Protein AF-A0A3C1H9B6-F1 (afdb_monomer_lite)

Radius of gyration: 106.93 Å; chains: 1; bounding box: 247×74×378 Å

Secondary structure (DSSP, 8-state):
----GGG------S--------------S------TT---SS--SS----------EEESSEEEEEEEEEEEEE-TTS-EEEEEEEESSSS--SSEEEEEEETT--SPEEEEEEE-SSS-B--B-TT-TT-EEEESEE-SSSEEBPTTTEEEEEEE---S-EEEEEE-SS-HHHHHHHT-EEEEEEEPTT--TT-GGG-BSSSSSTTB-SEEEEEEEEEE-HHHHHHHHHHHHHGGG--------------------------------------TTTHHHHHHHHHHHHHHHHHHHHHHHHHHHHHHHHHHHHHHHHHHHHHHHHHHHHHHHHHHHHHHHHHHHHHHHHHHHHHHHHHHHHHHHHHHHHHHHHHHHHHHHHHHHHHHHHHHHHHHHHHHHHHHHHHHHHHHHHHHHHHHHHHHHHHHHHHHHHHHHHHHHHHHHHHHHHHHHHHHHHHHHHHHHHHHHHHHHHHHHHHHHHHHHHHHHHHHHHHHHHHHHHHHHHHHHHHHHHHHHHHHHHHHHHHHHHHHHHHHHHHHHHHHHTTHHHHHHHHHHHHHHHHHHHH-TT--HHHHHHHHHHHHHHHHHHHHHHHHHHHHHHHHHHHHHHHHHHHHHHHHHHHHHHHHHHHHHHHHHHHHHHHHHHHHHHHHHHHHHHHHHHHHHHHHHHHHHHHHHHHHHHHHHHHHHHHHHHHHHHHHHHHHHHHHHHHHHHHHHHHHHHHHHHHHHHHHHHHHHHHHHHHHHHHHHHHHHHHHHHHHHHHHHHHHHHHHHHHHHHHHHHHHHHHHHHHHHHHHHHHHHHHHHHHHHHHHHHHHHHHHHHHHHHHHHHHHHHHHHHHHHHHHHHHHHHHHHHHHHSTTS-----HHHHHHHHHHHHHHHHHHHHHHHHHHHHHHHH------S-----TTHHHHHHHHHHHHHHHHHHHHHHHHHTTS----S-------------------------------------------------------------PPPPPPPHHHHHHTT---SS----EEEETTB-TTGGGSPTT-TT-TT--S----EE-TTPEEEEEEEE-SSS-EEEEE-SS-EEEEEETTEE-S-SSSS----EEESEEEE-TT-EEEEEEE---TTSSS-SS---TTSPPPTT--TTTTTPPPSSPPPPTTS----TT--S-SSTT------TT-----GGG-EEEEEEESSGGGGSBTTBSS-SSEEEEEEPPP-

Structure (mmCIF, N/CA/C/O backbone):
data_AF-A0A3C1H9B6-F1
#
_entry.id   AF-A0A3C1H9B6-F1
#
loop_
_atom_site.group_PDB
_atom_site.id
_atom_site.type_symbol
_atom_site.label_atom_id
_atom_site.label_alt_id
_atom_site.label_comp_id
_atom_site.label_asym_id
_atom_site.label_entity_id
_atom_site.label_seq_id
_atom_site.pdbx_PDB_ins_code
_atom_site.Cartn_x
_atom_site.Cartn_y
_atom_site.Cartn_z
_atom_site.occupancy
_atom_site.B_iso_or_equiv
_atom_site.auth_seq_id
_atom_site.auth_comp_id
_atom_site.auth_asym_id
_atom_site.auth_atom_id
_atom_site.pdbx_PDB_model_num
ATOM 1 N N . MET A 1 1 ? 37.874 -35.726 -2.617 1.00 29.11 1 MET A N 1
ATOM 2 C CA . MET A 1 1 ? 39.167 -35.768 -1.886 1.00 29.11 1 MET A CA 1
ATOM 3 C C . MET A 1 1 ? 39.053 -36.631 -0.621 1.00 29.11 1 MET A C 1
ATOM 5 O O . MET A 1 1 ? 37.939 -37.006 -0.270 1.00 29.11 1 MET A O 1
ATOM 9 N N . LYS A 1 2 ? 40.155 -36.959 0.078 1.00 23.98 2 LYS A N 1
ATOM 10 C CA . LYS A 1 2 ? 40.085 -37.524 1.447 1.00 23.98 2 LYS A CA 1
ATOM 11 C C . LYS A 1 2 ? 39.819 -36.391 2.444 1.00 23.98 2 LYS A C 1
ATOM 13 O O . LYS A 1 2 ? 40.632 -35.479 2.526 1.00 23.98 2 LYS A O 1
ATOM 18 N N . VAL A 1 3 ? 38.734 -36.465 3.214 1.00 26.75 3 VAL A N 1
ATOM 19 C CA . VAL A 1 3 ? 38.469 -35.510 4.304 1.00 26.75 3 VAL A CA 1
ATOM 20 C C . VAL A 1 3 ? 39.461 -35.757 5.444 1.00 26.75 3 VAL A C 1
ATOM 22 O O . VAL A 1 3 ? 39.575 -36.886 5.920 1.00 26.75 3 VAL A O 1
ATOM 25 N N . ASN A 1 4 ? 40.171 -34.714 5.882 1.00 24.70 4 ASN A N 1
ATOM 26 C CA . ASN A 1 4 ? 41.042 -34.768 7.055 1.00 24.70 4 ASN A CA 1
ATOM 27 C C . ASN A 1 4 ? 40.283 -34.228 8.288 1.00 24.70 4 ASN A C 1
ATOM 29 O O . ASN A 1 4 ? 40.019 -33.027 8.343 1.00 24.70 4 ASN A O 1
ATOM 33 N N . PRO A 1 5 ? 39.905 -35.065 9.272 1.00 29.50 5 PRO A N 1
ATOM 34 C CA . PRO A 1 5 ? 38.951 -34.678 10.316 1.00 29.50 5 PRO A CA 1
ATOM 35 C C . PRO A 1 5 ? 39.514 -33.743 11.403 1.00 29.50 5 PRO A C 1
ATOM 37 O O . PRO A 1 5 ? 38.778 -33.380 12.316 1.00 29.50 5 PRO A O 1
ATOM 40 N N . THR A 1 6 ? 40.793 -33.355 11.348 1.00 29.66 6 THR A N 1
ATOM 41 C CA . THR A 1 6 ? 41.452 -32.561 12.405 1.00 29.66 6 THR A CA 1
ATOM 42 C C . THR A 1 6 ? 41.232 -31.051 12.316 1.00 29.66 6 THR A C 1
ATOM 44 O O . THR A 1 6 ? 41.505 -30.363 13.293 1.00 29.66 6 THR A O 1
ATOM 47 N N . ASN A 1 7 ? 40.756 -30.531 11.178 1.00 30.83 7 ASN A N 1
ATOM 48 C CA . ASN A 1 7 ? 40.640 -29.084 10.931 1.00 30.83 7 ASN A CA 1
ATOM 49 C C . ASN A 1 7 ? 39.186 -28.576 10.921 1.00 30.83 7 ASN A C 1
ATOM 51 O O . ASN A 1 7 ? 38.914 -27.477 10.448 1.00 30.83 7 ASN A O 1
ATOM 55 N N . LEU A 1 8 ? 38.240 -29.346 11.464 1.00 28.61 8 LEU A N 1
ATOM 56 C CA . LEU A 1 8 ? 36.901 -28.830 11.742 1.00 28.61 8 LEU A CA 1
ATOM 57 C C . LEU A 1 8 ? 36.978 -27.783 12.865 1.00 28.61 8 LEU A C 1
ATOM 59 O O . LEU A 1 8 ? 37.206 -28.150 14.020 1.00 28.61 8 LEU A O 1
ATOM 63 N N . LYS A 1 9 ? 36.674 -26.508 12.567 1.00 33.81 9 LYS A N 1
ATOM 64 C CA . LYS A 1 9 ? 36.112 -25.592 13.576 1.00 33.81 9 LYS A CA 1
ATOM 65 C C . LYS A 1 9 ? 34.756 -26.161 14.011 1.00 33.81 9 LYS A C 1
ATOM 67 O O . LYS A 1 9 ? 33.714 -25.808 13.462 1.00 33.81 9 LYS A O 1
ATOM 72 N N . GLN A 1 10 ? 34.763 -27.090 14.965 1.00 29.55 10 GLN A N 1
ATOM 73 C CA . GLN A 1 10 ? 33.538 -27.614 15.559 1.00 29.55 10 GLN A CA 1
ATOM 74 C C . GLN A 1 10 ? 32.878 -26.516 16.396 1.00 29.55 10 GLN A C 1
ATOM 76 O O . GLN A 1 10 ? 33.158 -26.370 17.583 1.00 29.55 10 GLN A O 1
ATOM 81 N N . TRP A 1 11 ? 31.964 -25.767 15.780 1.00 32.00 11 TRP A N 1
ATOM 82 C CA . TRP A 1 11 ? 31.012 -24.910 16.483 1.00 32.00 11 TRP A CA 1
ATOM 83 C C . TRP A 1 11 ? 29.949 -25.776 17.177 1.00 32.00 11 TRP A C 1
ATOM 85 O O . TRP A 1 11 ? 28.774 -25.779 16.822 1.00 32.00 11 TRP A O 1
ATOM 95 N N . THR A 1 12 ? 30.371 -26.562 18.169 1.00 27.25 12 THR A N 1
ATOM 96 C CA . THR A 1 12 ? 29.455 -27.195 19.119 1.00 27.25 12 THR A CA 1
ATOM 97 C C . THR A 1 12 ? 28.896 -26.114 20.033 1.00 27.25 12 THR A C 1
ATOM 99 O O . THR A 1 12 ? 29.610 -25.605 20.897 1.00 27.25 12 THR A O 1
ATOM 102 N N . TRP A 1 13 ? 27.621 -25.770 19.852 1.00 33.28 13 TRP A N 1
ATOM 103 C CA . TRP A 1 13 ? 26.892 -24.798 20.675 1.00 33.28 13 TRP A CA 1
ATOM 104 C C . TRP A 1 13 ? 26.593 -25.366 22.075 1.00 33.28 13 TRP A C 1
ATOM 106 O O . TRP A 1 13 ? 25.458 -25.679 22.422 1.00 33.28 13 TRP A O 1
ATOM 116 N N . GLY A 1 14 ? 27.641 -25.551 22.884 1.00 26.44 14 GLY A N 1
ATOM 117 C CA . GLY A 1 14 ? 27.540 -26.078 24.240 1.00 26.44 14 GLY A CA 1
ATOM 118 C C . GLY A 1 14 ? 28.842 -25.967 25.036 1.00 26.44 14 GLY A C 1
ATOM 119 O O . GLY A 1 14 ? 29.891 -26.423 24.595 1.00 26.44 14 GLY A O 1
ATOM 120 N N . LEU A 1 15 ? 28.734 -25.415 26.250 1.00 29.78 15 LEU A N 1
ATOM 121 C CA . LEU A 1 15 ? 29.748 -25.436 27.317 1.00 29.78 15 LEU A CA 1
ATOM 122 C C . LEU A 1 15 ? 31.138 -24.851 26.986 1.00 29.78 15 LEU A C 1
ATOM 124 O O . LEU A 1 15 ? 32.162 -25.522 27.131 1.00 29.78 15 LEU A O 1
ATOM 128 N N . ILE A 1 16 ? 31.212 -23.532 26.766 1.00 28.58 16 ILE A N 1
ATOM 129 C CA . ILE A 1 16 ? 32.418 -22.796 27.185 1.00 28.58 16 ILE A CA 1
ATOM 130 C C . ILE A 1 16 ? 32.411 -22.731 28.719 1.00 28.58 16 ILE A C 1
ATOM 132 O O . ILE A 1 16 ? 31.681 -21.961 29.340 1.00 28.58 16 ILE A O 1
ATOM 136 N N . SER A 1 17 ? 33.190 -23.601 29.357 1.00 28.92 17 SER A N 1
ATOM 137 C CA . SER A 1 17 ? 33.364 -23.634 30.819 1.00 28.92 17 SER A CA 1
ATOM 138 C C . SER A 1 17 ? 34.775 -24.081 31.206 1.00 28.92 17 SER A C 1
ATOM 140 O O . SER A 1 17 ? 34.959 -24.944 32.061 1.00 28.92 17 SER A O 1
ATOM 142 N N . SER A 1 18 ? 35.789 -23.505 30.548 1.00 27.98 18 SER A N 1
ATOM 143 C CA . SER A 1 18 ? 37.206 -23.574 30.950 1.00 27.98 18 SER A CA 1
ATOM 144 C C . SER A 1 18 ? 38.063 -22.537 30.209 1.00 27.98 18 SER A C 1
ATOM 146 O O . SER A 1 18 ? 38.666 -22.841 29.185 1.00 27.98 18 SER A O 1
ATOM 148 N N . VAL A 1 19 ? 38.180 -21.330 30.769 1.00 26.91 19 VAL A N 1
ATOM 149 C CA . VAL A 1 19 ? 39.357 -20.467 30.558 1.00 26.91 19 VAL A CA 1
ATOM 150 C C . VAL A 1 19 ? 39.920 -20.126 31.933 1.00 26.91 19 VAL A C 1
ATOM 152 O O . VAL A 1 19 ? 39.396 -19.285 32.659 1.00 26.91 19 VAL A O 1
ATOM 155 N N . THR A 1 20 ? 40.955 -20.862 32.328 1.00 26.80 20 THR A N 1
ATOM 156 C CA . THR A 1 20 ? 41.610 -20.731 33.633 1.00 26.80 20 THR A CA 1
ATOM 157 C C . THR A 1 20 ? 42.401 -19.426 33.715 1.00 26.80 20 THR A C 1
ATOM 159 O O . THR A 1 20 ? 43.047 -19.034 32.745 1.00 26.80 20 THR A O 1
ATOM 162 N N . LEU A 1 21 ? 42.418 -18.781 34.888 1.00 29.36 21 LEU A N 1
ATOM 163 C CA . LEU A 1 21 ? 43.285 -17.628 35.152 1.00 29.36 21 LEU A CA 1
ATOM 164 C C . LEU A 1 21 ? 44.752 -17.956 34.831 1.00 29.36 21 LEU A C 1
ATOM 166 O O . LEU A 1 21 ? 45.342 -18.834 35.462 1.00 29.36 21 LEU A O 1
ATOM 170 N N . LEU A 1 22 ? 45.368 -17.167 33.949 1.00 25.41 22 LEU A N 1
ATOM 171 C CA . LEU A 1 22 ? 46.821 -17.090 33.813 1.00 25.41 22 LEU A CA 1
ATOM 172 C C . LEU A 1 22 ? 47.300 -15.636 33.887 1.00 25.41 22 LEU A C 1
ATOM 174 O O . LEU A 1 22 ? 47.221 -14.885 32.926 1.00 25.41 22 LEU A O 1
ATOM 178 N N . GLY A 1 23 ? 47.807 -15.292 35.074 1.00 22.58 23 GLY A N 1
ATOM 179 C CA . GLY A 1 23 ? 48.858 -14.304 35.335 1.00 22.58 23 GLY A CA 1
ATOM 180 C C . GLY A 1 23 ? 48.838 -12.975 34.574 1.00 22.58 23 GLY A C 1
ATOM 181 O O . GLY A 1 23 ? 49.389 -12.869 33.483 1.00 22.58 23 GLY A O 1
ATOM 182 N N . ALA A 1 24 ? 48.410 -11.909 35.254 1.00 30.56 24 ALA A N 1
ATOM 183 C CA . ALA A 1 24 ? 48.835 -10.561 34.894 1.00 30.56 24 ALA A CA 1
ATOM 184 C C . ALA A 1 24 ? 50.363 -10.422 35.080 1.00 30.56 24 ALA A C 1
ATOM 186 O O . ALA A 1 24 ? 50.857 -10.344 36.205 1.00 30.56 24 ALA A O 1
ATOM 187 N N . ALA A 1 25 ? 51.105 -10.381 33.974 1.00 24.53 25 ALA A N 1
ATOM 188 C CA . ALA A 1 25 ? 52.526 -10.048 33.930 1.00 24.53 25 ALA A CA 1
ATOM 189 C C . ALA A 1 25 ? 52.792 -9.197 32.681 1.00 24.53 25 ALA A C 1
ATOM 191 O O . ALA A 1 25 ? 52.422 -9.577 31.573 1.00 24.53 25 ALA A O 1
ATOM 192 N N . ALA A 1 26 ? 53.386 -8.017 32.858 1.00 30.44 26 ALA A N 1
ATOM 193 C CA . ALA A 1 26 ? 53.499 -7.042 31.779 1.00 30.44 26 ALA A CA 1
ATOM 194 C C . ALA A 1 26 ? 54.579 -7.423 30.754 1.00 30.44 26 ALA A C 1
ATOM 196 O O . ALA A 1 26 ? 55.746 -7.583 31.111 1.00 30.44 26 ALA A O 1
ATOM 197 N N . TYR A 1 27 ? 54.207 -7.437 29.471 1.00 23.33 27 TYR A N 1
ATOM 198 C CA . TYR A 1 27 ? 55.147 -7.215 28.373 1.00 23.33 27 TYR A CA 1
ATOM 199 C C . TYR A 1 27 ? 54.858 -5.837 27.771 1.00 23.33 27 TYR A C 1
ATOM 201 O O . TYR A 1 27 ? 53.828 -5.618 27.138 1.00 23.33 27 TYR A O 1
ATOM 209 N N . GLY A 1 28 ? 55.732 -4.870 28.053 1.00 29.39 28 GLY A N 1
ATOM 210 C CA . GLY A 1 28 ? 55.548 -3.481 27.637 1.00 29.39 28 GLY A CA 1
ATOM 211 C C . GLY A 1 28 ? 55.881 -3.283 26.161 1.00 29.39 28 GLY A C 1
ATOM 212 O O . GLY A 1 28 ? 57.051 -3.176 25.807 1.00 29.39 28 GLY A O 1
ATOM 213 N N . GLY A 1 29 ? 54.858 -3.199 25.314 1.00 23.64 29 GLY A N 1
ATOM 214 C CA . GLY A 1 29 ? 54.981 -2.886 23.890 1.00 23.64 29 GLY A CA 1
ATOM 215 C C . GLY A 1 29 ? 53.596 -2.788 23.260 1.00 23.64 29 GLY A C 1
ATOM 216 O O . GLY A 1 29 ? 52.835 -3.748 23.311 1.00 23.64 29 GLY A O 1
ATOM 217 N N . SER A 1 30 ? 53.241 -1.616 22.732 1.00 25.02 30 SER A N 1
ATOM 218 C CA . SER A 1 30 ? 51.860 -1.248 22.391 1.00 25.02 30 SER A CA 1
ATOM 219 C C . SER A 1 30 ? 51.217 -2.136 21.316 1.00 25.02 30 SER A C 1
ATOM 221 O O . SER A 1 30 ? 51.302 -1.833 20.128 1.00 25.02 30 SER A O 1
ATOM 223 N N . GLN A 1 31 ? 50.495 -3.179 21.728 1.00 24.11 31 GLN A N 1
ATOM 224 C CA . GLN A 1 31 ? 49.532 -3.880 20.878 1.00 24.11 31 GLN A CA 1
ATOM 225 C C . GLN A 1 31 ? 48.108 -3.464 21.252 1.00 24.11 31 GLN A C 1
ATOM 227 O O . GLN A 1 31 ? 47.700 -3.557 22.409 1.00 24.11 31 GLN A O 1
ATOM 232 N N . LYS A 1 32 ? 47.355 -2.971 20.261 1.00 26.59 32 LYS A N 1
ATOM 233 C CA . LYS A 1 32 ? 45.943 -2.609 20.423 1.00 26.59 32 LYS A CA 1
ATOM 234 C C . LYS A 1 32 ? 45.123 -3.897 20.537 1.00 26.59 32 LYS A C 1
ATOM 236 O O . LYS A 1 32 ? 45.048 -4.658 19.577 1.00 26.59 32 LYS A O 1
ATOM 241 N N . THR A 1 33 ? 44.500 -4.138 21.687 1.00 24.02 33 THR A N 1
ATOM 242 C CA . THR A 1 33 ? 43.564 -5.255 21.878 1.00 24.02 33 THR A CA 1
ATOM 243 C C . THR A 1 33 ? 42.244 -4.948 21.172 1.00 24.02 33 THR A C 1
ATOM 245 O O . THR A 1 33 ? 41.335 -4.367 21.768 1.00 24.02 33 THR A O 1
ATOM 248 N N . GLY A 1 34 ? 42.155 -5.299 19.888 1.00 27.75 34 GLY A N 1
ATOM 249 C CA . GLY A 1 34 ? 40.919 -5.195 19.119 1.00 27.75 34 GLY A CA 1
ATOM 250 C C . GLY A 1 34 ? 39.869 -6.170 19.649 1.00 27.75 34 GLY A C 1
ATOM 251 O O . GLY A 1 34 ? 40.036 -7.382 19.537 1.00 27.75 34 GLY A O 1
ATOM 252 N N . GLY A 1 35 ? 38.793 -5.640 20.232 1.00 31.75 35 GLY A N 1
ATOM 253 C CA . GLY A 1 35 ? 37.557 -6.403 20.411 1.00 31.75 35 GLY A CA 1
ATOM 254 C C . GLY A 1 35 ? 36.840 -6.592 19.070 1.00 31.75 35 GLY A C 1
ATOM 255 O O . GLY A 1 35 ? 37.160 -5.904 18.099 1.00 31.75 35 GLY A O 1
ATOM 256 N N . TRP A 1 36 ? 35.838 -7.476 19.030 1.00 37.88 36 TRP A N 1
ATOM 257 C CA . TRP A 1 36 ? 35.059 -7.780 17.817 1.00 37.88 36 TRP A CA 1
ATOM 258 C C . TRP A 1 36 ? 34.490 -6.513 17.135 1.00 37.88 36 TRP A C 1
ATOM 260 O O . TRP A 1 36 ? 34.464 -6.437 15.912 1.00 37.88 36 TRP A O 1
ATOM 270 N N . TYR A 1 37 ? 34.160 -5.481 17.923 1.00 46.94 37 TYR A N 1
ATOM 271 C CA . TYR A 1 37 ? 33.565 -4.205 17.490 1.00 46.94 37 TYR A CA 1
ATOM 272 C C . TYR A 1 37 ? 34.563 -3.079 17.168 1.00 46.94 37 TYR A C 1
ATOM 274 O O . TYR A 1 37 ? 34.233 -1.900 17.304 1.00 46.94 37 TYR A O 1
ATOM 282 N N . GLY A 1 38 ? 35.795 -3.419 16.773 1.00 37.41 38 GLY A N 1
ATOM 283 C CA . GLY A 1 38 ? 36.694 -2.477 16.095 1.00 37.41 38 GLY A CA 1
ATOM 284 C C . GLY A 1 38 ? 37.018 -1.206 16.875 1.00 37.41 38 GLY A C 1
ATOM 285 O O . GLY A 1 38 ? 36.712 -0.103 16.425 1.00 37.41 38 GLY A O 1
ATOM 286 N N . THR A 1 39 ? 37.664 -1.325 18.037 1.00 35.94 39 THR A N 1
ATOM 287 C CA . THR A 1 39 ? 38.149 -0.160 18.794 1.00 35.94 39 THR A CA 1
ATOM 288 C C . THR A 1 39 ? 39.326 0.520 18.084 1.00 35.94 39 THR A C 1
ATOM 290 O O . THR A 1 39 ? 40.496 0.355 18.442 1.00 35.94 39 THR A O 1
ATOM 293 N N . GLY A 1 40 ? 39.007 1.336 17.075 1.00 31.11 40 GLY A N 1
ATOM 294 C CA . GLY A 1 40 ? 39.915 2.295 16.453 1.00 31.11 40 GLY A CA 1
ATOM 295 C C . GLY A 1 40 ? 40.427 3.288 17.494 1.00 31.11 40 GLY A C 1
ATOM 296 O O . GLY A 1 40 ? 39.819 4.325 17.730 1.00 31.11 40 GLY A O 1
ATOM 297 N N . ALA A 1 41 ? 41.521 2.936 18.175 1.00 27.38 41 ALA A N 1
ATOM 298 C CA . ALA A 1 41 ? 42.003 3.690 19.330 1.00 27.38 41 ALA A CA 1
ATOM 299 C C . ALA A 1 41 ? 42.383 5.129 18.937 1.00 27.38 41 ALA A C 1
ATOM 301 O O . ALA A 1 41 ? 43.378 5.316 18.226 1.00 27.38 41 ALA A O 1
ATOM 302 N N . GLY A 1 42 ? 41.599 6.102 19.418 1.00 27.95 42 GLY A N 1
ATOM 303 C CA . GLY A 1 42 ? 41.709 7.515 19.043 1.00 27.95 42 GLY A CA 1
ATOM 304 C C . GLY A 1 42 ? 41.005 8.506 19.980 1.00 27.95 42 GLY A C 1
ATOM 305 O O . GLY A 1 42 ? 41.551 9.585 20.182 1.00 27.95 42 GLY A O 1
ATOM 306 N N . ASP A 1 43 ? 39.873 8.151 20.602 1.00 28.06 43 ASP A N 1
ATOM 307 C CA . ASP A 1 43 ? 39.200 9.015 21.586 1.00 28.06 43 ASP A CA 1
ATOM 308 C C . ASP A 1 43 ? 38.674 8.238 22.809 1.00 28.06 43 ASP A C 1
ATOM 310 O O . ASP A 1 43 ? 38.376 7.045 22.738 1.00 28.06 43 ASP A O 1
ATOM 314 N N . ALA A 1 44 ? 38.599 8.940 23.938 1.00 30.88 44 ALA A N 1
ATOM 315 C CA . ALA A 1 44 ? 38.056 8.504 25.220 1.00 30.88 44 ALA A CA 1
ATOM 316 C C . ALA A 1 44 ? 37.108 9.578 25.793 1.00 30.88 44 ALA A C 1
ATOM 318 O O . ALA A 1 44 ? 37.127 9.867 26.992 1.00 30.88 44 ALA A O 1
ATOM 319 N N . SER A 1 45 ? 36.303 10.193 24.922 1.00 32.84 45 SER A N 1
ATOM 320 C CA . SER A 1 45 ? 35.223 11.106 25.288 1.00 32.84 45 SER A CA 1
ATOM 321 C C . SER A 1 45 ? 33.846 10.477 25.022 1.00 32.84 45 SER A C 1
ATOM 323 O O . SER A 1 45 ? 33.720 9.460 24.336 1.00 32.84 45 SER A O 1
ATOM 325 N N . THR A 1 46 ? 32.812 11.018 25.664 1.00 39.38 46 THR A N 1
ATOM 326 C CA . THR A 1 46 ? 31.475 10.413 25.754 1.00 39.38 46 THR A CA 1
ATOM 327 C C . THR A 1 46 ? 30.629 10.749 24.523 1.00 39.38 46 THR A C 1
ATOM 329 O O . THR A 1 46 ? 29.801 11.652 24.582 1.00 39.38 46 THR A O 1
ATOM 332 N N . ASP A 1 47 ? 30.911 10.027 23.434 1.00 52.81 47 ASP A N 1
ATOM 333 C CA . ASP A 1 47 ? 30.416 10.194 22.054 1.00 52.81 47 ASP A CA 1
ATOM 334 C C . ASP A 1 47 ? 30.590 11.595 21.437 1.00 52.81 47 ASP A C 1
ATOM 336 O O . ASP A 1 47 ? 29.789 12.513 21.632 1.00 52.81 47 ASP A O 1
ATOM 340 N N . PRO A 1 48 ? 31.595 11.714 20.558 1.00 39.44 48 PRO A N 1
ATOM 341 C CA . PRO A 1 48 ? 31.561 12.637 19.449 1.00 39.44 48 PRO A CA 1
ATOM 342 C C . PRO A 1 48 ? 31.693 11.882 18.121 1.00 39.44 48 PRO A C 1
ATOM 344 O O . PRO A 1 48 ? 32.786 11.735 17.577 1.00 39.44 48 PRO A O 1
ATOM 347 N N . LEU A 1 49 ? 30.556 11.545 17.517 1.00 44.97 49 LEU A N 1
ATOM 348 C CA . LEU A 1 49 ? 30.448 11.307 16.078 1.00 44.97 49 LEU A CA 1
ATOM 349 C C . LEU A 1 49 ? 31.245 10.074 15.604 1.00 44.97 49 LEU A C 1
ATOM 351 O O . LEU A 1 49 ? 32.274 10.212 14.937 1.00 44.97 49 LEU A O 1
ATOM 355 N N . ARG A 1 50 ? 30.689 8.865 15.790 1.00 60.41 50 ARG A N 1
ATOM 356 C CA . ARG A 1 50 ? 31.001 7.696 14.933 1.00 60.41 50 ARG A CA 1
ATOM 357 C C . ARG A 1 50 ? 30.550 7.954 13.483 1.00 60.41 50 ARG A C 1
ATOM 359 O O . ARG A 1 50 ? 29.580 7.375 13.010 1.00 60.41 50 ARG A O 1
ATOM 366 N N . GLN A 1 51 ? 31.227 8.883 12.814 1.00 74.12 51 GLN A N 1
ATOM 367 C CA . GLN A 1 51 ? 31.022 9.333 11.439 1.00 74.12 51 GLN A CA 1
ATOM 368 C C . GLN A 1 51 ? 31.707 8.352 10.482 1.00 74.12 51 GLN A C 1
ATOM 370 O O . GLN A 1 51 ? 32.934 8.340 10.393 1.00 74.12 51 GLN A O 1
ATOM 375 N N . HIS A 1 52 ? 30.926 7.543 9.770 1.00 86.25 52 HIS A N 1
ATOM 376 C CA . HIS A 1 52 ? 31.433 6.587 8.794 1.00 86.25 52 HIS A CA 1
ATOM 377 C C . HIS A 1 52 ? 31.290 7.105 7.359 1.00 86.25 52 HIS A C 1
ATOM 379 O O . HIS A 1 52 ? 30.232 7.604 6.964 1.00 86.25 52 HIS A O 1
ATOM 385 N N . LEU A 1 53 ? 32.360 6.950 6.582 1.00 90.00 53 LEU A N 1
ATOM 386 C CA . LEU A 1 53 ? 32.367 7.034 5.124 1.00 90.00 53 LEU A CA 1
ATOM 387 C C . LEU A 1 53 ? 32.841 5.688 4.589 1.00 90.00 53 LEU A C 1
ATOM 389 O O . LEU A 1 53 ? 33.640 5.030 5.246 1.00 90.00 53 LEU A O 1
ATOM 393 N N . ALA A 1 54 ? 32.404 5.308 3.389 1.00 88.75 54 ALA A N 1
ATOM 394 C CA . ALA A 1 54 ? 32.882 4.079 2.768 1.00 88.75 54 ALA A CA 1
ATOM 395 C C . ALA A 1 54 ? 34.415 4.113 2.609 1.00 88.75 54 ALA A C 1
ATOM 397 O O . ALA A 1 54 ? 34.949 5.015 1.952 1.00 88.75 54 ALA A O 1
ATOM 398 N N . ASP A 1 55 ? 35.089 3.130 3.210 1.00 84.81 55 ASP A N 1
ATOM 399 C CA . ASP A 1 55 ? 36.541 2.957 3.156 1.00 84.81 55 ASP A CA 1
ATOM 400 C C . ASP A 1 55 ? 37.056 2.862 1.716 1.00 84.81 55 ASP A C 1
ATOM 402 O O . ASP A 1 55 ? 36.436 2.249 0.846 1.00 84.81 55 ASP A O 1
ATOM 406 N N . GLY A 1 56 ? 38.238 3.430 1.476 1.00 89.19 56 GLY A N 1
ATOM 407 C CA . GLY A 1 56 ? 38.877 3.428 0.166 1.00 89.19 56 GLY A CA 1
ATOM 408 C C . GLY A 1 56 ? 40.108 4.326 0.089 1.00 89.19 56 GLY A C 1
ATOM 409 O O . GLY A 1 56 ? 40.491 4.981 1.058 1.00 89.19 56 GLY A O 1
ATOM 410 N N . VAL A 1 57 ? 40.730 4.370 -1.087 1.00 91.19 57 VAL A N 1
ATOM 411 C CA . VAL A 1 57 ? 41.901 5.208 -1.370 1.00 91.19 57 VAL A CA 1
ATOM 412 C C . VAL A 1 57 ? 41.483 6.425 -2.183 1.00 91.19 57 VAL A C 1
ATOM 414 O O . VAL A 1 57 ? 40.960 6.303 -3.291 1.00 91.19 57 VAL A O 1
ATOM 417 N N . GLN A 1 58 ? 41.712 7.611 -1.617 1.00 89.19 58 GLN A N 1
ATOM 418 C CA . GLN A 1 58 ? 41.345 8.881 -2.233 1.00 89.19 58 GLN A CA 1
ATOM 419 C C . GLN A 1 58 ? 42.421 9.378 -3.208 1.00 89.19 58 GLN A C 1
ATOM 421 O O . GLN A 1 58 ? 43.590 9.488 -2.840 1.00 89.19 58 GLN A O 1
ATOM 426 N N . ILE A 1 59 ? 42.015 9.736 -4.432 1.00 85.44 59 ILE A N 1
ATOM 427 C CA . ILE A 1 59 ? 42.883 10.324 -5.464 1.00 85.44 59 ILE A CA 1
ATOM 428 C C . ILE A 1 59 ? 42.355 11.710 -5.851 1.00 85.44 59 ILE A C 1
ATOM 430 O O . ILE A 1 59 ? 41.254 11.841 -6.386 1.00 85.44 59 ILE A O 1
ATOM 434 N N . THR A 1 60 ? 43.175 12.744 -5.663 1.00 68.56 60 THR A N 1
ATOM 435 C CA . THR A 1 60 ? 42.856 14.137 -6.037 1.00 68.56 60 THR A CA 1
ATOM 436 C C . THR A 1 60 ? 43.525 14.510 -7.370 1.00 68.56 60 THR A C 1
ATOM 438 O O . THR A 1 60 ? 44.250 15.499 -7.475 1.00 68.56 60 THR A O 1
ATOM 441 N N . GLY A 1 61 ? 43.319 13.661 -8.383 1.00 64.94 61 GLY A N 1
ATOM 442 C CA . GLY A 1 61 ? 44.039 13.684 -9.663 1.00 64.94 61 GLY A CA 1
ATOM 443 C C . GLY A 1 61 ? 45.450 13.078 -9.585 1.00 64.94 61 GLY A C 1
ATOM 444 O O . GLY A 1 61 ? 46.105 13.125 -8.546 1.00 64.94 61 GLY A O 1
ATOM 445 N N . GLY A 1 62 ? 45.928 12.499 -10.693 1.00 80.62 62 GLY A N 1
ATOM 446 C CA . GLY A 1 62 ? 47.229 11.817 -10.767 1.00 80.62 62 GLY A CA 1
ATOM 447 C C . GLY A 1 62 ? 47.123 10.351 -11.195 1.00 80.62 62 GLY A C 1
ATOM 448 O O . GLY A 1 62 ? 46.156 9.965 -11.852 1.00 80.62 62 GLY A O 1
ATOM 449 N N . GLN A 1 63 ? 48.136 9.555 -10.841 1.00 90.88 63 GLN A N 1
ATOM 450 C CA . GLN A 1 63 ? 48.235 8.126 -11.154 1.00 90.88 63 GLN A CA 1
ATOM 451 C C . GLN A 1 63 ? 47.982 7.260 -9.911 1.00 90.88 63 GLN A C 1
ATOM 453 O O . GLN A 1 63 ? 48.489 7.574 -8.835 1.00 90.88 63 GLN A O 1
ATOM 458 N N . LEU A 1 64 ? 47.249 6.157 -10.087 1.00 94.69 64 LEU A N 1
ATOM 459 C CA . LEU A 1 64 ? 47.199 5.019 -9.170 1.00 94.69 64 LEU A CA 1
ATOM 460 C C . LEU A 1 64 ? 47.637 3.758 -9.920 1.00 94.69 64 LEU A C 1
ATOM 462 O O . LEU A 1 64 ? 47.103 3.441 -10.984 1.00 94.69 64 LEU A O 1
ATOM 466 N N . ASP A 1 65 ? 48.581 3.032 -9.339 1.00 94.06 65 ASP A N 1
ATOM 467 C CA . ASP A 1 65 ? 49.023 1.727 -9.812 1.00 94.06 65 ASP A CA 1
ATOM 468 C C . ASP A 1 65 ? 48.213 0.634 -9.094 1.00 94.06 65 ASP A C 1
ATOM 470 O O . ASP A 1 65 ? 48.149 0.603 -7.864 1.00 94.06 65 ASP A O 1
ATOM 474 N N . ILE A 1 66 ? 47.566 -0.233 -9.874 1.00 95.94 66 ILE A N 1
ATOM 475 C CA . ILE A 1 66 ? 46.756 -1.362 -9.409 1.00 95.94 66 ILE A CA 1
ATOM 476 C C . ILE A 1 66 ? 47.378 -2.650 -9.945 1.00 95.94 66 ILE A C 1
ATOM 478 O O . ILE A 1 66 ? 47.656 -2.766 -11.137 1.00 95.94 66 ILE A O 1
ATOM 482 N N . TYR A 1 67 ? 47.559 -3.635 -9.078 1.00 96.50 67 TYR A N 1
ATOM 483 C CA . TYR A 1 67 ? 48.142 -4.930 -9.403 1.00 96.50 67 TYR A CA 1
ATOM 484 C C . TYR A 1 67 ? 47.045 -5.993 -9.429 1.00 96.50 67 TYR A C 1
ATOM 486 O O . TYR A 1 67 ? 46.283 -6.096 -8.474 1.00 96.50 67 TYR A O 1
ATOM 494 N N . ALA A 1 68 ? 46.949 -6.786 -10.496 1.00 96.88 68 ALA A N 1
ATOM 495 C CA . ALA A 1 68 ? 46.152 -8.013 -10.490 1.00 96.88 68 ALA A CA 1
ATOM 496 C C . ALA A 1 68 ? 47.032 -9.158 -9.974 1.00 96.88 68 ALA A C 1
ATOM 498 O O . ALA A 1 68 ? 47.952 -9.581 -10.675 1.00 96.88 68 ALA A O 1
ATOM 499 N N . ASN A 1 69 ? 46.779 -9.629 -8.753 1.00 94.38 69 ASN A N 1
ATOM 500 C CA . ASN A 1 69 ? 47.572 -10.666 -8.087 1.00 94.38 69 ASN A CA 1
ATOM 501 C C . ASN A 1 69 ? 46.735 -11.918 -7.817 1.00 94.38 69 ASN A C 1
ATOM 503 O O . ASN A 1 69 ? 45.517 -11.842 -7.661 1.00 94.38 69 ASN A O 1
ATOM 507 N N . GLU A 1 70 ? 47.403 -13.064 -7.712 1.00 92.00 70 GLU A N 1
ATOM 508 C CA . GLU A 1 70 ? 46.815 -14.299 -7.192 1.00 92.00 70 GLU A CA 1
ATOM 509 C C . GLU A 1 70 ? 47.081 -14.460 -5.689 1.00 92.00 70 GLU A C 1
ATOM 511 O O . GLU A 1 70 ? 48.039 -13.906 -5.147 1.00 92.00 70 GLU A O 1
ATOM 516 N N . GLY A 1 71 ? 46.233 -15.220 -5.002 1.00 92.88 71 GLY A N 1
ATOM 517 C CA . GLY A 1 71 ? 46.366 -15.481 -3.574 1.00 92.88 71 GLY A CA 1
ATOM 518 C C . GLY A 1 71 ? 45.197 -16.299 -3.039 1.00 92.88 71 GLY A C 1
ATOM 519 O O . GLY A 1 71 ? 44.619 -17.105 -3.762 1.00 92.88 71 GLY A O 1
ATOM 520 N N . TYR A 1 72 ? 44.851 -16.096 -1.768 1.00 92.94 72 TYR A N 1
ATOM 521 C CA . TYR A 1 72 ? 43.750 -16.799 -1.112 1.00 92.94 72 TYR A CA 1
ATOM 522 C C . TYR A 1 72 ? 42.914 -15.831 -0.267 1.00 92.94 72 TYR A C 1
ATOM 524 O O . TYR A 1 72 ? 43.473 -14.983 0.430 1.00 92.94 72 TYR A O 1
ATOM 532 N N . VAL A 1 73 ? 41.590 -15.990 -0.291 1.00 91.94 73 VAL A N 1
ATOM 533 C CA . VAL A 1 73 ? 40.644 -15.276 0.589 1.00 91.94 73 VAL A CA 1
ATOM 534 C C . VAL A 1 73 ? 40.184 -16.193 1.720 1.00 91.94 73 VAL A C 1
ATOM 536 O O . VAL A 1 73 ? 40.041 -17.398 1.518 1.00 91.94 73 VAL A O 1
ATOM 539 N N . SER A 1 74 ? 39.979 -15.661 2.926 1.00 89.56 74 SER A N 1
ATOM 540 C CA . SER A 1 74 ? 39.557 -16.453 4.090 1.00 89.56 74 SER A CA 1
ATOM 541 C C . SER A 1 74 ? 38.051 -16.719 4.088 1.00 89.56 74 SER A C 1
ATOM 543 O O . SER A 1 74 ? 37.267 -15.826 3.758 1.00 89.56 74 SER A O 1
ATOM 545 N N . THR A 1 75 ? 37.649 -17.921 4.515 1.00 86.12 75 THR A N 1
ATOM 546 C CA . THR A 1 75 ? 36.239 -18.294 4.721 1.00 86.12 75 THR A CA 1
ATOM 547 C C . THR A 1 75 ? 35.931 -18.567 6.206 1.00 86.12 75 THR A C 1
ATOM 549 O O . THR A 1 75 ? 36.815 -19.027 6.946 1.00 86.12 75 THR A O 1
ATOM 552 N N . PRO A 1 76 ? 34.700 -18.306 6.699 1.00 81.00 76 PRO A N 1
ATOM 553 C CA . PRO A 1 76 ? 34.440 -18.235 8.143 1.00 81.00 76 PRO A CA 1
ATOM 554 C C . PRO A 1 76 ? 34.625 -19.563 8.893 1.00 81.00 76 PRO A C 1
ATOM 556 O O . PRO A 1 76 ? 35.035 -19.589 10.060 1.00 81.00 76 PRO A O 1
ATOM 559 N N . GLU A 1 77 ? 34.419 -20.700 8.226 1.00 79.88 77 GLU A N 1
ATOM 560 C CA . GLU A 1 77 ? 34.701 -22.037 8.759 1.00 79.88 77 GLU A CA 1
ATOM 561 C C . GLU A 1 77 ? 36.200 -22.304 9.006 1.00 79.88 77 GLU A C 1
ATOM 563 O O . GLU A 1 77 ? 36.548 -23.275 9.678 1.00 79.88 77 GLU A O 1
ATOM 568 N N . GLY A 1 78 ? 37.091 -21.405 8.570 1.00 76.88 78 GLY A N 1
ATOM 569 C CA . GLY A 1 78 ? 38.546 -21.530 8.699 1.00 76.88 78 GLY A CA 1
ATOM 570 C C . GLY A 1 78 ? 39.226 -22.164 7.488 1.00 76.88 78 GLY A C 1
ATOM 571 O O . GLY A 1 78 ? 40.361 -22.624 7.616 1.00 76.88 78 GLY A O 1
ATOM 572 N N . GLY A 1 79 ? 38.531 -22.217 6.352 1.00 82.00 79 GLY A N 1
ATOM 573 C CA . GLY A 1 79 ? 39.121 -22.515 5.056 1.00 82.00 79 GLY A CA 1
ATOM 574 C C . GLY A 1 79 ? 39.688 -21.261 4.389 1.00 82.00 79 GLY A C 1
ATOM 575 O O . GLY A 1 79 ? 39.701 -20.160 4.951 1.00 82.00 79 GLY A O 1
ATOM 576 N N . SER A 1 80 ? 40.160 -21.444 3.161 1.00 88.06 80 SER A N 1
ATOM 577 C CA . SER A 1 80 ? 40.538 -20.351 2.275 1.00 88.06 80 SER A CA 1
ATOM 578 C C . SER A 1 80 ? 40.382 -20.778 0.822 1.00 88.06 80 SER A C 1
ATOM 580 O O . SER A 1 80 ? 40.772 -21.893 0.480 1.00 88.06 80 SER A O 1
ATOM 582 N N . VAL A 1 81 ? 39.851 -19.899 -0.022 1.00 91.19 81 VAL A N 1
ATOM 583 C CA . VAL A 1 81 ? 39.619 -20.157 -1.451 1.00 91.19 81 VAL A CA 1
ATOM 584 C C . VAL A 1 81 ? 40.732 -19.493 -2.264 1.00 91.19 81 VAL A C 1
ATOM 586 O O . VAL A 1 81 ? 41.049 -18.331 -2.011 1.00 91.19 81 VAL A O 1
ATOM 589 N N . TYR A 1 82 ? 41.345 -20.222 -3.204 1.00 93.50 82 TYR A N 1
ATOM 590 C CA . TYR A 1 82 ? 42.310 -19.657 -4.156 1.00 93.50 82 TYR A CA 1
ATOM 591 C C . TYR A 1 82 ? 41.602 -18.650 -5.068 1.00 93.50 82 TYR A C 1
ATOM 593 O O . TYR A 1 82 ? 40.592 -18.977 -5.684 1.00 93.50 82 TYR A O 1
ATOM 601 N N . SER A 1 83 ? 42.115 -17.428 -5.155 1.00 95.12 83 SER A N 1
ATOM 602 C CA . SER A 1 83 ? 41.435 -16.290 -5.784 1.00 95.12 83 SER A CA 1
ATOM 603 C C . SER A 1 83 ? 42.429 -15.386 -6.509 1.00 95.12 83 SER A C 1
ATOM 605 O O . SER A 1 83 ? 43.641 -15.458 -6.290 1.00 95.12 83 SER A O 1
ATOM 607 N N . TRP A 1 84 ? 41.909 -14.492 -7.346 1.00 95.31 84 TRP A N 1
ATOM 608 C CA . TRP A 1 84 ? 42.639 -13.365 -7.924 1.00 95.31 84 TRP A CA 1
ATOM 609 C C . TRP A 1 84 ? 42.011 -12.059 -7.435 1.00 95.31 84 TRP A C 1
ATOM 611 O O . TRP A 1 84 ? 40.807 -11.993 -7.219 1.00 95.31 84 TRP A O 1
ATOM 621 N N . GLY A 1 85 ? 42.799 -11.004 -7.264 1.00 95.56 85 GLY A N 1
ATOM 622 C CA . GLY A 1 85 ? 42.280 -9.717 -6.807 1.00 95.56 85 GLY A CA 1
ATOM 623 C C . GLY A 1 85 ? 43.096 -8.546 -7.323 1.00 95.56 85 GLY A C 1
ATOM 624 O O . GLY A 1 85 ? 44.314 -8.641 -7.485 1.00 95.56 85 GLY A O 1
ATOM 625 N N . PHE A 1 86 ? 42.415 -7.430 -7.571 1.00 97.19 86 PHE A N 1
ATOM 626 C CA . PHE A 1 86 ? 43.077 -6.144 -7.754 1.00 97.19 86 PHE A CA 1
ATOM 627 C C . PHE A 1 86 ? 43.566 -5.636 -6.393 1.00 97.19 86 PHE A C 1
ATOM 629 O O . PHE A 1 86 ? 42.817 -5.690 -5.427 1.00 97.19 86 PHE A O 1
ATOM 636 N N . SER A 1 87 ? 44.785 -5.114 -6.288 1.00 95.19 87 SER A N 1
ATOM 637 C CA . SER A 1 87 ? 45.312 -4.514 -5.054 1.00 95.19 87 SER A CA 1
ATOM 638 C C . SER A 1 87 ? 46.299 -3.378 -5.344 1.00 95.19 87 SER A C 1
ATOM 640 O O . SER A 1 87 ? 46.547 -3.037 -6.500 1.00 95.19 87 SER A O 1
ATOM 642 N N . LEU A 1 88 ? 46.850 -2.758 -4.296 1.00 93.00 88 LEU A N 1
ATOM 643 C CA . LEU A 1 88 ? 47.829 -1.659 -4.395 1.00 93.00 88 LEU A CA 1
ATOM 644 C C . LEU A 1 88 ? 49.269 -2.105 -4.081 1.00 93.00 88 LEU A C 1
ATOM 646 O O . LEU A 1 88 ? 50.153 -1.274 -3.877 1.00 93.00 88 LEU A O 1
ATOM 650 N N . ASN A 1 89 ? 49.497 -3.413 -3.973 1.00 86.62 89 ASN A N 1
ATOM 651 C CA . ASN A 1 89 ? 50.773 -4.019 -3.603 1.00 86.62 89 ASN A CA 1
ATOM 652 C C . ASN A 1 89 ? 50.929 -5.389 -4.302 1.00 86.62 89 ASN A C 1
ATOM 654 O O . ASN A 1 89 ? 50.330 -5.628 -5.346 1.00 86.62 89 ASN A O 1
ATOM 658 N N . THR A 1 90 ? 51.763 -6.284 -3.771 1.00 78.75 90 THR A N 1
ATOM 659 C CA . THR A 1 90 ? 51.954 -7.647 -4.305 1.00 78.75 90 THR A CA 1
ATOM 660 C C . THR A 1 90 ? 50.989 -8.685 -3.735 1.00 78.75 90 THR A C 1
ATOM 662 O O . THR A 1 90 ? 50.966 -9.812 -4.220 1.00 78.75 90 THR A O 1
ATOM 665 N N . ASP A 1 91 ? 50.227 -8.334 -2.701 1.00 86.50 91 ASP A N 1
ATOM 666 C CA . ASP A 1 91 ? 49.302 -9.244 -2.030 1.00 86.50 91 ASP A CA 1
ATOM 667 C C . ASP A 1 91 ? 47.918 -9.159 -2.693 1.00 86.50 91 ASP A C 1
ATOM 669 O O . ASP A 1 91 ? 47.593 -8.179 -3.369 1.00 86.50 91 ASP A O 1
ATOM 673 N N . ILE A 1 92 ? 47.081 -10.179 -2.519 1.00 92.69 92 ILE A N 1
ATOM 674 C CA . ILE A 1 92 ? 45.695 -10.155 -3.002 1.00 92.69 92 ILE A CA 1
ATOM 675 C C . ILE A 1 92 ? 44.816 -9.244 -2.128 1.00 92.69 92 ILE A C 1
ATOM 677 O O . ILE A 1 92 ? 44.940 -9.239 -0.903 1.00 92.69 92 ILE A O 1
ATOM 681 N N . GLN A 1 93 ? 43.880 -8.523 -2.753 1.00 95.25 93 GLN A N 1
ATOM 682 C CA . GLN A 1 93 ? 42.763 -7.878 -2.063 1.00 95.25 93 GLN A CA 1
ATOM 683 C C . GLN A 1 93 ? 41.439 -8.253 -2.749 1.00 95.25 93 GLN A C 1
ATOM 685 O O . GLN A 1 93 ? 41.343 -8.216 -3.974 1.00 95.25 93 GLN A O 1
ATOM 690 N N . TYR A 1 94 ? 40.426 -8.615 -1.962 1.00 95.31 94 TYR A N 1
ATOM 691 C CA . TYR A 1 94 ? 39.085 -8.958 -2.425 1.00 95.31 94 TYR A CA 1
ATOM 692 C C . TYR A 1 94 ? 38.018 -8.352 -1.491 1.00 95.31 94 TYR A C 1
ATOM 694 O O . TYR A 1 94 ? 37.973 -8.713 -0.313 1.00 95.31 94 TYR A O 1
ATOM 702 N N . PRO A 1 95 ? 37.154 -7.441 -1.979 1.00 96.19 95 PRO A N 1
ATOM 703 C CA . PRO A 1 95 ? 37.142 -6.866 -3.320 1.00 96.19 95 PRO A CA 1
ATOM 704 C C . PRO A 1 95 ? 38.363 -5.968 -3.533 1.00 96.19 95 PRO A C 1
ATOM 706 O O . PRO A 1 95 ? 39.028 -5.553 -2.578 1.00 96.19 95 PRO A O 1
ATOM 709 N N . GLY A 1 96 ? 38.635 -5.637 -4.789 1.00 96.00 96 GLY A N 1
ATOM 710 C CA . GLY A 1 96 ? 39.680 -4.694 -5.154 1.00 96.00 96 GLY A CA 1
ATOM 711 C C . GLY A 1 96 ? 39.461 -3.294 -4.560 1.00 96.00 96 GLY A C 1
ATOM 712 O O . GLY A 1 96 ? 38.326 -2.937 -4.226 1.00 96.00 96 GLY A O 1
ATOM 713 N N . PRO A 1 97 ? 40.532 -2.487 -4.426 1.00 96.12 97 PRO A N 1
ATOM 714 C CA . PRO A 1 97 ? 40.515 -1.179 -3.786 1.00 96.12 97 PRO A CA 1
ATOM 715 C C . PRO A 1 97 ? 39.322 -0.303 -4.167 1.00 96.12 97 PRO A C 1
ATOM 717 O O . PRO A 1 97 ? 39.145 0.023 -5.340 1.00 96.12 97 PRO A O 1
ATOM 720 N N . THR A 1 98 ? 38.543 0.133 -3.177 1.00 96.56 98 THR A N 1
ATOM 721 C CA . THR A 1 98 ? 37.543 1.186 -3.373 1.00 96.56 98 THR A CA 1
ATOM 722 C C . THR A 1 98 ? 38.272 2.483 -3.709 1.00 96.56 98 THR A C 1
ATOM 724 O O . THR A 1 98 ? 39.030 3.004 -2.889 1.00 96.56 98 THR A O 1
ATOM 727 N N . ILE A 1 99 ? 38.067 3.018 -4.910 1.00 96.31 99 ILE A N 1
ATOM 728 C CA . ILE A 1 99 ? 38.730 4.244 -5.367 1.00 96.31 99 ILE A CA 1
ATOM 729 C C . ILE A 1 99 ? 37.811 5.435 -5.085 1.00 96.31 99 ILE A C 1
ATOM 731 O O . ILE A 1 99 ? 36.679 5.478 -5.567 1.00 96.31 99 ILE A O 1
ATOM 735 N N . ILE A 1 100 ? 38.285 6.422 -4.325 1.00 95.69 100 ILE A N 1
ATOM 736 C CA . ILE A 1 100 ? 37.506 7.617 -3.975 1.00 95.69 100 ILE A CA 1
ATOM 737 C C . ILE A 1 100 ? 38.025 8.808 -4.787 1.00 95.69 100 ILE A C 1
ATOM 739 O O . ILE A 1 100 ? 39.186 9.196 -4.676 1.00 95.69 100 ILE A O 1
ATOM 743 N N . LEU A 1 101 ? 37.159 9.400 -5.606 1.00 94.69 101 LEU A N 1
ATOM 744 C CA . LEU A 1 101 ? 37.488 10.503 -6.516 1.00 94.69 101 LEU A CA 1
ATOM 745 C C . LEU A 1 101 ? 36.653 11.745 -6.180 1.00 94.69 101 LEU A C 1
ATOM 747 O O . LEU A 1 101 ? 35.577 11.631 -5.599 1.00 94.69 101 LEU A O 1
ATOM 751 N N . ASP A 1 102 ? 37.115 12.929 -6.576 1.00 92.38 102 ASP A N 1
ATOM 752 C CA . ASP A 1 102 ? 36.385 14.196 -6.415 1.00 92.38 102 ASP A CA 1
ATOM 753 C C . ASP A 1 102 ? 35.917 14.715 -7.783 1.00 92.38 102 ASP A C 1
ATOM 755 O O . ASP A 1 102 ? 36.722 14.818 -8.712 1.00 92.38 102 ASP A O 1
ATOM 759 N N . GLN A 1 103 ? 34.635 15.067 -7.918 1.00 92.62 103 GLN A N 1
ATOM 760 C CA . GLN A 1 103 ? 34.062 15.597 -9.161 1.00 92.62 103 GLN A CA 1
ATOM 761 C C . GLN A 1 103 ? 34.741 16.893 -9.649 1.00 92.62 103 GLN A C 1
ATOM 763 O O . GLN A 1 103 ? 34.747 17.187 -10.842 1.00 92.62 103 GLN A O 1
ATOM 768 N N . SER A 1 104 ? 35.340 17.671 -8.745 1.00 89.50 104 SER A N 1
ATOM 769 C CA . SER A 1 104 ? 36.082 18.892 -9.081 1.00 89.50 104 SER A CA 1
ATOM 770 C C . SER A 1 104 ? 37.476 18.633 -9.680 1.00 89.50 104 SER A C 1
ATOM 772 O O . SER A 1 104 ? 38.165 19.579 -10.074 1.00 89.50 104 SER A O 1
ATOM 774 N N . THR A 1 105 ? 37.896 17.367 -9.800 1.00 88.88 105 THR A N 1
ATOM 775 C CA . THR A 1 105 ? 39.173 16.984 -10.420 1.00 88.88 105 THR A CA 1
ATOM 776 C C . THR A 1 105 ? 39.171 17.322 -11.915 1.00 88.88 105 THR A C 1
ATOM 778 O O . THR A 1 105 ? 38.495 16.685 -12.718 1.00 88.88 105 THR A O 1
ATOM 781 N N . THR A 1 106 ? 39.961 18.327 -12.300 1.00 85.62 106 THR A N 1
ATOM 782 C CA . THR A 1 106 ? 40.066 18.827 -13.687 1.00 85.62 106 THR A CA 1
ATOM 783 C C . THR A 1 106 ? 41.202 18.195 -14.497 1.00 85.62 106 THR A C 1
ATOM 785 O O . THR A 1 106 ? 41.303 18.428 -15.701 1.00 85.62 106 THR A O 1
ATOM 788 N N . THR A 1 107 ? 42.051 17.381 -13.866 1.00 87.62 107 THR A N 1
ATOM 789 C CA . THR A 1 107 ? 43.092 16.574 -14.518 1.00 87.62 107 THR A CA 1
ATOM 790 C C . THR A 1 107 ? 42.630 15.119 -14.672 1.00 87.62 107 THR A C 1
ATOM 792 O O . THR A 1 107 ? 41.972 14.602 -13.771 1.00 87.62 107 THR A O 1
ATOM 795 N N . PRO A 1 108 ? 42.962 14.419 -15.775 1.00 88.69 108 PRO A N 1
ATOM 796 C CA . PRO A 1 108 ? 42.619 13.006 -15.915 1.00 88.69 108 PRO A CA 1
ATOM 797 C C . PRO A 1 108 ? 43.202 12.157 -14.779 1.00 88.69 108 PRO A C 1
ATOM 799 O O . PRO A 1 108 ? 44.398 12.225 -14.483 1.00 88.69 108 PRO A O 1
ATOM 802 N N . VAL A 1 109 ? 42.356 11.330 -14.171 1.00 93.38 109 VAL A N 1
ATOM 803 C CA . VAL A 1 109 ? 42.779 10.255 -13.271 1.00 93.38 109 VAL A CA 1
ATOM 804 C C . VAL A 1 109 ? 43.341 9.138 -14.142 1.00 93.38 109 VAL A C 1
ATOM 806 O O . VAL A 1 109 ? 42.707 8.731 -15.115 1.00 93.38 109 VAL A O 1
ATOM 809 N N . THR A 1 110 ? 44.544 8.672 -13.816 1.00 95.06 110 THR A N 1
ATOM 810 C CA . THR A 1 110 ? 45.242 7.601 -14.533 1.00 95.06 110 THR A CA 1
ATOM 811 C C . THR A 1 110 ? 45.287 6.351 -13.664 1.00 95.06 110 THR A C 1
ATOM 813 O O . THR A 1 110 ? 45.843 6.385 -12.571 1.00 95.06 110 THR A O 1
ATOM 816 N N . ILE A 1 111 ? 44.739 5.242 -14.151 1.00 96.44 111 ILE A N 1
ATOM 817 C CA . ILE A 1 111 ? 44.856 3.922 -13.526 1.00 96.44 111 ILE A CA 1
ATOM 818 C C . ILE A 1 111 ? 45.828 3.091 -14.362 1.00 96.44 111 ILE A C 1
ATOM 820 O O . ILE A 1 111 ? 45.592 2.898 -15.555 1.00 96.44 111 ILE A O 1
ATOM 824 N N . VAL A 1 112 ? 46.909 2.598 -13.759 1.00 96.19 112 VAL A N 1
ATOM 825 C CA . VAL A 1 112 ? 47.851 1.672 -14.406 1.00 96.19 112 VAL A CA 1
ATOM 826 C C . VAL A 1 112 ? 47.628 0.280 -13.835 1.00 96.19 112 VAL A C 1
ATOM 828 O O . VAL A 1 112 ? 47.908 0.041 -12.666 1.00 96.19 112 VAL A O 1
ATOM 831 N N . LEU A 1 113 ? 47.130 -0.638 -14.662 1.00 97.31 113 LEU A N 1
ATOM 832 C CA . LEU A 1 113 ? 47.097 -2.062 -14.351 1.00 97.31 113 LEU A CA 1
ATOM 833 C C . LEU A 1 113 ? 48.490 -2.661 -14.566 1.00 97.31 113 LEU A C 1
ATOM 835 O O . LEU A 1 113 ? 49.031 -2.578 -15.670 1.00 97.31 113 LEU A O 1
ATOM 839 N N . HIS A 1 114 ? 49.007 -3.338 -13.544 1.00 96.06 114 HIS A N 1
ATOM 840 C CA . HIS A 1 114 ? 50.136 -4.266 -13.603 1.00 96.06 114 HIS A CA 1
ATOM 841 C C . HIS A 1 114 ? 49.603 -5.688 -13.444 1.00 96.06 114 HIS A C 1
ATOM 843 O O . HIS A 1 114 ? 48.929 -6.002 -12.464 1.00 96.06 114 HIS A O 1
ATOM 849 N N . ASN A 1 115 ? 49.860 -6.554 -14.417 1.00 95.56 115 ASN A N 1
ATOM 850 C CA . ASN A 1 115 ? 49.234 -7.868 -14.464 1.00 95.56 115 ASN A CA 1
ATOM 851 C C . ASN A 1 115 ? 50.154 -8.973 -13.927 1.00 95.56 115 ASN A C 1
ATOM 853 O O . ASN A 1 115 ? 50.940 -9.549 -14.676 1.00 95.56 115 ASN A O 1
ATOM 857 N N . ASN A 1 116 ? 50.027 -9.286 -12.637 1.00 93.31 116 ASN A N 1
ATOM 858 C CA . ASN A 1 116 ? 50.676 -10.419 -11.968 1.00 93.31 116 ASN A CA 1
ATOM 859 C C . ASN A 1 116 ? 50.381 -11.789 -12.621 1.00 93.31 116 ASN A C 1
ATOM 861 O O . ASN A 1 116 ? 51.173 -12.724 -12.507 1.00 93.31 116 ASN A O 1
ATOM 865 N N . LEU A 1 117 ? 49.225 -11.918 -13.281 1.00 91.31 117 LEU A N 1
ATOM 866 C CA . LEU A 1 117 ? 48.581 -13.202 -13.554 1.00 91.31 117 LEU A CA 1
ATOM 867 C C . LEU A 1 117 ? 49.170 -13.976 -14.755 1.00 91.31 117 LEU A C 1
ATOM 869 O O . LEU A 1 117 ? 49.722 -13.383 -15.687 1.00 91.31 117 LEU A O 1
ATOM 873 N N . PRO A 1 118 ? 48.981 -15.313 -14.787 1.00 85.88 118 PRO A N 1
ATOM 874 C CA . PRO A 1 118 ? 49.310 -16.173 -15.932 1.00 85.88 118 PRO A CA 1
ATOM 875 C C . PRO A 1 118 ? 48.401 -15.980 -17.162 1.00 85.88 118 PRO A C 1
ATOM 877 O O . PRO A 1 118 ? 48.712 -16.492 -18.240 1.00 85.88 118 PRO A O 1
ATOM 880 N N . LEU A 1 119 ? 47.286 -15.258 -17.024 1.00 88.94 119 LEU A N 1
ATOM 881 C CA . LEU A 1 119 ? 46.410 -14.841 -18.122 1.00 88.94 119 LEU A CA 1
ATOM 882 C C . LEU A 1 119 ? 46.611 -13.358 -18.446 1.00 88.94 119 LEU A C 1
ATOM 884 O O . LEU A 1 119 ? 47.132 -12.595 -17.639 1.00 88.94 119 LEU A O 1
ATOM 888 N N . LYS A 1 120 ? 46.181 -12.940 -19.640 1.00 93.25 120 LYS A N 1
ATOM 889 C CA . LYS A 1 120 ? 46.011 -11.516 -19.954 1.00 93.25 120 LYS A CA 1
ATOM 890 C C . LYS A 1 120 ? 44.849 -10.952 -19.125 1.00 93.25 120 LYS A C 1
ATOM 892 O O . LYS A 1 120 ? 43.847 -11.635 -18.974 1.00 93.25 120 LYS A O 1
ATOM 897 N N . CYS A 1 121 ? 44.968 -9.721 -18.636 1.00 94.50 121 CYS A N 1
ATOM 898 C CA . CYS A 1 121 ? 43.991 -9.071 -17.750 1.00 94.50 121 CYS A CA 1
ATOM 899 C C . CYS A 1 121 ? 43.686 -7.652 -18.252 1.00 94.50 121 CYS A C 1
ATOM 901 O O . CYS A 1 121 ? 44.497 -7.053 -18.956 1.00 94.50 121 CYS A O 1
ATOM 903 N N . SER A 1 122 ? 42.533 -7.084 -17.910 1.00 97.00 122 SER A N 1
ATOM 904 C CA . SER A 1 122 ? 42.204 -5.682 -18.210 1.00 97.00 122 SER A CA 1
ATOM 905 C C . SER A 1 122 ? 41.321 -5.066 -17.125 1.00 97.00 122 SER A C 1
ATOM 907 O O . SER A 1 122 ? 40.946 -5.756 -16.184 1.00 97.00 122 SER A O 1
ATOM 909 N N . ILE A 1 123 ? 40.986 -3.776 -17.237 1.00 97.38 123 ILE A N 1
ATOM 910 C CA . ILE A 1 123 ? 39.964 -3.129 -16.402 1.00 97.38 123 ILE A CA 1
ATOM 911 C C . ILE A 1 123 ? 38.954 -2.392 -17.287 1.00 97.38 123 ILE A C 1
ATOM 913 O O . ILE A 1 123 ? 39.319 -1.595 -18.155 1.00 97.38 123 ILE A O 1
ATOM 917 N N . THR A 1 124 ? 37.671 -2.641 -17.037 1.00 95.69 124 THR A N 1
ATOM 918 C CA . THR A 1 124 ? 36.545 -1.861 -17.561 1.00 95.69 124 THR A CA 1
ATOM 919 C C . THR A 1 124 ? 35.941 -1.001 -16.459 1.00 95.69 124 THR A C 1
ATOM 921 O O . THR A 1 124 ? 35.941 -1.382 -15.290 1.00 95.69 124 THR A O 1
ATOM 924 N N . PHE A 1 125 ? 35.402 0.157 -16.845 1.00 95.00 125 PHE A N 1
ATOM 925 C CA . PHE A 1 125 ? 34.835 1.151 -15.929 1.00 95.00 125 PHE A CA 1
ATOM 926 C C . PHE A 1 125 ? 33.394 1.519 -16.348 1.00 95.00 125 PHE A C 1
ATOM 928 O O . PHE A 1 125 ? 33.172 2.613 -16.880 1.00 95.00 125 PHE A O 1
ATOM 935 N N . PRO A 1 126 ? 32.405 0.609 -16.201 1.00 92.19 126 PRO A N 1
ATOM 936 C CA . PRO A 1 126 ? 31.018 0.876 -16.578 1.00 92.19 126 PRO A CA 1
ATOM 937 C C . PRO A 1 126 ? 30.469 2.183 -15.984 1.00 92.19 126 PRO A C 1
ATOM 939 O O . PRO A 1 126 ? 30.519 2.417 -14.780 1.00 92.19 126 PRO A O 1
ATOM 942 N N . GLY A 1 127 ? 29.921 3.040 -16.849 1.00 88.50 127 GLY A N 1
ATOM 943 C CA . GLY A 1 127 ? 29.309 4.316 -16.463 1.00 88.50 127 GLY A CA 1
ATOM 944 C C . GLY A 1 127 ? 30.254 5.523 -16.378 1.00 88.50 127 GLY A C 1
ATOM 945 O O . GLY A 1 127 ? 29.748 6.638 -16.259 1.00 88.50 127 GLY A O 1
ATOM 946 N N . MET A 1 128 ? 31.577 5.341 -16.492 1.00 89.94 128 MET A N 1
ATOM 947 C CA . MET A 1 128 ? 32.536 6.454 -16.565 1.00 89.94 128 MET A CA 1
ATOM 948 C C . MET A 1 128 ? 32.587 7.087 -17.962 1.00 89.94 128 MET A C 1
ATOM 950 O O . MET A 1 128 ? 32.615 6.389 -18.978 1.00 89.94 128 MET A O 1
ATOM 954 N N . ASP A 1 129 ? 32.646 8.419 -18.020 1.00 85.75 129 ASP A N 1
ATOM 955 C CA . ASP A 1 129 ? 32.708 9.162 -19.282 1.00 85.75 129 ASP A CA 1
ATOM 956 C C . ASP A 1 129 ? 34.123 9.126 -19.901 1.00 85.75 129 ASP A C 1
ATOM 958 O O . ASP A 1 129 ? 35.126 9.380 -19.234 1.00 85.75 129 ASP A O 1
ATOM 962 N N . SER A 1 130 ? 34.196 8.923 -21.222 1.00 85.50 130 SER A N 1
ATOM 963 C CA . SER A 1 130 ? 35.400 9.144 -22.056 1.00 85.50 130 SER A CA 1
ATOM 964 C C . SER A 1 130 ? 36.676 8.379 -21.647 1.00 85.50 130 SER A C 1
ATOM 966 O O . SER A 1 130 ? 37.789 8.868 -21.858 1.00 85.50 130 SER A O 1
ATOM 968 N N . VAL A 1 131 ? 36.530 7.169 -21.096 1.00 93.25 131 VAL A N 1
ATOM 969 C CA . VAL A 1 131 ? 37.660 6.305 -20.712 1.00 93.25 131 VAL A CA 1
ATOM 970 C C . VAL A 1 131 ? 38.558 6.008 -21.919 1.00 93.25 131 VAL A C 1
ATOM 972 O O . VAL A 1 131 ? 38.135 5.395 -22.897 1.00 93.25 131 VAL A O 1
ATOM 975 N N . THR A 1 132 ? 39.819 6.426 -21.834 1.00 94.38 132 THR A N 1
ATOM 976 C CA . THR A 1 132 ? 40.846 6.230 -22.865 1.00 94.38 132 THR A CA 1
ATOM 977 C C . THR A 1 132 ? 41.850 5.181 -22.397 1.00 94.38 132 THR A C 1
ATOM 979 O O . THR A 1 132 ? 42.456 5.345 -21.341 1.00 94.38 132 THR A O 1
ATOM 982 N N . ALA A 1 133 ? 42.044 4.113 -23.174 1.00 95.44 133 ALA A N 1
ATOM 983 C CA . ALA A 1 133 ? 42.924 2.997 -22.824 1.00 95.44 133 ALA A CA 1
ATOM 984 C C . ALA A 1 133 ? 44.158 2.929 -23.747 1.00 95.44 133 ALA A C 1
ATOM 986 O O . ALA A 1 133 ? 44.039 2.919 -24.975 1.00 95.44 133 ALA A O 1
ATOM 987 N N . THR A 1 134 ? 45.350 2.857 -23.152 1.00 93.88 134 THR A N 1
ATOM 988 C CA . THR A 1 134 ? 46.660 2.829 -23.831 1.00 93.88 134 THR A CA 1
ATOM 989 C C . THR A 1 134 ? 47.604 1.821 -23.166 1.00 93.88 134 THR A C 1
ATOM 991 O O . THR A 1 134 ? 47.329 1.350 -22.068 1.00 93.88 134 THR A O 1
ATOM 994 N N . GLY A 1 135 ? 48.706 1.450 -23.825 1.00 88.50 135 GLY A N 1
ATOM 995 C CA . GLY A 1 135 ? 49.478 0.264 -23.423 1.00 88.50 135 GLY A CA 1
ATOM 996 C C . GLY A 1 135 ? 48.725 -1.036 -23.737 1.00 88.50 135 GLY A C 1
ATOM 997 O O . GLY A 1 135 ? 47.681 -1.002 -24.388 1.00 88.50 135 GLY A O 1
ATOM 998 N N . GLY A 1 136 ? 49.263 -2.174 -23.292 1.00 90.50 136 GLY A N 1
ATOM 999 C CA . GLY A 1 136 ? 48.677 -3.492 -23.545 1.00 90.50 136 GLY A CA 1
ATOM 1000 C C . GLY A 1 136 ? 48.527 -3.868 -25.028 1.00 90.50 136 GLY A C 1
ATOM 1001 O O . GLY A 1 136 ? 49.238 -3.367 -25.904 1.00 90.50 136 GLY A O 1
ATOM 1002 N N . THR A 1 137 ? 47.587 -4.773 -25.298 1.00 92.94 137 THR A N 1
ATOM 1003 C CA . THR A 1 137 ? 47.122 -5.173 -26.636 1.00 92.94 137 THR A CA 1
ATOM 1004 C C . THR A 1 137 ? 45.601 -5.016 -26.753 1.00 92.94 137 THR A C 1
ATOM 1006 O O . THR A 1 137 ? 44.914 -5.311 -25.775 1.00 92.94 137 THR A O 1
ATOM 1009 N N . PRO A 1 138 ? 45.035 -4.629 -27.915 1.00 93.44 138 PRO A N 1
ATOM 1010 C CA . PRO A 1 138 ? 43.589 -4.435 -28.045 1.00 93.44 138 PRO A CA 1
ATOM 1011 C C . PRO A 1 138 ? 42.780 -5.719 -27.809 1.00 93.44 138 PRO A C 1
ATOM 1013 O O . PRO A 1 138 ? 42.922 -6.689 -28.555 1.00 93.44 138 PRO A O 1
ATOM 1016 N N . GLY A 1 139 ? 41.919 -5.695 -26.791 1.00 88.50 139 GLY A N 1
ATOM 1017 C CA . GLY A 1 139 ? 40.955 -6.745 -26.470 1.00 88.50 139 GLY A CA 1
ATOM 1018 C C . GLY A 1 139 ? 39.552 -6.470 -27.003 1.00 88.50 139 GLY A C 1
ATOM 1019 O O . GLY A 1 139 ? 39.336 -5.581 -27.827 1.00 88.50 139 GLY A O 1
ATOM 1020 N N . LEU A 1 140 ? 38.575 -7.231 -26.500 1.00 88.38 140 LEU A N 1
ATOM 1021 C CA . LEU A 1 140 ? 37.170 -7.106 -26.911 1.00 88.38 140 LEU A CA 1
ATOM 1022 C C . LEU A 1 140 ? 36.492 -5.838 -26.363 1.00 88.38 140 LEU A C 1
ATOM 1024 O O . LEU A 1 140 ? 35.681 -5.234 -27.061 1.00 88.38 140 LEU A O 1
ATOM 1028 N N . LEU A 1 141 ? 36.811 -5.446 -25.124 1.00 90.19 141 LEU A N 1
ATOM 1029 C CA . LEU A 1 141 ? 36.169 -4.321 -24.427 1.00 90.19 141 LEU A CA 1
ATOM 1030 C C . LEU A 1 141 ? 37.109 -3.130 -24.169 1.00 90.19 141 LEU A C 1
ATOM 1032 O O . LEU A 1 141 ? 36.636 -2.013 -23.974 1.00 90.19 141 LEU A O 1
ATOM 1036 N N . THR A 1 142 ? 38.426 -3.353 -24.122 1.00 94.69 142 THR A N 1
ATOM 1037 C CA . THR A 1 142 ? 39.442 -2.358 -23.728 1.00 94.69 142 THR A CA 1
ATOM 1038 C C . THR A 1 142 ? 40.860 -2.870 -24.069 1.00 94.69 142 THR A C 1
ATOM 1040 O O . THR A 1 142 ? 40.995 -3.907 -24.719 1.00 94.69 142 THR A O 1
ATOM 1043 N N . GLN A 1 143 ? 41.926 -2.177 -23.649 1.00 96.00 143 GLN A N 1
ATOM 1044 C CA . GLN A 1 143 ? 43.305 -2.693 -23.743 1.00 96.00 143 GLN A CA 1
ATOM 1045 C C . GLN A 1 143 ? 43.584 -3.758 -22.673 1.00 96.00 143 GLN A C 1
ATOM 1047 O O . GLN A 1 143 ? 43.255 -3.575 -21.497 1.00 96.00 143 GLN A O 1
ATOM 1052 N N . GLU A 1 144 ? 44.260 -4.829 -23.079 1.00 96.12 144 GLU A N 1
ATOM 1053 C CA . GLU A 1 144 ? 44.618 -5.986 -22.258 1.00 96.12 144 GLU A CA 1
ATOM 1054 C C . GLU A 1 144 ? 46.108 -5.948 -21.900 1.00 96.12 144 GLU A C 1
ATOM 1056 O O . GLU A 1 144 ? 46.973 -5.923 -22.776 1.00 96.12 144 GLU A O 1
ATOM 1061 N N . ALA A 1 145 ? 46.423 -5.965 -20.609 1.00 96.06 145 ALA A N 1
ATOM 1062 C CA . ALA A 1 145 ? 47.773 -6.166 -20.113 1.00 96.06 145 ALA A CA 1
ATOM 1063 C C . ALA A 1 145 ? 48.208 -7.622 -20.359 1.00 96.06 145 ALA A C 1
ATOM 1065 O O . ALA A 1 145 ? 47.482 -8.567 -20.039 1.00 96.06 145 ALA A O 1
ATOM 1066 N N . ALA A 1 146 ? 49.406 -7.811 -20.917 1.00 92.69 146 ALA A N 1
ATOM 1067 C CA . ALA A 1 146 ? 49.981 -9.139 -21.137 1.00 92.69 146 ALA A CA 1
ATOM 1068 C C . ALA A 1 146 ? 50.203 -9.899 -19.805 1.00 92.69 146 ALA A C 1
ATOM 1070 O O . ALA A 1 146 ? 50.337 -9.247 -18.767 1.00 92.69 146 ALA A O 1
ATOM 1071 N N . PRO A 1 147 ? 50.249 -11.247 -19.804 1.00 89.50 147 PRO A N 1
ATOM 1072 C CA . PRO A 1 147 ? 50.584 -12.035 -18.613 1.00 89.50 147 PRO A CA 1
ATOM 1073 C C . PRO A 1 147 ? 51.939 -11.660 -17.994 1.00 89.50 147 PRO A C 1
ATOM 1075 O O . PRO A 1 147 ? 52.827 -11.182 -18.701 1.00 89.50 147 PRO A O 1
ATOM 1078 N N . TYR A 1 148 ? 52.119 -11.976 -16.709 1.00 87.81 148 TYR A N 1
ATOM 1079 C CA . TYR A 1 148 ? 53.401 -11.934 -15.988 1.00 87.81 148 TYR A CA 1
ATOM 1080 C C . TYR A 1 148 ? 54.169 -10.594 -16.088 1.00 87.81 148 TYR A C 1
ATOM 1082 O O . TYR A 1 148 ? 55.299 -10.530 -16.577 1.00 87.81 148 TYR A O 1
ATOM 1090 N N . GLY A 1 149 ? 53.564 -9.514 -15.592 1.00 85.81 149 GLY A N 1
ATOM 1091 C CA . GLY A 1 149 ? 54.168 -8.179 -15.499 1.00 85.81 149 GLY A CA 1
ATOM 1092 C C . GLY A 1 149 ? 53.902 -7.263 -16.699 1.00 85.81 149 GLY A C 1
ATOM 1093 O O . GLY A 1 149 ? 54.534 -6.214 -16.823 1.00 85.81 149 GLY A O 1
ATOM 1094 N N . GLY A 1 150 ? 52.977 -7.629 -17.592 1.00 93.69 150 GLY A N 1
ATOM 1095 C CA . GLY A 1 150 ? 52.466 -6.712 -18.611 1.00 93.69 150 GLY A CA 1
ATOM 1096 C C . GLY A 1 150 ? 51.630 -5.582 -18.001 1.00 93.69 150 GLY A C 1
ATOM 1097 O O . GLY A 1 150 ? 51.058 -5.737 -16.921 1.00 93.69 150 GLY A O 1
ATOM 1098 N N . THR A 1 151 ? 51.528 -4.449 -18.703 1.00 96.75 151 THR A N 1
ATOM 1099 C CA . THR A 1 151 ? 50.792 -3.268 -18.220 1.00 96.75 151 THR A CA 1
ATOM 1100 C C . THR A 1 151 ? 49.789 -2.710 -19.228 1.00 96.75 151 THR A C 1
ATOM 1102 O O . THR A 1 151 ? 49.970 -2.822 -20.445 1.00 96.75 151 THR A O 1
ATOM 1105 N N . ALA A 1 152 ? 48.732 -2.086 -18.706 1.00 96.88 152 ALA A N 1
ATOM 1106 C CA . ALA A 1 152 ? 47.747 -1.310 -19.459 1.00 96.88 152 ALA A CA 1
ATOM 1107 C C . ALA A 1 152 ? 47.318 -0.076 -18.646 1.00 96.88 152 ALA A C 1
ATOM 1109 O O . ALA A 1 152 ? 47.205 -0.140 -17.424 1.00 96.88 152 ALA A O 1
ATOM 1110 N N . THR A 1 153 ? 47.079 1.046 -19.320 1.00 97.25 153 THR A N 1
ATOM 1111 C CA . THR A 1 153 ? 46.877 2.363 -18.704 1.00 97.25 153 THR A CA 1
ATOM 1112 C C . THR A 1 153 ? 45.561 2.978 -19.162 1.00 97.25 153 THR A C 1
ATOM 1114 O O . THR A 1 153 ? 45.358 3.224 -20.354 1.00 97.25 153 THR A O 1
ATOM 1117 N N . TYR A 1 154 ? 44.693 3.288 -18.205 1.00 97.00 154 TYR A N 1
ATOM 1118 C CA . TYR A 1 154 ? 43.359 3.843 -18.415 1.00 97.00 154 TYR A CA 1
ATOM 1119 C C . TYR A 1 154 ? 43.303 5.280 -17.891 1.00 97.00 154 TYR A C 1
ATOM 1121 O O . TYR A 1 154 ? 43.781 5.555 -16.793 1.00 97.00 154 TYR A O 1
ATOM 1129 N N . GLN A 1 155 ? 42.722 6.201 -18.657 1.00 95.12 155 GLN A N 1
ATOM 1130 C CA . GLN A 1 155 ? 42.564 7.606 -18.272 1.00 95.12 155 GLN A CA 1
ATOM 1131 C C . GLN A 1 155 ? 41.120 8.068 -18.439 1.00 95.12 155 GLN A C 1
ATOM 1133 O O . GLN A 1 155 ? 40.514 7.839 -19.484 1.00 95.12 155 GLN A O 1
ATOM 1138 N N . PHE A 1 156 ? 40.577 8.737 -17.424 1.00 94.12 156 PHE A N 1
ATOM 1139 C CA . PHE A 1 156 ? 39.230 9.314 -17.446 1.00 94.12 156 PHE A CA 1
ATOM 1140 C C . PHE A 1 156 ? 39.128 10.539 -16.527 1.00 94.12 156 PHE A C 1
ATOM 1142 O O . PHE A 1 156 ? 40.013 10.802 -15.712 1.00 94.12 156 PHE A O 1
ATOM 1149 N N . LEU A 1 157 ? 38.045 11.304 -16.663 1.00 91.69 157 LEU A N 1
ATOM 1150 C CA . LEU A 1 157 ? 37.691 12.384 -15.739 1.00 91.69 157 LEU A CA 1
ATOM 1151 C C . LEU A 1 157 ? 36.496 11.936 -14.883 1.00 91.69 157 LEU A C 1
ATOM 1153 O O . LEU A 1 157 ? 35.524 11.436 -15.449 1.00 91.69 157 LEU A O 1
ATOM 1157 N N . PRO A 1 158 ? 36.510 12.138 -13.552 1.00 92.06 158 PRO A N 1
ATOM 1158 C CA . PRO A 1 158 ? 35.384 11.819 -12.672 1.00 92.06 158 PRO A CA 1
ATOM 1159 C C . PRO A 1 158 ? 34.271 12.884 -12.772 1.00 92.06 158 PRO A C 1
ATOM 1161 O O . PRO A 1 158 ? 33.855 13.478 -11.785 1.00 92.06 158 PRO A O 1
ATOM 1164 N N . SER A 1 159 ? 33.779 13.143 -13.985 1.00 89.88 159 SER A N 1
ATOM 1165 C CA . SER A 1 159 ? 32.798 14.186 -14.346 1.00 89.88 159 SER A CA 1
ATOM 1166 C C . SER A 1 159 ? 31.497 14.175 -13.525 1.00 89.88 159 SER A C 1
ATOM 1168 O O . SER A 1 159 ? 30.808 15.197 -13.415 1.00 89.88 159 SER A O 1
ATOM 1170 N N . ARG A 1 160 ? 31.132 13.013 -12.976 1.00 91.19 160 ARG A N 1
ATOM 1171 C CA . ARG A 1 160 ? 29.804 12.692 -12.446 1.00 91.19 160 ARG A CA 1
ATOM 1172 C C . ARG A 1 160 ? 29.900 12.016 -11.069 1.00 91.19 160 ARG A C 1
ATOM 1174 O O . ARG A 1 160 ? 30.495 10.942 -10.990 1.00 91.19 160 ARG A O 1
ATOM 1181 N N . PRO A 1 161 ? 29.273 12.557 -10.008 1.00 94.00 161 PRO A N 1
ATOM 1182 C CA . PRO A 1 161 ? 29.240 11.909 -8.701 1.00 94.00 161 PRO A CA 1
ATOM 1183 C C . PRO A 1 161 ? 28.406 10.623 -8.720 1.00 94.00 161 PRO A C 1
ATOM 1185 O O . PRO A 1 161 ? 27.568 10.448 -9.606 1.00 94.00 161 PRO A O 1
ATOM 1188 N N . GLY A 1 162 ? 28.640 9.742 -7.745 1.00 94.75 162 GLY A N 1
ATOM 1189 C CA . GLY A 1 162 ? 27.914 8.478 -7.575 1.00 94.75 162 GLY A CA 1
ATOM 1190 C C . GLY A 1 162 ? 28.808 7.247 -7.411 1.00 94.75 162 GLY A C 1
ATOM 1191 O O . GLY A 1 162 ? 30.037 7.351 -7.383 1.00 94.75 162 GLY A O 1
ATOM 1192 N N . THR A 1 163 ? 28.166 6.081 -7.294 1.00 97.19 163 THR A N 1
ATOM 1193 C CA . THR A 1 163 ? 28.815 4.761 -7.202 1.00 97.19 163 THR A CA 1
ATOM 1194 C C . THR A 1 163 ? 28.955 4.103 -8.574 1.00 97.19 163 THR A C 1
ATOM 1196 O O . THR A 1 163 ? 27.982 4.028 -9.329 1.00 97.19 163 THR A O 1
ATOM 1199 N N . TYR A 1 164 ? 30.135 3.555 -8.858 1.00 96.69 164 TYR A N 1
ATOM 1200 C CA . TYR A 1 164 ? 30.469 2.834 -10.086 1.00 96.69 164 TYR A CA 1
ATOM 1201 C C . TYR A 1 164 ? 31.204 1.523 -9.772 1.00 96.69 164 TYR A C 1
ATOM 1203 O O . TYR A 1 164 ? 31.864 1.395 -8.739 1.00 96.69 164 TYR A O 1
ATOM 1211 N N . LEU A 1 165 ? 31.109 0.567 -10.692 1.00 96.12 165 LEU A N 1
ATOM 1212 C CA . LEU A 1 165 ? 31.845 -0.698 -10.683 1.00 96.12 165 LEU A CA 1
ATOM 1213 C C . LEU A 1 165 ? 33.139 -0.552 -11.502 1.00 96.12 165 LEU A C 1
ATOM 1215 O O . LEU A 1 165 ? 33.154 0.161 -12.508 1.00 96.12 165 LEU A O 1
ATOM 1219 N N . TYR A 1 166 ? 34.195 -1.275 -11.133 1.00 96.62 166 TYR A N 1
ATOM 1220 C CA . TYR A 1 166 ? 35.250 -1.665 -12.070 1.00 96.62 166 TYR A CA 1
ATOM 1221 C C . TYR A 1 166 ? 35.538 -3.162 -11.952 1.00 96.62 166 TYR A C 1
ATOM 1223 O O . TYR A 1 166 ? 35.480 -3.734 -10.866 1.00 96.62 166 TYR A O 1
ATOM 1231 N N . GLN A 1 167 ? 35.811 -3.807 -13.083 1.00 96.62 167 GLN A N 1
ATOM 1232 C CA . GLN A 1 167 ? 36.020 -5.257 -13.174 1.00 96.62 167 GLN A CA 1
ATOM 1233 C C . GLN A 1 167 ? 36.828 -5.616 -14.423 1.00 96.62 167 GLN A C 1
ATOM 1235 O O . GLN A 1 167 ? 36.984 -4.769 -15.314 1.00 96.62 167 GLN A O 1
ATOM 1240 N N . SER A 1 168 ? 37.309 -6.858 -14.530 1.00 95.62 168 SER A N 1
ATOM 1241 C CA . SER A 1 168 ? 37.986 -7.294 -15.758 1.00 95.62 168 SER A CA 1
ATOM 1242 C C . SER A 1 168 ? 37.087 -7.197 -16.997 1.00 95.62 168 SER A C 1
ATOM 1244 O O . SER A 1 168 ? 35.883 -7.438 -16.947 1.00 95.62 168 SER A O 1
ATOM 1246 N N . GLY A 1 169 ? 37.693 -6.827 -18.129 1.00 92.50 169 GLY A N 1
ATOM 1247 C CA . GLY A 1 169 ? 37.072 -6.847 -19.454 1.00 92.50 169 GLY A CA 1
ATOM 1248 C C . GLY A 1 169 ? 37.615 -7.923 -20.393 1.00 92.50 169 GLY A C 1
ATOM 1249 O O . GLY A 1 169 ? 37.265 -7.903 -21.572 1.00 92.50 169 GLY A O 1
ATOM 1250 N N . THR A 1 170 ? 38.496 -8.808 -19.912 1.00 93.31 170 THR A N 1
ATOM 1251 C CA . THR A 1 170 ? 39.227 -9.765 -20.759 1.00 93.31 170 THR A CA 1
ATOM 1252 C C . THR A 1 170 ? 38.492 -11.099 -20.868 1.00 93.31 170 THR A C 1
ATOM 1254 O O . THR A 1 170 ? 38.007 -11.444 -21.947 1.00 93.31 170 THR A O 1
ATOM 1257 N N . ARG A 1 171 ? 38.365 -11.829 -19.755 1.00 90.00 171 ARG A N 1
ATOM 1258 C CA . ARG A 1 171 ? 37.528 -13.026 -19.613 1.00 90.00 171 ARG A CA 1
ATOM 1259 C C . ARG A 1 171 ? 36.624 -12.888 -18.372 1.00 90.00 171 ARG A C 1
ATOM 1261 O O . ARG A 1 171 ? 36.904 -13.516 -17.353 1.00 90.00 171 ARG A O 1
ATOM 1268 N N . PRO A 1 172 ? 35.556 -12.063 -18.407 1.00 89.62 172 PRO A N 1
ATOM 1269 C CA . PRO A 1 172 ? 34.753 -11.768 -17.214 1.00 89.62 172 PRO A CA 1
ATOM 1270 C C . PRO A 1 172 ? 34.107 -13.004 -16.565 1.00 89.62 172 PRO A C 1
ATOM 1272 O O . PRO A 1 172 ? 33.928 -13.025 -15.355 1.00 89.62 172 PRO A O 1
ATOM 1275 N N . ASP A 1 173 ? 33.828 -14.059 -17.340 1.00 88.56 173 ASP A N 1
ATOM 1276 C CA . ASP A 1 173 ? 33.267 -15.331 -16.855 1.00 88.56 173 ASP A CA 1
ATOM 1277 C C . ASP A 1 173 ? 34.195 -16.132 -15.923 1.00 88.56 173 ASP A C 1
ATOM 1279 O O . ASP A 1 173 ? 33.725 -17.058 -15.268 1.00 88.56 173 ASP A O 1
ATOM 1283 N N . LEU A 1 174 ? 35.489 -15.793 -15.877 1.00 92.69 174 LEU A N 1
ATOM 1284 C CA . LEU A 1 174 ? 36.474 -16.388 -14.969 1.00 92.69 174 LEU A CA 1
ATOM 1285 C C . LEU A 1 174 ? 37.182 -15.322 -14.126 1.00 92.69 174 LEU A C 1
ATOM 1287 O O . LEU A 1 174 ? 37.384 -15.512 -12.938 1.00 92.69 174 LEU A O 1
ATOM 1291 N N . GLU A 1 175 ? 37.582 -14.200 -14.718 1.00 94.56 175 GLU A N 1
ATOM 1292 C CA . GLU A 1 175 ? 38.364 -13.176 -14.023 1.00 94.56 175 GLU A CA 1
ATOM 1293 C C . GLU A 1 175 ? 37.548 -12.429 -12.956 1.00 94.56 175 GLU A C 1
ATOM 1295 O O . GLU A 1 175 ? 38.085 -12.164 -11.881 1.00 94.56 175 GLU A O 1
ATOM 1300 N N . THR A 1 176 ? 36.263 -12.137 -13.199 1.00 94.19 176 THR A N 1
ATOM 1301 C CA . THR A 1 176 ? 35.387 -11.535 -12.175 1.00 94.19 176 THR A CA 1
ATOM 1302 C C . THR A 1 176 ? 35.055 -12.550 -11.076 1.00 94.19 176 THR A C 1
ATOM 1304 O O . THR A 1 176 ? 35.207 -12.215 -9.905 1.00 94.19 176 THR A O 1
ATOM 1307 N N . GLU A 1 177 ? 34.706 -13.792 -11.447 1.00 93.88 177 GLU A N 1
ATOM 1308 C CA . GLU A 1 177 ? 34.467 -14.929 -10.531 1.00 93.88 177 GLU A CA 1
ATOM 1309 C C . GLU A 1 177 ? 35.653 -15.137 -9.572 1.00 93.88 177 GLU A C 1
ATOM 1311 O O . GLU A 1 177 ? 35.495 -15.127 -8.353 1.00 93.88 177 GLU A O 1
ATOM 1316 N N . MET A 1 178 ? 36.873 -15.209 -10.119 1.00 94.50 178 MET A N 1
ATOM 1317 C CA . MET A 1 178 ? 38.098 -15.365 -9.332 1.00 94.50 178 MET A CA 1
ATOM 1318 C C . MET A 1 178 ? 38.360 -14.190 -8.375 1.00 94.50 178 MET A C 1
ATOM 1320 O O . MET A 1 178 ? 39.066 -14.396 -7.387 1.00 94.50 178 MET A O 1
ATOM 1324 N N . GLY A 1 179 ? 37.791 -13.003 -8.638 1.00 94.69 179 GLY A N 1
ATOM 1325 C CA . GLY A 1 179 ? 37.778 -11.848 -7.732 1.00 94.69 179 GLY A CA 1
ATOM 1326 C C . GLY A 1 179 ? 38.302 -10.516 -8.300 1.00 94.69 179 GLY A C 1
ATOM 1327 O O . GLY A 1 179 ? 38.487 -9.565 -7.534 1.00 94.69 179 GLY A O 1
ATOM 1328 N N . LEU A 1 180 ? 38.527 -10.385 -9.617 1.00 96.88 180 LEU A N 1
ATOM 1329 C CA . LEU A 1 180 ? 38.997 -9.139 -10.252 1.00 96.88 180 LEU A CA 1
ATOM 1330 C C . LEU A 1 180 ? 37.877 -8.096 -10.412 1.00 96.88 180 LEU A C 1
ATOM 1332 O O . LEU A 1 180 ? 37.444 -7.770 -11.523 1.00 96.88 180 LEU A O 1
ATOM 1336 N N . VAL A 1 181 ? 37.420 -7.558 -9.279 1.00 97.19 181 VAL A N 1
ATOM 1337 C CA . VAL A 1 181 ? 36.287 -6.629 -9.176 1.00 97.19 181 VAL A CA 1
ATOM 1338 C C . VAL A 1 181 ? 36.429 -5.666 -7.990 1.00 97.19 181 VAL A C 1
ATOM 1340 O O . VAL A 1 181 ? 36.947 -6.049 -6.945 1.00 97.19 181 VAL A O 1
ATOM 1343 N N . GLY A 1 182 ? 35.976 -4.417 -8.128 1.00 96.50 182 GLY A N 1
ATOM 1344 C CA . GLY A 1 182 ? 36.041 -3.390 -7.080 1.00 96.50 182 GLY A CA 1
ATOM 1345 C C . GLY A 1 182 ? 35.135 -2.177 -7.340 1.00 96.50 182 GLY A C 1
ATOM 1346 O O . GLY A 1 182 ? 34.449 -2.093 -8.360 1.00 96.50 182 GLY A O 1
ATOM 1347 N N . ALA A 1 183 ? 35.113 -1.223 -6.404 1.00 97.06 183 ALA A N 1
ATOM 1348 C CA . ALA A 1 183 ? 34.214 -0.062 -6.434 1.00 97.06 183 ALA A CA 1
ATOM 1349 C C . ALA A 1 183 ? 34.933 1.267 -6.732 1.00 97.06 183 ALA A C 1
ATOM 1351 O O . ALA A 1 183 ? 36.072 1.482 -6.320 1.00 97.06 183 ALA A O 1
ATOM 1352 N N . ILE A 1 184 ? 34.239 2.214 -7.368 1.00 96.88 184 ILE A N 1
ATOM 1353 C CA . ILE A 1 184 ? 34.636 3.630 -7.418 1.00 96.88 184 ILE A CA 1
ATOM 1354 C C . ILE A 1 184 ? 33.504 4.493 -6.857 1.00 96.88 184 ILE A C 1
ATOM 1356 O O . ILE A 1 184 ? 32.343 4.337 -7.234 1.00 96.88 184 ILE A O 1
ATOM 1360 N N . ILE A 1 185 ? 33.851 5.447 -5.993 1.00 97.25 185 ILE A N 1
ATOM 1361 C CA . ILE A 1 185 ? 32.936 6.451 -5.444 1.00 97.25 185 ILE A CA 1
ATOM 1362 C C . ILE A 1 185 ? 33.423 7.831 -5.877 1.00 97.25 185 ILE A C 1
ATOM 1364 O O . ILE A 1 185 ? 34.477 8.293 -5.438 1.00 97.25 185 ILE A O 1
ATOM 1368 N N . VAL A 1 186 ? 32.639 8.521 -6.705 1.00 95.69 186 VAL A N 1
ATOM 1369 C CA . VAL A 1 186 ? 32.897 9.923 -7.055 1.00 95.69 186 VAL A CA 1
ATOM 1370 C C . VAL A 1 186 ? 32.101 10.827 -6.112 1.00 95.69 186 VAL A C 1
ATOM 1372 O O . VAL A 1 186 ? 30.868 10.815 -6.106 1.00 95.69 186 VAL A O 1
ATOM 1375 N N . ARG A 1 187 ? 32.807 11.623 -5.307 1.00 95.25 187 ARG A N 1
ATOM 1376 C CA . ARG A 1 187 ? 32.250 12.627 -4.391 1.00 95.25 187 ARG A CA 1
ATOM 1377 C C . ARG A 1 187 ? 31.787 13.863 -5.179 1.00 95.25 187 ARG A C 1
ATOM 1379 O O . ARG A 1 187 ? 32.518 14.298 -6.069 1.00 95.25 187 ARG A O 1
ATOM 1386 N N . PRO A 1 188 ? 30.614 14.455 -4.884 1.00 94.62 188 PRO A N 1
ATOM 1387 C CA . PRO A 1 188 ? 30.149 15.660 -5.572 1.00 94.62 188 PRO A CA 1
ATOM 1388 C C . PRO A 1 188 ? 30.993 16.887 -5.211 1.00 94.62 188 PRO A C 1
ATOM 1390 O O . PRO A 1 188 ? 31.551 16.978 -4.117 1.00 94.62 188 PRO A O 1
ATOM 1393 N N . THR A 1 189 ? 31.033 17.861 -6.122 1.00 92.44 189 THR A N 1
ATOM 1394 C CA . THR A 1 189 ? 31.767 19.123 -5.931 1.00 92.44 189 THR A CA 1
ATOM 1395 C C . THR A 1 189 ? 31.382 19.800 -4.609 1.00 92.44 189 THR A C 1
ATOM 1397 O O . THR A 1 189 ? 30.213 20.115 -4.385 1.00 92.44 189 THR A O 1
ATOM 1400 N N . GLY A 1 190 ? 32.371 20.057 -3.747 1.00 89.44 190 GLY A N 1
ATOM 1401 C CA . GLY A 1 190 ? 32.175 20.688 -2.434 1.00 89.44 190 GLY A CA 1
ATOM 1402 C C . GLY A 1 190 ? 31.964 19.720 -1.263 1.00 89.44 190 GLY A C 1
ATOM 1403 O O . GLY A 1 190 ? 31.741 20.181 -0.145 1.00 89.44 190 GLY A O 1
ATOM 1404 N N . PHE A 1 191 ? 32.056 18.406 -1.488 1.00 93.62 191 PHE A N 1
ATOM 1405 C CA . PHE A 1 191 ? 32.158 17.406 -0.423 1.00 93.62 191 PHE A CA 1
ATOM 1406 C C . PHE A 1 191 ? 33.492 17.551 0.328 1.00 93.62 191 PHE A C 1
ATOM 1408 O O . PHE A 1 191 ? 34.555 17.559 -0.288 1.00 93.62 191 PHE A O 1
ATOM 1415 N N . VAL A 1 192 ? 33.461 17.630 1.661 1.00 90.12 192 VAL A N 1
ATOM 1416 C CA . VAL A 1 192 ? 34.661 17.772 2.502 1.00 90.12 192 VAL A CA 1
ATOM 1417 C C . VAL A 1 192 ? 34.691 16.661 3.566 1.00 90.12 192 VAL A C 1
ATOM 1419 O O . VAL A 1 192 ? 33.848 16.649 4.471 1.00 90.12 192 VAL A O 1
ATOM 1422 N N . PRO A 1 193 ? 35.657 15.721 3.506 1.00 84.12 193 PRO A N 1
ATOM 1423 C CA . PRO A 1 193 ? 35.846 14.706 4.543 1.00 84.12 193 PRO A CA 1
ATOM 1424 C C . PRO A 1 193 ? 35.965 15.325 5.945 1.00 84.12 193 PRO A C 1
ATOM 1426 O O . PRO A 1 193 ? 36.626 16.344 6.135 1.00 84.12 193 PRO A O 1
ATOM 1429 N N . GLY A 1 194 ? 35.277 14.735 6.926 1.00 81.56 194 GLY A N 1
ATOM 1430 C CA . GLY A 1 194 ? 35.192 15.231 8.309 1.00 81.56 194 GLY A CA 1
ATOM 1431 C C . GLY A 1 194 ? 34.258 16.432 8.542 1.00 81.56 194 GLY A C 1
ATOM 1432 O O . GLY A 1 194 ? 33.908 16.713 9.687 1.00 81.56 194 GLY A O 1
ATOM 1433 N N . ALA A 1 195 ? 33.799 17.127 7.495 1.00 86.31 195 ALA A N 1
ATOM 1434 C CA . ALA A 1 195 ? 32.818 18.208 7.606 1.00 86.31 195 ALA A CA 1
ATOM 1435 C C . ALA A 1 195 ? 31.415 17.710 7.221 1.00 86.31 195 ALA A C 1
ATOM 1437 O O . ALA A 1 195 ? 30.935 17.954 6.112 1.00 86.31 195 ALA A O 1
ATOM 1438 N N . LYS A 1 196 ? 30.754 17.014 8.154 1.00 84.88 196 LYS A N 1
ATOM 1439 C CA . LYS A 1 196 ? 29.459 16.325 7.976 1.00 84.88 196 LYS A CA 1
ATOM 1440 C C . LYS A 1 196 ? 28.363 17.142 7.269 1.00 84.88 196 LYS A C 1
ATOM 1442 O O . LYS A 1 196 ? 27.586 16.605 6.493 1.00 84.88 196 LYS A O 1
ATOM 1447 N N . ASN A 1 197 ? 28.313 18.458 7.473 1.00 87.12 197 ASN A N 1
ATOM 1448 C CA . ASN A 1 197 ? 27.344 19.349 6.814 1.00 87.12 197 ASN A CA 1
ATOM 1449 C C . ASN A 1 197 ? 27.549 19.511 5.289 1.00 87.12 197 ASN A C 1
ATOM 1451 O O . ASN A 1 197 ? 26.662 20.022 4.604 1.00 87.12 197 ASN A O 1
ATOM 1455 N N . SER A 1 198 ? 28.695 19.083 4.755 1.00 90.69 198 SER A N 1
ATOM 1456 C CA . SER A 1 198 ? 28.973 18.993 3.316 1.00 90.69 198 SER A CA 1
ATOM 1457 C C . SER A 1 198 ? 28.617 17.630 2.707 1.00 90.69 198 SER A C 1
ATOM 1459 O O . SER A 1 198 ? 28.617 17.493 1.483 1.00 90.69 198 SER A O 1
ATOM 1461 N N . TRP A 1 199 ? 28.324 16.618 3.532 1.00 94.44 199 TRP A N 1
ATOM 1462 C CA . TRP A 1 199 ? 28.198 15.232 3.086 1.00 94.44 199 TRP A CA 1
ATOM 1463 C C . TRP A 1 199 ? 26.881 14.992 2.362 1.00 94.44 199 TRP A C 1
ATOM 1465 O O . TRP A 1 199 ? 25.801 15.026 2.951 1.00 94.44 199 TRP A O 1
ATOM 1475 N N . LYS A 1 200 ? 26.995 14.767 1.054 1.00 93.44 200 LYS A N 1
ATOM 1476 C CA . LYS A 1 200 ? 25.902 14.515 0.117 1.00 93.44 200 LYS A CA 1
ATOM 1477 C C . LYS A 1 200 ? 26.363 13.482 -0.902 1.00 93.44 200 LYS A C 1
ATOM 1479 O O . LYS A 1 200 ? 27.538 13.478 -1.269 1.00 93.44 200 LYS A O 1
ATOM 1484 N N . ALA A 1 201 ? 25.467 12.613 -1.362 1.00 93.94 201 ALA A N 1
ATOM 1485 C CA . ALA A 1 201 ? 25.804 11.655 -2.420 1.00 93.94 201 ALA A CA 1
ATOM 1486 C C . ALA A 1 201 ? 25.910 12.339 -3.798 1.00 93.94 201 ALA A C 1
ATOM 1488 O O . ALA A 1 201 ? 26.759 11.977 -4.608 1.00 93.94 201 ALA A O 1
ATOM 1489 N N . TYR A 1 202 ? 25.078 13.358 -4.029 1.00 93.38 202 TYR A N 1
ATOM 1490 C CA . TYR A 1 202 ? 24.945 14.129 -5.270 1.00 93.38 202 TYR A CA 1
ATOM 1491 C C . TYR A 1 202 ? 24.865 15.636 -4.927 1.00 93.38 202 TYR A C 1
ATOM 1493 O O . TYR A 1 202 ? 24.752 15.980 -3.749 1.00 93.38 202 TYR A O 1
ATOM 1501 N N . PRO A 1 203 ? 24.941 16.585 -5.883 1.00 88.12 203 PRO A N 1
ATOM 1502 C CA . PRO A 1 203 ? 25.033 18.019 -5.569 1.00 88.12 203 PRO A CA 1
ATOM 1503 C C . PRO A 1 203 ? 23.705 18.671 -5.107 1.00 88.12 203 PRO A C 1
ATOM 1505 O O . PRO A 1 203 ? 23.502 19.866 -5.304 1.00 88.12 203 PRO A O 1
ATOM 1508 N N . THR A 1 204 ? 22.809 17.919 -4.458 1.00 86.69 204 THR A N 1
ATOM 1509 C CA . THR A 1 204 ? 21.504 18.385 -3.951 1.00 86.69 204 THR A CA 1
ATOM 1510 C C . THR A 1 204 ? 21.358 18.097 -2.448 1.00 86.69 204 THR A C 1
ATOM 1512 O O . THR A 1 204 ? 22.005 17.199 -1.904 1.00 86.69 204 THR A O 1
ATOM 1515 N N . THR A 1 205 ? 20.558 18.890 -1.732 1.00 87.12 205 THR A N 1
ATOM 1516 C CA . THR A 1 205 ? 20.404 18.823 -0.261 1.00 87.12 205 THR A CA 1
ATOM 1517 C C . THR A 1 205 ? 19.693 17.569 0.246 1.00 87.12 205 THR A C 1
ATOM 1519 O O . THR A 1 205 ? 19.873 17.167 1.392 1.00 87.12 205 THR A O 1
ATOM 1522 N N . GLU A 1 206 ? 18.921 16.923 -0.611 1.00 86.06 206 GLU A N 1
ATOM 1523 C CA . GLU A 1 206 ? 18.020 15.817 -0.295 1.00 86.06 206 GLU A CA 1
ATOM 1524 C C . GLU A 1 206 ? 18.843 14.543 -0.064 1.00 86.06 206 GLU A C 1
ATOM 1526 O O . GLU A 1 206 ? 18.581 13.775 0.866 1.00 86.06 206 GLU A O 1
ATOM 1531 N N . THR A 1 207 ? 19.928 14.415 -0.838 1.00 92.56 207 THR A N 1
ATOM 1532 C CA . THR A 1 207 ? 20.942 13.354 -0.754 1.00 92.56 207 THR A CA 1
ATOM 1533 C C . THR A 1 207 ? 21.993 13.568 0.343 1.00 92.56 207 THR A C 1
ATOM 1535 O O . THR A 1 207 ? 22.980 12.832 0.389 1.00 92.56 207 THR A O 1
ATOM 1538 N N . ALA A 1 208 ? 21.808 14.563 1.222 1.00 93.56 208 ALA A N 1
ATOM 1539 C CA . ALA A 1 208 ? 22.630 14.719 2.421 1.00 93.56 208 ALA A CA 1
ATOM 1540 C C . ALA A 1 208 ? 22.466 13.516 3.358 1.00 93.56 208 ALA A C 1
ATOM 1542 O O . ALA A 1 208 ? 21.339 13.044 3.527 1.00 93.56 208 ALA A O 1
ATOM 1543 N N . PHE A 1 209 ? 23.560 13.052 3.968 1.00 95.19 209 PHE A N 1
ATOM 1544 C CA . PHE A 1 209 ? 23.599 11.841 4.795 1.00 95.19 209 PHE A CA 1
ATOM 1545 C C . PHE A 1 209 ? 24.468 12.004 6.054 1.00 95.19 209 PHE A C 1
ATOM 1547 O O . PHE A 1 209 ? 25.308 12.899 6.137 1.00 95.19 209 PHE A O 1
ATOM 1554 N N . ASP A 1 210 ? 24.261 11.125 7.034 1.00 92.19 210 ASP A N 1
ATOM 1555 C CA . ASP A 1 210 ? 24.970 11.114 8.316 1.00 92.19 210 ASP A CA 1
ATOM 1556 C C . ASP A 1 210 ? 26.061 10.043 8.407 1.00 92.19 210 ASP A C 1
ATOM 1558 O O . ASP A 1 210 ? 27.068 10.265 9.079 1.00 92.19 210 ASP A O 1
ATOM 1562 N N . GLN A 1 211 ? 25.821 8.904 7.753 1.00 91.06 211 GLN A N 1
ATOM 1563 C CA . GLN A 1 211 ? 26.670 7.713 7.676 1.00 91.06 211 GLN A CA 1
ATOM 1564 C C . GLN A 1 211 ? 26.679 7.204 6.231 1.00 91.06 211 GLN A C 1
ATOM 1566 O O . GLN A 1 211 ? 25.696 7.397 5.515 1.00 91.06 211 GLN A O 1
ATOM 1571 N N . GLU A 1 212 ? 27.724 6.504 5.802 1.00 94.31 212 GLU A N 1
ATOM 1572 C CA . GLU A 1 212 ? 27.789 5.856 4.488 1.00 94.31 212 GLU A CA 1
ATOM 1573 C C . GLU A 1 212 ? 28.454 4.480 4.588 1.00 94.31 212 GLU A C 1
ATOM 1575 O O . GLU A 1 212 ? 29.514 4.342 5.195 1.00 94.31 212 GLU A O 1
ATOM 1580 N N . PHE A 1 213 ? 27.847 3.473 3.955 1.00 95.00 213 PHE A N 1
ATOM 1581 C CA . PHE A 1 213 ? 28.368 2.108 3.874 1.00 95.00 213 PHE A CA 1
ATOM 1582 C C . PHE A 1 213 ? 28.268 1.573 2.440 1.00 95.00 213 PHE A C 1
ATOM 1584 O O . PHE A 1 213 ? 27.277 1.794 1.736 1.00 95.00 213 PHE A O 1
ATOM 1591 N N . LEU A 1 214 ? 29.314 0.865 2.016 1.00 95.88 214 LEU A N 1
ATOM 1592 C CA . LEU A 1 214 ? 29.376 0.139 0.749 1.00 95.88 214 LEU A CA 1
ATOM 1593 C C . LEU A 1 214 ? 28.874 -1.296 0.957 1.00 95.88 214 LEU A C 1
ATOM 1595 O O . LEU A 1 214 ? 29.174 -1.909 1.975 1.00 95.88 214 LEU A O 1
ATOM 1599 N N . PHE A 1 215 ? 28.146 -1.829 -0.018 1.00 97.19 215 PHE A N 1
ATOM 1600 C CA . PHE A 1 215 ? 27.661 -3.206 -0.067 1.00 97.19 215 PHE A CA 1
ATOM 1601 C C . PHE A 1 215 ? 27.912 -3.750 -1.479 1.00 97.19 215 PHE A C 1
ATOM 1603 O O . PHE A 1 215 ? 27.023 -3.752 -2.331 1.00 97.19 215 PHE A O 1
ATOM 1610 N N . LEU A 1 216 ? 29.156 -4.145 -1.749 1.00 97.25 216 LEU A N 1
ATOM 1611 C CA . LEU A 1 216 ? 29.543 -4.856 -2.965 1.00 97.25 216 LEU A CA 1
ATOM 1612 C C . LEU A 1 216 ? 29.218 -6.340 -2.775 1.00 97.25 216 LEU A C 1
ATOM 1614 O O . LEU A 1 216 ? 29.746 -6.975 -1.861 1.00 97.25 216 LEU A O 1
ATOM 1618 N N . LEU A 1 217 ? 28.314 -6.851 -3.611 1.00 97.50 217 LEU A N 1
ATOM 1619 C CA . LEU A 1 217 ? 27.725 -8.184 -3.506 1.00 97.50 217 LEU A CA 1
ATOM 1620 C C . LEU A 1 217 ? 28.240 -9.083 -4.632 1.00 97.50 217 LEU A C 1
ATOM 1622 O O . LEU A 1 217 ? 28.095 -8.740 -5.808 1.00 97.50 217 LEU A O 1
ATOM 1626 N N . THR A 1 218 ? 28.826 -10.216 -4.255 1.00 95.94 218 THR A N 1
ATOM 1627 C CA . THR A 1 218 ? 29.447 -11.214 -5.142 1.00 95.94 218 THR A CA 1
ATOM 1628 C C . THR A 1 218 ? 29.271 -12.626 -4.595 1.00 95.94 218 THR A C 1
ATOM 1630 O O . THR A 1 218 ? 29.114 -12.824 -3.393 1.00 95.94 218 THR A O 1
ATOM 1633 N N . GLU A 1 219 ? 29.371 -13.626 -5.455 1.00 94.38 219 GLU A N 1
ATOM 1634 C CA . GLU A 1 219 ? 29.362 -15.046 -5.127 1.00 94.38 219 GLU A CA 1
ATOM 1635 C C . GLU A 1 219 ? 30.633 -15.758 -5.633 1.00 94.38 219 GLU A C 1
ATOM 1637 O O . GLU A 1 219 ? 31.413 -15.178 -6.385 1.00 94.38 219 GLU A O 1
ATOM 1642 N N . MET A 1 220 ? 30.866 -17.001 -5.195 1.00 93.56 220 MET A N 1
ATOM 1643 C CA . MET A 1 220 ? 31.903 -17.885 -5.758 1.00 93.56 220 MET A CA 1
ATOM 1644 C C . MET A 1 220 ? 31.434 -19.344 -5.814 1.00 93.56 220 MET A C 1
ATOM 1646 O O . MET A 1 220 ? 30.937 -19.892 -4.818 1.00 93.56 220 MET A O 1
ATOM 1650 N N . ASP A 1 221 ? 31.670 -20.006 -6.947 1.00 93.81 221 ASP A N 1
ATOM 1651 C CA . ASP A 1 221 ? 31.682 -21.464 -7.081 1.00 93.81 221 ASP A CA 1
ATOM 1652 C C . ASP A 1 221 ? 33.090 -22.015 -6.777 1.00 93.81 221 ASP A C 1
ATOM 1654 O O . ASP A 1 221 ? 33.985 -21.937 -7.625 1.00 93.81 221 ASP A O 1
ATOM 1658 N N . PRO A 1 222 ? 33.320 -22.645 -5.607 1.00 90.88 222 PRO A N 1
ATOM 1659 C CA . PRO A 1 222 ? 34.636 -23.176 -5.265 1.00 90.88 222 PRO A CA 1
ATOM 1660 C C . PRO A 1 222 ? 35.152 -24.238 -6.248 1.00 90.88 222 PRO A C 1
ATOM 1662 O O . PRO A 1 222 ? 36.358 -24.448 -6.301 1.00 90.88 222 PRO A O 1
ATOM 1665 N N . GLY A 1 223 ? 34.298 -24.875 -7.059 1.00 90.50 223 GLY A N 1
ATOM 1666 C CA . GLY A 1 223 ? 34.732 -25.810 -8.099 1.00 90.50 223 GLY A CA 1
ATOM 1667 C C . GLY A 1 223 ? 35.532 -25.145 -9.225 1.00 90.50 223 GLY A C 1
ATOM 1668 O O . GLY A 1 223 ? 36.481 -25.743 -9.735 1.00 90.50 223 GLY A O 1
ATOM 1669 N N . ILE A 1 224 ? 35.209 -23.895 -9.577 1.00 92.44 224 ILE A N 1
ATOM 1670 C CA . ILE A 1 224 ? 35.958 -23.108 -10.573 1.00 92.44 224 ILE A CA 1
ATOM 1671 C C . ILE A 1 224 ? 37.316 -22.688 -9.993 1.00 92.44 224 ILE A C 1
ATOM 1673 O O . ILE A 1 224 ? 38.348 -22.797 -10.661 1.00 92.44 224 ILE A O 1
ATOM 1677 N N . HIS A 1 225 ? 37.332 -22.294 -8.720 1.00 93.50 225 HIS A N 1
ATOM 1678 C CA . HIS A 1 225 ? 38.541 -21.896 -8.000 1.00 93.50 225 HIS A CA 1
ATOM 1679 C C . HIS A 1 225 ? 39.496 -23.085 -7.776 1.00 93.50 225 HIS A C 1
ATOM 1681 O O . HIS A 1 225 ? 40.683 -22.979 -8.086 1.00 93.50 225 HIS A O 1
ATOM 1687 N N . GLU A 1 226 ? 38.983 -24.250 -7.351 1.00 90.12 226 GLU A N 1
ATOM 1688 C CA . GLU A 1 226 ? 39.747 -25.507 -7.261 1.00 90.12 226 GLU A CA 1
ATOM 1689 C C . GLU A 1 226 ? 40.321 -25.932 -8.626 1.00 90.12 226 GLU A C 1
ATOM 1691 O O . GLU A 1 226 ? 41.413 -26.505 -8.687 1.00 90.12 226 GLU A O 1
ATOM 1696 N N . ALA A 1 227 ? 39.614 -25.671 -9.734 1.00 86.12 227 ALA A N 1
ATOM 1697 C CA . ALA A 1 227 ? 40.105 -25.964 -11.080 1.00 86.12 227 ALA A CA 1
ATOM 1698 C C . ALA A 1 227 ? 41.248 -25.021 -11.502 1.00 86.12 227 ALA A C 1
ATOM 1700 O O . ALA A 1 227 ? 42.249 -25.483 -12.055 1.00 86.12 227 ALA A O 1
ATOM 1701 N N . ALA A 1 228 ? 41.139 -23.721 -11.203 1.00 85.88 228 ALA A N 1
ATOM 1702 C CA . ALA A 1 228 ? 42.205 -22.748 -11.445 1.00 85.88 228 ALA A CA 1
ATOM 1703 C C . ALA A 1 228 ? 43.467 -23.057 -10.618 1.00 85.88 228 ALA A C 1
ATOM 1705 O O . ALA A 1 228 ? 44.577 -23.066 -11.158 1.00 85.88 228 ALA A O 1
ATOM 1706 N N . GLU A 1 229 ? 43.293 -23.403 -9.339 1.00 88.00 229 GLU A N 1
ATOM 1707 C CA . GLU A 1 229 ? 44.370 -23.812 -8.431 1.00 88.00 229 GLU A CA 1
ATOM 1708 C C . GLU A 1 229 ? 45.098 -25.071 -8.947 1.00 88.00 229 GLU A C 1
ATOM 1710 O O . GLU A 1 229 ? 46.330 -25.105 -9.035 1.00 88.00 229 GLU A O 1
ATOM 1715 N N . GLN A 1 230 ? 44.350 -26.099 -9.369 1.00 80.38 230 GLN A N 1
ATOM 1716 C CA . GLN A 1 230 ? 44.919 -27.350 -9.887 1.00 80.38 230 GLN A CA 1
ATOM 1717 C C . GLN A 1 230 ? 45.740 -27.164 -11.169 1.00 80.38 230 GLN A C 1
ATOM 1719 O O . GLN A 1 230 ? 46.775 -27.817 -11.322 1.00 80.38 230 GLN A O 1
ATOM 1724 N N . VAL A 1 231 ? 45.321 -26.277 -12.079 1.00 73.00 231 VAL A N 1
ATOM 1725 C CA . VAL A 1 231 ? 46.103 -25.957 -13.286 1.00 73.00 231 VAL A CA 1
ATOM 1726 C C . VAL A 1 231 ? 47.432 -25.293 -12.918 1.00 73.00 231 VAL A C 1
ATOM 1728 O O . VAL A 1 231 ? 48.460 -25.622 -13.513 1.00 73.00 231 VAL A O 1
ATOM 1731 N N . ASN A 1 232 ? 47.441 -24.418 -11.910 1.00 64.31 232 ASN A N 1
ATOM 1732 C CA . ASN A 1 232 ? 48.666 -23.787 -11.425 1.00 64.31 232 ASN A CA 1
ATOM 1733 C C . ASN A 1 232 ? 49.645 -24.852 -10.882 1.00 64.31 232 ASN A C 1
ATOM 1735 O O . ASN A 1 232 ? 50.783 -24.957 -11.348 1.00 64.31 232 ASN A O 1
ATOM 1739 N N . PHE A 1 233 ? 49.168 -25.752 -10.010 1.00 56.00 233 PHE A N 1
ATOM 1740 C CA . PHE A 1 233 ? 49.985 -26.838 -9.448 1.00 56.00 233 PHE A CA 1
ATOM 1741 C C . PHE A 1 233 ? 50.536 -27.833 -10.484 1.00 56.00 233 PHE A C 1
ATOM 1743 O O . PHE A 1 233 ? 51.676 -28.277 -10.343 1.00 56.00 233 PHE A O 1
ATOM 1750 N N . GLN A 1 234 ? 49.780 -28.183 -11.532 1.00 52.16 234 GLN A N 1
ATOM 1751 C CA . GLN A 1 234 ? 50.232 -29.158 -12.541 1.00 52.16 234 GLN A CA 1
ATOM 1752 C C . GLN A 1 234 ? 51.418 -28.673 -13.391 1.00 52.16 234 GLN A C 1
ATOM 1754 O O . GLN A 1 234 ? 52.098 -29.484 -14.018 1.00 52.16 234 GLN A O 1
ATOM 1759 N N . THR A 1 235 ? 51.692 -27.368 -13.425 1.00 49.03 235 THR A N 1
ATOM 1760 C CA . THR A 1 235 ? 52.702 -26.796 -14.332 1.00 49.03 235 THR A CA 1
ATOM 1761 C C . THR A 1 235 ? 54.096 -26.638 -13.721 1.00 49.03 235 THR A C 1
ATOM 1763 O O . THR A 1 235 ? 55.051 -26.362 -14.450 1.00 49.03 235 THR A O 1
ATOM 1766 N N . LEU A 1 236 ? 54.250 -26.920 -12.422 1.00 41.31 236 LEU A N 1
ATOM 1767 C CA . LEU A 1 236 ? 55.545 -26.920 -11.731 1.00 41.31 236 LEU A CA 1
ATOM 1768 C C . LEU A 1 236 ? 56.402 -28.176 -12.025 1.00 41.31 236 LEU A C 1
ATOM 1770 O O . LEU A 1 236 ? 57.600 -28.174 -11.756 1.00 41.31 236 LEU A O 1
ATOM 1774 N N . ASP A 1 237 ? 55.808 -29.230 -12.599 1.00 39.25 237 ASP A N 1
ATOM 1775 C CA . ASP A 1 237 ? 56.448 -30.535 -12.871 1.00 39.25 237 ASP A CA 1
ATOM 1776 C C . ASP A 1 237 ? 56.979 -30.672 -14.322 1.00 39.25 237 ASP A C 1
ATOM 1778 O O . ASP A 1 237 ? 57.573 -31.682 -14.691 1.00 39.25 237 ASP A O 1
ATOM 1782 N N . ALA A 1 238 ? 56.766 -29.659 -15.178 1.00 38.84 238 ALA A N 1
ATOM 1783 C CA . ALA A 1 238 ? 56.856 -29.799 -16.641 1.00 38.84 238 ALA A CA 1
ATOM 1784 C C . ALA A 1 238 ? 57.977 -28.996 -17.349 1.00 38.84 238 ALA A C 1
ATOM 1786 O O . ALA A 1 238 ? 58.023 -28.977 -18.580 1.00 38.84 238 ALA A O 1
ATOM 1787 N N . GLN A 1 239 ? 58.886 -28.326 -16.627 1.00 32.03 239 GLN A N 1
ATOM 1788 C CA . GLN A 1 239 ? 59.934 -27.467 -17.222 1.00 32.03 239 GLN A CA 1
ATOM 1789 C C . GLN A 1 239 ? 61.352 -28.075 -17.161 1.00 32.03 239 GLN A C 1
ATOM 1791 O O . GLN A 1 239 ? 62.213 -27.558 -16.448 1.00 32.03 239 GLN A O 1
ATOM 1796 N N . LEU A 1 240 ? 61.629 -29.163 -17.904 1.00 32.59 240 LEU A N 1
ATOM 1797 C CA . LEU A 1 240 ? 62.963 -29.798 -17.871 1.00 32.59 240 LEU A CA 1
ATOM 1798 C C . LEU A 1 240 ? 63.414 -30.613 -19.122 1.00 32.59 240 LEU A C 1
ATOM 1800 O O . LEU A 1 240 ? 63.848 -31.748 -18.937 1.00 32.59 240 LEU A O 1
ATOM 1804 N N . ASP A 1 241 ? 63.399 -30.086 -20.369 1.00 29.17 241 ASP A N 1
ATOM 1805 C CA . ASP A 1 241 ? 64.229 -30.693 -21.457 1.00 29.17 241 ASP A CA 1
ATOM 1806 C C . ASP A 1 241 ? 64.583 -29.837 -22.727 1.00 29.17 241 ASP A C 1
ATOM 1808 O O . ASP A 1 241 ? 63.812 -28.974 -23.140 1.00 29.17 241 ASP A O 1
ATOM 1812 N N . VAL A 1 242 ? 65.735 -30.178 -23.354 1.00 28.92 242 VAL A N 1
ATOM 1813 C CA . VAL A 1 242 ? 66.315 -29.960 -24.732 1.00 28.92 242 VAL A CA 1
ATOM 1814 C C . VAL A 1 242 ? 66.487 -28.577 -25.443 1.00 28.92 242 VAL A C 1
ATOM 1816 O O . VAL A 1 242 ? 65.866 -27.576 -25.105 1.00 28.92 242 VAL A O 1
ATOM 1819 N N . ALA A 1 243 ? 67.403 -28.515 -26.454 1.00 26.05 243 ALA A N 1
ATOM 1820 C CA . ALA A 1 243 ? 67.861 -27.285 -27.163 1.00 26.05 243 ALA A CA 1
ATOM 1821 C C . ALA A 1 243 ? 68.550 -27.438 -28.582 1.00 26.05 243 ALA A C 1
ATOM 1823 O O . ALA A 1 243 ? 69.181 -28.455 -28.858 1.00 26.05 243 ALA A O 1
ATOM 1824 N N . THR A 1 244 ? 68.585 -26.346 -29.396 1.00 29.05 244 THR A N 1
ATOM 1825 C CA . THR A 1 244 ? 69.547 -25.906 -30.499 1.00 29.05 244 THR A CA 1
ATOM 1826 C C . THR A 1 244 ? 69.516 -26.371 -32.027 1.00 29.05 244 THR A C 1
ATOM 1828 O O . THR A 1 244 ? 68.984 -27.442 -32.298 1.00 29.05 244 THR A O 1
ATOM 1831 N N . PRO A 1 245 ? 70.042 -25.574 -33.045 1.00 60.66 245 PRO A N 1
ATOM 1832 C CA . PRO A 1 245 ? 69.806 -25.659 -34.556 1.00 60.66 245 PRO A CA 1
ATOM 1833 C C . PRO A 1 245 ? 71.045 -25.499 -35.568 1.00 60.66 245 PRO A C 1
ATOM 1835 O O . PRO A 1 245 ? 72.136 -25.368 -35.027 1.00 60.66 245 PRO A O 1
ATOM 1838 N N . VAL A 1 246 ? 70.947 -25.451 -36.967 1.00 28.19 246 VAL A N 1
ATOM 1839 C CA . VAL A 1 246 ? 72.044 -25.037 -38.006 1.00 28.19 246 VAL A CA 1
ATOM 1840 C C . VAL A 1 246 ? 71.811 -25.035 -39.633 1.00 28.19 246 VAL A C 1
ATOM 1842 O O . VAL A 1 246 ? 71.357 -26.051 -40.140 1.00 28.19 246 VAL A O 1
ATOM 1845 N N . MET A 1 247 ? 72.149 -23.939 -40.435 1.00 31.89 247 MET A N 1
ATOM 1846 C CA . MET A 1 247 ? 72.962 -23.590 -41.752 1.00 31.89 247 MET A CA 1
ATOM 1847 C C . MET A 1 247 ? 72.898 -23.998 -43.357 1.00 31.89 247 MET A C 1
ATOM 1849 O O . MET A 1 247 ? 72.967 -25.189 -43.626 1.00 31.89 247 MET A O 1
ATOM 1853 N N . LEU A 1 248 ? 72.974 -23.030 -44.398 1.00 35.50 248 LEU A N 1
ATOM 1854 C CA . LEU A 1 248 ? 74.013 -22.579 -45.539 1.00 35.50 248 LEU A CA 1
ATOM 1855 C C . LEU A 1 248 ? 74.330 -22.959 -47.161 1.00 35.50 248 LEU A C 1
ATOM 1857 O O . LEU A 1 248 ? 74.444 -24.147 -47.427 1.00 35.50 248 LEU A O 1
ATOM 1861 N N . ASP A 1 249 ? 74.591 -21.959 -48.162 1.00 37.38 249 ASP A N 1
ATOM 1862 C CA . ASP A 1 249 ? 75.388 -21.463 -49.517 1.00 37.38 249 ASP A CA 1
ATOM 1863 C C . ASP A 1 249 ? 76.048 -22.049 -50.977 1.00 37.38 249 ASP A C 1
ATOM 1865 O O . ASP A 1 249 ? 76.347 -23.239 -51.019 1.00 37.38 249 ASP A O 1
ATOM 1869 N N . LEU A 1 250 ? 76.377 -21.217 -52.119 1.00 34.97 250 LEU A N 1
ATOM 1870 C CA . LEU A 1 250 ? 77.467 -21.151 -53.333 1.00 34.97 250 LEU A CA 1
ATOM 1871 C C . LEU A 1 250 ? 77.331 -20.902 -55.014 1.00 34.97 250 LEU A C 1
ATOM 1873 O O . LEU A 1 250 ? 76.193 -20.892 -55.470 1.00 34.97 250 LEU A O 1
ATOM 1877 N N . LEU A 1 251 ? 78.392 -20.639 -55.967 1.00 39.78 251 LEU A N 1
ATOM 1878 C CA . LEU A 1 251 ? 78.444 -19.981 -57.454 1.00 39.78 251 LEU A CA 1
ATOM 1879 C C . LEU A 1 251 ? 79.625 -20.152 -58.674 1.00 39.78 251 LEU A C 1
ATOM 1881 O O . LEU A 1 251 ? 80.725 -20.523 -58.275 1.00 39.78 251 LEU A O 1
ATOM 1885 N N . GLY A 1 252 ? 79.544 -19.786 -60.072 1.00 40.69 252 GLY A N 1
ATOM 1886 C CA . GLY A 1 252 ? 80.648 -19.299 -61.167 1.00 40.69 252 GLY A CA 1
ATOM 1887 C C . GLY A 1 252 ? 80.915 -19.623 -62.819 1.00 40.69 252 GLY A C 1
ATOM 1888 O O . GLY A 1 252 ? 80.673 -20.767 -63.186 1.00 40.69 252 GLY A O 1
ATOM 1889 N N . TYR A 1 253 ? 81.512 -18.726 -63.777 1.00 42.34 253 TYR A N 1
ATOM 1890 C CA . TYR A 1 253 ? 82.460 -18.784 -65.109 1.00 42.34 253 TYR A CA 1
ATOM 1891 C C . TYR A 1 253 ? 82.308 -18.458 -66.774 1.00 42.34 253 TYR A C 1
ATOM 1893 O O . TYR A 1 253 ? 81.212 -18.048 -67.141 1.00 42.34 253 TYR A O 1
ATOM 1901 N N . GLU A 1 254 ? 83.349 -18.494 -67.777 1.00 48.97 254 GLU A N 1
ATOM 1902 C CA . GLU A 1 254 ? 83.653 -17.661 -69.145 1.00 48.97 254 GLU A CA 1
ATOM 1903 C C . GLU A 1 254 ? 84.271 -18.189 -70.648 1.00 48.97 254 GLU A C 1
ATOM 1905 O O . GLU A 1 254 ? 84.177 -19.394 -70.863 1.00 48.97 254 GLU A O 1
ATOM 1910 N N . ALA A 1 255 ? 84.829 -17.401 -71.731 1.00 48.44 255 ALA A N 1
ATOM 1911 C CA . ALA A 1 255 ? 85.065 -17.705 -73.309 1.00 48.44 255 ALA A CA 1
ATOM 1912 C C . ALA A 1 255 ? 86.319 -17.302 -74.431 1.00 48.44 255 ALA A C 1
ATOM 1914 O O . ALA A 1 255 ? 87.423 -17.709 -74.079 1.00 48.44 255 ALA A O 1
ATOM 1915 N N . PRO A 1 256 ? 86.309 -16.725 -75.772 1.00 57.81 256 PRO A N 1
ATOM 1916 C CA . PRO A 1 256 ? 87.089 -17.072 -77.149 1.00 57.81 256 PRO A CA 1
ATOM 1917 C C . PRO A 1 256 ? 87.937 -16.084 -78.253 1.00 57.81 256 PRO A C 1
ATOM 1919 O O . PRO A 1 256 ? 88.408 -15.053 -77.789 1.00 57.81 256 PRO A O 1
ATOM 1922 N N . LEU A 1 257 ? 88.235 -16.337 -79.649 1.00 45.53 257 LEU A N 1
ATOM 1923 C CA . LEU A 1 257 ? 89.361 -15.775 -80.681 1.00 45.53 257 LEU A CA 1
ATOM 1924 C C . LEU A 1 257 ? 89.273 -15.607 -82.381 1.00 45.53 257 LEU A C 1
ATOM 1926 O O . LEU A 1 257 ? 88.197 -15.926 -82.874 1.00 45.53 257 LEU A O 1
ATOM 1930 N N . LEU A 1 258 ? 90.290 -15.146 -83.303 1.00 50.25 258 LEU A N 1
ATOM 1931 C CA . LEU A 1 258 ? 90.349 -14.753 -84.886 1.00 50.25 258 LEU A CA 1
ATOM 1932 C C . LEU A 1 258 ? 91.761 -14.777 -85.823 1.00 50.25 258 LEU A C 1
ATOM 1934 O O . LEU A 1 258 ? 92.693 -15.226 -85.167 1.00 50.25 258 LEU A O 1
ATOM 1938 N N . ALA A 1 259 ? 92.236 -14.397 -87.144 1.00 46.78 259 ALA A N 1
ATOM 1939 C CA . ALA A 1 259 ? 91.989 -13.862 -88.648 1.00 46.78 259 ALA A CA 1
ATOM 1940 C C . ALA A 1 259 ? 93.219 -13.777 -89.836 1.00 46.78 259 ALA A C 1
ATOM 1942 O O . ALA A 1 259 ? 94.334 -14.055 -89.409 1.00 46.78 259 ALA A O 1
ATOM 1943 N N . ALA A 1 260 ? 93.154 -13.411 -91.236 1.00 42.12 260 ALA A N 1
ATOM 1944 C CA . ALA A 1 260 ? 94.284 -13.288 -92.401 1.00 42.12 260 ALA A CA 1
ATOM 1945 C C . ALA A 1 260 ? 94.130 -12.652 -93.976 1.00 42.12 260 ALA A C 1
ATOM 1947 O O . ALA A 1 260 ? 92.970 -12.450 -94.323 1.00 42.12 260 ALA A O 1
ATOM 1948 N N . GLN A 1 261 ? 95.167 -12.371 -94.950 1.00 46.09 261 GLN A N 1
ATOM 1949 C CA . GLN A 1 261 ? 95.223 -11.771 -96.471 1.00 46.09 261 GLN A CA 1
ATOM 1950 C C . GLN A 1 261 ? 96.590 -11.843 -97.463 1.00 46.09 261 GLN A C 1
ATOM 1952 O O . GLN A 1 261 ? 97.496 -12.431 -96.882 1.00 46.09 261 GLN A O 1
ATOM 1957 N N . ALA A 1 262 ? 97.050 -11.377 -98.763 1.00 42.78 262 ALA A N 1
ATOM 1958 C CA . ALA A 1 262 ? 96.805 -10.803 -100.259 1.00 42.78 262 ALA A CA 1
ATOM 1959 C C . ALA A 1 262 ? 98.149 -10.611 -101.297 1.00 42.78 262 ALA A C 1
ATOM 1961 O O . ALA A 1 262 ? 99.151 -11.047 -100.741 1.00 42.78 262 ALA A O 1
ATOM 1962 N N . THR A 1 263 ? 98.545 -10.106 -102.606 1.00 39.03 263 THR A N 1
ATOM 1963 C CA . THR A 1 263 ? 98.229 -9.472 -104.071 1.00 39.03 263 THR A CA 1
ATOM 1964 C C . THR A 1 263 ? 99.439 -9.187 -105.229 1.00 39.03 263 THR A C 1
ATOM 1966 O O . THR A 1 263 ? 100.544 -9.039 -104.721 1.00 39.03 263 THR A O 1
ATOM 1969 N N . LEU A 1 264 ? 99.370 -9.010 -106.668 1.00 37.06 264 LEU A N 1
ATOM 1970 C CA . LEU A 1 264 ? 100.437 -8.478 -107.783 1.00 37.06 264 LEU A CA 1
ATOM 1971 C C . LEU A 1 264 ? 100.165 -8.257 -109.445 1.00 37.06 264 LEU A C 1
ATOM 1973 O O . LEU A 1 264 ? 99.212 -8.896 -109.878 1.00 37.06 264 LEU A O 1
ATOM 1977 N N . ALA A 1 265 ? 100.927 -7.491 -110.406 1.00 42.34 265 ALA A N 1
ATOM 1978 C CA . ALA A 1 265 ? 100.882 -7.356 -112.020 1.00 42.34 265 ALA A CA 1
ATOM 1979 C C . ALA A 1 265 ? 101.956 -6.497 -113.014 1.00 42.34 265 ALA A C 1
ATOM 1981 O O . ALA A 1 265 ? 102.767 -5.810 -112.402 1.00 42.34 265 ALA A O 1
ATOM 1982 N N . ALA A 1 266 ? 102.021 -6.457 -114.457 1.00 34.62 266 ALA A N 1
ATOM 1983 C CA . ALA A 1 266 ? 102.945 -5.633 -115.501 1.00 34.62 266 ALA A CA 1
ATOM 1984 C C . ALA A 1 266 ? 102.814 -5.570 -117.192 1.00 34.62 266 ALA A C 1
ATOM 1986 O O . ALA A 1 266 ? 102.077 -6.420 -117.682 1.00 34.62 266 ALA A O 1
ATOM 1987 N N . ALA A 1 267 ? 103.493 -4.685 -118.105 1.00 39.78 267 ALA A N 1
ATOM 1988 C CA . ALA A 1 267 ? 103.579 -4.542 -119.717 1.00 39.78 267 ALA A CA 1
ATOM 1989 C C . ALA A 1 267 ? 104.628 -3.462 -120.465 1.00 39.78 267 ALA A C 1
ATOM 1991 O O . ALA A 1 267 ? 105.317 -2.896 -119.625 1.00 39.78 267 ALA A O 1
ATOM 1992 N N . GLN A 1 268 ? 104.944 -2.962 -121.785 1.00 32.06 268 GLN A N 1
ATOM 1993 C CA . GLN A 1 268 ? 104.903 -3.031 -123.394 1.00 32.06 268 GLN A CA 1
ATOM 1994 C C . GLN A 1 268 ? 105.848 -1.914 -124.235 1.00 32.06 268 GLN A C 1
ATOM 1996 O O . GLN A 1 268 ? 106.532 -1.273 -123.447 1.00 32.06 268 GLN A O 1
ATOM 2001 N N . ALA A 1 269 ? 106.096 -1.433 -125.575 1.00 28.59 269 ALA A N 1
ATOM 2002 C CA . ALA A 1 269 ? 106.010 -1.577 -127.168 1.00 28.59 269 ALA A CA 1
ATOM 2003 C C . ALA A 1 269 ? 106.765 -0.454 -128.196 1.00 28.59 269 ALA A C 1
ATOM 2005 O O . ALA A 1 269 ? 107.198 0.528 -127.603 1.00 28.59 269 ALA A O 1
ATOM 2006 N N . SER A 1 270 ? 106.971 -0.468 -129.624 1.00 30.67 270 SER A N 1
ATOM 2007 C CA . SER A 1 270 ? 107.578 0.633 -130.657 1.00 30.67 270 SER A CA 1
ATOM 2008 C C . SER A 1 270 ? 107.811 0.489 -132.320 1.00 30.67 270 SER A C 1
ATOM 2010 O O . SER A 1 270 ? 107.785 -0.672 -132.716 1.00 30.67 270 SER A O 1
ATOM 2012 N N . VAL A 1 271 ? 108.126 1.543 -133.260 1.00 31.94 271 VAL A N 1
ATOM 2013 C CA . VAL A 1 271 ? 108.900 1.677 -134.698 1.00 31.94 271 VAL A CA 1
ATOM 2014 C C . VAL A 1 271 ? 108.414 2.539 -136.073 1.00 31.94 271 VAL A C 1
ATOM 2016 O O . VAL A 1 271 ? 107.202 2.673 -136.182 1.00 31.94 271 VAL A O 1
ATOM 2019 N N . GLU A 1 272 ? 109.227 3.109 -137.121 1.00 47.44 272 GLU A N 1
ATOM 2020 C CA . GLU A 1 272 ? 108.880 3.901 -138.497 1.00 47.44 272 GLU A CA 1
ATOM 2021 C C . GLU A 1 272 ? 109.975 4.302 -139.723 1.00 47.44 272 GLU A C 1
ATOM 2023 O O . GLU A 1 272 ? 111.157 4.127 -139.436 1.00 47.44 272 GLU A O 1
ATOM 2028 N N . ALA A 1 273 ? 109.667 4.842 -141.016 1.00 43.88 273 ALA A N 1
ATOM 2029 C CA . ALA A 1 273 ? 110.308 5.928 -141.999 1.00 43.88 273 ALA A CA 1
ATOM 2030 C C . ALA A 1 273 ? 110.693 5.899 -143.607 1.00 43.88 273 ALA A C 1
ATOM 2032 O O . ALA A 1 273 ? 111.728 5.340 -143.978 1.00 43.88 273 ALA A O 1
ATOM 2033 N N . ALA A 1 274 ? 110.049 6.695 -144.552 1.00 43.94 274 ALA A N 1
ATOM 2034 C CA . ALA A 1 274 ? 110.546 7.194 -145.926 1.00 43.94 274 ALA A CA 1
ATOM 2035 C C . ALA A 1 274 ? 109.693 8.318 -146.677 1.00 43.94 274 ALA A C 1
ATOM 2037 O O . ALA A 1 274 ? 108.610 8.014 -147.172 1.00 43.94 274 ALA A O 1
ATOM 2038 N N . GLN A 1 275 ? 110.121 9.606 -146.823 1.00 47.53 275 GLN A N 1
ATOM 2039 C CA . GLN A 1 275 ? 109.131 10.739 -146.747 1.00 47.53 275 GLN A CA 1
ATOM 2040 C C . GLN A 1 275 ? 109.074 11.974 -147.730 1.00 47.53 275 GLN A C 1
ATOM 2042 O O . GLN A 1 275 ? 108.090 12.709 -147.655 1.00 47.53 275 GLN A O 1
ATOM 2047 N N . ALA A 1 276 ? 110.039 12.301 -148.609 1.00 44.88 276 ALA A N 1
ATOM 2048 C CA . ALA A 1 276 ? 110.227 13.710 -149.068 1.00 44.88 276 ALA A CA 1
ATOM 2049 C C . ALA A 1 276 ? 109.162 14.382 -149.991 1.00 44.88 276 ALA A C 1
ATOM 2051 O O . ALA A 1 276 ? 108.563 15.375 -149.585 1.00 44.88 276 ALA A O 1
ATOM 2052 N N . GLU A 1 277 ? 108.931 13.939 -151.237 1.00 44.53 277 GLU A N 1
ATOM 2053 C CA . GLU A 1 277 ? 108.070 14.694 -152.192 1.00 44.53 277 GLU A CA 1
ATOM 2054 C C . GLU A 1 277 ? 106.563 14.568 -151.881 1.00 44.53 277 GLU A C 1
ATOM 2056 O O . GLU A 1 277 ? 105.763 15.453 -152.186 1.00 44.53 277 GLU A O 1
ATOM 2061 N N . VAL A 1 278 ? 106.193 13.520 -151.137 1.00 54.72 278 VAL A N 1
ATOM 2062 C CA . VAL A 1 278 ? 104.882 13.378 -150.484 1.00 54.72 278 VAL A CA 1
ATOM 2063 C C . VAL A 1 278 ? 104.593 14.562 -149.548 1.00 54.72 278 VAL A C 1
ATOM 2065 O O . VAL A 1 278 ? 103.443 14.998 -149.453 1.00 54.72 278 VAL A O 1
ATOM 2068 N N . ALA A 1 279 ? 105.614 15.130 -148.892 1.00 44.81 279 ALA A N 1
ATOM 2069 C CA . ALA A 1 279 ? 105.447 16.112 -147.820 1.00 44.81 279 ALA A CA 1
ATOM 2070 C C . ALA A 1 279 ? 104.632 17.350 -148.233 1.00 44.81 279 ALA A C 1
ATOM 2072 O O . ALA A 1 279 ? 103.771 17.781 -147.471 1.00 44.81 279 ALA A O 1
ATOM 2073 N N . GLY A 1 280 ? 104.840 17.886 -149.443 1.00 48.03 280 GLY A N 1
ATOM 2074 C CA . GLY A 1 280 ? 104.196 19.128 -149.901 1.00 48.03 280 GLY A CA 1
ATOM 2075 C C . GLY A 1 280 ? 102.685 19.022 -150.153 1.00 48.03 280 GLY A C 1
ATOM 2076 O O . GLY A 1 280 ? 101.976 20.019 -150.047 1.00 48.03 280 GLY A O 1
ATOM 2077 N N . ARG A 1 281 ? 102.176 17.818 -150.452 1.00 47.03 281 ARG A N 1
ATOM 2078 C CA . ARG A 1 281 ? 100.727 17.530 -150.490 1.00 47.03 281 ARG A CA 1
ATOM 2079 C C . ARG A 1 281 ? 100.220 16.903 -149.187 1.00 47.03 281 ARG A C 1
ATOM 2081 O O . ARG A 1 281 ? 99.036 17.015 -148.891 1.00 47.03 281 ARG A O 1
ATOM 2088 N N . SER A 1 282 ? 101.105 16.306 -148.388 1.00 48.69 282 SER A N 1
ATOM 2089 C CA . SER A 1 282 ? 100.784 15.730 -147.079 1.00 48.69 282 SER A CA 1
ATOM 2090 C C . SER A 1 282 ? 100.487 16.788 -146.012 1.00 48.69 282 SER A C 1
ATOM 2092 O O . SER A 1 282 ? 99.544 16.604 -145.246 1.00 48.69 282 SER A O 1
ATOM 2094 N N . THR A 1 283 ? 101.211 17.916 -145.966 1.00 51.81 283 THR A N 1
ATOM 2095 C CA . THR A 1 283 ? 101.010 18.956 -144.930 1.00 51.81 283 THR A CA 1
ATOM 2096 C C . THR A 1 283 ? 99.584 19.502 -144.897 1.00 51.81 283 THR A C 1
ATOM 2098 O O . THR A 1 283 ? 99.025 19.677 -143.815 1.00 51.81 283 THR A O 1
ATOM 2101 N N . GLY A 1 284 ? 98.964 19.716 -146.063 1.00 52.12 284 GLY A N 1
ATOM 2102 C CA . GLY A 1 284 ? 97.574 20.179 -146.152 1.00 52.12 284 GLY A CA 1
ATOM 2103 C C . GLY A 1 284 ? 96.563 19.186 -145.566 1.00 52.12 284 GLY A C 1
ATOM 2104 O O . GLY A 1 284 ? 95.620 19.594 -144.892 1.00 52.12 284 GLY A O 1
ATOM 2105 N N . PHE A 1 285 ? 96.783 17.881 -145.755 1.00 55.56 285 PHE A N 1
ATOM 2106 C CA . PHE A 1 285 ? 95.924 16.838 -145.186 1.00 55.56 285 PHE A CA 1
ATOM 2107 C C . PHE A 1 285 ? 96.192 16.592 -143.694 1.00 55.56 285 PHE A C 1
ATOM 2109 O O . PHE A 1 285 ? 95.249 16.415 -142.922 1.00 55.56 285 PHE A O 1
ATOM 2116 N N . GLN A 1 286 ? 97.456 16.643 -143.264 1.00 51.69 286 GLN A N 1
ATOM 2117 C CA . GLN A 1 286 ? 97.845 16.493 -141.857 1.00 51.69 286 GLN A CA 1
ATOM 2118 C C . GLN A 1 286 ? 97.255 17.600 -140.970 1.00 51.69 286 GLN A C 1
ATOM 2120 O O . GLN A 1 286 ? 96.793 17.312 -139.866 1.00 51.69 286 GLN A O 1
ATOM 2125 N N . ALA A 1 287 ? 97.188 18.841 -141.466 1.00 57.31 287 ALA A N 1
ATOM 2126 C CA . ALA A 1 287 ? 96.570 19.955 -140.746 1.00 57.31 287 ALA A CA 1
ATOM 2127 C C . ALA A 1 287 ? 95.073 19.727 -140.446 1.00 57.31 287 ALA A C 1
ATOM 2129 O O . ALA A 1 287 ? 94.593 20.109 -139.380 1.00 57.31 287 ALA A O 1
ATOM 2130 N N . HIS A 1 288 ? 94.336 19.079 -141.356 1.00 54.53 288 HIS A N 1
ATOM 2131 C CA . HIS A 1 288 ? 92.905 18.811 -141.176 1.00 54.53 288 HIS A CA 1
ATOM 2132 C C . HIS A 1 288 ? 92.652 17.644 -140.203 1.00 54.53 288 HIS A C 1
ATOM 2134 O O . HIS A 1 288 ? 91.755 17.716 -139.363 1.00 54.53 288 HIS A O 1
ATOM 2140 N N . LEU A 1 289 ? 93.493 16.602 -140.253 1.00 58.78 289 LEU A N 1
ATOM 2141 C CA . LEU A 1 289 ? 93.418 15.452 -139.343 1.00 58.78 289 LEU A CA 1
ATOM 2142 C C . LEU A 1 289 ? 93.650 15.855 -137.874 1.00 58.78 289 LEU A C 1
ATOM 2144 O O . LEU A 1 289 ? 92.919 15.412 -136.988 1.00 58.78 289 LEU A O 1
ATOM 2148 N N . ALA A 1 290 ? 94.611 16.753 -137.625 1.00 58.50 290 ALA A N 1
ATOM 2149 C CA . ALA A 1 290 ? 94.905 17.265 -136.287 1.00 58.50 290 ALA A CA 1
ATOM 2150 C C . ALA A 1 290 ? 93.711 18.008 -135.648 1.00 58.50 290 ALA A C 1
ATOM 2152 O O . ALA A 1 290 ? 93.476 17.881 -134.445 1.00 58.50 290 ALA A O 1
ATOM 2153 N N . GLY A 1 291 ? 92.920 18.736 -136.449 1.00 60.84 291 GLY A N 1
ATOM 2154 C CA . GLY A 1 291 ? 91.719 19.434 -135.976 1.00 60.84 291 GLY A CA 1
ATOM 2155 C C . GLY A 1 291 ? 90.635 18.484 -135.452 1.00 60.84 291 GLY A C 1
ATOM 2156 O O . GLY A 1 291 ? 90.061 18.726 -134.391 1.00 60.84 291 GLY A O 1
ATOM 2157 N N . LEU A 1 292 ? 90.408 17.362 -136.146 1.00 62.53 292 LEU A N 1
ATOM 2158 C CA . LEU A 1 292 ? 89.449 16.330 -135.727 1.00 62.53 292 LEU A CA 1
ATOM 2159 C C . LEU A 1 292 ? 89.868 15.648 -134.411 1.00 62.53 292 LEU A C 1
ATOM 2161 O O . LEU A 1 292 ? 89.030 15.392 -133.547 1.00 62.53 292 LEU A O 1
ATOM 2165 N N . GLN A 1 293 ? 91.166 15.393 -134.228 1.00 61.25 293 GLN A N 1
ATOM 2166 C CA . GLN A 1 293 ? 91.695 14.724 -133.032 1.00 61.25 293 GLN A CA 1
ATOM 2167 C C . GLN A 1 293 ? 91.688 15.630 -131.786 1.00 61.25 293 GLN A C 1
ATOM 2169 O O . GLN A 1 293 ? 91.369 15.167 -130.687 1.00 61.25 293 GLN A O 1
ATOM 2174 N N . ALA A 1 294 ? 91.952 16.932 -131.943 1.00 66.94 294 ALA A N 1
ATOM 2175 C CA . ALA A 1 294 ? 91.803 17.904 -130.855 1.00 66.94 294 ALA A CA 1
ATOM 2176 C C . ALA A 1 294 ? 90.352 17.972 -130.338 1.00 66.94 294 ALA A C 1
ATOM 2178 O O . ALA A 1 294 ? 90.114 18.050 -129.133 1.00 66.94 294 ALA A O 1
ATOM 2179 N N . TYR A 1 295 ? 89.384 17.886 -131.250 1.00 62.28 295 TYR A N 1
ATOM 2180 C CA . TYR A 1 295 ? 87.958 17.967 -130.949 1.00 62.28 295 TYR A CA 1
ATOM 2181 C C . TYR A 1 295 ? 87.403 16.692 -130.272 1.00 62.28 295 TYR A C 1
ATOM 2183 O O . TYR A 1 295 ? 86.647 16.788 -129.304 1.00 62.28 295 TYR A O 1
ATOM 2191 N N . LEU A 1 296 ? 87.873 15.499 -130.666 1.00 69.06 296 LEU A N 1
ATOM 2192 C CA . LEU A 1 296 ? 87.555 14.223 -129.994 1.00 69.06 296 LEU A CA 1
ATOM 2193 C C . LEU A 1 296 ? 87.896 14.248 -128.491 1.00 69.06 296 LEU A C 1
ATOM 2195 O O . LEU A 1 296 ? 87.126 13.765 -127.659 1.00 69.06 296 LEU A O 1
ATOM 2199 N N . THR A 1 297 ? 89.021 14.876 -128.139 1.00 70.38 297 THR A N 1
ATOM 2200 C CA . THR A 1 297 ? 89.498 15.017 -126.752 1.00 70.38 297 THR A CA 1
ATOM 2201 C C . THR A 1 297 ? 88.548 15.869 -125.890 1.00 70.38 297 THR A C 1
ATOM 2203 O O . THR A 1 297 ? 88.378 15.619 -124.692 1.00 70.38 297 THR A O 1
ATOM 2206 N N . GLN A 1 298 ? 87.872 16.860 -126.485 1.00 67.25 298 GLN A N 1
ATOM 2207 C CA . GLN A 1 298 ? 86.921 17.719 -125.767 1.00 67.25 298 GLN A CA 1
ATOM 2208 C C . GLN A 1 298 ? 85.622 16.971 -125.427 1.00 67.25 298 GLN A C 1
ATOM 2210 O O . GLN A 1 298 ? 85.134 17.076 -124.301 1.00 67.25 298 GLN A O 1
ATOM 2215 N N . LEU A 1 299 ? 85.109 16.147 -126.348 1.00 66.31 299 LEU A N 1
ATOM 2216 C CA . LEU A 1 299 ? 83.942 15.284 -126.109 1.00 66.31 299 LEU A CA 1
ATOM 2217 C C . LEU A 1 299 ? 84.200 14.236 -125.011 1.00 66.31 299 LEU A C 1
ATOM 2219 O O . LEU A 1 299 ? 83.338 14.008 -124.163 1.00 66.31 299 LEU A O 1
ATOM 2223 N N . GLN A 1 300 ? 85.405 13.656 -124.969 1.00 72.00 300 GLN A N 1
ATOM 2224 C CA . GLN A 1 300 ? 85.827 12.756 -123.883 1.00 72.00 300 GLN A CA 1
ATOM 2225 C C . GLN A 1 300 ? 85.833 13.461 -122.518 1.00 72.00 300 GLN A C 1
ATOM 2227 O O . GLN A 1 300 ? 85.351 12.907 -121.530 1.00 72.00 300 GLN A O 1
ATOM 2232 N N . THR A 1 301 ? 86.321 14.705 -122.474 1.00 74.50 301 THR A N 1
ATOM 2233 C CA . THR A 1 301 ? 86.337 15.523 -121.250 1.00 74.50 301 THR A CA 1
ATOM 2234 C C . THR A 1 301 ? 84.916 15.836 -120.767 1.00 74.50 301 THR A C 1
ATOM 2236 O O . THR A 1 301 ? 84.633 15.709 -119.578 1.00 74.50 301 THR A O 1
ATOM 2239 N N . TYR A 1 302 ? 84.003 16.180 -121.682 1.00 69.62 302 TYR A N 1
ATOM 2240 C CA . TYR A 1 302 ? 82.606 16.484 -121.354 1.00 69.62 302 TYR A CA 1
ATOM 2241 C C . TYR A 1 302 ? 81.856 15.277 -120.764 1.00 69.62 302 TYR A C 1
ATOM 2243 O O . TYR A 1 302 ? 81.193 15.417 -119.736 1.00 69.62 302 TYR A O 1
ATOM 2251 N N . LYS A 1 303 ? 82.025 14.073 -121.337 1.00 76.31 303 LYS A N 1
ATOM 2252 C CA . LYS A 1 303 ? 81.423 12.844 -120.785 1.00 76.31 303 LYS A CA 1
ATOM 2253 C C . LYS A 1 303 ? 81.872 12.582 -119.338 1.00 76.31 303 LYS A C 1
ATOM 2255 O O . LYS A 1 303 ? 81.043 12.246 -118.499 1.00 76.31 303 LYS A O 1
ATOM 2260 N N . SER A 1 304 ? 83.158 12.787 -119.040 1.00 74.19 304 SER A N 1
ATOM 2261 C CA . SER A 1 304 ? 83.725 12.584 -117.696 1.00 74.19 304 SER A CA 1
ATOM 2262 C C . SER A 1 304 ? 83.104 13.503 -116.628 1.00 74.19 304 SER A C 1
ATOM 2264 O O . SER A 1 304 ? 83.027 13.125 -115.462 1.00 74.19 304 SER A O 1
ATOM 2266 N N . GLY A 1 305 ? 82.622 14.693 -117.015 1.00 74.69 305 GLY A N 1
ATOM 2267 C CA . GLY A 1 305 ? 81.849 15.566 -116.124 1.00 74.69 305 GLY A CA 1
ATOM 2268 C C . GLY A 1 305 ? 80.478 14.974 -115.783 1.00 74.69 305 GLY A C 1
ATOM 2269 O O . GLY A 1 305 ? 80.158 14.790 -114.611 1.00 74.69 305 GLY A O 1
ATOM 2270 N N . LEU A 1 306 ? 79.716 14.583 -116.812 1.00 76.25 306 LEU A N 1
ATOM 2271 C CA . LEU A 1 306 ? 78.384 13.983 -116.656 1.00 76.25 306 LEU A CA 1
ATOM 2272 C C . LEU A 1 306 ? 78.408 12.673 -115.845 1.00 76.25 306 LEU A C 1
ATOM 2274 O O . LEU A 1 306 ? 77.492 12.416 -115.064 1.00 76.25 306 LEU A O 1
ATOM 2278 N N . ASP A 1 307 ? 79.460 11.861 -115.998 1.00 73.38 307 ASP A N 1
ATOM 2279 C CA . ASP A 1 307 ? 79.673 10.650 -115.191 1.00 73.38 307 ASP A CA 1
ATOM 2280 C C . ASP A 1 307 ? 79.831 10.980 -113.687 1.00 73.38 307 ASP A C 1
ATOM 2282 O O . ASP A 1 307 ? 79.359 10.229 -112.829 1.00 73.38 307 ASP A O 1
ATOM 2286 N N . GLY A 1 308 ? 80.456 12.118 -113.358 1.00 76.44 308 GLY A N 1
ATOM 2287 C CA . GLY A 1 308 ? 80.608 12.614 -111.986 1.00 76.44 308 GLY A CA 1
ATOM 2288 C C . GLY A 1 308 ? 79.300 13.139 -111.387 1.00 76.44 308 GLY A C 1
ATOM 2289 O O . GLY A 1 308 ? 78.951 12.779 -110.259 1.00 76.44 308 GLY A O 1
ATOM 2290 N N . ASP A 1 309 ? 78.539 13.922 -112.156 1.00 76.12 309 ASP A N 1
ATOM 2291 C CA . ASP A 1 309 ? 77.223 14.429 -111.741 1.00 76.12 309 ASP A CA 1
ATOM 2292 C C . ASP A 1 309 ? 76.227 13.282 -111.495 1.00 76.12 309 ASP A C 1
ATOM 2294 O O . ASP A 1 309 ? 75.454 13.312 -110.533 1.00 76.12 309 ASP A O 1
ATOM 2298 N N . LEU A 1 310 ? 76.284 12.221 -112.311 1.00 77.06 310 LEU A N 1
ATOM 2299 C CA . LEU A 1 310 ? 75.483 11.009 -112.126 1.00 77.06 310 LEU A CA 1
ATOM 2300 C C . LEU A 1 310 ? 75.801 10.308 -110.794 1.00 77.06 310 LEU A C 1
ATOM 2302 O O . LEU A 1 310 ? 74.878 9.928 -110.069 1.00 77.06 310 LEU A O 1
ATOM 2306 N N . ALA A 1 311 ? 77.082 10.174 -110.439 1.00 75.62 311 ALA A N 1
ATOM 2307 C CA . ALA A 1 311 ? 77.497 9.568 -109.173 1.00 75.62 311 ALA A CA 1
ATOM 2308 C C . ALA A 1 311 ? 77.042 10.398 -107.955 1.00 75.62 311 ALA A C 1
ATOM 2310 O O . ALA A 1 311 ? 76.540 9.842 -106.974 1.00 75.62 311 ALA A O 1
ATOM 2311 N N . ALA A 1 312 ? 77.141 11.730 -108.032 1.00 75.50 312 ALA A N 1
ATOM 2312 C CA . ALA A 1 312 ? 76.618 12.627 -107.001 1.00 75.50 312 ALA A CA 1
ATOM 2313 C C . ALA A 1 312 ? 75.087 12.509 -106.863 1.00 75.50 312 ALA A C 1
ATOM 2315 O O . ALA A 1 312 ? 74.560 12.434 -105.748 1.00 75.50 312 ALA A O 1
ATOM 2316 N N . ALA A 1 313 ? 74.368 12.417 -107.987 1.00 71.62 313 ALA A N 1
ATOM 2317 C CA . ALA A 1 313 ? 72.918 12.271 -107.987 1.00 71.62 313 ALA A CA 1
ATOM 2318 C C . ALA A 1 313 ? 72.456 10.940 -107.362 1.00 71.62 313 ALA A C 1
ATOM 2320 O O . ALA A 1 313 ? 71.485 10.932 -106.599 1.00 71.62 313 ALA A O 1
ATOM 2321 N N . GLN A 1 314 ? 73.174 9.843 -107.631 1.00 79.62 314 GLN A N 1
ATOM 2322 C CA . GLN A 1 314 ? 72.939 8.519 -107.041 1.00 79.62 314 GLN A CA 1
ATOM 2323 C C . GLN A 1 314 ? 73.216 8.488 -105.528 1.00 79.62 314 GLN A C 1
ATOM 2325 O O . GLN A 1 314 ? 72.440 7.894 -104.777 1.00 79.62 314 GLN A O 1
ATOM 2330 N N . ALA A 1 315 ? 74.267 9.165 -105.054 1.00 78.69 315 ALA A N 1
ATOM 2331 C CA . ALA A 1 315 ? 74.564 9.263 -103.624 1.00 78.69 315 ALA A CA 1
ATOM 2332 C C . ALA A 1 315 ? 73.449 9.990 -102.844 1.00 78.69 315 ALA A C 1
ATOM 2334 O O . ALA A 1 315 ? 73.038 9.536 -101.774 1.00 78.69 315 ALA A O 1
ATOM 2335 N N . ALA A 1 316 ? 72.898 11.074 -103.403 1.00 77.62 316 ALA A N 1
ATOM 2336 C CA . ALA A 1 316 ? 71.767 11.786 -102.804 1.00 77.62 316 ALA A CA 1
ATOM 2337 C C . ALA A 1 316 ? 70.489 10.923 -102.742 1.00 77.62 316 ALA A C 1
ATOM 2339 O O . ALA A 1 316 ? 69.789 10.931 -101.728 1.00 77.62 316 ALA A O 1
ATOM 2340 N N . LEU A 1 317 ? 70.216 10.123 -103.782 1.00 81.94 317 LEU A N 1
ATOM 2341 C CA . LEU A 1 317 ? 69.099 9.170 -103.805 1.00 81.94 317 LEU A CA 1
ATOM 2342 C C . LEU A 1 317 ? 69.230 8.098 -102.704 1.00 81.94 317 LEU A C 1
ATOM 2344 O O . LEU A 1 317 ? 68.251 7.786 -102.026 1.00 81.94 317 LEU A O 1
ATOM 2348 N N . ALA A 1 318 ? 70.436 7.569 -102.472 1.00 79.12 318 ALA A N 1
ATOM 2349 C CA . ALA A 1 318 ? 70.694 6.615 -101.388 1.00 79.12 318 ALA A CA 1
ATOM 2350 C C . ALA A 1 318 ? 70.462 7.229 -99.990 1.00 79.12 318 ALA A C 1
ATOM 2352 O O . ALA A 1 318 ? 69.896 6.572 -99.111 1.00 79.12 318 ALA A O 1
ATOM 2353 N N . GLY A 1 319 ? 70.826 8.503 -99.800 1.00 82.44 319 GLY A N 1
ATOM 2354 C CA . GLY A 1 319 ? 70.507 9.259 -98.586 1.00 82.44 319 GLY A CA 1
ATOM 2355 C C . GLY A 1 319 ? 68.997 9.393 -98.359 1.00 82.44 319 GLY A C 1
ATOM 2356 O O . GLY A 1 319 ? 68.500 9.028 -97.297 1.00 82.44 319 GLY A O 1
ATOM 2357 N N . LEU A 1 320 ? 68.245 9.818 -99.382 1.00 86.12 320 LEU A N 1
ATOM 2358 C CA . LEU A 1 320 ? 66.785 9.966 -99.298 1.00 86.12 320 LEU A CA 1
ATOM 2359 C C . LEU A 1 320 ? 66.056 8.642 -99.006 1.00 86.12 320 LEU A C 1
ATOM 2361 O O . LEU A 1 320 ? 65.107 8.630 -98.224 1.00 86.12 320 LEU A O 1
ATOM 2365 N N . ASN A 1 321 ? 66.519 7.525 -99.574 1.00 83.94 321 ASN A N 1
ATOM 2366 C CA . ASN A 1 321 ? 65.990 6.193 -99.259 1.00 83.94 321 ASN A CA 1
ATOM 2367 C C . ASN A 1 321 ? 66.278 5.772 -97.804 1.00 83.94 321 ASN A C 1
ATOM 2369 O O . ASN A 1 321 ? 65.452 5.108 -97.175 1.00 83.94 321 ASN A O 1
ATOM 2373 N N . THR A 1 322 ? 67.420 6.187 -97.247 1.00 85.69 322 THR A N 1
ATOM 2374 C CA . THR A 1 322 ? 67.775 5.929 -95.840 1.00 85.69 322 THR A CA 1
ATOM 2375 C C . THR A 1 322 ? 66.890 6.744 -94.891 1.00 85.69 322 THR A C 1
ATOM 2377 O O . THR A 1 322 ? 66.323 6.182 -93.951 1.00 85.69 322 THR A O 1
ATOM 2380 N N . ASP A 1 323 ? 66.687 8.035 -95.185 1.00 85.19 323 ASP A N 1
ATOM 2381 C CA . ASP A 1 323 ? 65.736 8.896 -94.466 1.00 85.19 323 ASP A CA 1
ATOM 2382 C C . ASP A 1 323 ? 64.321 8.296 -94.480 1.00 85.19 323 ASP A C 1
ATOM 2384 O O . ASP A 1 323 ? 63.656 8.236 -93.445 1.00 85.19 323 ASP A O 1
ATOM 2388 N N . MET A 1 324 ? 63.865 7.822 -95.646 1.00 87.25 324 MET A N 1
ATOM 2389 C CA . MET A 1 324 ? 62.543 7.217 -95.824 1.00 87.25 324 MET A CA 1
ATOM 2390 C C . MET A 1 324 ? 62.347 5.995 -94.917 1.00 87.25 324 MET A C 1
ATOM 2392 O O . MET A 1 324 ? 61.345 5.910 -94.207 1.00 87.25 324 MET A O 1
ATOM 2396 N N . ALA A 1 325 ? 63.306 5.065 -94.895 1.00 82.75 325 ALA A N 1
ATOM 2397 C CA . ALA A 1 325 ? 63.221 3.855 -94.077 1.00 82.75 325 ALA A CA 1
ATOM 2398 C C . ALA A 1 325 ? 63.162 4.171 -92.568 1.00 82.75 325 ALA A C 1
ATOM 2400 O O . ALA A 1 325 ? 62.365 3.578 -91.832 1.00 82.75 325 ALA A O 1
ATOM 2401 N N . ALA A 1 326 ? 63.948 5.151 -92.108 1.00 84.12 326 ALA A N 1
ATOM 2402 C CA . ALA A 1 326 ? 63.898 5.630 -90.728 1.00 84.12 326 ALA A CA 1
ATOM 2403 C C . ALA A 1 326 ? 62.543 6.283 -90.392 1.00 84.12 326 ALA A C 1
ATOM 2405 O O . ALA A 1 326 ? 61.973 6.034 -89.329 1.00 84.12 326 ALA A O 1
ATOM 2406 N N . LEU A 1 327 ? 61.989 7.074 -91.315 1.00 88.38 327 LEU A N 1
ATOM 2407 C CA . LEU A 1 327 ? 60.729 7.792 -91.129 1.00 88.38 327 LEU A CA 1
ATOM 2408 C C . LEU A 1 327 ? 59.505 6.854 -91.122 1.00 88.38 327 LEU A C 1
ATOM 2410 O O . LEU A 1 327 ? 58.615 7.014 -90.286 1.00 88.38 327 LEU A O 1
ATOM 2414 N N . VAL A 1 328 ? 59.497 5.823 -91.975 1.00 88.62 328 VAL A N 1
ATOM 2415 C CA . VAL A 1 328 ? 58.502 4.733 -91.956 1.00 88.62 328 VAL A CA 1
ATOM 2416 C C . VAL A 1 328 ? 58.563 3.956 -90.637 1.00 88.62 328 VAL A C 1
ATOM 2418 O O . VAL A 1 328 ? 57.525 3.706 -90.022 1.00 88.62 328 VAL A O 1
ATOM 2421 N N . THR A 1 329 ? 59.769 3.638 -90.154 1.00 87.88 329 THR A N 1
ATOM 2422 C CA . THR A 1 329 ? 59.971 2.962 -88.859 1.00 87.88 329 THR A CA 1
ATOM 2423 C C . THR A 1 329 ? 59.459 3.818 -87.693 1.00 87.88 329 THR A C 1
ATOM 2425 O O . THR A 1 329 ? 58.775 3.313 -86.803 1.00 87.88 329 THR A O 1
ATOM 2428 N N . SER A 1 330 ? 59.722 5.129 -87.726 1.00 88.25 330 SER A N 1
ATOM 2429 C CA . SER A 1 330 ? 59.217 6.091 -86.738 1.00 88.25 330 SER A CA 1
ATOM 2430 C C . SER A 1 330 ? 57.683 6.150 -86.721 1.00 88.25 330 SER A C 1
ATOM 2432 O O . SER A 1 330 ? 57.075 6.051 -85.654 1.00 88.25 330 SER A O 1
ATOM 2434 N N . LYS A 1 331 ? 57.034 6.200 -87.896 1.00 90.88 331 LYS A N 1
ATOM 2435 C CA . LYS A 1 331 ? 55.565 6.155 -87.992 1.00 90.88 331 LYS A CA 1
ATOM 2436 C C . LYS A 1 331 ? 54.995 4.870 -87.377 1.00 90.88 331 LYS A C 1
ATOM 2438 O O . LYS A 1 331 ? 54.066 4.956 -86.581 1.00 90.88 331 LYS A O 1
ATOM 2443 N N . ALA A 1 332 ? 55.569 3.705 -87.682 1.00 86.31 332 ALA A N 1
ATOM 2444 C CA . ALA A 1 332 ? 55.099 2.428 -87.136 1.00 86.31 332 ALA A CA 1
ATOM 2445 C C . ALA A 1 332 ? 55.199 2.365 -85.596 1.00 86.31 332 ALA A C 1
ATOM 2447 O O . ALA A 1 332 ? 54.315 1.817 -84.935 1.00 86.31 332 ALA A O 1
ATOM 2448 N N . ALA A 1 333 ? 56.232 2.978 -85.005 1.00 85.88 333 ALA A N 1
ATOM 2449 C CA . ALA A 1 333 ? 56.350 3.109 -83.553 1.00 85.88 333 ALA A CA 1
ATOM 2450 C C . ALA A 1 333 ? 55.276 4.040 -82.952 1.00 85.88 333 ALA A C 1
ATOM 2452 O O . ALA A 1 333 ? 54.742 3.748 -81.880 1.00 85.88 333 ALA A O 1
ATOM 2453 N N . LEU A 1 334 ? 54.918 5.128 -83.643 1.00 90.38 334 LEU A N 1
ATOM 2454 C CA . LEU A 1 334 ? 53.822 6.017 -83.238 1.00 90.38 334 LEU A CA 1
ATOM 2455 C C . LEU A 1 334 ? 52.446 5.344 -83.368 1.00 90.38 334 LEU A C 1
ATOM 2457 O O . LEU A 1 334 ? 51.622 5.485 -82.466 1.00 90.38 334 LEU A O 1
ATOM 2461 N N . ASP A 1 335 ? 52.211 4.563 -84.427 1.00 88.94 335 ASP A N 1
ATOM 2462 C CA . ASP A 1 335 ? 50.980 3.776 -84.601 1.00 88.94 335 ASP A CA 1
ATOM 2463 C C . ASP A 1 335 ? 50.787 2.782 -83.437 1.00 88.94 335 ASP A C 1
ATOM 2465 O O . ASP A 1 335 ? 49.690 2.652 -82.890 1.00 88.94 335 ASP A O 1
ATOM 2469 N N . ALA A 1 336 ? 51.869 2.126 -82.998 1.00 86.25 336 ALA A N 1
ATOM 2470 C CA . ALA A 1 336 ? 51.852 1.228 -81.843 1.00 86.25 336 ALA A CA 1
ATOM 2471 C C . ALA A 1 336 ? 51.583 1.968 -80.514 1.00 86.25 336 ALA A C 1
ATOM 2473 O O . ALA A 1 336 ? 50.812 1.480 -79.685 1.00 86.25 336 ALA A O 1
ATOM 2474 N N . GLN A 1 337 ? 52.155 3.164 -80.319 1.00 92.44 337 GLN A N 1
ATOM 2475 C CA . GLN A 1 337 ? 51.835 4.024 -79.167 1.00 92.44 337 GLN A CA 1
ATOM 2476 C C . GLN A 1 337 ? 50.351 4.428 -79.166 1.00 92.44 337 GLN A C 1
ATOM 2478 O O . GLN A 1 337 ? 49.692 4.346 -78.130 1.00 92.44 337 GLN A O 1
ATOM 2483 N N . LEU A 1 338 ? 49.802 4.801 -80.326 1.00 91.75 338 LEU A N 1
ATOM 2484 C CA . LEU A 1 338 ? 48.393 5.167 -80.482 1.00 91.75 338 LEU A CA 1
ATOM 2485 C C . LEU A 1 338 ? 47.453 3.990 -80.159 1.00 91.75 338 LEU A C 1
ATOM 2487 O O . LEU A 1 338 ? 46.433 4.181 -79.497 1.00 91.75 338 LEU A O 1
ATOM 2491 N N . ALA A 1 339 ? 47.799 2.766 -80.568 1.00 86.75 339 ALA A N 1
ATOM 2492 C CA . ALA A 1 339 ? 47.031 1.564 -80.234 1.00 86.75 339 ALA A CA 1
ATOM 2493 C C . ALA A 1 339 ? 46.996 1.288 -78.716 1.00 86.75 339 ALA A C 1
ATOM 2495 O O . ALA A 1 339 ? 45.929 1.015 -78.161 1.00 86.75 339 ALA A O 1
ATOM 2496 N N . LEU A 1 340 ? 48.137 1.424 -78.028 1.00 89.75 340 LEU A N 1
ATOM 2497 C CA . LEU A 1 340 ? 48.218 1.280 -76.569 1.00 89.75 340 LEU A CA 1
ATOM 2498 C C . LEU A 1 340 ? 47.406 2.359 -75.835 1.00 89.75 340 LEU A C 1
ATOM 2500 O O . LEU A 1 340 ? 46.707 2.049 -74.870 1.00 89.75 340 LEU A O 1
ATOM 2504 N N . LEU A 1 341 ? 47.446 3.608 -76.310 1.00 91.88 341 LEU A N 1
ATOM 2505 C CA . LEU A 1 341 ? 46.664 4.705 -75.734 1.00 91.88 341 LEU A CA 1
ATOM 2506 C C . LEU A 1 341 ? 45.154 4.506 -75.910 1.00 91.88 341 LEU A C 1
ATOM 2508 O O . LEU A 1 341 ? 44.411 4.715 -74.953 1.00 91.88 341 LEU A O 1
ATOM 2512 N N . ASN A 1 342 ? 44.702 4.049 -77.082 1.00 91.50 342 ASN A N 1
ATOM 2513 C CA . ASN A 1 342 ? 43.292 3.717 -77.307 1.00 91.50 342 ASN A CA 1
ATOM 2514 C C . ASN A 1 342 ? 42.818 2.585 -76.381 1.00 91.50 342 ASN A C 1
ATOM 2516 O O . ASN A 1 342 ? 41.755 2.703 -75.779 1.00 91.50 342 ASN A O 1
ATOM 2520 N N . SER A 1 343 ? 43.628 1.537 -76.188 1.00 90.62 343 SER A N 1
ATOM 2521 C CA . SER A 1 343 ? 43.318 0.454 -75.240 1.00 90.62 343 SER A CA 1
ATOM 2522 C C . SER A 1 343 ? 43.190 0.964 -73.794 1.00 90.62 343 SER A C 1
ATOM 2524 O O . SER A 1 343 ? 42.238 0.626 -73.087 1.00 90.62 343 SER A O 1
ATOM 2526 N N . ALA A 1 344 ? 44.092 1.856 -73.367 1.00 89.12 344 ALA A N 1
ATOM 2527 C CA . ALA A 1 344 ? 44.028 2.488 -72.047 1.00 89.12 344 ALA A CA 1
ATOM 2528 C C . ALA A 1 344 ? 42.798 3.404 -71.880 1.00 89.12 344 ALA A C 1
ATOM 2530 O O . ALA A 1 344 ? 42.168 3.397 -70.821 1.00 89.12 344 ALA A O 1
ATOM 2531 N N . LEU A 1 345 ? 42.423 4.158 -72.922 1.00 92.88 345 LEU A N 1
ATOM 2532 C CA . LEU A 1 345 ? 41.212 4.983 -72.936 1.00 92.88 345 LEU A CA 1
ATOM 2533 C C . LEU A 1 345 ? 39.949 4.122 -72.777 1.00 92.88 345 LEU A C 1
ATOM 2535 O O . LEU A 1 345 ? 39.098 4.441 -71.949 1.00 92.88 345 LEU A O 1
ATOM 2539 N N . THR A 1 346 ? 39.851 3.007 -73.510 1.00 90.81 346 THR A N 1
ATOM 2540 C CA . THR A 1 346 ? 38.730 2.058 -73.401 1.00 90.81 346 THR A CA 1
ATOM 2541 C C . THR A 1 346 ? 38.621 1.457 -71.995 1.00 90.81 346 THR A C 1
ATOM 2543 O O . THR A 1 346 ? 37.517 1.353 -71.462 1.00 90.81 346 THR A O 1
ATOM 2546 N N . GLY A 1 347 ? 39.750 1.123 -71.358 1.00 89.56 347 GLY A N 1
ATOM 2547 C CA . GLY A 1 347 ? 39.777 0.659 -69.966 1.00 89.56 347 GLY A CA 1
ATOM 2548 C C . GLY A 1 347 ? 39.218 1.695 -68.985 1.00 89.56 347 GLY A C 1
ATOM 2549 O O . GLY A 1 347 ? 38.306 1.391 -68.218 1.00 89.56 347 GLY A O 1
ATOM 2550 N N . LEU A 1 348 ? 39.689 2.945 -69.065 1.00 92.38 348 LEU A N 1
ATOM 2551 C CA . LEU A 1 348 ? 39.193 4.037 -68.218 1.00 92.38 348 LEU A CA 1
ATOM 2552 C C . LEU A 1 348 ? 37.695 4.318 -68.433 1.00 92.38 348 LEU A C 1
ATOM 2554 O O . LEU A 1 348 ? 36.980 4.592 -67.470 1.00 92.38 348 LEU A O 1
ATOM 2558 N N . GLN A 1 349 ? 37.202 4.221 -69.671 1.00 92.06 349 GLN A N 1
ATOM 2559 C CA . GLN A 1 349 ? 35.777 4.376 -69.989 1.00 92.06 349 GLN A CA 1
ATOM 2560 C C . GLN A 1 349 ? 34.915 3.262 -69.368 1.00 92.06 349 GLN A C 1
ATOM 2562 O O . GLN A 1 349 ? 33.829 3.545 -68.861 1.00 92.06 349 GLN A O 1
ATOM 2567 N N . ALA A 1 350 ? 35.400 2.016 -69.349 1.00 89.69 350 ALA A N 1
ATOM 2568 C CA . ALA A 1 350 ? 34.714 0.905 -68.688 1.00 89.69 350 ALA A CA 1
ATOM 2569 C C . ALA A 1 350 ? 34.673 1.075 -67.155 1.00 89.69 350 ALA A C 1
ATOM 2571 O O . ALA A 1 350 ? 33.628 0.865 -66.538 1.00 89.69 350 ALA A O 1
ATOM 2572 N N . GLU A 1 351 ? 35.775 1.523 -66.544 1.00 91.75 351 GLU A N 1
ATOM 2573 C CA . GLU A 1 351 ? 35.823 1.858 -65.113 1.00 91.75 351 GLU A CA 1
ATOM 2574 C C . GLU A 1 351 ? 34.853 2.996 -64.755 1.00 91.75 351 GLU A C 1
ATOM 2576 O O . GLU A 1 351 ? 34.116 2.897 -63.772 1.00 91.75 351 GLU A O 1
ATOM 2581 N N . LEU A 1 352 ? 34.799 4.056 -65.572 1.00 93.25 352 LEU A N 1
ATOM 2582 C CA . LEU A 1 352 ? 33.870 5.174 -65.390 1.00 93.25 352 LEU A CA 1
ATOM 2583 C C . LEU A 1 352 ? 32.404 4.714 -65.469 1.00 93.25 352 LEU A C 1
ATOM 2585 O O . LEU A 1 352 ? 31.577 5.159 -64.671 1.00 93.25 352 LEU A O 1
ATOM 2589 N N . ALA A 1 353 ? 32.070 3.814 -66.398 1.00 89.62 353 ALA A N 1
ATOM 2590 C CA . ALA A 1 353 ? 30.725 3.251 -66.508 1.00 89.62 353 ALA A CA 1
ATOM 2591 C C . ALA A 1 353 ? 30.342 2.432 -65.261 1.00 89.62 353 ALA A C 1
ATOM 2593 O O . ALA A 1 353 ? 29.242 2.598 -64.738 1.00 89.62 353 ALA A O 1
ATOM 2594 N N . ALA A 1 354 ? 31.261 1.615 -64.733 1.00 90.44 354 ALA A N 1
ATOM 2595 C CA . ALA A 1 354 ? 31.034 0.849 -63.507 1.00 90.44 354 ALA A CA 1
ATOM 2596 C C . ALA A 1 354 ? 30.790 1.754 -62.282 1.00 90.44 354 ALA A C 1
ATOM 2598 O O . ALA A 1 354 ? 29.847 1.519 -61.524 1.00 90.44 354 ALA A O 1
ATOM 2599 N N . MET A 1 355 ? 31.579 2.823 -62.119 1.00 93.19 355 MET A N 1
ATOM 2600 C CA . MET A 1 355 ? 31.395 3.786 -61.023 1.00 93.19 355 MET A CA 1
ATOM 2601 C C . MET A 1 355 ? 30.066 4.548 -61.124 1.00 93.19 355 MET A C 1
ATOM 2603 O O . MET A 1 355 ? 29.411 4.769 -60.109 1.00 93.19 355 MET A O 1
ATOM 2607 N N . ASN A 1 356 ? 29.626 4.921 -62.332 1.00 92.69 356 ASN A N 1
ATOM 2608 C CA . ASN A 1 356 ? 28.323 5.569 -62.519 1.00 92.69 356 ASN A CA 1
ATOM 2609 C C . ASN A 1 356 ? 27.147 4.639 -62.168 1.00 92.69 356 ASN A C 1
ATOM 2611 O O . ASN A 1 356 ? 26.157 5.107 -61.607 1.00 92.69 356 ASN A O 1
ATOM 2615 N N . THR A 1 357 ? 27.262 3.330 -62.421 1.00 93.44 357 THR A N 1
ATOM 2616 C CA . THR A 1 357 ? 26.271 2.339 -61.964 1.00 93.44 357 THR A CA 1
ATOM 2617 C C . THR A 1 357 ? 26.214 2.284 -60.435 1.00 93.44 357 THR A C 1
ATOM 2619 O O . THR A 1 357 ? 25.145 2.469 -59.857 1.00 93.44 357 THR A O 1
ATOM 2622 N N . GLN A 1 358 ? 27.371 2.152 -59.772 1.00 93.88 358 GLN A N 1
ATOM 2623 C CA . GLN A 1 358 ? 27.468 2.151 -58.304 1.00 93.88 358 GLN A CA 1
ATOM 2624 C C . GLN A 1 358 ? 26.907 3.437 -57.669 1.00 93.88 358 GLN A C 1
ATOM 2626 O O . GLN A 1 358 ? 26.282 3.385 -56.610 1.00 93.88 358 GLN A O 1
ATOM 2631 N N . LEU A 1 359 ? 27.091 4.591 -58.321 1.00 93.75 359 LEU A N 1
ATOM 2632 C CA . LEU A 1 359 ? 26.525 5.872 -57.889 1.00 93.75 359 LEU A CA 1
ATOM 2633 C C . LEU A 1 359 ? 24.989 5.872 -57.959 1.00 93.75 359 LEU A C 1
ATOM 2635 O O . LEU A 1 359 ? 24.339 6.406 -57.059 1.00 93.75 359 LEU A O 1
ATOM 2639 N N . GLY A 1 360 ? 24.412 5.251 -58.993 1.00 88.50 360 GLY A N 1
ATOM 2640 C CA . GLY A 1 360 ? 22.970 5.035 -59.111 1.00 88.50 360 GLY A CA 1
ATOM 2641 C C . GLY A 1 360 ? 22.420 4.173 -57.974 1.00 88.50 360 GLY A C 1
ATOM 2642 O O . GLY A 1 360 ? 21.484 4.592 -57.292 1.00 88.50 360 GLY A O 1
ATOM 2643 N N . ASP A 1 361 ? 23.057 3.029 -57.707 1.00 93.81 361 ASP A N 1
ATOM 2644 C CA . ASP A 1 361 ? 22.664 2.107 -56.633 1.00 93.81 361 ASP A CA 1
ATOM 2645 C C . ASP A 1 361 ? 22.729 2.774 -55.247 1.00 93.81 361 ASP A C 1
ATOM 2647 O O . ASP A 1 361 ? 21.776 2.700 -54.466 1.00 93.81 361 ASP A O 1
ATOM 2651 N N . LEU A 1 362 ? 23.824 3.486 -54.950 1.00 93.38 362 LEU A N 1
ATOM 2652 C CA . LEU A 1 362 ? 23.996 4.254 -53.711 1.00 93.38 362 LEU A CA 1
ATOM 2653 C C . LEU A 1 362 ? 22.917 5.336 -53.547 1.00 93.38 362 LEU A C 1
ATOM 2655 O O . LEU A 1 362 ? 22.360 5.497 -52.460 1.00 93.38 362 LEU A O 1
ATOM 2659 N N . ASN A 1 363 ? 22.584 6.063 -54.616 1.00 92.69 363 ASN A N 1
ATOM 2660 C CA . ASN A 1 363 ? 21.556 7.103 -54.576 1.00 92.69 363 ASN A CA 1
ATOM 2661 C C . ASN A 1 363 ? 20.137 6.515 -54.403 1.00 92.69 363 ASN A C 1
ATOM 2663 O O . ASN A 1 363 ? 19.289 7.103 -53.724 1.00 92.69 363 ASN A O 1
ATOM 2667 N N . SER A 1 364 ? 19.877 5.322 -54.948 1.00 94.12 364 SER A N 1
ATOM 2668 C CA . SER A 1 364 ? 18.645 4.565 -54.695 1.00 94.12 364 SER A CA 1
ATOM 2669 C C . SER A 1 364 ? 18.546 4.091 -53.239 1.00 94.12 364 SER A C 1
ATOM 2671 O O . SER A 1 364 ? 17.496 4.266 -52.617 1.00 94.12 364 SER A O 1
ATOM 2673 N N . GLN A 1 365 ? 19.637 3.582 -52.655 1.00 93.25 365 GLN A N 1
ATOM 2674 C CA . GLN A 1 365 ? 19.699 3.219 -51.231 1.00 93.25 365 GLN A CA 1
ATOM 2675 C C . GLN A 1 365 ? 19.477 4.438 -50.323 1.00 93.25 365 GLN A C 1
ATOM 2677 O O . GLN A 1 365 ? 18.694 4.367 -49.376 1.00 93.25 365 GLN A O 1
ATOM 2682 N N . LEU A 1 366 ? 20.089 5.583 -50.648 1.00 93.56 366 LEU A N 1
ATOM 2683 C CA . LEU A 1 366 ? 19.882 6.848 -49.936 1.00 93.56 366 LEU A CA 1
ATOM 2684 C C . LEU A 1 366 ? 18.409 7.292 -49.985 1.00 93.56 366 LEU A C 1
ATOM 2686 O O . LEU A 1 366 ? 17.866 7.755 -48.982 1.00 93.56 366 LEU A O 1
ATOM 2690 N N . THR A 1 367 ? 17.740 7.117 -51.126 1.00 93.06 367 THR A N 1
ATOM 2691 C CA . THR A 1 367 ? 16.313 7.446 -51.290 1.00 93.06 367 THR A CA 1
ATOM 2692 C C . THR A 1 367 ? 15.420 6.544 -50.427 1.00 93.06 367 THR A C 1
ATOM 2694 O O . THR A 1 367 ? 14.508 7.031 -49.753 1.00 93.06 367 THR A O 1
ATOM 2697 N N . ALA A 1 368 ? 15.710 5.239 -50.377 1.00 90.88 368 ALA A N 1
ATOM 2698 C CA . ALA A 1 368 ? 15.002 4.295 -49.512 1.00 90.88 368 ALA A CA 1
ATOM 2699 C C . ALA A 1 368 ? 15.199 4.621 -48.018 1.00 90.88 368 ALA A C 1
ATOM 2701 O O . ALA A 1 368 ? 14.221 4.707 -47.274 1.00 90.88 368 ALA A O 1
ATOM 2702 N N . ALA A 1 369 ? 16.436 4.898 -47.594 1.00 87.25 369 ALA A N 1
ATOM 2703 C CA . ALA A 1 369 ? 16.757 5.237 -46.208 1.00 87.25 369 ALA A CA 1
ATOM 2704 C C . ALA A 1 369 ? 16.059 6.528 -45.734 1.00 87.25 369 ALA A C 1
ATOM 2706 O O . ALA A 1 369 ? 15.494 6.560 -44.641 1.00 87.25 369 ALA A O 1
ATOM 2707 N N . ASN A 1 370 ? 16.013 7.571 -46.574 1.00 92.38 370 ASN A N 1
ATOM 2708 C CA . ASN A 1 370 ? 15.259 8.797 -46.277 1.00 92.38 370 ASN A CA 1
ATOM 2709 C C . ASN A 1 370 ? 13.742 8.549 -46.172 1.00 92.38 370 ASN A C 1
ATOM 2711 O O . ASN A 1 370 ? 13.074 9.156 -45.335 1.00 92.38 370 ASN A O 1
ATOM 2715 N N . THR A 1 371 ? 13.197 7.631 -46.976 1.00 94.06 371 THR A N 1
ATOM 2716 C CA . THR A 1 371 ? 11.777 7.249 -46.901 1.00 94.06 371 THR A CA 1
ATOM 2717 C C . THR A 1 371 ? 11.468 6.554 -45.569 1.00 94.06 371 THR A C 1
ATOM 2719 O O . THR A 1 371 ? 10.518 6.926 -44.884 1.00 94.06 371 THR A O 1
ATOM 2722 N N . GLN A 1 372 ? 12.314 5.606 -45.155 1.00 92.88 372 GLN A N 1
ATOM 2723 C CA . GLN A 1 372 ? 12.183 4.885 -43.884 1.00 92.88 372 GLN A CA 1
ATOM 2724 C C . GLN A 1 372 ? 12.349 5.808 -42.661 1.00 92.88 372 GLN A C 1
ATOM 2726 O O . GLN A 1 372 ? 11.609 5.677 -41.685 1.00 92.88 372 GLN A O 1
ATOM 2731 N N . LEU A 1 373 ? 13.256 6.791 -42.733 1.00 93.44 373 LEU A N 1
ATOM 2732 C CA . LEU A 1 373 ? 13.403 7.839 -41.718 1.00 93.44 373 LEU A CA 1
ATOM 2733 C C . LEU A 1 373 ? 12.100 8.632 -41.520 1.00 93.44 373 LEU A C 1
ATOM 2735 O O . LEU A 1 373 ? 11.668 8.817 -40.382 1.00 93.44 373 LEU A O 1
ATOM 2739 N N . ALA A 1 374 ? 11.444 9.056 -42.605 1.00 89.88 374 ALA A N 1
ATOM 2740 C CA . ALA A 1 374 ? 10.173 9.781 -42.531 1.00 89.88 374 ALA A CA 1
ATOM 2741 C C . ALA A 1 374 ? 9.040 8.926 -41.922 1.00 89.88 374 ALA A C 1
ATOM 2743 O O . ALA A 1 374 ? 8.218 9.438 -41.154 1.00 89.88 374 ALA A O 1
ATOM 2744 N N . THR A 1 375 ? 9.020 7.615 -42.196 1.00 94.81 375 THR A N 1
ATOM 2745 C CA . THR A 1 375 ? 8.095 6.670 -41.547 1.00 94.81 375 THR A CA 1
ATOM 2746 C C . THR A 1 375 ? 8.324 6.617 -40.036 1.00 94.81 375 THR A C 1
ATOM 2748 O O . THR A 1 375 ? 7.393 6.884 -39.277 1.00 94.81 375 THR A O 1
ATOM 2751 N N . TYR A 1 376 ? 9.555 6.368 -39.577 1.00 91.56 376 TYR A N 1
ATOM 2752 C CA . TYR A 1 376 ? 9.854 6.282 -38.141 1.00 91.56 376 TYR A CA 1
ATOM 2753 C C . TYR A 1 376 ? 9.630 7.605 -37.397 1.00 91.56 376 TYR A C 1
ATOM 2755 O O . TYR A 1 376 ? 9.136 7.596 -36.271 1.00 91.56 376 TYR A O 1
ATOM 2763 N N . GLN A 1 377 ? 9.908 8.751 -38.029 1.00 91.69 377 GLN A N 1
ATOM 2764 C CA . GLN A 1 377 ? 9.571 10.067 -37.474 1.00 91.69 377 GLN A CA 1
ATOM 2765 C C . GLN A 1 377 ? 8.056 10.246 -37.278 1.00 91.69 377 GLN A C 1
ATOM 2767 O O . GLN A 1 377 ? 7.636 10.804 -36.265 1.00 91.69 377 GLN A O 1
ATOM 2772 N N . THR A 1 378 ? 7.238 9.739 -38.206 1.00 94.12 378 THR A N 1
ATOM 2773 C CA . THR A 1 378 ? 5.769 9.781 -38.109 1.00 94.12 378 THR A CA 1
ATOM 2774 C C . THR A 1 378 ? 5.257 8.867 -36.990 1.00 94.12 378 THR A C 1
ATOM 2776 O O . THR A 1 378 ? 4.447 9.289 -36.167 1.00 94.12 378 THR A O 1
ATOM 2779 N N . GLU A 1 379 ? 5.771 7.636 -36.910 1.00 92.00 379 GLU A N 1
ATOM 2780 C CA . GLU A 1 379 ? 5.426 6.670 -35.856 1.00 92.00 379 GLU A CA 1
ATOM 2781 C C . GLU A 1 379 ? 5.797 7.184 -34.457 1.00 92.00 379 GLU A C 1
ATOM 2783 O O . GLU A 1 379 ? 4.994 7.078 -33.530 1.00 92.00 379 GLU A O 1
ATOM 2788 N N . ARG A 1 380 ? 6.970 7.816 -34.305 1.00 93.50 380 ARG A N 1
ATOM 2789 C CA . ARG A 1 380 ? 7.398 8.432 -33.041 1.00 93.50 380 ARG A CA 1
ATOM 2790 C C . ARG A 1 380 ? 6.446 9.543 -32.584 1.00 93.50 380 ARG A C 1
ATOM 2792 O O . ARG A 1 380 ? 6.127 9.620 -31.404 1.00 93.50 380 ARG A O 1
ATOM 2799 N N . VAL A 1 381 ? 5.965 10.392 -33.498 1.00 93.75 381 VAL A N 1
ATOM 2800 C CA . VAL A 1 381 ? 4.993 11.454 -33.162 1.00 93.75 381 VAL A CA 1
ATOM 2801 C C . VAL A 1 381 ? 3.655 10.862 -32.698 1.00 93.75 381 VAL A C 1
ATOM 2803 O O . VAL A 1 381 ? 3.056 11.382 -31.759 1.00 93.75 381 VAL A O 1
ATOM 2806 N N . ALA A 1 382 ? 3.210 9.750 -33.292 1.00 86.12 382 ALA A N 1
ATOM 2807 C CA . ALA A 1 382 ? 2.012 9.043 -32.836 1.00 86.12 382 ALA A CA 1
ATOM 2808 C C . ALA A 1 382 ? 2.196 8.406 -31.442 1.00 86.12 382 ALA A C 1
ATOM 2810 O O . ALA A 1 382 ? 1.300 8.507 -30.604 1.00 86.12 382 ALA A O 1
ATOM 2811 N N . LEU A 1 383 ? 3.363 7.807 -31.170 1.00 90.19 383 LEU A N 1
ATOM 2812 C CA . LEU A 1 383 ? 3.709 7.256 -29.852 1.00 90.19 383 LEU A CA 1
ATOM 2813 C C . LEU A 1 383 ? 3.797 8.338 -28.769 1.00 90.19 383 LEU A C 1
ATOM 2815 O O . LEU A 1 383 ? 3.260 8.139 -27.682 1.00 90.19 383 LEU A O 1
ATOM 2819 N N . GLN A 1 384 ? 4.385 9.502 -29.069 1.00 91.00 384 GLN A N 1
ATOM 2820 C CA . GLN A 1 384 ? 4.412 10.636 -28.137 1.00 91.00 384 GLN A CA 1
ATOM 2821 C C . GLN A 1 384 ? 2.991 11.087 -27.770 1.00 91.00 384 GLN A C 1
ATOM 2823 O O . GLN A 1 384 ? 2.673 11.203 -26.592 1.00 91.00 384 GLN A O 1
ATOM 2828 N N . ALA A 1 385 ? 2.104 11.257 -28.756 1.00 86.44 385 ALA A N 1
ATOM 2829 C CA . ALA A 1 385 ? 0.719 11.653 -28.496 1.00 86.44 385 ALA A CA 1
ATOM 2830 C C . ALA A 1 385 ? -0.063 10.610 -27.665 1.00 86.44 385 ALA A C 1
ATOM 2832 O O . ALA A 1 385 ? -0.940 10.973 -26.878 1.00 86.44 385 ALA A O 1
ATOM 2833 N N . ALA A 1 386 ? 0.257 9.318 -27.807 1.00 87.31 386 ALA A N 1
ATOM 2834 C CA . ALA A 1 386 ? -0.303 8.260 -26.967 1.00 87.31 386 ALA A CA 1
ATOM 2835 C C . ALA A 1 386 ? 0.236 8.318 -25.524 1.00 87.31 386 ALA A C 1
ATOM 2837 O O . ALA A 1 386 ? -0.545 8.219 -24.576 1.00 87.31 386 ALA A O 1
ATOM 2838 N N . LEU A 1 387 ? 1.544 8.538 -25.354 1.00 92.50 387 LEU A N 1
ATOM 2839 C CA . LEU A 1 387 ? 2.203 8.724 -24.058 1.00 92.50 387 LEU A CA 1
ATOM 2840 C C . LEU A 1 387 ? 1.645 9.948 -23.308 1.00 92.50 387 LEU A C 1
ATOM 2842 O O . LEU A 1 387 ? 1.303 9.846 -22.130 1.00 92.50 387 LEU A O 1
ATOM 2846 N N . ASP A 1 388 ? 1.462 11.077 -23.994 1.00 91.12 388 ASP A N 1
ATOM 2847 C CA . ASP A 1 388 ? 0.841 12.289 -23.441 1.00 91.12 388 ASP A CA 1
ATOM 2848 C C . ASP A 1 388 ? -0.600 12.016 -22.961 1.00 91.12 388 ASP A C 1
ATOM 2850 O O . ASP A 1 388 ? -1.004 12.446 -21.876 1.00 91.12 388 ASP A O 1
ATOM 2854 N N . GLY A 1 389 ? -1.366 11.238 -23.735 1.00 88.88 389 GLY A N 1
ATOM 2855 C CA . GLY A 1 389 ? -2.719 10.805 -23.377 1.00 88.88 389 GLY A CA 1
ATOM 2856 C C . GLY A 1 389 ? -2.769 9.894 -22.144 1.00 88.88 389 GLY A C 1
ATOM 2857 O O . GLY A 1 389 ? -3.635 10.075 -21.285 1.00 88.88 389 GLY A O 1
ATOM 2858 N N . LEU A 1 390 ? -1.829 8.952 -22.018 1.00 92.88 390 LEU A N 1
ATOM 2859 C CA . LEU A 1 390 ? -1.699 8.091 -20.836 1.00 92.88 390 LEU A CA 1
ATOM 2860 C C . LEU A 1 390 ? -1.311 8.899 -19.588 1.00 92.88 390 LEU A C 1
ATOM 2862 O O . LEU A 1 390 ? -1.907 8.708 -18.528 1.00 92.88 390 LEU A O 1
ATOM 2866 N N . ASN A 1 391 ? -0.388 9.856 -19.717 1.00 90.44 391 ASN A N 1
ATOM 2867 C CA . ASN A 1 391 ? -0.003 10.758 -18.627 1.00 90.44 391 ASN A CA 1
ATOM 2868 C C . ASN A 1 391 ? -1.191 11.606 -18.125 1.00 90.44 391 ASN A C 1
ATOM 2870 O O . ASN A 1 391 ? -1.370 11.773 -16.917 1.00 90.44 391 ASN A O 1
ATOM 2874 N N . ALA A 1 392 ? -2.063 12.081 -19.021 1.00 86.31 392 ALA A N 1
ATOM 2875 C CA . ALA A 1 392 ? -3.289 12.791 -18.638 1.00 86.31 392 ALA A CA 1
ATOM 2876 C C . ALA A 1 392 ? -4.302 11.891 -17.893 1.00 86.31 392 ALA A C 1
ATOM 2878 O O . ALA A 1 392 ? -4.971 12.337 -16.952 1.00 86.31 392 ALA A O 1
ATOM 2879 N N . GLN A 1 393 ? -4.397 10.609 -18.266 1.00 91.00 393 GLN A N 1
ATOM 2880 C CA . GLN A 1 393 ? -5.212 9.624 -17.544 1.00 91.00 393 GLN A CA 1
ATOM 2881 C C . GLN A 1 393 ? -4.623 9.312 -16.160 1.00 91.00 393 GLN A C 1
ATOM 2883 O O . GLN A 1 393 ? -5.366 9.299 -15.177 1.00 91.00 393 GLN A O 1
ATOM 2888 N N . LEU A 1 394 ? -3.298 9.158 -16.052 1.00 93.88 394 LEU A N 1
ATOM 2889 C CA . LEU A 1 394 ? -2.590 8.955 -14.784 1.00 93.88 394 LEU A CA 1
ATOM 2890 C C . LEU A 1 394 ? -2.800 10.131 -13.817 1.00 93.88 394 LEU A C 1
ATOM 2892 O O . LEU A 1 394 ? -3.114 9.916 -12.644 1.00 93.88 394 LEU A O 1
ATOM 2896 N N . ALA A 1 395 ? -2.703 11.371 -14.304 1.00 88.69 395 ALA A N 1
ATOM 2897 C CA . ALA A 1 395 ? -2.989 12.566 -13.510 1.00 88.69 395 ALA A CA 1
ATOM 2898 C C . ALA A 1 395 ? -4.445 12.584 -13.001 1.00 88.69 395 ALA A C 1
ATOM 2900 O O . ALA A 1 395 ? -4.697 12.893 -11.835 1.00 88.69 395 ALA A O 1
ATOM 2901 N N . THR A 1 396 ? -5.400 12.179 -13.845 1.00 93.88 396 THR A N 1
ATOM 2902 C CA . THR A 1 396 ? -6.825 12.084 -13.478 1.00 93.88 396 THR A CA 1
ATOM 2903 C C . THR A 1 396 ? -7.064 11.019 -12.400 1.00 93.88 396 THR A C 1
ATOM 2905 O O . THR A 1 396 ? -7.731 11.291 -11.400 1.00 93.88 396 THR A O 1
ATOM 2908 N N . ALA A 1 397 ? -6.478 9.828 -12.555 1.00 87.38 397 ALA A N 1
ATOM 2909 C CA . ALA A 1 397 ? -6.566 8.750 -11.571 1.00 87.38 397 ALA A CA 1
ATOM 2910 C C . ALA A 1 397 ? -5.905 9.138 -10.233 1.00 87.38 397 ALA A C 1
ATOM 2912 O O . ALA A 1 397 ? -6.475 8.912 -9.168 1.00 87.38 397 ALA A O 1
ATOM 2913 N N . THR A 1 398 ? -4.757 9.817 -10.277 1.00 92.06 398 THR A N 1
ATOM 2914 C CA . THR A 1 398 ? -4.071 10.347 -9.085 1.00 92.06 398 THR A CA 1
ATOM 2915 C C . THR A 1 398 ? -4.934 11.379 -8.347 1.00 92.06 398 THR A C 1
ATOM 2917 O O . THR A 1 398 ? -5.026 11.351 -7.120 1.00 92.06 398 THR A O 1
ATOM 2920 N N . GLY A 1 399 ? -5.644 12.247 -9.079 1.00 87.81 399 GLY A N 1
ATOM 2921 C CA . GLY A 1 399 ? -6.619 13.178 -8.502 1.00 87.81 399 GLY A CA 1
ATOM 2922 C C . GLY A 1 399 ? -7.774 12.474 -7.777 1.00 87.81 399 GLY A C 1
ATOM 2923 O O . GLY A 1 399 ? -8.122 12.859 -6.660 1.00 87.81 399 GLY A O 1
ATOM 2924 N N . LEU A 1 400 ? -8.328 11.407 -8.369 1.00 94.69 400 LEU A N 1
ATOM 2925 C CA . LEU A 1 400 ? -9.372 10.585 -7.740 1.00 94.69 400 LEU A CA 1
ATOM 2926 C C . LEU A 1 400 ? -8.866 9.866 -6.481 1.00 94.69 400 LEU A C 1
ATOM 2928 O O . LEU A 1 400 ? -9.553 9.880 -5.461 1.00 94.69 400 LEU A O 1
ATOM 2932 N N . LEU A 1 401 ? -7.657 9.295 -6.524 1.00 95.44 401 LEU A N 1
ATOM 2933 C CA . LEU A 1 401 ? -7.027 8.644 -5.372 1.00 95.44 401 LEU A CA 1
ATOM 2934 C C . LEU A 1 401 ? -6.880 9.617 -4.193 1.00 95.44 401 LEU A C 1
ATOM 2936 O O . LEU A 1 401 ? -7.281 9.294 -3.076 1.00 95.44 401 LEU A O 1
ATOM 2940 N N . ASN A 1 402 ? -6.371 10.824 -4.449 1.00 92.06 402 ASN A N 1
ATOM 2941 C CA . ASN A 1 402 ? -6.218 11.860 -3.426 1.00 92.06 402 ASN A CA 1
ATOM 2942 C C . ASN A 1 402 ? -7.572 12.298 -2.838 1.00 92.06 402 ASN A C 1
ATOM 2944 O O . ASN A 1 402 ? -7.684 12.465 -1.623 1.00 92.06 402 ASN A O 1
ATOM 2948 N N . GLY A 1 403 ? -8.613 12.416 -3.670 1.00 92.25 403 GLY A N 1
ATOM 2949 C CA . GLY A 1 403 ? -9.980 12.682 -3.211 1.00 92.25 403 GLY A CA 1
ATOM 2950 C C . GLY A 1 403 ? -10.514 11.588 -2.280 1.00 92.25 403 GLY A C 1
ATOM 2951 O O . GLY A 1 403 ? -10.981 11.881 -1.182 1.00 92.25 403 GLY A O 1
ATOM 2952 N N . TYR A 1 404 ? -10.376 10.316 -2.661 1.00 95.50 404 TYR A N 1
ATOM 2953 C CA . TYR A 1 404 ? -10.849 9.203 -1.832 1.00 95.50 404 TYR A CA 1
ATOM 2954 C C . TYR A 1 404 ? -10.021 9.001 -0.552 1.00 95.50 404 TYR A C 1
ATOM 2956 O O . TYR A 1 404 ? -10.573 8.581 0.464 1.00 95.50 404 TYR A O 1
ATOM 2964 N N . LEU A 1 405 ? -8.729 9.346 -0.549 1.00 93.31 405 LEU A N 1
ATOM 2965 C CA . LEU A 1 405 ? -7.906 9.376 0.667 1.00 93.31 405 LEU A CA 1
ATOM 2966 C C . LEU A 1 405 ? -8.346 10.487 1.639 1.00 93.31 405 LEU A C 1
ATOM 2968 O O . LEU A 1 405 ? -8.350 10.264 2.854 1.00 93.31 405 LEU A O 1
ATOM 2972 N N . ALA A 1 406 ? -8.773 11.647 1.129 1.00 92.75 406 ALA A N 1
ATOM 2973 C CA . ALA A 1 406 ? -9.379 12.699 1.946 1.00 92.75 406 ALA A CA 1
ATOM 2974 C C . ALA A 1 406 ? -10.733 12.249 2.530 1.00 92.75 406 ALA A C 1
ATOM 2976 O O . ALA A 1 406 ? -10.924 12.337 3.744 1.00 92.75 406 ALA A O 1
ATOM 2977 N N . ASP A 1 407 ? -11.617 11.667 1.708 1.00 94.25 407 ASP A N 1
ATOM 2978 C CA . ASP A 1 407 ? -12.895 11.083 2.152 1.00 94.25 407 ASP A CA 1
ATOM 2979 C C . ASP A 1 407 ? -12.687 10.025 3.254 1.00 94.25 407 ASP A C 1
ATOM 2981 O O . ASP A 1 407 ? -13.350 10.062 4.292 1.00 94.25 407 ASP A O 1
ATOM 2985 N N . ARG A 1 408 ? -11.729 9.102 3.067 1.00 95.56 408 ARG A N 1
ATOM 2986 C CA . ARG A 1 408 ? -11.373 8.067 4.055 1.00 95.56 408 ARG A CA 1
ATOM 2987 C C . ARG A 1 408 ? -10.932 8.685 5.385 1.00 95.56 408 ARG A C 1
ATOM 2989 O O . ARG A 1 408 ? -11.281 8.179 6.447 1.00 95.56 408 ARG A O 1
ATOM 2996 N N . THR A 1 409 ? -10.181 9.784 5.335 1.00 93.44 409 THR A N 1
ATOM 2997 C CA . THR A 1 409 ? -9.677 10.492 6.525 1.00 93.44 409 THR A CA 1
ATOM 2998 C C . THR A 1 409 ? -10.800 11.229 7.267 1.00 93.44 409 THR A C 1
ATOM 3000 O O . THR A 1 409 ? -10.863 11.192 8.499 1.00 93.44 409 THR A O 1
ATOM 3003 N N . ALA A 1 410 ? -11.739 11.836 6.536 1.00 93.25 410 ALA A N 1
ATOM 3004 C CA . ALA A 1 410 ? -12.941 12.425 7.122 1.00 93.25 410 ALA A CA 1
ATOM 3005 C C . ALA A 1 410 ? -13.832 11.357 7.788 1.00 93.25 410 ALA A C 1
ATOM 3007 O O . ALA A 1 410 ? -14.252 11.540 8.931 1.00 93.25 410 ALA A O 1
ATOM 3008 N N . LEU A 1 411 ? -14.042 10.210 7.130 1.00 95.56 411 LEU A N 1
ATOM 3009 C CA . LEU A 1 411 ? -14.808 9.085 7.681 1.00 95.56 411 LEU A CA 1
ATOM 3010 C C . LEU A 1 411 ? -14.140 8.470 8.919 1.00 95.56 411 LEU A C 1
ATOM 3012 O O . LEU A 1 411 ? -14.823 8.233 9.908 1.00 95.56 411 LEU A O 1
ATOM 3016 N N . MET A 1 412 ? -12.813 8.297 8.923 1.00 95.38 412 MET A N 1
ATOM 3017 C CA . MET A 1 412 ? -12.043 7.909 10.118 1.00 95.38 412 MET A CA 1
ATOM 3018 C C . MET A 1 412 ? -12.283 8.863 11.299 1.00 95.38 412 MET A C 1
ATOM 3020 O O . MET A 1 412 ? -12.508 8.420 12.424 1.00 95.38 412 MET A O 1
ATOM 3024 N N . THR A 1 413 ? -12.300 10.174 11.041 1.00 94.12 413 THR A N 1
ATOM 3025 C CA . THR A 1 413 ? -12.543 11.195 12.073 1.00 94.12 413 THR A CA 1
ATOM 3026 C C . THR A 1 413 ? -13.987 11.139 12.591 1.00 94.12 413 THR A C 1
ATOM 3028 O O . THR A 1 413 ? -14.216 11.222 13.798 1.00 94.12 413 THR A O 1
ATOM 3031 N N . GLN A 1 414 ? -14.965 10.930 11.703 1.00 95.81 414 GLN A N 1
ATOM 3032 C CA . GLN A 1 414 ? -16.373 10.738 12.068 1.00 95.81 414 GLN A CA 1
ATOM 3033 C C . GLN A 1 414 ? -16.590 9.454 12.888 1.00 95.81 414 GLN A C 1
ATOM 3035 O O . GLN A 1 414 ? -17.303 9.483 13.888 1.00 95.81 414 GLN A O 1
ATOM 3040 N N . ILE A 1 415 ? -15.950 8.345 12.507 1.00 96.50 415 ILE A N 1
ATOM 3041 C CA . ILE A 1 415 ? -15.974 7.061 13.225 1.00 96.50 415 ILE A CA 1
ATOM 3042 C C . ILE A 1 415 ? -15.399 7.220 14.639 1.00 96.50 415 ILE A C 1
ATOM 3044 O O . ILE A 1 415 ? -16.015 6.760 15.602 1.00 96.50 415 ILE A O 1
ATOM 3048 N N . ALA A 1 416 ? -14.268 7.917 14.789 1.00 92.75 416 ALA A N 1
ATOM 3049 C CA . ALA A 1 416 ? -13.679 8.207 16.096 1.00 92.75 416 ALA A CA 1
ATOM 3050 C C . ALA A 1 416 ? -14.610 9.070 16.971 1.00 92.75 416 ALA A C 1
ATOM 3052 O O . ALA A 1 416 ? -14.828 8.742 18.138 1.00 92.75 416 ALA A O 1
ATOM 3053 N N . GLY A 1 417 ? -15.220 10.116 16.398 1.00 95.19 417 GLY A N 1
ATOM 3054 C CA . GLY A 1 417 ? -16.202 10.962 17.084 1.00 95.19 417 GLY A CA 1
ATOM 3055 C C . GLY A 1 417 ? -17.427 10.180 17.568 1.00 95.19 417 GLY A C 1
ATOM 3056 O O . GLY A 1 417 ? -17.729 10.191 18.757 1.00 95.19 417 GLY A O 1
ATOM 3057 N N . LEU A 1 418 ? -18.071 9.412 16.683 1.00 96.75 418 LEU A N 1
ATOM 3058 C CA . LEU A 1 418 ? -19.230 8.577 17.028 1.00 96.75 418 LEU A CA 1
ATOM 3059 C C . LEU A 1 418 ? -18.892 7.505 18.079 1.00 96.75 418 LEU A C 1
ATOM 3061 O O . LEU A 1 418 ? -19.723 7.188 18.928 1.00 96.75 418 LEU A O 1
ATOM 3065 N N . THR A 1 419 ? -17.665 6.977 18.069 1.00 95.38 419 THR A N 1
ATOM 3066 C CA . THR A 1 419 ? -17.185 6.036 19.095 1.00 95.38 419 THR A CA 1
ATOM 3067 C C . THR A 1 419 ? -17.036 6.720 20.461 1.00 95.38 419 THR A C 1
ATOM 3069 O O . THR A 1 419 ? -17.462 6.165 21.476 1.00 95.38 419 THR A O 1
ATOM 3072 N N . ALA A 1 420 ? -16.496 7.944 20.500 1.00 93.81 420 ALA A N 1
ATOM 3073 C CA . ALA A 1 420 ? -16.395 8.746 21.722 1.00 93.81 420 ALA A CA 1
ATOM 3074 C C . ALA A 1 420 ? -17.773 9.197 22.249 1.00 93.81 420 ALA A C 1
ATOM 3076 O O . ALA A 1 420 ? -18.006 9.175 23.461 1.00 93.81 420 ALA A O 1
ATOM 3077 N N . ASP A 1 421 ? -18.714 9.522 21.357 1.00 95.81 421 ASP A N 1
ATOM 3078 C CA . ASP A 1 421 ? -20.106 9.808 21.712 1.00 95.81 421 ASP A CA 1
ATOM 3079 C C . ASP A 1 421 ? -20.773 8.581 22.349 1.00 95.81 421 ASP A C 1
ATOM 3081 O O . ASP A 1 421 ? -21.372 8.700 23.415 1.00 95.81 421 ASP A O 1
ATOM 3085 N N . ILE A 1 422 ? -20.630 7.386 21.763 1.00 95.88 422 ILE A N 1
ATOM 3086 C CA . ILE A 1 422 ? -21.167 6.137 22.337 1.00 95.88 422 ILE A CA 1
ATOM 3087 C C . ILE A 1 422 ? -20.546 5.850 23.711 1.00 95.88 422 ILE A C 1
ATOM 3089 O O . ILE A 1 422 ? -21.266 5.485 24.641 1.00 95.88 422 ILE A O 1
ATOM 3093 N N . ALA A 1 423 ? -19.235 6.045 23.883 1.00 91.38 423 ALA A N 1
ATOM 3094 C CA . ALA A 1 423 ? -18.576 5.888 25.181 1.00 91.38 423 ALA A CA 1
ATOM 3095 C C . ALA A 1 423 ? -19.133 6.870 26.233 1.00 91.38 423 ALA A C 1
ATOM 3097 O O . ALA A 1 423 ? -19.471 6.462 27.346 1.00 91.38 423 ALA A O 1
ATOM 3098 N N . THR A 1 424 ? -19.315 8.139 25.857 1.00 94.75 424 THR A N 1
ATOM 3099 C CA . THR A 1 424 ? -19.884 9.189 26.719 1.00 94.75 424 THR A CA 1
ATOM 3100 C C . THR A 1 424 ? -21.331 8.874 27.104 1.00 94.75 424 THR A C 1
ATOM 3102 O O . THR A 1 424 ? -21.683 8.881 28.285 1.00 94.75 424 THR A O 1
ATOM 3105 N N . GLN A 1 425 ? -22.163 8.505 26.127 1.00 95.75 425 GLN A N 1
ATOM 3106 C CA . GLN A 1 425 ? -23.566 8.155 26.345 1.00 95.75 425 GLN A CA 1
ATOM 3107 C C . GLN A 1 425 ? -23.731 6.897 27.216 1.00 95.75 425 GLN A C 1
ATOM 3109 O O . GLN A 1 425 ? -24.647 6.849 28.038 1.00 95.75 425 GLN A O 1
ATOM 3114 N N . ASN A 1 426 ? -22.841 5.905 27.087 1.00 94.25 426 ASN A N 1
ATOM 3115 C CA . ASN A 1 426 ? -22.797 4.736 27.972 1.00 94.25 426 ASN A CA 1
ATOM 3116 C C . ASN A 1 426 ? -22.379 5.106 29.407 1.00 94.25 426 ASN A C 1
ATOM 3118 O O . ASN A 1 426 ? -22.946 4.573 30.361 1.00 94.25 426 ASN A O 1
ATOM 3122 N N . GLY A 1 427 ? -21.441 6.045 29.577 1.00 92.25 427 GLY A N 1
ATOM 3123 C CA . GLY A 1 427 ? -21.073 6.589 30.888 1.00 92.25 427 GLY A CA 1
ATOM 3124 C C . GLY A 1 427 ? -22.245 7.296 31.580 1.00 92.25 427 GLY A C 1
ATOM 3125 O O . GLY A 1 427 ? -22.534 7.026 32.746 1.00 92.25 427 GLY A O 1
ATOM 3126 N N . GLU A 1 428 ? -22.982 8.135 30.844 1.00 94.69 428 GLU A N 1
ATOM 3127 C CA . GLU A 1 428 ? -24.231 8.740 31.327 1.00 94.69 428 GLU A CA 1
ATOM 3128 C C . GLU A 1 428 ? -25.278 7.677 31.703 1.00 94.69 428 GLU A C 1
ATOM 3130 O O . GLU A 1 428 ? -25.874 7.757 32.777 1.00 94.69 428 GLU A O 1
ATOM 3135 N N . LEU A 1 429 ? -25.483 6.658 30.858 1.00 96.00 429 LEU A N 1
ATOM 3136 C CA . LEU A 1 429 ? -26.426 5.564 31.110 1.00 96.00 429 LEU A CA 1
ATOM 3137 C C . LEU A 1 429 ? -26.086 4.795 32.399 1.00 96.00 429 LEU A C 1
ATOM 3139 O O . LEU A 1 429 ? -26.980 4.543 33.209 1.00 96.00 429 LEU A O 1
ATOM 3143 N N . ALA A 1 430 ? -24.810 4.473 32.627 1.00 92.31 430 ALA A N 1
ATOM 3144 C CA . ALA A 1 430 ? -24.350 3.831 33.859 1.00 92.31 430 ALA A CA 1
ATOM 3145 C C . ALA A 1 430 ? -24.571 4.729 35.094 1.00 92.31 430 ALA A C 1
ATOM 3147 O O . ALA A 1 430 ? -25.014 4.253 36.144 1.00 92.31 430 ALA A O 1
ATOM 3148 N N . GLY A 1 431 ? -24.347 6.042 34.962 1.00 93.00 431 GLY A N 1
ATOM 3149 C CA . GLY A 1 431 ? -24.679 7.026 35.995 1.00 93.00 431 GLY A CA 1
ATOM 3150 C C . GLY A 1 431 ? -26.175 7.043 36.332 1.00 93.00 431 GLY A C 1
ATOM 3151 O O . GLY A 1 431 ? -26.550 6.948 37.504 1.00 93.00 431 GLY A O 1
ATOM 3152 N N . LEU A 1 432 ? -27.041 7.077 35.313 1.00 95.19 432 LEU A N 1
ATOM 3153 C CA . LEU A 1 432 ? -28.496 7.025 35.487 1.00 95.19 432 LEU A CA 1
ATOM 3154 C C . LEU A 1 432 ? -28.949 5.721 36.167 1.00 95.19 432 LEU A C 1
ATOM 3156 O O . LEU A 1 432 ? -29.808 5.765 37.051 1.00 95.19 432 LEU A O 1
ATOM 3160 N N . GLN A 1 433 ? -28.357 4.579 35.805 1.00 94.62 433 GLN A N 1
ATOM 3161 C CA . GLN A 1 433 ? -28.635 3.274 36.419 1.00 94.62 433 GLN A CA 1
ATOM 3162 C C . GLN A 1 433 ? -28.198 3.209 37.893 1.00 94.62 433 GLN A C 1
ATOM 3164 O O . GLN A 1 433 ? -28.931 2.668 38.720 1.00 94.62 433 GLN A O 1
ATOM 3169 N N . SER A 1 434 ? -27.058 3.807 38.252 1.00 94.31 434 SER A N 1
ATOM 3170 C CA . SER A 1 434 ? -26.582 3.888 39.643 1.00 94.31 434 SER A CA 1
ATOM 3171 C C . SER A 1 434 ? -27.508 4.736 40.531 1.00 94.31 434 SER A C 1
ATOM 3173 O O . SER A 1 434 ? -27.904 4.321 41.627 1.00 94.31 434 SER A O 1
ATOM 3175 N N . VAL A 1 435 ? -27.963 5.887 40.022 1.00 95.38 435 VAL A N 1
ATOM 3176 C CA . VAL A 1 435 ? -28.999 6.707 40.679 1.00 95.38 435 VAL A CA 1
ATOM 3177 C C . VAL A 1 435 ? -30.300 5.912 40.853 1.00 95.38 435 VAL A C 1
ATOM 3179 O O . VAL A 1 435 ? -30.877 5.913 41.940 1.00 95.38 435 VAL A O 1
ATOM 3182 N N . ARG A 1 436 ? -30.729 5.167 39.826 1.00 95.62 436 ARG A N 1
ATOM 3183 C CA . ARG A 1 436 ? -31.933 4.318 39.855 1.00 95.62 436 ARG A CA 1
ATOM 3184 C C . ARG A 1 436 ? -31.840 3.201 40.900 1.00 95.62 436 ARG A C 1
ATOM 3186 O O . ARG A 1 436 ? -32.801 2.972 41.629 1.00 95.62 436 ARG A O 1
ATOM 3193 N N . ALA A 1 437 ? -30.683 2.552 41.031 1.00 92.56 437 ALA A N 1
ATOM 3194 C CA . ALA A 1 437 ? -30.432 1.554 42.073 1.00 92.56 437 ALA A CA 1
ATOM 3195 C C . ALA A 1 437 ? -30.469 2.165 43.489 1.00 92.56 437 ALA A C 1
ATOM 3197 O O . ALA A 1 437 ? -31.045 1.579 44.404 1.00 92.56 437 ALA A O 1
ATOM 3198 N N . THR A 1 438 ? -29.932 3.378 43.655 1.00 94.12 438 THR A N 1
ATOM 3199 C CA . THR A 1 438 ? -29.965 4.117 44.930 1.00 94.12 438 THR A CA 1
ATOM 3200 C C . THR A 1 438 ? -31.398 4.516 45.312 1.00 94.12 438 THR A C 1
ATOM 3202 O O . THR A 1 438 ? -31.804 4.367 46.464 1.00 94.12 438 THR A O 1
ATOM 3205 N N . MET A 1 439 ? -32.205 4.966 44.344 1.00 94.94 439 MET A N 1
ATOM 3206 C CA . MET A 1 439 ? -33.628 5.265 44.550 1.00 94.94 439 MET A CA 1
ATOM 3207 C C . MET A 1 439 ? -34.438 4.015 44.924 1.00 94.94 439 MET A C 1
ATOM 3209 O O . MET A 1 439 ? -35.279 4.096 45.818 1.00 94.94 439 MET A O 1
ATOM 3213 N N . GLN A 1 440 ? -34.158 2.861 44.305 1.00 95.75 440 GLN A N 1
ATOM 3214 C CA . GLN A 1 440 ? -34.797 1.590 44.666 1.00 95.75 440 GLN A CA 1
ATOM 3215 C C . GLN A 1 440 ? -34.466 1.184 46.111 1.00 95.75 440 GLN A C 1
ATOM 3217 O O . GLN A 1 440 ? -35.377 0.897 46.879 1.00 95.75 440 GLN A O 1
ATOM 3222 N N . ALA A 1 441 ? -33.195 1.248 46.521 1.00 92.56 441 ALA A N 1
ATOM 3223 C CA . ALA A 1 441 ? -32.797 0.913 47.892 1.00 92.56 441 ALA A CA 1
ATOM 3224 C C . ALA A 1 441 ? -33.477 1.814 48.947 1.00 92.56 441 ALA A C 1
ATOM 3226 O O . ALA A 1 441 ? -33.881 1.337 50.009 1.00 92.56 441 ALA A O 1
ATOM 3227 N N . ASN A 1 442 ? -33.671 3.102 48.639 1.00 93.00 442 ASN A N 1
ATOM 3228 C CA . ASN A 1 442 ? -34.428 4.021 49.495 1.00 93.00 442 ASN A CA 1
ATOM 3229 C C . ASN A 1 442 ? -35.922 3.650 49.568 1.00 93.00 442 ASN A C 1
ATOM 3231 O O . ASN A 1 442 ? -36.511 3.688 50.648 1.00 93.00 442 ASN A O 1
ATOM 3235 N N . LEU A 1 443 ? -36.532 3.265 48.441 1.00 95.94 443 LEU A N 1
ATOM 3236 C CA . LEU A 1 443 ? -37.920 2.796 48.377 1.00 95.94 443 LEU A CA 1
ATOM 3237 C C . LEU A 1 443 ? -38.118 1.503 49.190 1.00 95.94 443 LEU A C 1
ATOM 3239 O O . LEU A 1 443 ? -39.069 1.402 49.964 1.00 95.94 443 LEU A O 1
ATOM 3243 N N . ASP A 1 444 ? -37.191 0.551 49.088 1.00 94.00 444 ASP A N 1
ATOM 3244 C CA . ASP A 1 444 ? -37.205 -0.708 49.847 1.00 94.00 444 ASP A CA 1
ATOM 3245 C C . ASP A 1 444 ? -37.020 -0.468 51.358 1.00 94.00 444 ASP A C 1
ATOM 3247 O O . ASP A 1 444 ? -37.697 -1.088 52.188 1.00 94.00 444 ASP A O 1
ATOM 3251 N N . GLY A 1 445 ? -36.166 0.492 51.731 1.00 95.19 445 GLY A N 1
ATOM 3252 C CA . GLY A 1 445 ? -35.998 0.950 53.112 1.00 95.19 445 GLY A CA 1
ATOM 3253 C C . GLY A 1 445 ? -37.268 1.582 53.693 1.00 95.19 445 GLY A C 1
ATOM 3254 O O . GLY A 1 445 ? -37.671 1.239 54.806 1.00 95.19 445 GLY A O 1
ATOM 3255 N N . LEU A 1 446 ? -37.950 2.444 52.930 1.00 96.06 446 LEU A N 1
ATOM 3256 C CA . LEU A 1 446 ? -39.230 3.038 53.337 1.00 96.06 446 LEU A CA 1
ATOM 3257 C C . LEU A 1 446 ? -40.342 1.985 53.471 1.00 96.06 446 LEU A C 1
ATOM 3259 O O . LEU A 1 446 ? -41.079 2.001 54.456 1.00 96.06 446 LEU A O 1
ATOM 3263 N N . ASN A 1 447 ? -40.433 1.032 52.537 1.00 95.69 447 ASN A N 1
ATOM 3264 C CA . ASN A 1 447 ? -41.362 -0.100 52.630 1.00 95.69 447 ASN A CA 1
ATOM 3265 C C . ASN A 1 447 ? -41.101 -0.951 53.888 1.00 95.69 447 ASN A C 1
ATOM 3267 O O . ASN A 1 447 ? -42.040 -1.375 54.565 1.00 95.69 447 ASN A O 1
ATOM 3271 N N . THR A 1 448 ? -39.829 -1.156 54.244 1.00 95.19 448 THR A N 1
ATOM 3272 C CA . THR A 1 448 ? -39.430 -1.868 55.469 1.00 95.19 448 THR A CA 1
ATOM 3273 C C . THR A 1 448 ? -39.850 -1.102 56.729 1.00 95.19 448 THR A C 1
ATOM 3275 O O . THR A 1 448 ? -40.422 -1.697 57.645 1.00 95.19 448 THR A O 1
ATOM 3278 N N . LEU A 1 449 ? -39.632 0.217 56.766 1.00 96.31 449 LEU A N 1
ATOM 3279 C CA . LEU A 1 449 ? -40.058 1.084 57.870 1.00 96.31 449 LEU A CA 1
ATOM 3280 C C . LEU A 1 449 ? -41.586 1.078 58.044 1.00 96.31 449 LEU A C 1
ATOM 3282 O O . LEU A 1 449 ? -42.073 0.925 59.163 1.00 96.31 449 LEU A O 1
ATOM 3286 N N . LEU A 1 450 ? -42.341 1.163 56.945 1.00 96.44 450 LEU A N 1
ATOM 3287 C CA . LEU A 1 450 ? -43.803 1.067 56.953 1.00 96.44 450 LEU A CA 1
ATOM 3288 C C . LEU A 1 450 ? -44.283 -0.284 57.518 1.00 96.44 450 LEU A C 1
ATOM 3290 O O . LEU A 1 450 ? -45.244 -0.330 58.286 1.00 96.44 450 LEU A O 1
ATOM 3294 N N . GLY A 1 451 ? -43.608 -1.390 57.189 1.00 93.50 451 GLY A N 1
ATOM 3295 C CA . GLY A 1 451 ? -43.891 -2.707 57.774 1.00 93.50 451 GLY A CA 1
ATOM 3296 C C . GLY A 1 451 ? -43.647 -2.758 59.289 1.00 93.50 451 GLY A C 1
ATOM 3297 O O . GLY A 1 451 ? -44.476 -3.284 60.036 1.00 93.50 451 GLY A O 1
ATOM 3298 N N . GLN A 1 452 ? -42.551 -2.157 59.761 1.00 94.50 452 GLN A N 1
ATOM 3299 C CA . GLN A 1 452 ? -42.233 -2.065 61.192 1.00 94.50 452 GLN A CA 1
ATOM 3300 C C . GLN A 1 452 ? -43.261 -1.217 61.954 1.00 94.50 452 GLN A C 1
ATOM 3302 O O . GLN A 1 452 ? -43.773 -1.661 62.981 1.00 94.50 452 GLN A O 1
ATOM 3307 N N . GLN A 1 453 ? -43.621 -0.042 61.427 1.00 96.19 453 GLN A N 1
ATOM 3308 C CA . GLN A 1 453 ? -44.629 0.839 62.026 1.00 96.19 453 GLN A CA 1
ATOM 3309 C C . GLN A 1 453 ? -46.012 0.171 62.092 1.00 96.19 453 GLN A C 1
ATOM 3311 O O . GLN A 1 453 ? -46.671 0.230 63.127 1.00 96.19 453 GLN A O 1
ATOM 3316 N N . ASN A 1 454 ? -46.442 -0.521 61.029 1.00 94.56 454 ASN A N 1
ATOM 3317 C CA . ASN A 1 454 ? -47.706 -1.269 61.031 1.00 94.56 454 ASN A CA 1
ATOM 3318 C C . ASN A 1 454 ? -47.712 -2.414 62.061 1.00 94.56 454 ASN A C 1
ATOM 3320 O O . ASN A 1 454 ? -48.743 -2.673 62.679 1.00 94.56 454 ASN A O 1
ATOM 3324 N N . THR A 1 455 ? -46.567 -3.070 62.284 1.00 94.62 455 THR A N 1
ATOM 3325 C CA . THR A 1 455 ? -46.427 -4.111 63.319 1.00 94.62 455 THR A CA 1
ATOM 3326 C C . THR A 1 455 ? -46.564 -3.500 64.716 1.00 94.62 455 THR A C 1
ATOM 3328 O O . THR A 1 455 ? -47.418 -3.922 65.492 1.00 94.62 455 THR A O 1
ATOM 3331 N N . GLN A 1 456 ? -45.813 -2.426 64.994 1.00 94.69 456 GLN A N 1
ATOM 3332 C CA . GLN A 1 456 ? -45.899 -1.673 66.251 1.00 94.69 456 GLN A CA 1
ATOM 3333 C C . GLN A 1 456 ? -47.314 -1.137 66.522 1.00 94.69 456 GLN A C 1
ATOM 3335 O O . GLN A 1 456 ? -47.752 -1.118 67.671 1.00 94.69 456 GLN A O 1
ATOM 3340 N N . LEU A 1 457 ? -48.048 -0.732 65.479 1.00 95.44 457 LEU A N 1
ATOM 3341 C CA . LEU A 1 457 ? -49.433 -0.280 65.595 1.00 95.44 457 LEU A CA 1
ATOM 3342 C C . LEU A 1 457 ? -50.359 -1.424 66.030 1.00 95.44 457 LEU A C 1
ATOM 3344 O O . LEU A 1 457 ? -51.169 -1.222 66.932 1.00 95.44 457 LEU A O 1
ATOM 3348 N N . GLY A 1 458 ? -50.214 -2.617 65.447 1.00 93.44 458 GLY A N 1
ATOM 3349 C CA . GLY A 1 458 ? -50.983 -3.805 65.834 1.00 93.44 458 GLY A CA 1
ATOM 3350 C C . GLY A 1 458 ? -50.691 -4.275 67.263 1.00 93.44 458 GLY A C 1
ATOM 3351 O O . GLY A 1 458 ? -51.622 -4.548 68.027 1.00 93.44 458 GLY A O 1
ATOM 3352 N N . ASP A 1 459 ? -49.416 -4.296 67.662 1.00 93.44 459 ASP A N 1
ATOM 3353 C CA . ASP A 1 459 ? -48.999 -4.630 69.031 1.00 93.44 459 ASP A CA 1
ATOM 3354 C C . ASP A 1 459 ? -49.575 -3.629 70.047 1.00 93.44 459 ASP A C 1
ATOM 3356 O O . ASP A 1 459 ? -50.154 -4.014 71.067 1.00 93.44 459 ASP A O 1
ATOM 3360 N N . LEU A 1 460 ? -49.480 -2.328 69.749 1.00 94.38 460 LEU A N 1
ATOM 3361 C CA . LEU A 1 460 ? -49.958 -1.259 70.623 1.00 94.38 460 LEU A CA 1
ATOM 3362 C C . LEU A 1 460 ? -51.493 -1.203 70.704 1.00 94.38 460 LEU A C 1
ATOM 3364 O O . LEU A 1 460 ? -52.033 -0.988 71.787 1.00 94.38 460 LEU A O 1
ATOM 3368 N N . GLN A 1 461 ? -52.205 -1.459 69.601 1.00 94.25 461 GLN A N 1
ATOM 3369 C CA . GLN A 1 461 ? -53.666 -1.623 69.591 1.00 94.25 461 GLN A CA 1
ATOM 3370 C C . GLN A 1 461 ? -54.109 -2.848 70.406 1.00 94.25 461 GLN A C 1
ATOM 3372 O O . GLN A 1 461 ? -55.117 -2.787 71.115 1.00 94.25 461 GLN A O 1
ATOM 3377 N N . THR A 1 462 ? -53.341 -3.940 70.365 1.00 93.94 462 THR A N 1
ATOM 3378 C CA . THR A 1 462 ? -53.592 -5.139 71.180 1.00 93.94 462 THR A CA 1
ATOM 3379 C C . THR A 1 462 ? -53.394 -4.842 72.669 1.00 93.94 462 THR A C 1
ATOM 3381 O O . THR A 1 462 ? -54.262 -5.166 73.482 1.00 93.94 462 THR A O 1
ATOM 3384 N N . ALA A 1 463 ? -52.306 -4.153 73.032 1.00 91.88 463 ALA A N 1
ATOM 3385 C CA . ALA A 1 463 ? -52.045 -3.716 74.404 1.00 91.88 463 ALA A CA 1
ATOM 3386 C C . ALA A 1 463 ? -53.123 -2.747 74.925 1.00 91.88 463 ALA A C 1
ATOM 3388 O O . ALA A 1 463 ? -53.641 -2.942 76.022 1.00 91.88 463 ALA A O 1
ATOM 3389 N N . HIS A 1 464 ? -53.523 -1.762 74.116 1.00 94.50 464 HIS A N 1
ATOM 3390 C CA . HIS A 1 464 ? -54.609 -0.828 74.426 1.00 94.50 464 HIS A CA 1
ATOM 3391 C C . HIS A 1 464 ? -55.944 -1.551 74.653 1.00 94.50 464 HIS A C 1
ATOM 3393 O O . HIS A 1 464 ? -56.615 -1.313 75.655 1.00 94.50 464 HIS A O 1
ATOM 3399 N N . THR A 1 465 ? -56.288 -2.519 73.798 1.00 93.31 465 THR A N 1
ATOM 3400 C CA . THR A 1 465 ? -57.489 -3.355 73.973 1.00 93.31 465 THR A CA 1
ATOM 3401 C C . THR A 1 465 ? -57.444 -4.147 75.286 1.00 93.31 465 THR A C 1
ATOM 3403 O O . THR A 1 465 ? -58.455 -4.255 75.981 1.00 93.31 465 THR A O 1
ATOM 3406 N N . ALA A 1 466 ? -56.277 -4.672 75.675 1.00 92.81 466 ALA A N 1
ATOM 3407 C CA . ALA A 1 466 ? -56.106 -5.352 76.959 1.00 92.81 466 ALA A CA 1
ATOM 3408 C C . ALA A 1 466 ? -56.266 -4.394 78.157 1.00 92.81 466 ALA A C 1
ATOM 3410 O O . ALA A 1 466 ? -56.965 -4.733 79.111 1.00 92.81 466 ALA A O 1
ATOM 3411 N N . THR A 1 467 ? -55.696 -3.186 78.095 1.00 93.19 467 THR A N 1
ATOM 3412 C CA . THR A 1 467 ? -55.842 -2.165 79.147 1.00 93.19 467 THR A CA 1
ATOM 3413 C C . THR A 1 467 ? -57.289 -1.669 79.274 1.00 93.19 467 THR A C 1
ATOM 3415 O O . THR A 1 467 ? -57.782 -1.536 80.391 1.00 93.19 467 THR A O 1
ATOM 3418 N N . VAL A 1 468 ? -58.021 -1.490 78.168 1.00 94.25 468 VAL A N 1
ATOM 3419 C CA . VAL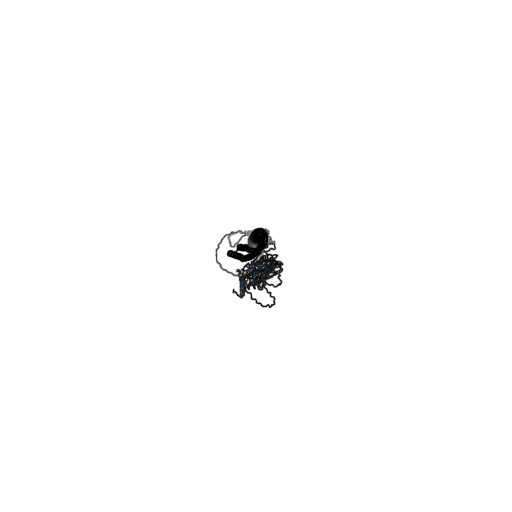 A 1 468 ? -59.463 -1.162 78.184 1.00 94.25 468 VAL A CA 1
ATOM 3420 C C . VAL A 1 468 ? -60.293 -2.270 78.852 1.00 94.25 468 VAL A C 1
ATOM 3422 O O . VAL A 1 468 ? -61.205 -1.977 79.629 1.00 94.25 468 VAL A O 1
ATOM 3425 N N . ASN A 1 469 ? -59.955 -3.542 78.618 1.00 92.00 469 ASN A N 1
ATOM 3426 C CA . ASN A 1 469 ? -60.619 -4.670 79.280 1.00 92.00 469 ASN A CA 1
ATOM 3427 C C . ASN A 1 469 ? -60.315 -4.737 80.791 1.00 92.00 469 ASN A C 1
ATOM 3429 O O . ASN A 1 469 ? -61.219 -5.036 81.571 1.00 92.00 469 ASN A O 1
ATOM 3433 N N . ASP A 1 470 ? -59.089 -4.419 81.224 1.00 91.75 470 ASP A N 1
ATOM 3434 C CA . ASP A 1 470 ? -58.756 -4.314 82.655 1.00 91.75 470 ASP A CA 1
ATOM 3435 C C . ASP A 1 470 ? -59.487 -3.133 83.318 1.00 91.75 470 ASP A C 1
ATOM 3437 O O . ASP A 1 470 ? -60.118 -3.316 84.354 1.00 91.75 470 ASP A O 1
ATOM 3441 N N . ILE A 1 471 ? -59.546 -1.955 82.680 1.00 92.25 471 ILE A N 1
ATOM 3442 C CA . ILE A 1 471 ? -60.360 -0.813 83.146 1.00 92.25 471 ILE A CA 1
ATOM 3443 C C . ILE A 1 471 ? -61.815 -1.238 83.402 1.00 92.25 471 ILE A C 1
ATOM 3445 O O . ILE A 1 471 ? -62.386 -0.895 84.442 1.00 92.25 471 ILE A O 1
ATOM 3449 N N . ALA A 1 472 ? -62.415 -2.014 82.493 1.00 91.44 472 ALA A N 1
ATOM 3450 C CA . ALA A 1 472 ? -63.767 -2.541 82.669 1.00 91.44 472 ALA A CA 1
ATOM 3451 C C . ALA A 1 472 ? -63.866 -3.529 83.852 1.00 91.44 472 ALA A C 1
ATOM 3453 O O . ALA A 1 472 ? -64.809 -3.440 84.643 1.00 91.44 472 ALA A O 1
ATOM 3454 N N . ALA A 1 473 ? -62.883 -4.419 84.021 1.00 89.75 473 ALA A N 1
ATOM 3455 C CA . ALA A 1 473 ? -62.829 -5.377 85.126 1.00 89.75 473 ALA A CA 1
ATOM 3456 C C . ALA A 1 473 ? -62.651 -4.697 86.498 1.00 89.75 473 ALA A C 1
ATOM 3458 O O . ALA A 1 473 ? -63.439 -4.958 87.409 1.00 89.75 473 ALA A O 1
ATOM 3459 N N . GLN A 1 474 ? -61.695 -3.769 86.638 1.00 90.50 474 GLN A N 1
ATOM 3460 C CA . GLN A 1 474 ? -61.488 -2.985 87.865 1.00 90.50 474 GLN A CA 1
ATOM 3461 C C . GLN A 1 474 ? -62.735 -2.154 88.213 1.00 90.50 474 GLN A C 1
ATOM 3463 O O . GLN A 1 474 ? -63.126 -2.066 89.378 1.00 90.50 474 GLN A O 1
ATOM 3468 N N . THR A 1 475 ? -63.410 -1.585 87.205 1.00 92.06 475 THR A N 1
ATOM 3469 C CA . THR A 1 475 ? -64.666 -0.838 87.394 1.00 92.06 475 THR A CA 1
ATOM 3470 C C . THR A 1 475 ? -65.783 -1.736 87.937 1.00 92.06 475 THR A C 1
ATOM 3472 O O . THR A 1 475 ? -66.472 -1.347 88.881 1.00 92.06 475 THR A O 1
ATOM 3475 N N . ALA A 1 476 ? -65.946 -2.949 87.399 1.00 89.44 476 ALA A N 1
ATOM 3476 C CA . ALA A 1 476 ? -66.923 -3.917 87.902 1.00 89.44 476 ALA A CA 1
ATOM 3477 C C . ALA A 1 476 ? -66.583 -4.400 89.326 1.00 89.44 476 ALA A C 1
ATOM 3479 O O . ALA A 1 476 ? -67.469 -4.487 90.178 1.00 89.44 476 ALA A O 1
ATOM 3480 N N . GLN A 1 477 ? -65.301 -4.640 89.622 1.00 91.12 477 GLN A N 1
ATOM 3481 C CA . GLN A 1 477 ? -64.845 -5.022 90.961 1.00 91.12 477 GLN A CA 1
ATOM 3482 C C . GLN A 1 477 ? -65.111 -3.918 91.999 1.00 91.12 477 GLN A C 1
ATOM 3484 O O . GLN A 1 477 ? -65.566 -4.214 93.101 1.00 91.12 477 GLN A O 1
ATOM 3489 N N . LEU A 1 478 ? -64.898 -2.645 91.649 1.00 91.12 478 LEU A N 1
ATOM 3490 C CA . LEU A 1 478 ? -65.231 -1.502 92.509 1.00 91.12 478 LEU A CA 1
ATOM 3491 C C . LEU A 1 478 ? -66.734 -1.372 92.771 1.00 91.12 478 LEU A C 1
ATOM 3493 O O . LEU A 1 478 ? -67.136 -1.060 93.892 1.00 91.12 478 LEU A O 1
ATOM 3497 N N . GLN A 1 479 ? -67.570 -1.628 91.762 1.00 90.94 479 GLN A N 1
ATOM 3498 C CA . GLN A 1 479 ? -69.025 -1.644 91.933 1.00 90.94 479 GLN A CA 1
ATOM 3499 C C . GLN A 1 479 ? -69.457 -2.750 92.903 1.00 90.94 479 GLN A C 1
ATOM 3501 O O . GLN A 1 479 ? -70.243 -2.474 93.808 1.00 90.94 479 GLN A O 1
ATOM 3506 N N . GLN A 1 480 ? -68.899 -3.960 92.778 1.00 91.19 480 GLN A N 1
ATOM 3507 C CA . GLN A 1 480 ? -69.195 -5.060 93.699 1.00 91.19 480 GLN A CA 1
ATOM 3508 C C . GLN A 1 480 ? -68.718 -4.761 95.127 1.00 91.19 480 GLN A C 1
ATOM 3510 O O . GLN A 1 480 ? -69.513 -4.851 96.056 1.00 91.19 480 GLN A O 1
ATOM 3515 N N . LEU A 1 481 ? -67.473 -4.309 95.312 1.00 90.38 481 LEU A N 1
ATOM 3516 C CA . LEU A 1 481 ? -66.938 -3.996 96.644 1.00 90.38 481 LEU A CA 1
ATOM 3517 C C . LEU A 1 481 ? -67.725 -2.882 97.361 1.00 90.38 481 LEU A C 1
ATOM 3519 O O . LEU A 1 481 ? -67.875 -2.927 98.581 1.00 90.38 481 LEU A O 1
ATOM 3523 N N . ASN A 1 482 ? -68.265 -1.905 96.624 1.00 90.38 482 ASN A N 1
ATOM 3524 C CA . ASN A 1 482 ? -69.152 -0.883 97.189 1.00 90.38 482 ASN A CA 1
ATOM 3525 C C . ASN A 1 482 ? -70.514 -1.455 97.631 1.00 90.38 482 ASN A C 1
ATOM 3527 O O . ASN A 1 482 ? -71.066 -0.995 98.632 1.00 90.38 482 ASN A O 1
ATOM 3531 N N . LEU A 1 483 ? -71.055 -2.452 96.919 1.00 90.56 483 LEU A N 1
ATOM 3532 C CA . LEU A 1 483 ? -72.268 -3.171 97.331 1.00 90.56 483 LEU A CA 1
ATOM 3533 C C . LEU A 1 483 ? -72.001 -4.047 98.563 1.00 90.56 483 LEU A C 1
ATOM 3535 O O . LEU A 1 483 ? -72.787 -4.021 99.510 1.00 90.56 483 LEU A O 1
ATOM 3539 N N . ASP A 1 484 ? -70.871 -4.756 98.584 1.00 89.50 484 ASP A N 1
ATOM 3540 C CA . ASP A 1 484 ? -70.452 -5.597 99.709 1.00 89.50 484 ASP A CA 1
ATOM 3541 C C . ASP A 1 484 ? -70.260 -4.751 100.980 1.00 89.50 484 ASP A C 1
ATOM 3543 O O . ASP A 1 484 ? -70.783 -5.091 102.043 1.00 89.50 484 ASP A O 1
ATOM 3547 N N . LEU A 1 485 ? -69.589 -3.594 100.867 1.00 91.56 485 LEU A N 1
ATOM 3548 C CA . LEU A 1 485 ? -69.428 -2.636 101.965 1.00 91.56 485 LEU A CA 1
ATOM 3549 C C . LEU A 1 485 ? -70.783 -2.151 102.503 1.00 91.56 485 LEU A C 1
ATOM 3551 O O . LEU A 1 485 ? -70.981 -2.114 103.718 1.00 91.56 485 LEU A O 1
ATOM 3555 N N . ALA A 1 486 ? -71.723 -1.807 101.616 1.00 88.06 486 ALA A N 1
ATOM 3556 C CA . ALA A 1 486 ? -73.063 -1.377 102.011 1.00 88.06 486 ALA A CA 1
ATOM 3557 C C . ALA A 1 486 ? -73.841 -2.487 102.746 1.00 88.06 486 ALA A C 1
ATOM 3559 O O . ALA A 1 486 ? -74.556 -2.190 103.704 1.00 88.06 486 ALA A O 1
ATOM 3560 N N . GLY A 1 487 ? -73.658 -3.752 102.351 1.00 88.88 487 GLY A N 1
ATOM 3561 C CA . GLY A 1 487 ? -74.203 -4.917 103.053 1.00 88.88 487 GLY A CA 1
ATOM 3562 C C . GLY A 1 487 ? -73.655 -5.057 104.475 1.00 88.88 487 GLY A C 1
ATOM 3563 O O . GLY A 1 487 ? -74.424 -5.042 105.434 1.00 88.88 487 GLY A O 1
ATOM 3564 N N . VAL A 1 488 ? -72.327 -5.089 104.637 1.00 88.38 488 VAL A N 1
ATOM 3565 C CA . VAL A 1 488 ? -71.692 -5.241 105.964 1.00 88.38 488 VAL A CA 1
ATOM 3566 C C . VAL A 1 488 ? -72.022 -4.062 106.897 1.00 88.38 488 VAL A C 1
ATOM 3568 O O . VAL A 1 488 ? -72.193 -4.252 108.102 1.00 88.38 488 VAL A O 1
ATOM 3571 N N . MET A 1 489 ? -72.172 -2.845 106.361 1.00 88.00 489 MET A N 1
ATOM 3572 C CA . MET A 1 489 ? -72.637 -1.686 107.137 1.00 88.00 489 MET A CA 1
ATOM 3573 C C . MET A 1 489 ? -74.103 -1.808 107.587 1.00 88.00 489 MET A C 1
ATOM 3575 O O . MET A 1 489 ? -74.439 -1.343 108.678 1.00 88.00 489 MET A O 1
ATOM 3579 N N . ALA A 1 490 ? -74.974 -2.446 106.797 1.00 87.56 490 ALA A N 1
ATOM 3580 C CA . ALA A 1 490 ? -76.350 -2.729 107.204 1.00 87.56 490 ALA A CA 1
ATOM 3581 C C . ALA A 1 490 ? -76.402 -3.786 108.322 1.00 87.56 490 ALA A C 1
ATOM 3583 O O . ALA A 1 490 ? -77.073 -3.567 109.333 1.00 87.56 490 ALA A O 1
ATOM 3584 N N . ASP A 1 491 ? -75.626 -4.868 108.203 1.00 89.06 491 ASP A N 1
ATOM 3585 C CA . ASP A 1 491 ? -75.503 -5.897 109.247 1.00 89.06 491 ASP A CA 1
ATOM 3586 C C . ASP A 1 491 ? -74.980 -5.305 110.569 1.00 89.06 491 ASP A C 1
ATOM 3588 O O . ASP A 1 491 ? -75.484 -5.627 111.648 1.00 89.06 491 ASP A O 1
ATOM 3592 N N . GLN A 1 492 ? -74.016 -4.375 110.501 1.00 90.25 492 GLN A N 1
ATOM 3593 C CA . GLN A 1 492 ? -73.512 -3.659 111.678 1.00 90.25 492 GLN A CA 1
ATOM 3594 C C . GLN A 1 492 ? -74.612 -2.831 112.363 1.00 90.25 492 GLN A C 1
ATOM 3596 O O . GLN A 1 492 ? -74.698 -2.820 113.593 1.00 90.25 492 GLN A O 1
ATOM 3601 N N . ALA A 1 493 ? -75.472 -2.161 111.591 1.00 87.56 493 ALA A N 1
ATOM 3602 C CA . ALA A 1 493 ? -76.580 -1.378 112.135 1.00 87.56 493 ALA A CA 1
ATOM 3603 C C . ALA A 1 493 ? -77.635 -2.261 112.830 1.00 87.56 493 ALA A C 1
ATOM 3605 O O . ALA A 1 493 ? -78.130 -1.891 113.898 1.00 87.56 493 ALA A O 1
ATOM 3606 N N . VAL A 1 494 ? -77.935 -3.444 112.277 1.00 89.75 494 VAL A N 1
ATOM 3607 C CA . VAL A 1 494 ? -78.841 -4.428 112.899 1.00 89.75 494 VAL A CA 1
ATOM 3608 C C . VAL A 1 494 ? -78.250 -4.955 114.209 1.00 89.75 494 VAL A C 1
ATOM 3610 O O . VAL A 1 494 ? -78.885 -4.830 115.255 1.00 89.75 494 VAL A O 1
ATOM 3613 N N . ALA A 1 495 ? -77.003 -5.437 114.198 1.00 86.62 495 ALA A N 1
ATOM 3614 C CA . ALA A 1 495 ? -76.346 -5.964 115.398 1.00 86.62 495 ALA A CA 1
ATOM 3615 C C . ALA A 1 495 ? -76.230 -4.919 116.530 1.00 86.62 495 ALA A C 1
ATOM 3617 O O . ALA A 1 495 ? -76.330 -5.258 117.712 1.00 86.62 495 ALA A O 1
ATOM 3618 N N . GLN A 1 496 ? -76.072 -3.635 116.187 1.00 90.06 496 GLN A N 1
ATOM 3619 C CA . GLN A 1 496 ? -76.053 -2.537 117.157 1.00 90.06 496 GLN A CA 1
ATOM 3620 C C . GLN A 1 496 ? -77.444 -2.238 117.740 1.00 90.06 496 GLN A C 1
ATOM 3622 O O . GLN A 1 496 ? -77.545 -1.872 118.913 1.00 90.06 496 GLN A O 1
ATOM 3627 N N . SER A 1 497 ? -78.511 -2.410 116.953 1.00 89.62 497 SER A N 1
ATOM 3628 C CA . SER A 1 497 ? -79.897 -2.305 117.426 1.00 89.62 497 SER A CA 1
ATOM 3629 C C . SER A 1 497 ? -80.234 -3.432 118.408 1.00 89.62 497 SER A C 1
ATOM 3631 O O . SER A 1 497 ? -80.748 -3.167 119.497 1.00 89.62 497 SER A O 1
ATOM 3633 N N . ASP A 1 498 ? -79.879 -4.673 118.072 1.00 88.50 498 ASP A N 1
ATOM 3634 C CA . ASP A 1 498 ? -80.134 -5.843 118.920 1.00 88.50 498 ASP A CA 1
ATOM 3635 C C . ASP A 1 498 ? -79.365 -5.773 120.249 1.00 88.50 498 ASP A C 1
ATOM 3637 O O . ASP A 1 498 ? -79.905 -6.120 121.302 1.00 88.50 498 ASP A O 1
ATOM 3641 N N . LEU A 1 499 ? -78.129 -5.252 120.233 1.00 89.75 499 LEU A N 1
ATOM 3642 C CA . LEU A 1 499 ? -77.341 -5.021 121.448 1.00 89.75 499 LEU A CA 1
ATOM 3643 C C . LEU A 1 499 ? -78.035 -4.024 122.390 1.00 89.75 499 LEU A C 1
ATOM 3645 O O . LEU A 1 499 ? -78.109 -4.257 123.598 1.00 89.75 499 LEU A O 1
ATOM 3649 N N . ASN A 1 500 ? -78.590 -2.940 121.841 1.00 88.25 500 ASN A N 1
ATOM 3650 C CA . ASN A 1 500 ? -79.330 -1.944 122.617 1.00 88.25 500 ASN A CA 1
ATOM 3651 C C . ASN A 1 500 ? -80.625 -2.534 123.210 1.00 88.25 500 ASN A C 1
ATOM 3653 O O . ASN A 1 500 ? -80.972 -2.227 124.351 1.00 88.25 500 ASN A O 1
ATOM 3657 N N . ALA A 1 501 ? -81.319 -3.404 122.469 1.00 86.56 501 ALA A N 1
ATOM 3658 C CA . ALA A 1 501 ? -82.521 -4.088 122.946 1.00 86.56 501 ALA A CA 1
ATOM 3659 C C . ALA A 1 501 ? -82.217 -5.081 124.085 1.00 86.56 501 ALA A C 1
ATOM 3661 O O . ALA A 1 501 ? -82.926 -5.097 125.094 1.00 86.56 501 ALA A O 1
ATOM 3662 N N . ALA A 1 502 ? -81.136 -5.860 123.968 1.00 85.81 502 ALA A N 1
ATOM 3663 C CA . ALA A 1 502 ? -80.707 -6.797 125.007 1.00 85.81 502 ALA A CA 1
ATOM 3664 C C . ALA A 1 502 ? -80.319 -6.074 126.314 1.00 85.81 502 ALA A C 1
ATOM 3666 O O . ALA A 1 502 ? -80.760 -6.472 127.391 1.00 85.81 502 ALA A O 1
ATOM 3667 N N . LEU A 1 503 ? -79.585 -4.957 126.224 1.00 87.62 503 LEU A N 1
ATOM 3668 C CA . LEU A 1 503 ? -79.266 -4.103 127.379 1.00 87.62 503 LEU A CA 1
ATOM 3669 C C . LEU A 1 503 ? -80.526 -3.554 128.077 1.00 87.62 503 LEU A C 1
ATOM 3671 O O . LEU A 1 503 ? -80.559 -3.458 129.304 1.00 87.62 503 LEU A O 1
ATOM 3675 N N . GLY A 1 504 ? -81.582 -3.238 127.317 1.00 85.12 504 GLY A N 1
ATOM 3676 C CA . GLY A 1 504 ? -82.875 -2.823 127.871 1.00 85.12 504 GLY A CA 1
ATOM 3677 C C . GLY A 1 504 ? -83.583 -3.928 128.665 1.00 85.12 504 GLY A C 1
ATOM 3678 O O . GLY A 1 504 ? -84.104 -3.667 129.749 1.00 85.12 504 GLY A O 1
ATOM 3679 N N . LEU A 1 505 ? -83.561 -5.170 128.164 1.00 87.06 505 LEU A N 1
ATOM 3680 C CA . LEU A 1 505 ? -84.150 -6.326 128.855 1.00 87.06 505 LEU A CA 1
ATOM 3681 C C . LEU A 1 505 ? -83.413 -6.671 130.155 1.00 87.06 505 LEU A C 1
ATOM 3683 O O . LEU A 1 505 ? -84.064 -7.011 131.141 1.00 87.06 505 LEU A O 1
ATOM 3687 N N . GLN A 1 506 ? -82.081 -6.539 130.183 1.00 86.88 506 GLN A N 1
ATOM 3688 C CA . GLN A 1 506 ? -81.285 -6.772 131.392 1.00 86.88 506 GLN A CA 1
ATOM 3689 C C . GLN A 1 506 ? -81.767 -5.882 132.550 1.00 86.88 506 GLN A C 1
ATOM 3691 O O . GLN A 1 506 ? -82.159 -6.392 133.599 1.00 86.88 506 GLN A O 1
ATOM 3696 N N . GLY A 1 507 ? -81.839 -4.565 132.324 1.00 83.31 507 GLY A N 1
ATOM 3697 C CA . GLY A 1 507 ? -82.283 -3.608 133.343 1.00 83.31 507 GLY A CA 1
ATOM 3698 C C . GLY A 1 507 ? -83.742 -3.790 133.785 1.00 83.31 507 GLY A C 1
ATOM 3699 O O . GLY A 1 507 ? -84.087 -3.437 134.912 1.00 83.31 507 GLY A O 1
ATOM 3700 N N . GLN A 1 508 ? -84.600 -4.372 132.938 1.00 84.00 508 GLN A N 1
ATOM 3701 C CA . GLN A 1 508 ? -85.963 -4.737 133.330 1.00 84.00 508 GLN A CA 1
ATOM 3702 C C . GLN A 1 508 ? -85.977 -5.947 134.279 1.00 84.00 508 GLN A C 1
ATOM 3704 O O . GLN A 1 508 ? -86.670 -5.921 135.296 1.00 84.00 508 GLN A O 1
ATOM 3709 N N . TYR A 1 509 ? -85.198 -6.991 133.982 1.00 87.00 509 TYR A N 1
ATOM 3710 C CA . TYR A 1 509 ? -85.150 -8.204 134.805 1.00 87.00 509 TYR A CA 1
ATOM 3711 C C . TYR A 1 509 ? -84.435 -7.988 136.150 1.00 87.00 509 TYR A C 1
ATOM 3713 O O . TYR A 1 509 ? -84.866 -8.565 137.150 1.00 87.00 509 TYR A O 1
ATOM 3721 N N . ASP A 1 510 ? -83.430 -7.106 136.210 1.00 84.19 510 ASP A N 1
ATOM 3722 C CA . ASP A 1 510 ? -82.844 -6.627 137.475 1.00 84.19 510 ASP A CA 1
ATOM 3723 C C . ASP A 1 510 ? -83.904 -5.945 138.370 1.00 84.19 510 ASP A C 1
ATOM 3725 O O . ASP A 1 510 ? -83.955 -6.175 139.580 1.00 84.19 510 ASP A O 1
ATOM 3729 N N . GLY A 1 511 ? -84.798 -5.142 137.779 1.00 83.12 511 GLY A N 1
ATOM 3730 C CA . GLY A 1 511 ? -85.899 -4.491 138.497 1.00 83.12 511 GLY A CA 1
ATOM 3731 C C . GLY A 1 511 ? -86.925 -5.479 139.066 1.00 83.12 511 GLY A C 1
ATOM 3732 O O . GLY A 1 511 ? -87.305 -5.372 140.234 1.00 83.12 511 GLY A O 1
ATOM 3733 N N . ASP A 1 512 ? -87.328 -6.473 138.267 1.00 83.81 512 ASP A N 1
ATOM 3734 C CA . ASP A 1 512 ? -88.246 -7.541 138.693 1.00 83.81 512 ASP A CA 1
ATOM 3735 C C . ASP A 1 512 ? -87.685 -8.335 139.894 1.00 83.81 512 ASP A C 1
ATOM 3737 O O . ASP A 1 512 ? -88.415 -8.638 140.842 1.00 83.81 512 ASP A O 1
ATOM 3741 N N . MET A 1 513 ? -86.379 -8.644 139.883 1.00 85.50 513 MET A N 1
ATOM 3742 C CA . MET A 1 513 ? -85.691 -9.379 140.957 1.00 85.50 513 MET A CA 1
ATOM 3743 C C . MET A 1 513 ? -85.788 -8.673 142.314 1.00 85.50 513 MET A C 1
ATOM 3745 O O . MET A 1 513 ? -86.111 -9.308 143.321 1.00 85.50 513 MET A O 1
ATOM 3749 N N . ILE A 1 514 ? -85.543 -7.360 142.345 1.00 84.12 514 ILE A N 1
ATOM 3750 C CA . ILE A 1 514 ? -85.564 -6.550 143.574 1.00 84.12 514 ILE A CA 1
ATOM 3751 C C . ILE A 1 514 ? -86.978 -6.513 144.181 1.00 84.12 514 ILE A C 1
ATOM 3753 O O . ILE A 1 514 ? -87.140 -6.606 145.403 1.00 84.12 514 ILE A O 1
ATOM 3757 N N . GLY A 1 515 ? -88.012 -6.435 143.336 1.00 82.25 515 GLY A N 1
ATOM 3758 C CA . GLY A 1 515 ? -89.410 -6.497 143.771 1.00 82.25 515 GLY A CA 1
ATOM 3759 C C . GLY A 1 515 ? -89.736 -7.810 144.488 1.00 82.25 515 GLY A C 1
ATOM 3760 O O . GLY A 1 515 ? -90.206 -7.795 145.626 1.00 82.25 515 GLY A O 1
ATOM 3761 N N . LEU A 1 516 ? -89.403 -8.945 143.866 1.00 85.31 516 LEU A N 1
ATOM 3762 C CA . LEU A 1 516 ? -89.645 -10.276 144.434 1.00 85.31 516 LEU A CA 1
ATOM 3763 C C . LEU A 1 516 ? -88.860 -10.506 145.740 1.00 85.31 516 LEU A C 1
ATOM 3765 O O . LEU A 1 516 ? -89.413 -11.023 146.712 1.00 85.31 516 LEU A O 1
ATOM 3769 N N . GLN A 1 517 ? -87.594 -10.081 145.810 1.00 83.38 517 GLN A N 1
ATOM 3770 C CA . GLN A 1 517 ? -86.780 -10.172 147.034 1.00 83.38 517 GLN A CA 1
ATOM 3771 C C . GLN A 1 517 ? -87.377 -9.370 148.203 1.00 83.38 517 GLN A C 1
ATOM 3773 O O . GLN A 1 517 ? -87.331 -9.813 149.354 1.00 83.38 517 GLN A O 1
ATOM 3778 N N . THR A 1 518 ? -87.999 -8.223 147.912 1.00 84.81 518 THR A N 1
ATOM 3779 C CA . THR A 1 518 ? -88.719 -7.427 148.917 1.00 84.81 518 THR A CA 1
ATOM 3780 C C . THR A 1 518 ? -89.923 -8.210 149.455 1.00 84.81 518 THR A C 1
ATOM 3782 O O . THR A 1 518 ? -90.034 -8.411 150.663 1.00 84.81 518 THR A O 1
ATOM 3785 N N . THR A 1 519 ? -90.760 -8.763 148.568 1.00 84.00 519 THR A N 1
ATOM 3786 C CA . THR A 1 519 ? -91.947 -9.559 148.942 1.00 84.00 519 THR A CA 1
ATOM 3787 C C . THR A 1 519 ? -91.617 -10.795 149.790 1.00 84.00 519 THR A C 1
ATOM 3789 O O . THR A 1 519 ? -92.395 -11.147 150.676 1.00 84.00 519 THR A O 1
ATOM 3792 N N . ALA A 1 520 ? -90.457 -11.432 149.585 1.00 83.69 520 ALA A N 1
ATOM 3793 C CA . ALA A 1 520 ? -90.016 -12.558 150.417 1.00 83.69 520 ALA A CA 1
ATOM 3794 C C . ALA A 1 520 ? -89.855 -12.154 151.894 1.00 83.69 520 ALA A C 1
ATOM 3796 O O . ALA A 1 520 ? -90.248 -12.892 152.796 1.00 83.69 520 ALA A O 1
ATOM 3797 N N . THR A 1 521 ? -89.306 -10.960 152.132 1.00 83.06 521 THR A N 1
ATOM 3798 C CA . THR A 1 521 ? -88.987 -10.455 153.474 1.00 83.06 521 THR A CA 1
ATOM 3799 C C . THR A 1 521 ? -90.254 -10.197 154.294 1.00 83.06 521 THR A C 1
ATOM 3801 O O . THR A 1 521 ? -90.327 -10.583 155.462 1.00 83.06 521 THR A O 1
ATOM 3804 N N . ASP A 1 522 ? -91.282 -9.605 153.681 1.00 82.56 522 ASP A N 1
ATOM 3805 C CA . ASP A 1 522 ? -92.541 -9.276 154.362 1.00 82.56 522 ASP A CA 1
ATOM 3806 C C . ASP A 1 522 ? -93.330 -10.528 154.782 1.00 82.56 522 ASP A C 1
ATOM 3808 O O . ASP A 1 522 ? -93.812 -10.610 155.916 1.00 82.56 522 ASP A O 1
ATOM 3812 N N . LEU A 1 523 ? -93.393 -11.545 153.914 1.00 85.31 523 LEU A N 1
ATOM 3813 C CA . LEU A 1 523 ? -94.042 -12.826 154.222 1.00 85.31 523 LEU A CA 1
ATOM 3814 C C . LEU A 1 523 ? -93.358 -13.550 155.398 1.00 85.31 523 LEU A C 1
ATOM 3816 O O . LEU A 1 523 ? -94.034 -14.098 156.274 1.00 85.31 523 LEU A O 1
ATOM 3820 N N . GLN A 1 524 ? -92.023 -13.502 155.468 1.00 83.00 524 GLN A N 1
ATOM 3821 C CA . GLN A 1 524 ? -91.242 -14.090 156.563 1.00 83.00 524 GLN A CA 1
ATOM 3822 C C . GLN A 1 524 ? -91.573 -13.448 157.928 1.00 83.00 524 GLN A C 1
ATOM 3824 O O . GLN A 1 524 ? -91.676 -14.137 158.951 1.00 83.00 524 GLN A O 1
ATOM 3829 N N . ASN A 1 525 ? -91.790 -12.128 157.946 1.00 82.69 525 ASN A N 1
ATOM 3830 C CA . ASN A 1 525 ? -92.193 -11.387 159.142 1.00 82.69 525 ASN A CA 1
ATOM 3831 C C . ASN A 1 525 ? -93.615 -11.770 159.592 1.00 82.69 525 ASN A C 1
ATOM 3833 O O . ASN A 1 525 ? -93.850 -12.012 160.779 1.00 82.69 525 ASN A O 1
ATOM 3837 N N . GLN A 1 526 ? -94.554 -11.886 158.648 1.00 81.75 526 GLN A N 1
ATOM 3838 C CA . GLN A 1 526 ? -95.952 -12.233 158.926 1.00 81.75 526 GLN A CA 1
ATOM 3839 C C . GLN A 1 526 ? -96.092 -13.633 159.553 1.00 81.75 526 GLN A C 1
ATOM 3841 O O . GLN A 1 526 ? -96.787 -13.798 160.560 1.00 81.75 526 GLN A O 1
ATOM 3846 N N . LEU A 1 527 ? -95.344 -14.611 159.032 1.00 84.12 527 LEU A N 1
ATOM 3847 C CA . LEU A 1 527 ? -95.261 -15.978 159.560 1.00 84.12 527 LEU A CA 1
ATOM 3848 C C . LEU A 1 527 ? -94.781 -16.025 161.023 1.00 84.12 527 LEU A C 1
ATOM 3850 O O . LEU A 1 527 ? -95.257 -16.827 161.833 1.00 84.12 527 LEU A O 1
ATOM 3854 N N . THR A 1 528 ? -93.834 -15.153 161.373 1.00 82.69 528 THR A N 1
ATOM 3855 C CA . THR A 1 528 ? -93.238 -15.078 162.716 1.00 82.69 528 THR A CA 1
ATOM 3856 C C . THR A 1 528 ? -94.246 -14.550 163.747 1.00 82.69 528 THR A C 1
ATOM 3858 O O . THR A 1 528 ? -94.329 -15.065 164.867 1.00 82.69 528 THR A O 1
ATOM 3861 N N . ALA A 1 529 ? -95.089 -13.586 163.359 1.00 79.25 529 ALA A N 1
ATOM 3862 C CA . ALA A 1 529 ? -96.153 -13.070 164.219 1.00 79.25 529 ALA A CA 1
ATOM 3863 C C . ALA A 1 529 ? -97.236 -14.131 164.502 1.00 79.25 529 ALA A C 1
ATOM 3865 O O . ALA A 1 529 ? -97.629 -14.319 165.654 1.00 79.25 529 ALA A O 1
ATOM 3866 N N . GLN A 1 530 ? -97.670 -14.878 163.480 1.00 82.88 530 GLN A N 1
ATOM 3867 C CA . GLN A 1 530 ? -98.721 -15.899 163.611 1.00 82.88 530 GLN A CA 1
ATOM 3868 C C . GLN A 1 530 ? -98.318 -17.035 164.577 1.00 82.88 530 GLN A C 1
ATOM 3870 O O . GLN A 1 530 ? -99.084 -17.381 165.479 1.00 82.88 530 GLN A O 1
ATOM 3875 N N . ASN A 1 531 ? -97.087 -17.556 164.465 1.00 82.88 531 ASN A N 1
ATOM 3876 C CA . ASN A 1 531 ? -96.544 -18.560 165.399 1.00 82.88 531 ASN A CA 1
ATOM 3877 C C . ASN A 1 531 ? -96.531 -18.083 166.868 1.00 82.88 531 ASN A C 1
ATOM 3879 O O . ASN A 1 531 ? -96.757 -18.873 167.791 1.00 82.88 531 ASN A O 1
ATOM 3883 N N . SER A 1 532 ? -96.300 -16.786 167.092 1.00 80.69 532 SER A N 1
ATOM 3884 C CA . SER A 1 532 ? -96.294 -16.195 168.435 1.00 80.69 532 SER A CA 1
ATOM 3885 C C . SER A 1 532 ? -97.692 -16.239 169.071 1.00 80.69 532 SER A C 1
ATOM 3887 O O . SER A 1 532 ? -97.832 -16.664 170.218 1.00 80.69 532 SER A O 1
ATOM 3889 N N . SER A 1 533 ? -98.741 -15.896 168.312 1.00 78.62 533 SER A N 1
ATOM 3890 C CA . SER A 1 533 ? -100.136 -15.985 168.777 1.00 78.62 533 SER A CA 1
ATOM 3891 C C . SER A 1 533 ? -100.571 -17.426 169.058 1.00 78.62 533 SER A C 1
ATOM 3893 O O . SER A 1 533 ? -101.198 -17.688 170.084 1.00 78.62 533 SER A O 1
ATOM 3895 N N . LEU A 1 534 ? -100.193 -18.377 168.193 1.00 81.25 534 LEU A N 1
ATOM 3896 C CA . LEU A 1 534 ? -100.507 -19.800 168.379 1.00 81.25 534 LEU A CA 1
ATOM 3897 C C . LEU A 1 534 ? -99.939 -20.348 169.699 1.00 81.25 534 LEU A C 1
ATOM 3899 O O . LEU A 1 534 ? -100.581 -21.152 170.376 1.00 81.25 534 LEU A O 1
ATOM 3903 N N . THR A 1 535 ? -98.748 -19.886 170.080 1.00 80.56 535 THR A N 1
ATOM 3904 C CA . THR A 1 535 ? -98.087 -20.274 171.333 1.00 80.56 535 THR A CA 1
ATOM 3905 C C . THR A 1 535 ? -98.827 -19.733 172.559 1.00 80.56 535 THR A C 1
ATOM 3907 O O . THR A 1 535 ? -98.946 -20.441 173.555 1.00 80.56 535 THR A O 1
ATOM 3910 N N . ALA A 1 536 ? -99.360 -18.507 172.497 1.00 75.25 536 ALA A N 1
ATOM 3911 C CA . ALA A 1 536 ? -100.096 -17.903 173.608 1.00 75.25 536 ALA A CA 1
ATOM 3912 C C . ALA A 1 536 ? -101.388 -18.674 173.938 1.00 75.25 536 ALA A C 1
ATOM 3914 O O . ALA A 1 536 ? -101.564 -19.103 175.077 1.00 75.25 536 ALA A O 1
ATOM 3915 N N . LEU A 1 537 ? -102.245 -18.929 172.941 1.00 76.25 537 LEU A N 1
ATOM 3916 C CA . LEU A 1 537 ? -103.542 -19.581 173.173 1.00 76.25 537 LEU A CA 1
ATOM 3917 C C . LEU A 1 537 ? -103.415 -21.026 173.682 1.00 76.25 537 LEU A C 1
ATOM 3919 O O . LEU A 1 537 ? -104.228 -21.458 174.495 1.00 76.25 537 LEU A O 1
ATOM 3923 N N . ASN A 1 538 ? -102.390 -21.772 173.250 1.00 78.62 538 ASN A N 1
ATOM 3924 C CA . ASN A 1 538 ? -102.143 -23.125 173.765 1.00 78.62 538 ASN A CA 1
ATOM 3925 C C . ASN A 1 538 ? -101.863 -23.137 175.281 1.00 78.62 538 ASN A C 1
ATOM 3927 O O . ASN A 1 538 ? -102.225 -24.100 175.957 1.00 78.62 538 ASN A O 1
ATOM 3931 N N . ASN A 1 539 ? -101.256 -22.076 175.825 1.00 74.44 539 ASN A N 1
ATOM 3932 C CA . ASN A 1 539 ? -100.985 -21.969 177.260 1.00 74.44 539 ASN A CA 1
ATOM 3933 C C . ASN A 1 539 ? -102.254 -21.642 178.063 1.00 74.44 539 ASN A C 1
ATOM 3935 O O . ASN A 1 539 ? -102.481 -22.266 179.100 1.00 74.44 539 ASN A O 1
ATOM 3939 N N . ASP A 1 540 ? -103.096 -20.724 177.575 1.00 73.75 540 ASP A N 1
ATOM 3940 C CA . ASP A 1 540 ? -104.373 -20.391 178.226 1.00 73.75 540 ASP A CA 1
ATOM 3941 C C . ASP A 1 540 ? -105.323 -21.599 178.226 1.00 73.75 540 ASP A C 1
ATOM 3943 O O . ASP A 1 540 ? -105.839 -21.976 179.280 1.00 73.75 540 ASP A O 1
ATOM 3947 N N . LEU A 1 541 ? -105.458 -22.294 177.089 1.00 76.44 541 LEU A N 1
ATOM 3948 C CA . LEU A 1 541 ? -106.222 -23.541 176.983 1.00 76.44 541 LEU A CA 1
ATOM 3949 C C . LEU A 1 541 ? -105.791 -24.575 178.040 1.00 76.44 541 LEU A C 1
ATOM 3951 O O . LEU A 1 541 ? -106.631 -25.163 178.729 1.00 76.44 541 LEU A O 1
ATOM 3955 N N . LEU A 1 542 ? -104.480 -24.789 178.180 1.00 75.38 542 LEU A N 1
ATOM 3956 C CA . LEU A 1 542 ? -103.924 -25.730 179.149 1.00 75.38 542 LEU A CA 1
ATOM 3957 C C . LEU A 1 542 ? -104.193 -25.280 180.594 1.00 75.38 542 LEU A C 1
ATOM 3959 O O . LEU A 1 542 ? -104.501 -26.114 181.446 1.00 75.38 542 LEU A O 1
ATOM 3963 N N . ALA A 1 543 ? -104.119 -23.979 180.888 1.00 70.69 543 ALA A N 1
ATOM 3964 C CA . ALA A 1 543 ? -104.441 -23.448 182.211 1.00 70.69 543 ALA A CA 1
ATOM 3965 C C . ALA A 1 543 ? -105.904 -23.734 182.597 1.00 70.69 543 ALA A C 1
ATOM 3967 O O . ALA A 1 543 ? -106.157 -24.227 183.698 1.00 70.69 543 ALA A O 1
ATOM 3968 N N . ARG A 1 544 ? -106.852 -23.520 181.673 1.00 71.62 544 ARG A N 1
ATOM 3969 C CA . ARG A 1 544 ? -108.283 -23.797 181.890 1.00 71.62 544 ARG A CA 1
ATOM 3970 C C . ARG A 1 544 ? -108.583 -25.281 182.092 1.00 71.62 544 ARG A C 1
ATOM 3972 O O . ARG A 1 544 ? -109.290 -25.651 183.029 1.00 71.62 544 ARG A O 1
ATOM 3979 N N . GLN A 1 545 ? -108.000 -26.155 181.265 1.00 73.56 545 GLN A N 1
ATOM 3980 C CA . GLN A 1 545 ? -108.197 -27.609 181.367 1.00 73.56 545 GLN A CA 1
ATOM 3981 C C . GLN A 1 545 ? -107.793 -28.184 182.735 1.00 73.56 545 GLN A C 1
ATOM 3983 O O . GLN A 1 545 ? -108.375 -29.174 183.176 1.00 73.56 545 GLN A O 1
ATOM 3988 N N . ASN A 1 546 ? -106.854 -27.551 183.443 1.00 71.00 546 ASN A N 1
ATOM 3989 C CA . ASN A 1 546 ? -106.435 -27.977 184.780 1.00 71.00 546 ASN A CA 1
ATOM 3990 C C . ASN A 1 546 ? -107.428 -27.611 185.908 1.00 71.00 546 ASN A C 1
ATOM 3992 O O . ASN A 1 546 ? -107.292 -28.138 187.011 1.00 71.00 546 ASN A O 1
ATOM 3996 N N . ALA A 1 547 ? -108.437 -26.762 185.664 1.00 67.81 547 ALA A N 1
ATOM 3997 C CA . ALA A 1 547 ? -109.467 -26.421 186.657 1.00 67.81 547 ALA A CA 1
ATOM 3998 C C . ALA A 1 547 ? -110.619 -27.450 186.725 1.00 67.81 547 ALA A C 1
ATOM 4000 O O . ALA A 1 547 ? -111.208 -27.662 187.788 1.00 67.81 547 ALA A O 1
ATOM 4001 N N . LEU A 1 548 ? -110.905 -28.129 185.606 1.00 72.25 548 LEU A N 1
ATOM 4002 C CA . LEU A 1 548 ? -111.975 -29.131 185.461 1.00 72.25 548 LEU A CA 1
ATOM 4003 C C . LEU A 1 548 ? -112.025 -30.196 186.573 1.00 72.25 548 LEU A C 1
ATOM 4005 O O . LEU A 1 548 ? -113.121 -30.450 187.074 1.00 72.25 548 LEU A O 1
ATOM 4009 N N . PRO A 1 549 ? -110.907 -30.835 186.985 1.00 65.69 549 PRO A N 1
ATOM 4010 C CA . PRO A 1 549 ? -110.957 -31.912 187.974 1.00 65.69 549 PRO A CA 1
ATOM 4011 C C . PRO A 1 549 ? -111.463 -31.446 189.343 1.00 65.69 549 PRO A C 1
ATOM 4013 O O . PRO A 1 549 ? -112.222 -32.164 189.986 1.00 65.69 549 PRO A O 1
ATOM 4016 N N . ALA A 1 550 ? -111.095 -30.233 189.769 1.00 65.31 550 ALA A N 1
ATOM 4017 C CA . ALA A 1 550 ? -111.545 -29.669 191.041 1.00 65.31 550 ALA A CA 1
ATOM 4018 C C . ALA A 1 550 ? -113.034 -29.289 191.001 1.00 65.31 550 ALA A C 1
ATOM 4020 O O . ALA A 1 550 ? -113.765 -29.561 191.950 1.00 65.31 550 ALA A O 1
ATOM 4021 N N . LEU A 1 551 ? -113.494 -28.717 189.883 1.00 73.00 551 LEU A N 1
ATOM 4022 C CA . LEU A 1 551 ? -114.903 -28.374 189.667 1.00 73.00 551 LEU A CA 1
ATOM 4023 C C . LEU A 1 551 ? -115.790 -29.630 189.591 1.00 73.00 551 LEU A C 1
ATOM 4025 O O . LEU A 1 551 ? -116.836 -29.686 190.229 1.00 73.00 551 LEU A O 1
ATOM 4029 N N . SER A 1 552 ? -115.337 -30.672 188.890 1.00 66.62 552 SER A N 1
ATOM 4030 C CA . SER A 1 552 ? -116.036 -31.962 188.802 1.00 66.62 552 SER A CA 1
ATOM 4031 C C . SER A 1 552 ? -116.082 -32.701 190.145 1.00 66.62 552 SER A C 1
ATOM 4033 O O . SER A 1 552 ? -117.104 -33.292 190.492 1.00 66.62 552 SER A O 1
ATOM 4035 N N . GLN A 1 553 ? -115.023 -32.607 190.958 1.00 70.69 553 GLN A N 1
ATOM 4036 C CA . GLN A 1 553 ? -115.045 -33.154 192.315 1.00 70.69 553 GLN A CA 1
ATOM 4037 C C . GLN A 1 553 ? -116.022 -32.390 193.223 1.00 70.69 553 GLN A C 1
ATOM 4039 O O . GLN A 1 553 ? -116.762 -33.022 193.968 1.00 70.69 553 GLN A O 1
ATOM 4044 N N . ALA A 1 554 ? -116.103 -31.058 193.115 1.00 70.81 554 ALA A N 1
ATOM 4045 C CA . ALA A 1 554 ? -117.052 -30.257 193.892 1.00 70.81 554 ALA A CA 1
ATOM 4046 C C . ALA A 1 554 ? -118.525 -30.628 193.612 1.00 70.81 554 ALA A C 1
ATOM 4048 O O . ALA A 1 554 ? -119.332 -30.645 194.541 1.00 70.81 554 ALA A O 1
ATOM 4049 N N . VAL A 1 555 ? -118.866 -30.988 192.365 1.0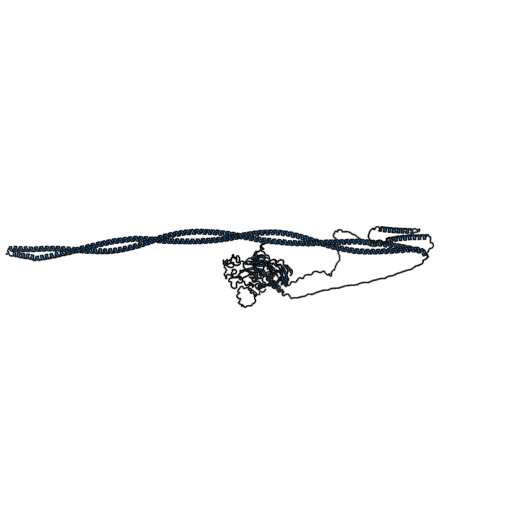0 69.19 555 VAL A N 1
ATOM 4050 C CA . VAL A 1 555 ? -120.188 -31.543 192.010 1.00 69.19 555 VAL A CA 1
ATOM 4051 C C . VAL A 1 555 ? -120.437 -32.872 192.726 1.00 69.19 555 VAL A C 1
ATOM 4053 O O . VAL A 1 555 ? -121.477 -33.051 193.359 1.00 69.19 555 VAL A O 1
ATOM 4056 N N . LEU A 1 556 ? -119.481 -33.803 192.642 1.00 77.44 556 LEU A N 1
ATOM 4057 C CA . LEU A 1 556 ? -119.600 -35.141 193.231 1.00 77.44 556 LEU A CA 1
ATOM 4058 C C . LEU A 1 556 ? -119.699 -35.098 194.762 1.00 77.44 556 LEU A C 1
ATOM 4060 O O . LEU A 1 556 ? -120.512 -35.818 195.338 1.00 77.44 556 LEU A O 1
ATOM 4064 N N . ASP A 1 557 ? -118.921 -34.234 195.413 1.00 65.25 557 ASP A N 1
ATOM 4065 C CA . ASP A 1 557 ? -118.919 -34.076 196.869 1.00 65.25 557 ASP A CA 1
ATOM 4066 C C . ASP A 1 557 ? -120.243 -33.469 197.370 1.00 65.25 557 ASP A C 1
ATOM 4068 O O . ASP A 1 557 ? -120.798 -33.926 198.374 1.00 65.25 557 ASP A O 1
ATOM 4072 N N . ALA A 1 558 ? -120.801 -32.490 196.645 1.00 75.12 558 ALA A N 1
ATOM 4073 C CA . ALA A 1 558 ? -122.121 -31.931 196.940 1.00 75.12 558 ALA A CA 1
ATOM 4074 C C . ALA A 1 558 ? -123.247 -32.964 196.734 1.00 75.12 558 ALA A C 1
ATOM 4076 O O . ALA A 1 558 ? -124.154 -33.060 197.564 1.00 75.12 558 ALA A O 1
ATOM 4077 N N . GLN A 1 559 ? -123.167 -33.781 195.677 1.00 70.81 559 GLN A N 1
ATOM 4078 C CA . GLN A 1 559 ? -124.159 -34.823 195.391 1.00 70.81 559 GLN A CA 1
ATOM 4079 C C . GLN A 1 559 ? -124.112 -35.940 196.441 1.00 70.81 559 GLN A C 1
ATOM 4081 O O . GLN A 1 559 ? -125.153 -36.367 196.930 1.00 70.81 559 GLN A O 1
ATOM 4086 N N . ALA A 1 560 ? -122.917 -36.364 196.862 1.00 76.75 560 ALA A N 1
ATOM 4087 C CA . ALA A 1 560 ? -122.756 -37.364 197.914 1.00 76.75 560 ALA A CA 1
ATOM 4088 C C . ALA A 1 560 ? -123.332 -36.896 199.265 1.00 76.75 560 ALA A C 1
ATOM 4090 O O . ALA A 1 560 ? -123.900 -37.700 200.008 1.00 76.75 560 ALA A O 1
ATOM 4091 N N . ALA A 1 561 ? -123.228 -35.600 199.578 1.00 69.19 561 ALA A N 1
ATOM 4092 C CA . ALA A 1 561 ? -123.862 -35.020 200.759 1.00 69.19 561 ALA A CA 1
ATOM 4093 C C . ALA A 1 561 ? -125.401 -35.012 200.647 1.00 69.19 561 ALA A C 1
ATOM 4095 O O . ALA A 1 561 ? -126.084 -35.369 201.609 1.00 69.19 561 ALA A O 1
ATOM 4096 N N . LEU A 1 562 ? -125.946 -34.655 199.478 1.00 73.38 562 LEU A N 1
ATOM 4097 C CA . LEU A 1 562 ? -127.387 -34.687 199.199 1.00 73.38 562 LEU A CA 1
ATOM 4098 C C . LEU A 1 562 ? -127.971 -36.106 199.314 1.00 73.38 562 LEU A C 1
ATOM 4100 O O . LEU A 1 562 ? -128.983 -36.310 199.986 1.00 73.38 562 LEU A O 1
ATOM 4104 N N . ASP A 1 563 ? -127.308 -37.092 198.709 1.00 71.88 563 ASP A N 1
ATOM 4105 C CA . ASP A 1 563 ? -127.733 -38.495 198.726 1.00 71.88 563 ASP A CA 1
ATOM 4106 C C . ASP A 1 563 ? -127.728 -39.071 200.154 1.00 71.88 563 ASP A C 1
ATOM 4108 O O . ASP A 1 563 ? -128.622 -39.834 200.526 1.00 71.88 563 ASP A O 1
ATOM 4112 N N . ALA A 1 564 ? -126.759 -38.669 200.987 1.00 71.88 564 ALA A N 1
ATOM 4113 C CA . ALA A 1 564 ? -126.715 -39.041 202.401 1.00 71.88 564 ALA A CA 1
ATOM 4114 C C . ALA A 1 564 ? -127.883 -38.433 203.202 1.00 71.88 564 ALA A C 1
ATOM 4116 O O . ALA A 1 564 ? -128.509 -39.135 204.000 1.00 71.88 564 ALA A O 1
ATOM 4117 N N . ALA A 1 565 ? -128.217 -37.160 202.958 1.00 65.38 565 ALA A N 1
ATOM 4118 C CA . ALA A 1 565 ? -129.347 -36.480 203.597 1.00 65.38 565 ALA A CA 1
ATOM 4119 C C . ALA A 1 565 ? -130.705 -37.118 203.240 1.00 65.38 565 ALA A C 1
ATOM 4121 O O . ALA A 1 565 ? -131.594 -37.186 204.086 1.00 65.38 565 ALA A O 1
ATOM 4122 N N . LEU A 1 566 ? -130.851 -37.641 202.017 1.00 68.94 566 LEU A N 1
ATOM 4123 C CA . LEU A 1 566 ? -132.048 -38.356 201.550 1.00 68.94 566 LEU A CA 1
ATOM 4124 C C . LEU A 1 566 ? -132.216 -39.770 202.141 1.00 68.94 566 LEU A C 1
ATOM 4126 O O . LEU A 1 566 ? -133.312 -40.330 202.067 1.00 68.94 566 LEU A O 1
ATOM 4130 N N . LEU A 1 567 ? -131.154 -40.363 202.701 1.00 7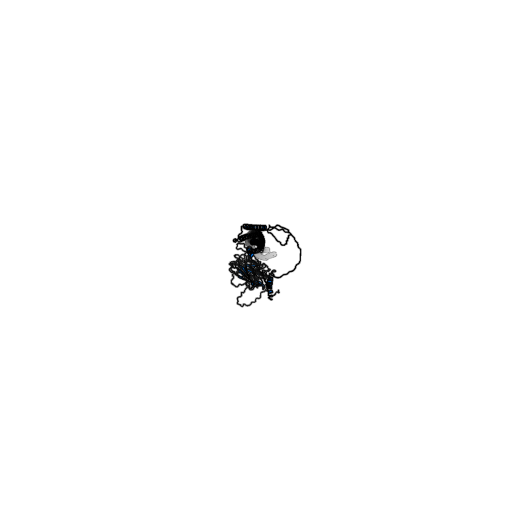3.19 567 LEU A N 1
ATOM 4131 C CA . LEU A 1 567 ? -131.152 -41.734 203.230 1.00 73.19 567 LEU A CA 1
ATOM 4132 C C . LEU A 1 567 ? -131.370 -41.831 204.746 1.00 73.19 567 LEU A C 1
ATOM 4134 O O . LEU A 1 567 ? -131.887 -42.852 205.205 1.00 73.19 567 LEU A O 1
ATOM 4138 N N . ASP A 1 568 ? -130.994 -40.813 205.526 1.00 58.38 568 ASP A N 1
ATOM 4139 C CA . ASP A 1 568 ? -131.279 -40.781 206.966 1.00 58.38 568 ASP A CA 1
ATOM 4140 C C . ASP A 1 568 ? -132.722 -40.278 207.211 1.00 58.38 568 ASP A C 1
ATOM 4142 O O . ASP A 1 568 ? -133.027 -39.117 206.926 1.00 58.38 568 ASP A O 1
ATOM 4146 N N . PRO A 1 569 ? -133.633 -41.114 207.756 1.00 59.88 569 PRO A N 1
ATOM 4147 C CA . PRO A 1 569 ? -135.043 -40.767 207.951 1.00 59.88 569 PRO A CA 1
ATOM 4148 C C . PRO A 1 569 ? -135.295 -39.732 209.060 1.00 59.88 569 PRO A C 1
ATOM 4150 O O . PRO A 1 569 ? -136.452 -39.404 209.326 1.00 59.88 569 PRO A O 1
ATOM 4153 N N . ASN A 1 570 ? -134.248 -39.248 209.734 1.00 59.09 570 ASN A N 1
ATOM 4154 C CA . ASN A 1 570 ? -134.326 -38.169 210.718 1.00 59.09 570 ASN A CA 1
ATOM 4155 C C . ASN A 1 570 ? -133.975 -36.792 210.116 1.00 59.09 570 ASN A C 1
ATOM 4157 O O . ASN A 1 570 ? -134.124 -35.786 210.810 1.00 59.09 570 ASN A O 1
ATOM 4161 N N . THR A 1 571 ? -133.503 -36.736 208.864 1.00 74.75 571 THR A N 1
ATOM 4162 C CA . THR A 1 571 ? -133.073 -35.492 208.206 1.00 74.75 571 THR A CA 1
ATOM 4163 C C . THR A 1 571 ? -134.249 -34.577 207.867 1.00 74.75 571 THR A C 1
ATOM 4165 O O . THR A 1 571 ? -135.330 -35.027 207.485 1.00 74.75 571 THR A O 1
ATOM 4168 N N . ASP A 1 572 ? -134.033 -33.267 207.974 1.00 70.19 572 ASP A N 1
ATOM 4169 C CA . ASP A 1 572 ? -135.015 -32.239 207.653 1.00 70.19 572 ASP A CA 1
ATOM 4170 C C . ASP A 1 572 ? -134.893 -31.711 206.211 1.00 70.19 572 ASP A C 1
ATOM 4172 O O . ASP A 1 572 ? -133.809 -31.552 205.649 1.00 70.19 572 ASP A O 1
ATOM 4176 N N . GLN A 1 573 ? -136.043 -31.406 205.597 1.00 69.31 573 GLN A N 1
ATOM 4177 C CA . GLN A 1 573 ? -136.137 -31.039 204.175 1.00 69.31 573 GLN A CA 1
ATOM 4178 C C . GLN A 1 573 ? -135.260 -29.832 203.796 1.00 69.31 573 GLN A C 1
ATOM 4180 O O . GLN A 1 573 ? -134.691 -29.807 202.711 1.00 69.31 573 GLN A O 1
ATOM 4185 N N . ALA A 1 574 ? -135.087 -28.861 204.699 1.00 64.38 574 ALA A N 1
ATOM 4186 C CA . ALA A 1 574 ? -134.249 -27.686 204.454 1.00 64.38 574 ALA A CA 1
ATOM 4187 C C . ALA A 1 574 ? -132.769 -28.045 204.202 1.00 64.38 574 ALA A C 1
ATOM 4189 O O . ALA A 1 574 ? -132.091 -27.366 203.427 1.00 64.38 574 ALA A O 1
ATOM 4190 N N . THR A 1 575 ? -132.275 -29.126 204.813 1.00 70.94 575 THR A N 1
ATOM 4191 C CA . THR A 1 575 ? -130.919 -29.642 204.589 1.00 70.94 575 THR A CA 1
ATOM 4192 C C . THR A 1 575 ? -130.796 -30.254 203.188 1.00 70.94 575 THR A C 1
ATOM 4194 O O . THR A 1 575 ? -129.834 -29.968 202.476 1.00 70.94 575 THR A O 1
ATOM 4197 N N . ILE A 1 576 ? -131.808 -31.010 202.746 1.00 63.56 576 ILE A N 1
ATOM 4198 C CA . ILE A 1 576 ? -131.892 -31.592 201.394 1.00 63.56 576 ILE A CA 1
ATOM 4199 C C . ILE A 1 576 ? -131.951 -30.484 200.327 1.00 63.56 576 ILE A C 1
ATOM 4201 O O . ILE A 1 576 ? -131.180 -30.504 199.366 1.00 63.56 576 ILE A O 1
ATOM 4205 N N . ASP A 1 577 ? -132.802 -29.474 200.514 1.00 73.25 577 ASP A N 1
ATOM 4206 C CA . ASP A 1 577 ? -132.952 -28.356 199.571 1.00 73.25 577 ASP A CA 1
ATOM 4207 C C . ASP A 1 577 ? -131.638 -27.557 199.429 1.00 73.25 577 ASP A C 1
ATOM 4209 O O . ASP A 1 577 ? -131.226 -27.205 198.322 1.00 73.25 577 ASP A O 1
ATOM 4213 N N . THR A 1 578 ? -130.929 -27.329 200.542 1.00 69.75 578 THR A N 1
ATOM 4214 C CA . THR A 1 578 ? -129.636 -26.618 200.559 1.00 69.75 578 THR A CA 1
ATOM 4215 C C . THR A 1 578 ? -128.550 -27.383 199.797 1.00 69.75 578 THR A C 1
ATOM 4217 O O . THR A 1 578 ? -127.808 -26.795 199.009 1.00 69.75 578 THR A O 1
ATOM 4220 N N . LEU A 1 579 ? -128.464 -28.700 199.998 1.00 68.00 579 LEU A N 1
ATOM 4221 C CA . LEU A 1 579 ? -127.481 -29.548 199.318 1.00 68.00 579 LEU A CA 1
ATOM 4222 C C . LEU A 1 579 ? -127.813 -29.722 197.825 1.00 68.00 579 LEU A C 1
ATOM 4224 O O . LEU A 1 579 ? -126.904 -29.772 197.000 1.00 68.00 579 LEU A O 1
ATOM 4228 N N . THR A 1 580 ? -129.099 -29.686 197.461 1.00 69.00 580 THR A N 1
ATOM 4229 C CA . THR A 1 580 ? -129.551 -29.640 196.058 1.00 69.00 580 THR A CA 1
ATOM 4230 C C . THR A 1 580 ? -129.039 -28.391 195.336 1.00 69.00 580 THR A C 1
ATOM 4232 O O . THR A 1 580 ? -128.562 -28.490 194.205 1.00 69.00 580 THR A O 1
ATOM 4235 N N . GLN A 1 581 ? -129.065 -27.220 195.985 1.00 73.44 581 GLN A N 1
ATOM 4236 C CA . GLN A 1 581 ? -128.510 -25.999 195.392 1.00 73.44 581 GLN A CA 1
ATOM 4237 C C . GLN A 1 581 ? -126.978 -26.056 195.267 1.00 73.44 581 GLN A C 1
ATOM 4239 O O . GLN A 1 581 ? -126.435 -25.626 194.252 1.00 73.44 581 GLN A O 1
ATOM 4244 N N . ALA A 1 582 ? -126.279 -26.641 196.247 1.00 63.16 582 ALA A N 1
ATOM 4245 C CA . ALA A 1 582 ? -124.821 -26.783 196.204 1.00 63.16 582 ALA A CA 1
ATOM 4246 C C . ALA A 1 582 ? -124.333 -27.622 195.002 1.00 63.16 582 ALA A C 1
ATOM 4248 O O . ALA A 1 582 ? -123.317 -27.283 194.395 1.00 63.16 582 ALA A O 1
ATOM 4249 N N . VAL A 1 583 ? -125.078 -28.668 194.616 1.00 63.50 583 VAL A N 1
ATOM 4250 C CA . VAL A 1 583 ? -124.821 -29.438 193.382 1.00 63.50 583 VAL A CA 1
ATOM 4251 C C . VAL A 1 583 ? -124.975 -28.558 192.139 1.00 63.50 583 VAL A C 1
ATOM 4253 O O . VAL A 1 583 ? -124.104 -28.557 191.269 1.00 63.50 583 VAL A O 1
ATOM 4256 N N . ALA A 1 584 ? -126.071 -27.797 192.054 1.00 66.81 584 ALA A N 1
ATOM 4257 C CA . ALA A 1 584 ? -126.379 -26.966 190.891 1.00 66.81 584 ALA A CA 1
ATOM 4258 C C . ALA A 1 584 ? -125.331 -25.861 190.662 1.00 66.81 584 ALA A C 1
ATOM 4260 O O . ALA A 1 584 ? -124.895 -25.651 189.528 1.00 66.81 584 ALA A O 1
ATOM 4261 N N . ASP A 1 585 ? -124.885 -25.201 191.733 1.00 68.81 585 ASP A N 1
ATOM 4262 C CA . ASP A 1 585 ? -123.878 -24.136 191.667 1.00 68.81 585 ASP A CA 1
ATOM 4263 C C . ASP A 1 585 ? -122.501 -24.683 191.239 1.00 68.81 585 ASP A C 1
ATOM 4265 O O . ASP A 1 585 ? -121.816 -24.075 190.410 1.00 68.81 585 ASP A O 1
ATOM 4269 N N . ALA A 1 586 ? -122.110 -25.861 191.743 1.00 61.25 586 ALA A N 1
ATOM 4270 C CA . ALA A 1 586 ? -120.874 -26.533 191.339 1.00 61.25 586 ALA A CA 1
ATOM 4271 C C . ALA A 1 586 ? -120.910 -26.981 189.864 1.00 61.25 586 ALA A C 1
ATOM 4273 O O . ALA A 1 586 ? -119.919 -26.820 189.144 1.00 61.25 586 ALA A O 1
ATOM 4274 N N . GLN A 1 587 ? -122.055 -27.487 189.389 1.00 66.38 587 GLN A N 1
ATOM 4275 C CA . GLN A 1 587 ? -122.222 -27.927 188.000 1.00 66.38 587 GLN A CA 1
ATOM 4276 C C . GLN A 1 587 ? -122.138 -26.742 187.029 1.00 66.38 587 GLN A C 1
ATOM 4278 O O . GLN A 1 587 ? -121.428 -26.814 186.028 1.00 66.38 587 GLN A O 1
ATOM 4283 N N . LEU A 1 588 ? -122.779 -25.616 187.359 1.00 72.12 588 LEU A N 1
ATOM 4284 C CA . LEU A 1 588 ? -122.723 -24.396 186.549 1.00 72.12 588 LEU A CA 1
ATOM 4285 C C . LEU A 1 588 ? -121.286 -23.867 186.387 1.00 72.12 588 LEU A C 1
ATOM 4287 O O . LEU A 1 588 ? -120.909 -23.397 185.308 1.00 72.12 588 LEU A O 1
ATOM 4291 N N . ALA A 1 589 ? -120.466 -23.964 187.436 1.00 61.25 589 ALA A N 1
ATOM 4292 C CA . ALA A 1 589 ? -119.059 -23.574 187.382 1.00 61.25 589 ALA A CA 1
ATOM 4293 C C . ALA A 1 589 ? -118.224 -24.517 186.488 1.00 61.25 589 ALA A C 1
ATOM 4295 O O . ALA A 1 589 ? -117.393 -24.043 185.711 1.00 61.25 589 ALA A O 1
ATOM 4296 N N . LEU A 1 590 ? -118.485 -25.830 186.529 1.00 67.50 590 LEU A N 1
ATOM 4297 C CA . LEU A 1 590 ? -117.865 -26.814 185.632 1.00 67.50 590 LEU A CA 1
ATOM 4298 C C . LEU A 1 590 ? -118.241 -26.572 184.157 1.00 67.50 590 LEU A C 1
ATOM 4300 O O . LEU A 1 590 ? -117.368 -26.589 183.285 1.00 67.50 590 LEU A O 1
ATOM 4304 N N . ASP A 1 591 ? -119.518 -26.323 183.870 1.00 69.06 591 ASP A N 1
ATOM 4305 C CA . ASP A 1 591 ? -120.030 -26.119 182.506 1.00 69.06 591 ASP A CA 1
ATOM 4306 C C . ASP A 1 591 ? -119.499 -24.815 181.880 1.00 69.06 591 ASP A C 1
ATOM 4308 O O . ASP A 1 591 ? -119.185 -24.758 180.684 1.00 69.06 591 ASP A O 1
ATOM 4312 N N . THR A 1 592 ? -119.324 -23.776 182.704 1.00 65.56 592 THR A N 1
ATOM 4313 C CA . THR A 1 592 ? -118.742 -22.491 182.289 1.00 65.56 592 THR A CA 1
ATOM 4314 C C . THR A 1 592 ? -117.308 -22.666 181.782 1.00 65.56 592 THR A C 1
ATOM 4316 O O . THR A 1 592 ? -116.980 -22.204 180.687 1.00 65.56 592 THR A O 1
ATOM 4319 N N . GLU A 1 593 ? -116.454 -23.378 182.523 1.00 72.25 593 GLU A N 1
ATOM 4320 C CA . GLU A 1 593 ? -115.039 -23.507 182.155 1.00 72.25 593 GLU A CA 1
ATOM 4321 C C . GLU A 1 593 ? -114.824 -24.471 180.973 1.00 72.25 593 GLU A C 1
ATOM 4323 O O . GLU A 1 593 ? -113.991 -24.210 180.101 1.00 72.25 593 GLU A O 1
ATOM 4328 N N . ASN A 1 594 ? -115.655 -25.517 180.851 1.00 68.56 594 ASN A N 1
ATOM 4329 C CA . ASN A 1 594 ? -115.731 -26.347 179.639 1.00 68.56 594 ASN A CA 1
ATOM 4330 C C . ASN A 1 594 ? -116.039 -25.515 178.379 1.00 68.56 594 ASN A C 1
ATOM 4332 O O . ASN A 1 594 ? -115.465 -25.755 177.315 1.00 68.56 594 ASN A O 1
ATOM 4336 N N . THR A 1 595 ? -116.915 -24.514 178.498 1.00 68.38 595 THR A N 1
ATOM 4337 C CA . THR A 1 595 ? -117.285 -23.635 177.379 1.00 68.38 595 THR A CA 1
ATOM 4338 C C . THR A 1 595 ? -116.114 -22.744 176.941 1.00 68.38 595 THR A C 1
ATOM 4340 O O . THR A 1 595 ? -115.909 -22.543 175.744 1.00 68.38 595 THR A O 1
ATOM 4343 N N . ALA A 1 596 ? -115.299 -22.259 177.884 1.00 63.03 596 ALA A N 1
ATOM 4344 C CA . ALA A 1 596 ? -114.105 -21.468 177.579 1.00 63.03 596 ALA A CA 1
ATOM 4345 C C . ALA A 1 596 ? -113.003 -22.304 176.892 1.00 63.03 596 ALA A C 1
ATOM 4347 O O . ALA A 1 596 ? -112.428 -21.876 175.893 1.00 63.03 596 ALA A O 1
ATOM 4348 N N . ILE A 1 597 ? -112.781 -23.539 177.355 1.00 68.31 597 ILE A N 1
ATOM 4349 C CA . ILE A 1 597 ? -111.842 -24.506 176.753 1.00 68.31 597 ILE A CA 1
ATOM 4350 C C . ILE A 1 597 ? -112.161 -24.764 175.272 1.00 68.31 597 ILE A C 1
ATOM 4352 O O . ILE A 1 597 ? -111.256 -24.787 174.435 1.00 68.31 597 ILE A O 1
ATOM 4356 N N . ALA A 1 598 ? -113.443 -24.919 174.927 1.00 65.19 598 ALA A N 1
ATOM 4357 C CA . ALA A 1 598 ? -113.875 -25.125 173.545 1.00 65.19 598 ALA A CA 1
ATOM 4358 C C . ALA A 1 598 ? -113.624 -23.899 172.639 1.00 65.19 598 ALA A C 1
ATOM 4360 O O . ALA A 1 598 ? -113.373 -24.055 171.442 1.00 65.19 598 ALA A O 1
ATOM 4361 N N . PHE A 1 599 ? -113.659 -22.684 173.196 1.00 70.88 599 PHE A N 1
ATOM 4362 C CA . PHE A 1 599 ? -113.391 -21.445 172.460 1.00 70.88 599 PHE A CA 1
ATOM 4363 C C . PHE A 1 599 ? -111.900 -21.279 172.128 1.00 70.88 599 PHE A C 1
ATOM 4365 O O . PHE A 1 599 ? -111.552 -21.000 170.977 1.00 70.88 599 PHE A O 1
ATOM 4372 N N . ASP A 1 600 ? -111.016 -21.519 173.100 1.00 72.62 600 ASP A N 1
ATOM 4373 C CA . ASP A 1 600 ? -109.567 -21.397 172.896 1.00 72.62 600 ASP A CA 1
ATOM 4374 C C . ASP A 1 600 ? -109.059 -22.461 171.895 1.00 72.62 600 ASP A C 1
ATOM 4376 O O . ASP A 1 600 ? -108.275 -22.148 170.994 1.00 72.62 600 ASP A O 1
ATOM 4380 N N . GLN A 1 601 ? -109.606 -23.687 171.942 1.00 71.88 601 GLN A N 1
ATOM 4381 C CA . GLN A 1 601 ? -109.363 -24.737 170.935 1.00 71.88 601 GLN A CA 1
ATOM 4382 C C . GLN A 1 601 ? -109.729 -24.307 169.504 1.00 71.88 601 GLN A C 1
ATOM 4384 O O . GLN A 1 601 ? -108.987 -24.603 168.563 1.00 71.88 601 GLN A O 1
ATOM 4389 N N . ALA A 1 602 ? -110.847 -23.597 169.322 1.00 68.12 602 ALA A N 1
ATOM 4390 C CA . ALA A 1 602 ? -111.297 -23.158 168.003 1.00 68.12 602 ALA A CA 1
ATOM 4391 C C . ALA A 1 602 ? -110.359 -22.105 167.382 1.00 68.12 602 ALA A C 1
ATOM 4393 O O . ALA A 1 602 ? -110.058 -22.171 166.189 1.00 68.12 602 ALA A O 1
ATOM 4394 N N . GLN A 1 603 ? -109.844 -21.163 168.179 1.00 71.50 603 GLN A N 1
ATOM 4395 C CA . GLN A 1 603 ? -108.908 -20.151 167.677 1.00 71.50 603 GLN A CA 1
ATOM 4396 C C . GLN A 1 603 ? -107.504 -20.713 167.390 1.00 71.50 603 GLN A C 1
ATOM 4398 O O . GLN A 1 603 ? -106.882 -20.313 166.405 1.00 71.50 603 GLN A O 1
ATOM 4403 N N . ILE A 1 604 ? -107.024 -21.688 168.175 1.00 73.38 604 ILE A N 1
ATOM 4404 C CA . ILE A 1 604 ? -105.765 -22.414 167.902 1.00 73.38 604 ILE A CA 1
ATOM 4405 C C . ILE A 1 604 ? -105.797 -23.062 166.508 1.00 73.38 604 ILE A C 1
ATOM 4407 O O . ILE A 1 604 ? -104.822 -22.973 165.754 1.00 73.38 604 ILE A O 1
ATOM 4411 N N . ALA A 1 605 ? -106.930 -23.663 166.128 1.00 69.56 605 ALA A N 1
ATOM 4412 C CA . ALA A 1 605 ? -107.105 -24.268 164.810 1.00 69.56 605 ALA A CA 1
ATOM 4413 C C . ALA A 1 605 ? -107.012 -23.238 163.665 1.00 69.56 605 ALA A C 1
ATOM 4415 O O . ALA A 1 605 ? -106.356 -23.512 162.659 1.00 69.56 605 ALA A O 1
ATOM 4416 N N . GLN A 1 606 ? -107.598 -22.043 163.826 1.00 73.06 606 GLN A N 1
ATOM 4417 C CA . GLN A 1 606 ? -107.543 -20.991 162.802 1.00 73.06 606 GLN A CA 1
ATOM 4418 C C . GLN A 1 606 ? -106.118 -20.461 162.593 1.00 73.06 606 GLN A C 1
ATOM 4420 O O . GLN A 1 606 ? -105.635 -20.440 161.463 1.00 73.06 606 GLN A O 1
ATOM 4425 N N . VAL A 1 607 ? -105.408 -20.096 163.668 1.00 72.56 607 VAL A N 1
ATOM 4426 C CA . VAL A 1 607 ? -104.039 -19.552 163.547 1.00 72.56 607 VAL A CA 1
ATOM 4427 C C . VAL A 1 607 ? -103.085 -20.584 162.926 1.00 72.56 607 VAL A C 1
ATOM 4429 O O . VAL A 1 607 ? -102.198 -20.224 162.153 1.00 72.56 607 VAL A O 1
ATOM 4432 N N . THR A 1 608 ? -103.305 -21.878 163.186 1.00 75.81 608 THR A N 1
ATOM 4433 C CA . THR A 1 608 ? -102.552 -22.974 162.547 1.00 75.81 608 THR A CA 1
ATOM 4434 C C . THR A 1 608 ? -102.763 -23.023 161.026 1.00 75.81 608 THR A C 1
ATOM 4436 O O . THR A 1 608 ? -101.813 -23.281 160.284 1.00 75.81 608 THR A O 1
ATOM 4439 N N . ALA A 1 609 ? -103.979 -22.753 160.538 1.00 75.69 609 ALA A N 1
ATOM 4440 C CA . ALA A 1 609 ? -104.278 -22.732 159.105 1.00 75.69 609 ALA A CA 1
ATOM 4441 C C . ALA A 1 609 ? -103.614 -21.540 158.391 1.00 75.69 609 ALA A C 1
ATOM 4443 O O . ALA A 1 609 ? -103.033 -21.706 157.316 1.00 75.69 609 ALA A O 1
ATOM 4444 N N . ASP A 1 610 ? -103.630 -20.358 159.012 1.00 77.81 610 ASP A N 1
ATOM 4445 C CA . ASP A 1 610 ? -103.055 -19.140 158.429 1.00 77.81 610 ASP A CA 1
ATOM 4446 C C . ASP A 1 610 ? -101.522 -19.249 158.262 1.00 77.81 610 ASP A C 1
ATOM 4448 O O . ASP A 1 610 ? -100.966 -18.800 157.259 1.00 77.81 610 ASP A O 1
ATOM 4452 N N . ILE A 1 611 ? -100.840 -19.917 159.203 1.00 80.38 611 ILE A N 1
ATOM 4453 C CA . ILE A 1 611 ? -99.399 -20.237 159.142 1.00 80.38 611 ILE A CA 1
ATOM 4454 C C . ILE A 1 611 ? -99.068 -21.109 157.920 1.00 80.38 611 ILE A C 1
ATOM 4456 O O . ILE A 1 611 ? -98.050 -20.896 157.256 1.00 80.38 611 ILE A O 1
ATOM 4460 N N . ALA A 1 612 ? -99.917 -22.088 157.597 1.00 77.31 612 ALA A N 1
ATOM 4461 C CA . ALA A 1 612 ? -99.712 -22.956 156.438 1.00 77.31 612 ALA A CA 1
ATOM 4462 C C . ALA A 1 612 ? -99.853 -22.184 155.112 1.00 77.31 612 ALA A C 1
ATOM 4464 O O . ALA A 1 612 ? -99.074 -22.409 154.184 1.00 77.31 612 ALA A O 1
ATOM 4465 N N . ALA A 1 613 ? -100.790 -21.232 155.041 1.00 78.62 613 ALA A N 1
ATOM 4466 C CA . ALA A 1 613 ? -100.979 -20.379 153.868 1.00 78.62 613 ALA A CA 1
ATOM 4467 C C . ALA A 1 613 ? -99.790 -19.427 153.629 1.00 78.62 613 ALA A C 1
ATOM 4469 O O . ALA A 1 613 ? -99.317 -19.324 152.496 1.00 78.62 613 ALA A O 1
ATOM 4470 N N . THR A 1 614 ? -99.262 -18.780 154.678 1.00 80.25 614 THR A N 1
ATOM 4471 C CA . THR A 1 614 ? -98.111 -17.863 154.550 1.00 80.25 614 THR A CA 1
ATOM 4472 C C . THR A 1 614 ? -96.859 -18.583 154.021 1.00 80.25 614 THR A C 1
ATOM 4474 O O . THR A 1 614 ? -96.164 -18.039 153.164 1.00 80.25 614 THR A O 1
ATOM 4477 N N . ASN A 1 615 ? -96.592 -19.826 154.452 1.00 81.44 615 ASN A N 1
ATOM 4478 C CA . ASN A 1 615 ? -95.453 -20.614 153.946 1.00 81.44 615 ASN A CA 1
ATOM 4479 C C . ASN A 1 615 ? -95.538 -20.884 152.431 1.00 81.44 615 ASN A C 1
ATOM 4481 O O . ASN A 1 615 ? -94.555 -20.693 151.717 1.00 81.44 615 ASN A O 1
ATOM 4485 N N . ALA A 1 616 ? -96.714 -21.263 151.919 1.00 79.38 616 ALA A N 1
ATOM 4486 C CA . ALA A 1 616 ? -96.893 -21.572 150.497 1.00 79.38 616 ALA A CA 1
ATOM 4487 C C . ALA A 1 616 ? -96.624 -20.366 149.570 1.00 79.38 616 ALA A C 1
ATOM 4489 O O . ALA A 1 616 ? -96.202 -20.541 148.425 1.00 79.38 616 ALA A O 1
ATOM 4490 N N . LEU A 1 617 ? -96.834 -19.138 150.062 1.00 83.06 617 LEU A N 1
ATOM 4491 C CA . LEU A 1 617 ? -96.513 -17.907 149.332 1.00 83.06 617 LEU A CA 1
ATOM 4492 C C . LEU A 1 617 ? -94.999 -17.637 149.272 1.00 83.06 617 LEU A C 1
ATOM 4494 O O . LEU A 1 617 ? -94.513 -17.135 148.258 1.00 83.06 617 LEU A O 1
ATOM 4498 N N . ILE A 1 618 ? -94.249 -18.000 150.319 1.00 81.94 618 ILE A N 1
ATOM 4499 C CA . ILE A 1 618 ? -92.784 -17.848 150.371 1.00 81.94 618 ILE A CA 1
ATOM 4500 C C . ILE A 1 618 ? -92.120 -18.753 149.324 1.00 81.94 618 ILE A C 1
ATOM 4502 O O . ILE A 1 618 ? -91.297 -18.281 148.537 1.00 81.94 618 ILE A O 1
ATOM 4506 N N . ASP A 1 619 ? -92.524 -20.025 149.249 1.00 82.75 619 ASP A N 1
ATOM 4507 C CA . ASP A 1 619 ? -91.986 -20.983 148.272 1.00 82.75 619 ASP A CA 1
ATOM 4508 C C . ASP A 1 619 ? -92.259 -20.554 146.821 1.00 82.75 619 ASP A C 1
ATOM 4510 O O . ASP A 1 619 ? -91.359 -20.586 145.975 1.00 82.75 619 ASP A O 1
ATOM 4514 N N . ALA A 1 620 ? -93.477 -20.081 146.533 1.00 81.56 620 ALA A N 1
ATOM 4515 C CA . ALA A 1 620 ? -93.846 -19.573 145.212 1.00 81.56 620 ALA A CA 1
ATOM 4516 C C . ALA A 1 620 ? -93.005 -18.350 144.796 1.00 81.56 620 ALA A C 1
ATOM 4518 O O . ALA A 1 620 ? -92.574 -18.245 143.645 1.00 81.56 620 ALA A O 1
ATOM 4519 N N . ASN A 1 621 ? -92.732 -17.442 145.736 1.00 83.06 621 ASN A N 1
ATOM 4520 C CA . ASN A 1 621 ? -91.944 -16.241 145.481 1.00 83.06 621 ASN A CA 1
ATOM 4521 C C . ASN A 1 621 ? -90.447 -16.557 145.277 1.00 83.06 621 ASN A C 1
ATOM 4523 O O . ASN A 1 621 ? -89.817 -16.021 144.364 1.00 83.06 621 ASN A O 1
ATOM 4527 N N . ASN A 1 622 ? -89.890 -17.501 146.044 1.00 84.50 622 ASN A N 1
ATOM 4528 C CA . ASN A 1 622 ? -88.520 -17.993 145.846 1.00 84.50 622 ASN A CA 1
ATOM 4529 C C . ASN A 1 622 ? -88.327 -18.654 144.466 1.00 84.50 622 ASN A C 1
ATOM 4531 O O . ASN A 1 622 ? -87.299 -18.446 143.816 1.00 84.50 622 ASN A O 1
ATOM 4535 N N . ALA A 1 623 ? -89.326 -19.395 143.974 1.00 81.69 623 ALA A N 1
ATOM 4536 C CA . ALA A 1 623 ? -89.295 -19.970 142.628 1.00 81.69 623 ALA A CA 1
ATOM 4537 C C . ALA A 1 623 ? -89.286 -18.894 141.519 1.00 81.69 623 ALA A C 1
ATOM 4539 O O . ALA A 1 623 ? -88.590 -19.050 140.513 1.00 81.69 623 ALA A O 1
ATOM 4540 N N . ALA A 1 624 ? -90.004 -17.781 141.711 1.00 83.31 624 ALA A N 1
ATOM 4541 C CA . ALA A 1 624 ? -90.012 -16.660 140.768 1.00 83.31 624 ALA A CA 1
ATOM 4542 C C . ALA A 1 624 ? -88.645 -15.948 140.683 1.00 83.31 624 ALA A C 1
ATOM 4544 O O . ALA A 1 624 ? -88.193 -15.625 139.583 1.00 83.31 624 ALA A O 1
ATOM 4545 N N . ILE A 1 625 ? -87.955 -15.774 141.819 1.00 83.69 625 ILE A N 1
ATOM 4546 C CA . ILE A 1 625 ? -86.591 -15.212 141.880 1.00 83.69 625 ILE A CA 1
ATOM 4547 C C . ILE A 1 625 ? -85.614 -16.083 141.073 1.00 83.69 625 ILE A C 1
ATOM 4549 O O . ILE A 1 625 ? -84.878 -15.577 140.226 1.00 83.69 625 ILE A O 1
ATOM 4553 N N . ALA A 1 626 ? -85.644 -17.406 141.264 1.00 83.19 626 ALA A N 1
ATOM 4554 C CA . ALA A 1 626 ? -84.777 -18.327 140.523 1.00 83.19 626 ALA A CA 1
ATOM 4555 C C . ALA A 1 626 ? -85.020 -18.277 138.999 1.00 83.19 626 ALA A C 1
ATOM 4557 O O . ALA A 1 626 ? -84.070 -18.293 138.214 1.00 83.19 626 ALA A O 1
ATOM 4558 N N . ALA A 1 627 ? -86.283 -18.160 138.572 1.00 84.44 627 ALA A N 1
ATOM 4559 C CA . ALA A 1 627 ? -86.633 -18.019 137.159 1.00 84.44 627 ALA A CA 1
ATOM 4560 C C . ALA A 1 627 ? -86.130 -16.696 136.549 1.00 84.44 627 ALA A C 1
ATOM 4562 O O . ALA A 1 627 ? -85.715 -16.676 135.390 1.00 84.44 627 ALA A O 1
ATOM 4563 N N . LYS A 1 628 ? -86.135 -15.600 137.319 1.00 86.19 628 LYS A N 1
ATOM 4564 C CA . LYS A 1 628 ? -85.653 -14.288 136.864 1.00 86.19 628 LYS A CA 1
ATOM 4565 C C . LYS A 1 628 ? -84.129 -14.205 136.763 1.00 86.19 628 LYS A C 1
ATOM 4567 O O . LYS A 1 628 ? -83.642 -13.662 135.773 1.00 86.19 628 LYS A O 1
ATOM 4572 N N . GLN A 1 629 ? -83.380 -14.829 137.676 1.00 84.31 629 GLN A N 1
ATOM 4573 C CA . GLN A 1 629 ? -81.919 -14.939 137.541 1.00 84.31 629 GLN A CA 1
ATOM 4574 C C . GLN A 1 629 ? -81.521 -15.639 136.229 1.00 84.31 629 GLN A C 1
ATOM 4576 O O . GLN A 1 629 ? -80.692 -15.129 135.481 1.00 84.31 629 GLN A O 1
ATOM 4581 N N . ALA A 1 630 ? -82.176 -16.756 135.892 1.00 83.62 630 ALA A N 1
ATOM 4582 C CA . ALA A 1 630 ? -81.901 -17.486 134.652 1.00 83.62 630 ALA A CA 1
ATOM 4583 C C . ALA A 1 630 ? -82.210 -16.670 133.375 1.00 83.62 630 ALA A C 1
ATOM 4585 O O . ALA A 1 630 ? -81.582 -16.883 132.337 1.00 83.62 630 ALA A O 1
ATOM 4586 N N . GLN A 1 631 ? -83.153 -15.720 133.438 1.00 87.69 631 GLN A N 1
ATOM 4587 C CA . GLN A 1 631 ? -83.411 -14.775 132.344 1.00 87.69 631 GLN A CA 1
ATOM 4588 C C . GLN A 1 631 ? -82.292 -13.728 132.209 1.00 87.69 631 GLN A C 1
ATOM 4590 O O . GLN A 1 631 ? -81.949 -13.356 131.086 1.00 87.69 631 GLN A O 1
ATOM 4595 N N . LEU A 1 632 ? -81.697 -13.287 133.322 1.00 86.12 632 LEU A N 1
ATOM 4596 C CA . LEU A 1 632 ? -80.588 -12.329 133.332 1.00 86.12 632 LEU A CA 1
ATOM 4597 C C . LEU A 1 632 ? -79.319 -12.922 132.693 1.00 86.12 632 LEU A C 1
ATOM 4599 O O . LEU A 1 632 ? -78.727 -12.313 131.800 1.00 86.12 632 LEU A O 1
ATOM 4603 N N . ASP A 1 633 ? -78.951 -14.144 133.088 1.00 86.44 633 ASP A N 1
ATOM 4604 C CA . ASP A 1 633 ? -77.746 -14.842 132.611 1.00 86.44 633 ASP A CA 1
ATOM 4605 C C . ASP A 1 633 ? -77.796 -15.107 131.088 1.00 86.44 633 ASP A C 1
ATOM 4607 O O . ASP A 1 633 ? -76.791 -14.997 130.372 1.00 86.44 633 ASP A O 1
ATOM 4611 N N . ALA A 1 634 ? -78.992 -15.400 130.563 1.00 86.12 634 ALA A N 1
ATOM 4612 C CA . ALA A 1 634 ? -79.234 -15.571 129.132 1.00 86.12 634 ALA A CA 1
ATOM 4613 C C . ALA A 1 634 ? -79.042 -14.258 128.346 1.00 86.12 634 ALA A C 1
ATOM 4615 O O . ALA A 1 634 ? -78.382 -14.253 127.303 1.00 86.12 634 ALA A O 1
ATOM 4616 N N . VAL A 1 635 ? -79.559 -13.136 128.860 1.00 87.75 635 VAL A N 1
ATOM 4617 C CA . VAL A 1 635 ? -79.401 -11.810 128.237 1.00 87.75 635 VAL A CA 1
ATOM 4618 C C . VAL A 1 635 ? -77.941 -11.345 128.278 1.00 87.75 635 VAL A C 1
ATOM 4620 O O . VAL A 1 635 ? -77.429 -10.864 127.267 1.00 87.75 635 VAL A O 1
ATOM 4623 N N . ALA A 1 636 ? -77.226 -11.568 129.385 1.00 86.81 636 ALA A N 1
ATOM 4624 C CA . ALA A 1 636 ? -75.792 -11.277 129.482 1.00 86.81 636 ALA A CA 1
ATOM 4625 C C . ALA A 1 636 ? -74.967 -12.048 128.428 1.00 86.81 636 ALA A C 1
ATOM 4627 O O . ALA A 1 636 ? -74.068 -11.489 127.795 1.00 86.81 636 ALA A O 1
ATOM 4628 N N . THR A 1 637 ? -75.325 -13.311 128.172 1.00 88.19 637 THR A N 1
ATOM 4629 C CA . THR A 1 637 ? -74.710 -14.135 127.117 1.00 88.19 637 THR A CA 1
ATOM 4630 C C . THR A 1 637 ? -75.007 -13.583 125.714 1.00 88.19 637 THR A C 1
ATOM 4632 O O . THR A 1 637 ? -74.117 -13.527 124.863 1.00 88.19 637 THR A O 1
ATOM 4635 N N . GLN A 1 638 ? -76.237 -13.122 125.463 1.00 88.88 638 GLN A N 1
ATOM 4636 C CA . GLN A 1 638 ? -76.625 -12.499 124.192 1.00 88.88 638 GLN A CA 1
ATOM 4637 C C . GLN A 1 638 ? -75.856 -11.190 123.928 1.00 88.88 638 GLN A C 1
ATOM 4639 O O . GLN A 1 638 ? -75.367 -10.983 122.817 1.00 88.88 638 GLN A O 1
ATOM 4644 N N . ILE A 1 639 ? -75.685 -10.347 124.953 1.00 88.00 639 ILE A N 1
ATOM 4645 C CA . ILE A 1 639 ? -74.914 -9.093 124.891 1.00 88.00 639 ILE A CA 1
ATOM 4646 C C . ILE A 1 639 ? -73.459 -9.353 124.471 1.00 88.00 639 ILE A C 1
ATOM 4648 O O . ILE A 1 639 ? -72.968 -8.712 123.540 1.00 88.00 639 ILE A O 1
ATOM 4652 N N . ALA A 1 640 ? -72.785 -10.322 125.100 1.00 86.62 640 ALA A N 1
ATOM 4653 C CA . ALA A 1 640 ? -71.393 -10.656 124.785 1.00 86.62 640 ALA A CA 1
ATOM 4654 C C . ALA A 1 640 ? -71.214 -11.145 123.332 1.00 86.62 640 ALA A C 1
ATOM 4656 O O . ALA A 1 640 ? -70.276 -10.739 122.640 1.00 86.62 640 ALA A O 1
ATOM 4657 N N . ASN A 1 641 ? -72.149 -11.964 122.836 1.00 89.50 641 ASN A N 1
ATOM 4658 C CA . ASN A 1 641 ? -72.136 -12.444 121.452 1.00 89.50 641 ASN A CA 1
ATOM 4659 C C . ASN A 1 641 ? -72.322 -11.297 120.441 1.00 89.50 641 ASN A C 1
ATOM 4661 O O . ASN A 1 641 ? -71.593 -11.226 119.450 1.00 89.50 641 ASN A O 1
ATOM 4665 N N . LEU A 1 642 ? -73.244 -10.365 120.705 1.00 90.12 642 LEU A N 1
ATOM 4666 C CA . LEU A 1 642 ? -73.494 -9.207 119.836 1.00 90.12 642 LEU A CA 1
ATOM 4667 C C . LEU A 1 642 ? -72.307 -8.230 119.804 1.00 90.12 642 LEU A C 1
ATOM 4669 O O . LEU A 1 642 ? -71.952 -7.727 118.739 1.00 90.12 642 LEU A O 1
ATOM 4673 N N . GLN A 1 643 ? -71.627 -8.020 120.936 1.00 90.19 643 GLN A N 1
ATOM 4674 C CA . GLN A 1 643 ? -70.384 -7.239 120.990 1.00 90.19 643 GLN A CA 1
ATOM 4675 C C . GLN A 1 643 ? -69.263 -7.872 120.142 1.00 90.19 643 GLN A C 1
ATOM 4677 O O . GLN A 1 643 ? -68.551 -7.162 119.428 1.00 90.19 643 GLN A O 1
ATOM 4682 N N . SER A 1 644 ? -69.134 -9.204 120.159 1.00 88.94 644 SER A N 1
ATOM 4683 C CA . SER A 1 644 ? -68.166 -9.934 119.325 1.00 88.94 644 SER A CA 1
ATOM 4684 C C . SER A 1 644 ? -68.504 -9.862 117.824 1.00 88.94 644 SER A C 1
ATOM 4686 O O . SER A 1 644 ? -67.616 -9.642 116.991 1.00 88.94 644 SER A O 1
ATOM 4688 N N . ALA A 1 645 ? -69.791 -9.954 117.472 1.00 88.44 645 ALA A N 1
ATOM 4689 C CA . ALA A 1 645 ? -70.264 -9.781 116.098 1.00 88.44 645 ALA A CA 1
ATOM 4690 C C . ALA A 1 645 ? -69.964 -8.369 115.561 1.00 88.44 645 ALA A C 1
ATOM 4692 O O . ALA A 1 645 ? -69.411 -8.230 114.471 1.00 88.44 645 ALA A O 1
ATOM 4693 N N . LEU A 1 646 ? -70.231 -7.321 116.349 1.00 89.94 646 LEU A N 1
ATOM 4694 C CA . LEU A 1 646 ? -69.937 -5.928 115.985 1.00 89.94 646 LEU A CA 1
ATOM 4695 C C . LEU A 1 646 ? -68.442 -5.669 115.754 1.00 89.94 646 LEU A C 1
ATOM 4697 O O . LEU A 1 646 ? -68.083 -4.985 114.794 1.00 89.94 646 LEU A O 1
ATOM 4701 N N . ALA A 1 647 ? -67.565 -6.244 116.583 1.00 87.81 647 ALA A N 1
ATOM 4702 C CA . ALA A 1 647 ? -66.117 -6.157 116.385 1.00 87.81 647 ALA A CA 1
ATOM 4703 C C . ALA A 1 647 ? -65.667 -6.840 115.077 1.00 87.81 647 ALA A C 1
ATOM 4705 O O . ALA A 1 647 ? -64.810 -6.318 114.362 1.00 87.81 647 ALA A O 1
ATOM 4706 N N . THR A 1 648 ? -66.288 -7.971 114.730 1.00 90.31 648 THR A N 1
ATOM 4707 C CA . THR A 1 648 ? -66.026 -8.698 113.476 1.00 90.31 648 THR A CA 1
ATOM 4708 C C . THR A 1 648 ? -66.498 -7.899 112.255 1.00 90.31 648 THR A C 1
ATOM 4710 O O . THR A 1 648 ? -65.756 -7.747 111.286 1.00 90.31 648 THR A O 1
ATOM 4713 N N . LEU A 1 649 ? -67.697 -7.312 112.314 1.00 90.62 649 LEU A N 1
ATOM 4714 C CA . LEU A 1 649 ? -68.252 -6.479 111.240 1.00 90.62 649 LEU A CA 1
ATOM 4715 C C . LEU A 1 649 ? -67.416 -5.208 111.003 1.00 90.62 649 LEU A C 1
ATOM 4717 O O . LEU A 1 649 ? -67.161 -4.850 109.855 1.00 90.62 649 LEU A O 1
ATOM 4721 N N . ALA A 1 650 ? -66.894 -4.581 112.062 1.00 88.56 650 ALA A N 1
ATOM 4722 C CA . ALA A 1 650 ? -65.960 -3.460 111.946 1.00 88.56 650 ALA A CA 1
ATOM 4723 C C . ALA A 1 650 ? -64.635 -3.843 111.249 1.00 88.56 650 ALA A C 1
ATOM 4725 O O . ALA A 1 650 ? -64.126 -3.076 110.428 1.00 88.56 650 ALA A O 1
ATOM 4726 N N . ALA A 1 651 ? -64.092 -5.037 111.517 1.00 88.38 651 ALA A N 1
ATOM 4727 C CA . ALA A 1 651 ? -62.900 -5.544 110.830 1.00 88.38 651 ALA A CA 1
ATOM 4728 C C . ALA A 1 651 ? -63.163 -5.854 109.342 1.00 88.38 651 ALA A C 1
ATOM 4730 O O . ALA A 1 651 ? -62.323 -5.557 108.486 1.00 88.38 651 ALA A O 1
ATOM 4731 N N . ASN A 1 652 ? -64.350 -6.376 109.017 1.00 91.25 652 ASN A N 1
ATOM 4732 C CA . ASN A 1 652 ? -64.785 -6.580 107.634 1.00 91.25 652 ASN A CA 1
ATOM 4733 C C . ASN A 1 652 ? -64.900 -5.237 106.889 1.00 91.25 652 ASN A C 1
ATOM 4735 O O . ASN A 1 652 ? -64.302 -5.088 105.828 1.00 91.25 652 ASN A O 1
ATOM 4739 N N . ILE A 1 653 ? -65.548 -4.224 107.480 1.00 91.12 653 ILE A N 1
ATOM 4740 C CA . ILE A 1 653 ? -65.645 -2.862 106.918 1.00 91.12 653 ILE A CA 1
ATOM 4741 C C . ILE A 1 653 ? -64.258 -2.268 106.638 1.00 91.12 653 ILE A C 1
ATOM 4743 O O . ILE A 1 653 ? -64.033 -1.709 105.562 1.00 91.12 653 ILE A O 1
ATOM 4747 N N . ALA A 1 654 ? -63.306 -2.401 107.566 1.00 88.75 654 ALA A N 1
ATOM 4748 C CA . ALA A 1 654 ? -61.934 -1.934 107.356 1.00 88.75 654 ALA A CA 1
ATOM 4749 C C . ALA A 1 654 ? -61.242 -2.667 106.188 1.00 88.75 654 ALA A C 1
ATOM 4751 O O . ALA A 1 654 ? -60.559 -2.039 105.376 1.00 88.75 654 ALA A O 1
ATOM 4752 N N . THR A 1 655 ? -61.472 -3.977 106.063 1.00 91.44 655 THR A N 1
ATOM 4753 C CA . THR A 1 655 ? -60.925 -4.815 104.985 1.00 91.44 655 THR A CA 1
ATOM 4754 C C . THR A 1 655 ? -61.494 -4.420 103.619 1.00 91.44 655 THR A C 1
ATOM 4756 O O . THR A 1 655 ? -60.723 -4.173 102.689 1.00 91.44 655 THR A O 1
ATOM 4759 N N . THR A 1 656 ? -62.818 -4.275 103.494 1.00 90.12 656 THR A N 1
ATOM 4760 C CA . THR A 1 656 ? -63.474 -3.891 102.234 1.00 90.12 656 THR A CA 1
ATOM 4761 C C . THR A 1 656 ? -63.078 -2.477 101.799 1.00 90.12 656 THR A C 1
ATOM 4763 O O . THR A 1 656 ? -62.777 -2.264 100.628 1.00 90.12 656 THR A O 1
ATOM 4766 N N . ASN A 1 657 ? -62.950 -1.519 102.728 1.00 91.75 657 ASN A N 1
ATOM 4767 C CA . ASN A 1 657 ? -62.421 -0.182 102.411 1.00 91.75 657 ASN A CA 1
ATOM 4768 C C . ASN A 1 657 ? -60.966 -0.221 101.900 1.00 91.75 657 ASN A C 1
ATOM 4770 O O . ASN A 1 657 ? -60.613 0.510 100.969 1.00 91.75 657 ASN A O 1
ATOM 4774 N N . GLY A 1 658 ? -60.124 -1.101 102.453 1.00 89.50 658 GLY A N 1
ATOM 4775 C CA . GLY A 1 658 ? -58.773 -1.344 101.936 1.00 89.50 658 GLY A CA 1
ATOM 4776 C C . GLY A 1 658 ? -58.779 -1.886 100.501 1.00 89.50 658 GLY A C 1
ATOM 4777 O O . GLY A 1 658 ? -58.029 -1.402 99.652 1.00 89.50 658 GLY A O 1
ATOM 4778 N N . GLN A 1 659 ? -59.676 -2.829 100.202 1.00 91.81 659 GLN A N 1
ATOM 4779 C CA . GLN A 1 659 ? -59.858 -3.393 98.858 1.00 91.81 659 GLN A CA 1
ATOM 4780 C C . GLN A 1 659 ? -60.381 -2.351 97.852 1.00 91.81 659 GLN A C 1
ATOM 4782 O O . GLN A 1 659 ? -59.840 -2.256 96.750 1.00 91.81 659 GLN A O 1
ATOM 4787 N N . ILE A 1 660 ? -61.354 -1.515 98.237 1.00 91.12 660 ILE A N 1
ATOM 4788 C CA . ILE A 1 660 ? -61.857 -0.393 97.418 1.00 91.12 660 ILE A CA 1
ATOM 4789 C C . ILE A 1 660 ? -60.724 0.594 97.101 1.00 91.12 660 ILE A C 1
ATOM 4791 O O . ILE A 1 660 ? -60.576 1.025 95.958 1.00 91.12 660 ILE A O 1
ATOM 4795 N N . THR A 1 661 ? -59.881 0.920 98.084 1.00 90.81 661 THR A N 1
ATOM 4796 C CA . THR A 1 661 ? -58.746 1.846 97.907 1.00 90.81 661 THR A CA 1
ATOM 4797 C C . THR A 1 661 ? -57.701 1.288 96.932 1.00 90.81 661 THR A C 1
ATOM 4799 O O . THR A 1 661 ? -57.207 2.009 96.059 1.00 90.81 661 THR A O 1
ATOM 4802 N N . ALA A 1 662 ? -57.399 -0.010 97.036 1.00 88.44 662 ALA A N 1
ATOM 4803 C CA . ALA A 1 662 ? -56.490 -0.702 96.127 1.00 88.44 662 ALA A CA 1
ATOM 4804 C C . ALA A 1 662 ? -57.042 -0.740 94.689 1.00 88.44 662 ALA A C 1
ATOM 4806 O O . ALA A 1 662 ? -56.357 -0.306 93.763 1.00 88.44 662 ALA A O 1
ATOM 4807 N N . ALA A 1 663 ? -58.295 -1.170 94.504 1.00 88.25 663 ALA A N 1
ATOM 4808 C CA . ALA A 1 663 ? -58.927 -1.244 93.185 1.00 88.25 663 ALA A CA 1
ATOM 4809 C C . ALA A 1 663 ? -59.115 0.145 92.538 1.00 88.25 663 ALA A C 1
ATOM 4811 O O . ALA A 1 663 ? -58.937 0.293 91.331 1.00 88.25 663 ALA A O 1
ATOM 4812 N N . SER A 1 664 ? -59.371 1.193 93.333 1.00 91.38 664 SER A N 1
ATOM 4813 C CA . SER A 1 664 ? -59.439 2.583 92.844 1.00 91.38 664 SER A CA 1
ATOM 4814 C C . SER A 1 664 ? -58.090 3.059 92.299 1.00 91.38 664 SER A C 1
ATOM 4816 O O . SER A 1 664 ? -58.027 3.725 91.266 1.00 91.38 664 SER A O 1
ATOM 4818 N N . SER A 1 665 ? -57.001 2.679 92.972 1.00 90.88 665 SER A N 1
ATOM 4819 C CA . SER A 1 665 ? -55.632 3.006 92.555 1.00 90.88 665 SER A CA 1
ATOM 4820 C C . SER A 1 665 ? -55.211 2.221 91.305 1.00 90.88 665 SER A C 1
ATOM 4822 O O . SER A 1 665 ? -54.554 2.775 90.420 1.00 90.88 665 SER A O 1
ATOM 4824 N N . ALA A 1 666 ? -55.631 0.955 91.192 1.00 89.50 666 ALA A N 1
ATOM 4825 C CA . ALA A 1 666 ? -55.431 0.140 89.995 1.00 89.50 666 ALA A CA 1
ATOM 4826 C C . ALA A 1 666 ? -56.175 0.730 88.784 1.00 89.50 666 ALA A C 1
ATOM 4828 O O . ALA A 1 666 ? -55.550 0.988 87.756 1.00 89.50 666 ALA A O 1
ATOM 4829 N N . LEU A 1 667 ? -57.467 1.054 88.934 1.00 92.50 667 LEU A N 1
ATOM 4830 C CA . LEU A 1 667 ? -58.283 1.676 87.886 1.00 92.50 667 LEU A CA 1
ATOM 4831 C C . LEU A 1 667 ? -57.666 2.988 87.370 1.00 92.50 667 LEU A C 1
ATOM 4833 O O . LEU A 1 667 ? -57.522 3.159 86.160 1.00 92.50 667 LEU A O 1
ATOM 4837 N N . ALA A 1 668 ? -57.244 3.885 88.267 1.00 91.00 668 ALA A N 1
ATOM 4838 C CA . ALA A 1 668 ? -56.603 5.146 87.882 1.00 91.00 668 ALA A CA 1
ATOM 4839 C C . ALA A 1 668 ? -55.269 4.933 87.133 1.00 91.00 668 ALA A C 1
ATOM 4841 O O . ALA A 1 668 ? -54.947 5.665 86.195 1.00 91.00 668 ALA A O 1
ATOM 4842 N N . THR A 1 669 ? -54.506 3.900 87.508 1.00 92.06 669 THR A N 1
ATOM 4843 C CA . THR A 1 669 ? -53.250 3.527 86.834 1.00 92.06 669 THR A CA 1
ATOM 4844 C C . THR A 1 669 ? -53.513 2.980 85.426 1.00 92.06 669 THR A C 1
ATOM 4846 O O . THR A 1 669 ? -52.839 3.374 84.471 1.00 92.06 669 THR A O 1
ATOM 4849 N N . ALA A 1 670 ? -54.532 2.131 85.270 1.00 90.25 670 ALA A N 1
ATOM 4850 C CA . ALA A 1 670 ? -54.945 1.599 83.975 1.00 90.25 670 ALA A CA 1
ATOM 4851 C C . ALA A 1 670 ? -55.473 2.710 83.044 1.00 90.25 670 ALA A C 1
ATOM 4853 O O . ALA A 1 670 ? -55.052 2.786 81.893 1.00 90.25 670 ALA A O 1
ATOM 4854 N N . GLN A 1 671 ? -56.292 3.641 83.550 1.00 93.88 671 GLN A N 1
ATOM 4855 C CA . GLN A 1 671 ? -56.786 4.807 82.795 1.00 93.88 671 GLN A CA 1
ATOM 4856 C C . GLN A 1 671 ? -55.657 5.736 82.310 1.00 93.88 671 GLN A C 1
ATOM 4858 O O . GLN A 1 671 ? -55.667 6.189 81.168 1.00 93.88 671 GLN A O 1
ATOM 4863 N N . SER A 1 672 ? -54.641 5.987 83.142 1.00 92.25 672 SER A N 1
ATOM 4864 C CA . SER A 1 672 ? -53.446 6.747 82.733 1.00 92.25 672 SER A CA 1
ATOM 4865 C C . SER A 1 672 ? -52.656 6.035 81.619 1.00 92.25 672 SER A C 1
ATOM 4867 O O . SER A 1 672 ? -52.143 6.661 80.685 1.00 92.25 672 SER A O 1
ATOM 4869 N N . THR A 1 673 ? -52.603 4.702 81.687 1.00 93.75 673 THR A N 1
ATOM 4870 C CA . THR A 1 673 ? -51.928 3.850 80.699 1.00 93.75 673 THR A CA 1
ATOM 4871 C C . THR A 1 673 ? -52.671 3.843 79.358 1.00 93.75 673 THR A C 1
ATOM 4873 O O . THR A 1 673 ? -52.041 4.028 78.319 1.00 93.75 673 THR A O 1
ATOM 4876 N N . GLU A 1 674 ? -54.001 3.714 79.379 1.00 94.62 674 GLU A N 1
ATOM 4877 C CA . GLU A 1 674 ? -54.878 3.744 78.198 1.00 94.62 674 GLU A CA 1
ATOM 4878 C C . GLU A 1 674 ? -54.724 5.047 77.405 1.00 94.62 674 GLU A C 1
ATOM 4880 O O . GLU A 1 674 ? -54.432 5.004 76.209 1.00 94.62 674 GLU A O 1
ATOM 4885 N N . SER A 1 675 ? -54.800 6.193 78.086 1.00 91.81 675 SER A N 1
ATOM 4886 C CA . SER A 1 675 ? -54.636 7.521 77.483 1.00 91.81 675 SER A CA 1
ATOM 4887 C C . SER A 1 675 ? -53.249 7.701 76.845 1.00 91.81 675 SER A C 1
ATOM 4889 O O . SER A 1 675 ? -53.113 8.225 75.735 1.00 91.81 675 SER A O 1
ATOM 4891 N N . THR A 1 676 ? -52.206 7.174 77.498 1.00 93.75 676 THR A N 1
ATOM 4892 C CA . THR A 1 676 ? -50.833 7.177 76.968 1.00 93.75 676 THR A CA 1
ATOM 4893 C C . THR A 1 676 ? -50.706 6.307 75.710 1.00 93.75 676 THR A C 1
ATOM 4895 O O . THR A 1 676 ? -50.089 6.724 74.727 1.00 93.75 676 THR A O 1
ATOM 4898 N N . GLN A 1 677 ? -51.322 5.119 75.698 1.00 94.56 677 GLN A N 1
ATOM 4899 C CA . GLN A 1 677 ? -51.357 4.235 74.527 1.00 94.56 677 GLN A CA 1
ATOM 4900 C C . GLN A 1 677 ? -52.146 4.865 73.369 1.00 94.56 677 GLN A C 1
ATOM 4902 O O . GLN A 1 677 ? -51.680 4.829 72.233 1.00 94.56 677 GLN A O 1
ATOM 4907 N N . ALA A 1 678 ? -53.296 5.491 73.639 1.00 92.19 678 ALA A N 1
ATOM 4908 C CA . ALA A 1 678 ? -54.125 6.150 72.628 1.00 92.19 678 ALA A CA 1
ATOM 4909 C C . ALA A 1 678 ? -53.381 7.306 71.930 1.00 92.19 678 ALA A C 1
ATOM 4911 O O . ALA A 1 678 ? -53.409 7.418 70.701 1.00 92.19 678 ALA A O 1
ATOM 4912 N N . ALA A 1 679 ? -52.642 8.121 72.691 1.00 92.69 679 ALA A N 1
ATOM 4913 C CA . ALA A 1 679 ? -51.787 9.171 72.138 1.00 92.69 679 ALA A CA 1
ATOM 4914 C C . ALA A 1 679 ? -50.651 8.602 71.262 1.00 92.69 679 ALA A C 1
ATOM 4916 O O . ALA A 1 679 ? -50.369 9.134 70.185 1.00 92.69 679 ALA A O 1
ATOM 4917 N N . ALA A 1 680 ? -50.030 7.496 71.684 1.00 93.75 680 ALA A N 1
ATOM 4918 C CA . ALA A 1 680 ? -48.984 6.821 70.917 1.00 93.75 680 ALA A CA 1
ATOM 4919 C C . ALA A 1 680 ? -49.519 6.157 69.628 1.00 93.75 680 ALA A C 1
ATOM 4921 O O . ALA A 1 680 ? -48.863 6.245 68.589 1.00 93.75 680 ALA A O 1
ATOM 4922 N N . ILE A 1 681 ? -50.731 5.584 69.650 1.00 95.25 681 ILE A N 1
ATOM 4923 C CA . ILE A 1 681 ? -51.436 5.075 68.457 1.00 95.25 681 ILE A CA 1
ATOM 4924 C C . ILE A 1 681 ? -51.629 6.201 67.434 1.00 95.25 681 ILE A C 1
ATOM 4926 O O . ILE A 1 681 ? -51.269 6.040 66.268 1.00 95.25 681 ILE A O 1
ATOM 4930 N N . ALA A 1 682 ? -52.138 7.360 67.865 1.00 92.81 682 ALA A N 1
ATOM 4931 C CA . ALA A 1 682 ? -52.363 8.502 66.980 1.00 92.81 682 ALA A CA 1
ATOM 4932 C C . ALA A 1 682 ? -51.057 9.036 66.356 1.00 92.81 682 ALA A C 1
ATOM 4934 O O . ALA A 1 682 ? -51.017 9.326 65.159 1.00 92.81 682 ALA A O 1
ATOM 4935 N N . ALA A 1 683 ? -49.975 9.114 67.139 1.00 93.31 683 ALA A N 1
ATOM 4936 C CA . ALA A 1 683 ? -48.660 9.526 66.646 1.00 93.31 683 ALA A CA 1
ATOM 4937 C C . ALA A 1 683 ? -48.084 8.540 65.611 1.00 93.31 683 ALA A C 1
ATOM 4939 O O . ALA A 1 683 ? -47.561 8.960 64.578 1.00 93.31 683 ALA A O 1
ATOM 4940 N N . LEU A 1 684 ? -48.219 7.233 65.851 1.00 95.31 684 LEU A N 1
ATOM 4941 C CA . LEU A 1 684 ? -47.727 6.195 64.944 1.00 95.31 684 LEU A CA 1
ATOM 4942 C C . LEU A 1 684 ? -48.539 6.132 63.638 1.00 95.31 684 LEU A C 1
ATOM 4944 O O . LEU A 1 684 ? -47.963 5.979 62.564 1.00 95.31 684 LEU A O 1
ATOM 4948 N N . MET A 1 685 ? -49.858 6.347 63.695 1.00 95.62 685 MET A N 1
ATOM 4949 C CA . MET A 1 685 ? -50.698 6.475 62.495 1.00 95.62 685 MET A CA 1
ATOM 4950 C C . MET A 1 685 ? -50.302 7.676 61.618 1.00 95.62 685 MET A C 1
ATOM 4952 O O . MET A 1 685 ? -50.341 7.571 60.391 1.00 95.62 685 MET A O 1
ATOM 4956 N N . ALA A 1 686 ? -49.868 8.793 62.214 1.00 93.69 686 ALA A N 1
ATOM 4957 C CA . ALA A 1 686 ? -49.329 9.924 61.456 1.00 93.69 686 ALA A CA 1
ATOM 4958 C C . ALA A 1 686 ? -48.001 9.563 60.757 1.00 93.69 686 ALA A C 1
ATOM 4960 O O . ALA A 1 686 ? -47.851 9.812 59.562 1.00 93.69 686 ALA A O 1
ATOM 4961 N N . GLN A 1 687 ? -47.082 8.886 61.457 1.00 96.06 687 GLN A N 1
ATOM 4962 C CA . GLN A 1 687 ? -45.818 8.408 60.874 1.00 96.06 687 GLN A CA 1
ATOM 4963 C C . GLN A 1 687 ? -46.034 7.423 59.711 1.00 96.06 687 GLN A C 1
ATOM 4965 O O . GLN A 1 687 ? -45.333 7.503 58.701 1.00 96.06 687 GLN A O 1
ATOM 4970 N N . ILE A 1 688 ? -47.036 6.545 59.813 1.00 96.06 688 ILE A N 1
ATOM 4971 C CA . ILE A 1 688 ? -47.458 5.625 58.743 1.00 96.06 688 ILE A CA 1
ATOM 4972 C C . ILE A 1 688 ? -47.954 6.398 57.513 1.00 96.06 688 ILE A C 1
ATOM 4974 O O . ILE A 1 688 ? -47.579 6.069 56.384 1.00 96.06 688 ILE A O 1
ATOM 4978 N N . SER A 1 689 ? -48.751 7.452 57.715 1.00 94.88 689 SER A N 1
ATOM 4979 C CA . SER A 1 689 ? -49.234 8.322 56.635 1.00 94.88 689 SER A CA 1
ATOM 4980 C C . SER A 1 689 ? -48.082 9.036 55.915 1.00 94.88 689 SER A C 1
ATOM 4982 O O . SER A 1 689 ? -47.998 8.984 54.686 1.00 94.88 689 SER A O 1
ATOM 4984 N N . ASP A 1 690 ? -47.155 9.641 56.662 1.00 96.06 690 ASP A N 1
ATOM 4985 C CA . ASP A 1 690 ? -45.992 10.335 56.092 1.00 96.06 690 ASP A CA 1
ATOM 4986 C C . ASP A 1 690 ? -45.056 9.371 55.347 1.00 96.06 690 ASP A C 1
ATOM 4988 O O . ASP A 1 690 ? -44.605 9.669 54.239 1.00 96.06 690 ASP A O 1
ATOM 4992 N N . THR A 1 691 ? -44.808 8.182 55.906 1.00 95.88 691 THR A N 1
ATOM 4993 C CA . THR A 1 691 ? -43.985 7.141 55.263 1.00 95.88 691 THR A CA 1
ATOM 4994 C C . THR A 1 691 ? -44.640 6.658 53.961 1.00 95.88 691 THR A C 1
ATOM 4996 O O . THR A 1 691 ? -43.967 6.519 52.940 1.00 95.88 691 THR A O 1
ATOM 4999 N N . THR A 1 692 ? -45.969 6.504 53.944 1.00 96.38 692 THR A N 1
ATOM 5000 C CA . THR A 1 692 ? -46.740 6.152 52.735 1.00 96.38 692 THR A CA 1
ATOM 5001 C C . THR A 1 692 ? -46.643 7.237 51.652 1.00 96.38 692 THR A C 1
ATOM 5003 O O . THR A 1 692 ? -46.466 6.923 50.472 1.00 96.38 692 THR A O 1
ATOM 5006 N N . ALA A 1 693 ? -46.687 8.519 52.028 1.00 94.56 693 ALA A N 1
ATOM 5007 C CA . ALA A 1 693 ? -46.500 9.628 51.090 1.00 94.56 693 ALA A CA 1
ATOM 5008 C C . ALA A 1 693 ? -45.069 9.678 50.512 1.00 94.56 693 ALA A C 1
ATOM 5010 O O . ALA A 1 693 ? -44.886 9.932 49.318 1.00 94.56 693 ALA A O 1
ATOM 5011 N N . GLN A 1 694 ? -44.052 9.375 51.328 1.00 95.69 694 GLN A N 1
ATOM 5012 C CA . GLN A 1 694 ? -42.659 9.271 50.877 1.00 95.69 694 GLN A CA 1
ATOM 5013 C C . GLN A 1 694 ? -42.459 8.111 49.887 1.00 95.69 694 GLN A C 1
ATOM 5015 O O . GLN A 1 694 ? -41.810 8.303 48.860 1.00 95.69 694 GLN A O 1
ATOM 5020 N N . ILE A 1 695 ? -43.080 6.949 50.130 1.00 95.94 695 ILE A N 1
ATOM 5021 C CA . ILE A 1 695 ? -43.082 5.790 49.213 1.00 95.94 695 ILE A CA 1
ATOM 5022 C C . ILE A 1 695 ? -43.675 6.161 47.847 1.00 95.94 695 ILE A C 1
ATOM 5024 O O . ILE A 1 695 ? -43.079 5.857 46.810 1.00 95.94 695 ILE A O 1
ATOM 5028 N N . ALA A 1 696 ? -44.811 6.866 47.824 1.00 93.56 696 ALA A N 1
ATOM 5029 C CA . ALA A 1 696 ? -45.434 7.318 46.578 1.00 93.56 696 ALA A CA 1
ATOM 5030 C C . ALA A 1 696 ? -44.526 8.288 45.792 1.00 93.56 696 ALA A C 1
ATOM 5032 O O . ALA A 1 696 ? -44.365 8.144 44.579 1.00 93.56 696 ALA A O 1
ATOM 5033 N N . SER A 1 697 ? -43.879 9.230 46.489 1.00 94.06 697 SER A N 1
ATOM 5034 C CA . SER A 1 697 ? -42.926 10.178 45.895 1.00 94.06 697 SER A CA 1
ATOM 5035 C C . SER A 1 697 ? -41.687 9.476 45.315 1.00 94.06 697 SER A C 1
ATOM 5037 O O . SER A 1 697 ? -41.325 9.699 44.158 1.00 94.06 697 SER A O 1
ATOM 5039 N N . ALA A 1 698 ? -41.082 8.554 46.073 1.00 92.81 698 ALA A N 1
ATOM 5040 C CA . ALA A 1 698 ? -39.935 7.762 45.629 1.00 92.81 698 ALA A CA 1
ATOM 5041 C C . ALA A 1 698 ? -40.272 6.868 44.419 1.00 92.81 698 ALA A C 1
ATOM 5043 O O . ALA A 1 698 ? -39.478 6.770 43.483 1.00 92.81 698 ALA A O 1
ATOM 5044 N N . THR A 1 699 ? -41.475 6.285 44.388 1.00 95.56 699 THR A N 1
ATOM 5045 C CA . THR A 1 699 ? -41.967 5.488 43.250 1.00 95.56 699 THR A CA 1
ATOM 5046 C C . THR A 1 699 ? -42.091 6.337 41.978 1.00 95.56 699 THR A C 1
ATOM 5048 O O . THR A 1 699 ? -41.652 5.916 40.907 1.00 95.56 699 THR A O 1
ATOM 5051 N N . ALA A 1 700 ? -42.633 7.555 42.083 1.00 92.69 700 ALA A N 1
ATOM 5052 C CA . ALA A 1 700 ? -42.747 8.472 40.947 1.00 92.69 700 ALA A CA 1
ATOM 5053 C C . ALA A 1 700 ? -41.372 8.938 40.426 1.00 92.69 700 ALA A C 1
ATOM 5055 O O . ALA A 1 700 ? -41.164 9.012 39.213 1.00 92.69 700 ALA A O 1
ATOM 5056 N N . ALA A 1 701 ? -40.414 9.195 41.325 1.00 92.69 701 ALA A N 1
ATOM 5057 C CA . ALA A 1 701 ? -39.036 9.521 40.954 1.00 92.69 701 ALA A CA 1
ATOM 5058 C C . ALA A 1 701 ? -38.346 8.363 40.206 1.00 92.69 701 ALA A C 1
ATOM 5060 O O . ALA A 1 701 ? -37.692 8.594 39.188 1.00 92.69 701 ALA A O 1
ATOM 5061 N N . LEU A 1 702 ? -38.551 7.117 40.651 1.00 94.56 702 LEU A N 1
ATOM 5062 C CA . LEU A 1 702 ? -38.016 5.925 39.988 1.00 94.56 702 LEU A CA 1
ATOM 5063 C C . LEU A 1 702 ? -38.557 5.772 38.553 1.00 94.56 702 LEU A C 1
ATOM 5065 O O . LEU A 1 702 ? -37.787 5.519 37.629 1.00 94.56 702 LEU A O 1
ATOM 5069 N N . MET A 1 703 ? -39.861 5.997 38.344 1.00 93.81 703 MET A N 1
ATOM 5070 C CA . MET A 1 703 ? -40.477 5.955 37.008 1.00 93.81 703 MET A CA 1
ATOM 5071 C C . MET A 1 703 ? -39.925 7.033 36.064 1.00 93.81 703 MET A C 1
ATOM 5073 O O . MET A 1 703 ? -39.698 6.762 34.884 1.00 93.81 703 MET A O 1
ATOM 5077 N N . ALA A 1 704 ? -39.673 8.246 36.568 1.00 92.62 704 ALA A N 1
ATOM 5078 C CA . ALA A 1 704 ? -39.035 9.303 35.784 1.00 92.62 704 ALA A CA 1
ATOM 5079 C C . ALA A 1 704 ? -37.592 8.928 35.389 1.00 92.62 704 ALA A C 1
ATOM 5081 O O . ALA A 1 704 ? -37.176 9.167 34.255 1.00 92.62 704 ALA A O 1
ATOM 5082 N N . GLN A 1 705 ? -36.854 8.282 36.295 1.00 95.25 705 GLN A N 1
ATOM 5083 C CA . GLN A 1 705 ? -35.495 7.808 36.042 1.00 95.25 705 GLN A CA 1
ATOM 5084 C C . GLN A 1 705 ? -35.452 6.681 34.993 1.00 95.25 705 GLN A C 1
ATOM 5086 O O . GLN A 1 705 ? -34.599 6.704 34.105 1.00 95.25 705 GLN A O 1
ATOM 5091 N N . ASP A 1 706 ? -36.402 5.741 35.026 1.00 95.25 706 ASP A N 1
ATOM 5092 C CA . ASP A 1 706 ? -36.520 4.676 34.017 1.00 95.25 706 ASP A CA 1
ATOM 5093 C C . ASP A 1 706 ? -36.866 5.215 32.618 1.00 95.25 706 ASP A C 1
ATOM 5095 O O . ASP A 1 706 ? -36.375 4.695 31.610 1.00 95.25 706 ASP A O 1
ATOM 5099 N N . ALA A 1 707 ? -37.640 6.302 32.532 1.00 94.12 707 ALA A N 1
ATOM 5100 C CA . ALA A 1 707 ? -37.895 6.990 31.267 1.00 94.12 707 ALA A CA 1
ATOM 5101 C C . ALA A 1 707 ? -36.620 7.638 30.687 1.00 94.12 707 ALA A C 1
ATOM 5103 O O . ALA A 1 707 ? -36.377 7.535 29.483 1.00 94.12 707 ALA A O 1
ATOM 5104 N N . LEU A 1 708 ? -35.771 8.245 31.529 1.00 96.38 708 LEU A N 1
ATOM 5105 C CA . LEU A 1 708 ? -34.475 8.805 31.110 1.00 96.38 708 LEU A CA 1
ATOM 5106 C C . LEU A 1 708 ? -33.500 7.714 30.642 1.00 96.38 708 LEU A C 1
ATOM 5108 O O . LEU A 1 708 ? -32.871 7.865 29.594 1.00 96.38 708 LEU A O 1
ATOM 5112 N N . ILE A 1 709 ? -33.418 6.595 31.371 1.00 95.56 709 ILE A N 1
ATOM 5113 C CA . ILE A 1 709 ? -32.628 5.410 30.991 1.00 95.56 709 ILE A CA 1
ATOM 5114 C C . ILE A 1 709 ? -33.067 4.896 29.613 1.00 95.56 709 ILE A C 1
ATOM 5116 O O . ILE A 1 709 ? -32.230 4.722 28.724 1.00 95.56 709 ILE A O 1
ATOM 5120 N N . SER A 1 710 ? -34.377 4.733 29.409 1.00 95.38 710 SER A N 1
ATOM 5121 C CA . SER A 1 710 ? -34.954 4.263 28.143 1.00 95.38 710 SER A CA 1
ATOM 5122 C C . SER A 1 710 ? -34.644 5.214 26.980 1.00 95.38 710 SER A C 1
ATOM 5124 O O . SER A 1 710 ? -34.234 4.777 25.904 1.00 95.38 710 SER A O 1
ATOM 5126 N N . ALA A 1 711 ? -34.777 6.528 27.193 1.00 94.25 711 ALA A N 1
ATOM 5127 C CA . ALA A 1 711 ? -34.446 7.536 26.186 1.00 94.25 711 ALA A CA 1
ATOM 5128 C C . ALA A 1 711 ? -32.951 7.523 25.816 1.00 94.25 711 ALA A C 1
ATOM 5130 O O . ALA A 1 711 ? -32.608 7.624 24.635 1.00 94.25 711 ALA A O 1
ATOM 5131 N N . LYS A 1 712 ? -32.056 7.338 26.798 1.00 95.56 712 LYS A N 1
ATOM 5132 C CA . LYS A 1 712 ? -30.609 7.255 26.553 1.00 95.56 712 LYS A CA 1
ATOM 5133 C C . LYS A 1 712 ? -30.224 5.986 25.786 1.00 95.56 712 LYS A C 1
ATOM 5135 O O . LYS A 1 712 ? -29.415 6.062 24.868 1.00 95.56 712 LYS A O 1
ATOM 5140 N N . GLN A 1 713 ? -30.854 4.848 26.081 1.00 95.56 713 GLN A N 1
ATOM 5141 C CA . GLN A 1 713 ? -30.670 3.604 25.319 1.00 95.56 713 GLN A CA 1
ATOM 5142 C C . GLN A 1 713 ? -31.085 3.753 23.845 1.00 95.56 713 GLN A C 1
ATOM 5144 O O . GLN A 1 713 ? -30.377 3.275 22.959 1.00 95.56 713 GLN A O 1
ATOM 5149 N N . VAL A 1 714 ? -32.179 4.473 23.561 1.00 96.88 714 VAL A N 1
ATOM 5150 C CA . VAL A 1 714 ? -32.575 4.807 22.180 1.00 96.88 714 VAL A CA 1
ATOM 5151 C C . VAL A 1 714 ? -31.543 5.722 21.507 1.00 96.88 714 VAL A C 1
ATOM 5153 O O . VAL A 1 714 ? -31.194 5.480 20.353 1.00 96.88 714 VAL A O 1
ATOM 5156 N N . GLN A 1 715 ? -31.007 6.725 22.216 1.00 95.38 715 GLN A N 1
ATOM 5157 C CA . GLN A 1 715 ? -29.956 7.605 21.684 1.00 95.38 715 GLN A CA 1
ATOM 5158 C C . GLN A 1 715 ? -28.698 6.811 21.286 1.00 95.38 715 GLN A C 1
ATOM 5160 O O . GLN A 1 715 ? -28.222 6.954 20.159 1.00 95.38 715 GLN A O 1
ATOM 5165 N N . ILE A 1 716 ? -28.239 5.904 22.156 1.00 95.19 716 ILE A N 1
ATOM 5166 C CA . ILE A 1 716 ? -27.086 5.025 21.902 1.00 95.19 716 ILE A CA 1
ATOM 5167 C C . ILE A 1 716 ? -27.333 4.149 20.670 1.00 95.19 716 ILE A C 1
ATOM 5169 O O . ILE A 1 716 ? -26.446 4.014 19.828 1.00 95.19 716 ILE A O 1
ATOM 5173 N N . GLY A 1 717 ? -28.543 3.600 20.515 1.00 94.19 717 GLY A N 1
ATOM 5174 C CA . GLY A 1 717 ? -28.930 2.831 19.329 1.00 94.19 717 GLY A CA 1
ATOM 5175 C C . GLY A 1 717 ? -28.831 3.641 18.031 1.00 94.19 717 GLY A C 1
ATOM 5176 O O . GLY A 1 717 ? -28.296 3.147 17.042 1.00 94.19 717 GLY A O 1
ATOM 5177 N N . VAL A 1 718 ? -29.267 4.906 18.035 1.00 97.38 718 VAL A N 1
ATOM 5178 C CA . VAL A 1 718 ? -29.149 5.803 16.870 1.00 97.38 718 VAL A CA 1
ATOM 5179 C C . VAL A 1 718 ? -27.684 6.117 16.546 1.00 97.38 718 VAL A C 1
ATOM 5181 O O . VAL A 1 718 ? -27.286 6.001 15.386 1.00 97.38 718 VAL A O 1
ATOM 5184 N N . THR A 1 719 ? -26.859 6.461 17.542 1.00 95.94 719 THR A N 1
ATOM 5185 C CA . THR A 1 719 ? -25.425 6.729 17.322 1.00 95.94 719 THR A CA 1
ATOM 5186 C C . THR A 1 719 ? -24.676 5.472 16.854 1.00 95.94 719 THR A C 1
ATOM 5188 O O . THR A 1 719 ? -23.810 5.566 15.987 1.00 95.94 719 THR A O 1
ATOM 5191 N N . THR A 1 720 ? -25.062 4.286 17.339 1.00 96.56 720 THR A N 1
ATOM 5192 C CA . THR A 1 720 ? -24.510 2.990 16.898 1.00 96.56 720 THR A CA 1
ATOM 5193 C C . THR A 1 720 ? -24.850 2.684 15.437 1.00 96.56 720 THR A C 1
ATOM 5195 O O . THR A 1 720 ? -23.980 2.239 14.692 1.00 96.56 720 THR A O 1
ATOM 5198 N N . THR A 1 721 ? -26.075 2.976 14.987 1.00 96.75 721 THR A N 1
ATOM 5199 C CA . THR A 1 721 ? -26.452 2.838 13.568 1.00 96.75 721 THR A CA 1
ATOM 5200 C C . THR A 1 721 ? -25.632 3.780 12.684 1.00 96.75 721 THR A C 1
ATOM 5202 O O . THR A 1 721 ? -25.036 3.335 11.708 1.00 96.75 721 THR A O 1
ATOM 5205 N N . ALA A 1 722 ? -25.500 5.054 13.072 1.00 95.50 722 ALA A N 1
ATOM 5206 C CA . ALA A 1 722 ? -24.695 6.027 12.328 1.00 95.50 722 ALA A CA 1
ATOM 5207 C C . ALA A 1 722 ? -23.201 5.641 12.247 1.00 95.50 722 ALA A C 1
ATOM 5209 O O . ALA A 1 722 ? -22.539 5.932 11.251 1.00 95.50 722 ALA A O 1
ATOM 5210 N N . LEU A 1 723 ? -22.669 4.964 13.274 1.00 96.19 723 LEU A N 1
ATOM 5211 C CA . LEU A 1 723 ? -21.315 4.405 13.264 1.00 96.19 723 LEU A CA 1
ATOM 5212 C C . LEU A 1 723 ? -21.182 3.266 12.237 1.00 96.19 723 LEU A C 1
ATOM 5214 O O . LEU A 1 723 ? -20.220 3.260 11.470 1.00 96.19 723 LEU A O 1
ATOM 5218 N N . ALA A 1 724 ? -22.152 2.351 12.174 1.00 94.44 724 ALA A N 1
ATOM 5219 C CA . ALA A 1 724 ? -22.171 1.262 11.195 1.00 94.44 724 ALA A CA 1
ATOM 5220 C C . ALA A 1 724 ? -22.328 1.770 9.745 1.00 94.44 724 ALA A C 1
ATOM 5222 O O . ALA A 1 724 ? -21.668 1.264 8.833 1.00 94.44 724 ALA A O 1
ATOM 5223 N N . ASP A 1 725 ? -23.134 2.814 9.529 1.00 96.00 725 ASP A N 1
ATOM 5224 C CA . ASP A 1 725 ? -23.259 3.487 8.230 1.00 96.00 725 ASP A CA 1
ATOM 5225 C C . ASP A 1 725 ? -21.926 4.135 7.805 1.00 96.00 725 ASP A C 1
ATOM 5227 O O . ASP A 1 725 ? -21.478 3.962 6.668 1.00 96.00 725 ASP A O 1
ATOM 5231 N N . ALA A 1 726 ? -21.240 4.826 8.726 1.00 92.69 726 ALA A N 1
ATOM 5232 C CA . ALA A 1 726 ? -19.934 5.438 8.467 1.00 92.69 726 ALA A CA 1
ATOM 5233 C C . ALA A 1 726 ? -18.836 4.392 8.184 1.00 92.69 726 ALA A C 1
ATOM 5235 O O . ALA A 1 726 ? -18.025 4.581 7.276 1.00 92.69 726 ALA A O 1
ATOM 5236 N N . GLN A 1 727 ? -18.838 3.263 8.902 1.00 95.69 727 GLN A N 1
ATOM 5237 C CA . GLN A 1 727 ? -17.956 2.117 8.639 1.00 95.69 727 GLN A CA 1
ATOM 5238 C C . GLN A 1 727 ? -18.237 1.484 7.265 1.00 95.69 727 GLN A C 1
ATOM 5240 O O . GLN A 1 727 ? -17.308 1.177 6.521 1.00 95.69 727 GLN A O 1
ATOM 5245 N N . THR A 1 728 ? -19.506 1.365 6.871 1.00 96.12 728 THR A N 1
ATOM 5246 C CA . THR A 1 728 ? -19.888 0.860 5.541 1.00 96.12 728 THR A CA 1
ATOM 5247 C C . THR A 1 728 ? -19.420 1.807 4.426 1.00 96.12 728 THR A C 1
ATOM 5249 O O . THR A 1 728 ? -18.881 1.364 3.407 1.00 96.12 728 THR A O 1
ATOM 5252 N N . ALA A 1 729 ? -19.560 3.122 4.627 1.00 93.31 729 ALA A N 1
ATOM 5253 C CA . ALA A 1 729 ? -19.059 4.138 3.702 1.00 93.31 729 ALA A CA 1
ATOM 5254 C C . ALA A 1 729 ? -17.521 4.135 3.594 1.00 93.31 729 ALA A C 1
ATOM 5256 O O . ALA A 1 729 ? -16.985 4.317 2.497 1.00 93.31 729 ALA A O 1
ATOM 5257 N N . LEU A 1 730 ? -16.812 3.878 4.699 1.00 95.69 730 LEU A N 1
ATOM 5258 C CA . LEU A 1 730 ? -15.356 3.719 4.730 1.00 95.69 730 LEU A CA 1
ATOM 5259 C C . LEU A 1 730 ? -14.910 2.546 3.846 1.00 95.69 730 LEU A C 1
ATOM 5261 O O . LEU A 1 730 ? -14.111 2.755 2.937 1.00 95.69 730 LEU A O 1
ATOM 5265 N N . THR A 1 731 ? -15.470 1.348 4.031 1.00 94.12 731 THR A N 1
ATOM 5266 C CA . THR A 1 731 ? -15.098 0.166 3.230 1.00 94.12 731 THR A CA 1
ATOM 5267 C C . THR A 1 731 ? -15.408 0.351 1.738 1.00 94.12 731 THR A C 1
ATOM 5269 O O . THR A 1 731 ? -14.648 -0.095 0.872 1.00 94.12 731 THR A O 1
ATOM 5272 N N . ALA A 1 732 ? -16.475 1.086 1.402 1.00 94.19 732 ALA A N 1
ATOM 5273 C CA . ALA A 1 732 ? -16.743 1.490 0.022 1.00 94.19 732 ALA A CA 1
ATOM 5274 C C . ALA A 1 732 ? -15.655 2.433 -0.535 1.00 94.19 732 ALA A C 1
ATOM 5276 O O . ALA A 1 732 ? -15.251 2.286 -1.691 1.00 94.19 732 ALA A O 1
ATOM 5277 N N . LYS A 1 733 ? -15.133 3.366 0.275 1.00 94.75 733 LYS A N 1
ATOM 5278 C CA . LYS A 1 733 ? -14.017 4.252 -0.103 1.00 94.75 733 LYS A CA 1
ATOM 5279 C C . LYS A 1 733 ? -12.684 3.524 -0.213 1.00 94.75 733 LYS A C 1
ATOM 5281 O O . LYS A 1 733 ? -11.932 3.800 -1.140 1.00 94.75 733 LYS A O 1
ATOM 5286 N N . GLU A 1 734 ? -12.414 2.560 0.656 1.00 93.81 734 GLU A N 1
ATOM 5287 C CA . GLU A 1 734 ? -11.231 1.697 0.574 1.00 93.81 734 GLU A CA 1
ATOM 5288 C C . GLU A 1 734 ? -11.258 0.853 -0.707 1.00 93.81 734 GLU A C 1
ATOM 5290 O O . GLU A 1 734 ? -10.279 0.827 -1.448 1.00 93.81 734 GLU A O 1
ATOM 5295 N N . THR A 1 735 ? -12.421 0.298 -1.063 1.00 94.44 735 THR A N 1
ATOM 5296 C CA . THR A 1 735 ? -12.628 -0.390 -2.350 1.00 94.44 735 THR A CA 1
ATOM 5297 C C . THR A 1 735 ? -12.401 0.550 -3.547 1.00 94.44 735 THR A C 1
ATOM 5299 O O . THR A 1 735 ? -11.777 0.164 -4.537 1.00 94.44 735 THR A O 1
ATOM 5302 N N . GLN A 1 736 ? -12.870 1.803 -3.472 1.00 96.00 736 GLN A N 1
ATOM 5303 C CA . GLN A 1 736 ? -12.605 2.818 -4.502 1.00 96.00 736 GLN A CA 1
ATOM 5304 C C . GLN A 1 736 ? -11.107 3.162 -4.611 1.00 96.00 736 GLN A C 1
ATOM 5306 O O . GLN A 1 736 ? -10.593 3.251 -5.726 1.00 96.00 736 GLN A O 1
ATOM 5311 N N . ILE A 1 737 ? -10.398 3.287 -3.485 1.00 92.94 737 ILE A N 1
ATOM 5312 C CA . ILE A 1 737 ? -8.942 3.492 -3.427 1.00 92.94 737 ILE A CA 1
ATOM 5313 C C . ILE A 1 737 ? -8.208 2.336 -4.118 1.00 92.94 737 ILE A C 1
ATOM 5315 O O . ILE A 1 737 ? -7.427 2.592 -5.032 1.00 92.94 737 ILE A O 1
ATOM 5319 N N . THR A 1 738 ? -8.499 1.080 -3.763 1.00 93.75 738 THR A N 1
ATOM 5320 C CA . THR A 1 738 ? -7.851 -0.102 -4.362 1.00 93.75 738 THR A CA 1
ATOM 5321 C C . THR A 1 738 ? -8.081 -0.184 -5.873 1.00 93.75 738 THR A C 1
ATOM 5323 O O . THR A 1 738 ? -7.144 -0.443 -6.629 1.00 93.75 738 THR A O 1
ATOM 5326 N N . ASN A 1 739 ? -9.300 0.102 -6.341 1.00 92.81 739 ASN A N 1
ATOM 5327 C CA . ASN A 1 739 ? -9.614 0.109 -7.772 1.00 92.81 739 ASN A CA 1
ATOM 5328 C C . ASN A 1 739 ? -8.835 1.193 -8.538 1.00 92.81 739 ASN A C 1
ATOM 5330 O O . ASN A 1 739 ? -8.313 0.924 -9.620 1.00 92.81 739 ASN A O 1
ATOM 5334 N N . VAL A 1 740 ? -8.713 2.403 -7.982 1.00 92.25 740 VAL A N 1
ATOM 5335 C CA . VAL A 1 740 ? -7.938 3.489 -8.607 1.00 92.25 740 VAL A CA 1
ATOM 5336 C C . VAL A 1 740 ? -6.430 3.214 -8.537 1.00 92.25 740 VAL A C 1
ATOM 5338 O O . VAL A 1 740 ? -5.721 3.486 -9.501 1.00 92.25 740 VAL A O 1
ATOM 5341 N N . GLN A 1 741 ? -5.929 2.598 -7.463 1.00 93.69 741 GLN A N 1
ATOM 5342 C CA . GLN A 1 741 ? -4.537 2.138 -7.379 1.00 93.69 741 GLN A CA 1
ATOM 5343 C C . GLN A 1 741 ? -4.215 1.098 -8.465 1.00 93.69 741 GLN A C 1
ATOM 5345 O O . GLN A 1 741 ? -3.196 1.220 -9.139 1.00 93.69 741 GLN A O 1
ATOM 5350 N N . ALA A 1 742 ? -5.103 0.128 -8.713 1.00 89.62 742 ALA A N 1
ATOM 5351 C CA . ALA A 1 742 ? -4.935 -0.839 -9.801 1.00 89.62 742 ALA A CA 1
ATOM 5352 C C . ALA A 1 742 ? -4.952 -0.178 -11.197 1.00 89.62 742 ALA A C 1
ATOM 5354 O O . ALA A 1 742 ? -4.178 -0.564 -12.078 1.00 89.62 742 ALA A O 1
ATOM 5355 N N . GLN A 1 743 ? -5.781 0.855 -11.397 1.00 93.50 743 GLN A N 1
ATOM 5356 C CA . GLN A 1 743 ? -5.766 1.671 -12.619 1.00 93.50 743 GLN A CA 1
ATOM 5357 C C . GLN A 1 743 ? -4.444 2.437 -12.778 1.00 93.50 743 GLN A C 1
ATOM 5359 O O . GLN A 1 743 ? -3.870 2.417 -13.862 1.00 93.50 743 GLN A O 1
ATOM 5364 N N . ILE A 1 744 ? -3.922 3.042 -11.706 1.00 92.50 744 ILE A N 1
ATOM 5365 C CA . ILE A 1 744 ? -2.620 3.732 -11.694 1.00 92.50 744 ILE A CA 1
ATOM 5366 C C . ILE A 1 744 ? -1.481 2.765 -12.043 1.00 92.50 744 ILE A C 1
ATOM 5368 O O . ILE A 1 744 ? -0.679 3.076 -12.918 1.00 92.50 744 ILE A O 1
ATOM 5372 N N . THR A 1 745 ? -1.439 1.567 -11.451 1.00 92.38 745 THR A N 1
ATOM 5373 C CA . THR A 1 745 ? -0.446 0.533 -11.803 1.00 92.38 745 THR A CA 1
ATOM 5374 C C . THR A 1 745 ? -0.541 0.130 -13.278 1.00 92.38 745 THR A C 1
ATOM 5376 O O . THR A 1 745 ? 0.482 -0.008 -13.947 1.00 92.38 745 THR A O 1
ATOM 5379 N N . THR A 1 746 ? -1.760 -0.007 -13.811 1.00 93.69 746 THR A N 1
ATOM 5380 C CA . THR A 1 746 ? -1.990 -0.347 -15.227 1.00 93.69 746 THR A CA 1
ATOM 5381 C C . THR A 1 746 ? -1.499 0.765 -16.160 1.00 93.69 746 THR A C 1
ATOM 5383 O O . THR A 1 746 ? -0.776 0.489 -17.118 1.00 93.69 746 THR A O 1
ATOM 5386 N N . LEU A 1 747 ? -1.835 2.023 -15.854 1.00 92.69 747 LEU A N 1
ATOM 5387 C CA . LEU A 1 747 ? -1.405 3.200 -16.614 1.00 92.69 747 LEU A CA 1
ATOM 5388 C C . LEU A 1 747 ? 0.115 3.382 -16.562 1.00 92.69 747 LEU A C 1
ATOM 5390 O O . LEU A 1 747 ? 0.727 3.610 -17.600 1.00 92.69 747 LEU A O 1
ATOM 5394 N N . ASN A 1 748 ? 0.742 3.198 -15.397 1.00 92.00 748 ASN A N 1
ATOM 5395 C CA . ASN A 1 748 ? 2.199 3.232 -15.253 1.00 92.00 748 ASN A CA 1
ATOM 5396 C C . ASN A 1 748 ? 2.880 2.158 -16.116 1.00 92.00 748 ASN A C 1
ATOM 5398 O O . ASN A 1 748 ? 3.857 2.456 -16.798 1.00 92.00 748 ASN A O 1
ATOM 5402 N N . GLY A 1 749 ? 2.338 0.934 -16.157 1.00 86.31 749 GLY A N 1
ATOM 5403 C CA . GLY A 1 749 ? 2.826 -0.116 -17.056 1.00 86.31 749 GLY A CA 1
ATOM 5404 C C . GLY A 1 749 ? 2.746 0.290 -18.532 1.00 86.31 749 GLY A C 1
ATOM 5405 O O . GLY A 1 749 ? 3.729 0.169 -19.259 1.00 86.31 749 GLY A O 1
ATOM 5406 N N . GLN A 1 750 ? 1.611 0.851 -18.960 1.00 91.44 750 GLN A N 1
ATOM 5407 C CA . GLN A 1 750 ? 1.419 1.349 -20.329 1.00 91.44 750 GLN A CA 1
ATOM 5408 C C . GLN A 1 750 ? 2.351 2.525 -20.671 1.00 91.44 750 GLN A C 1
ATOM 5410 O O . GLN A 1 750 ? 2.877 2.581 -21.781 1.00 91.44 750 GLN A O 1
ATOM 5415 N N . ILE A 1 751 ? 2.595 3.435 -19.723 1.00 92.31 751 ILE A N 1
ATOM 5416 C CA . ILE A 1 751 ? 3.534 4.561 -19.851 1.00 92.31 751 ILE A CA 1
ATOM 5417 C C . ILE A 1 751 ? 4.968 4.054 -20.022 1.00 92.31 751 ILE A C 1
ATOM 5419 O O . ILE A 1 751 ? 5.678 4.535 -20.906 1.00 92.31 751 ILE A O 1
ATOM 5423 N N . VAL A 1 752 ? 5.388 3.051 -19.244 1.00 92.00 752 VAL A N 1
ATOM 5424 C CA . VAL A 1 752 ? 6.707 2.413 -19.387 1.00 92.00 752 VAL A CA 1
ATOM 5425 C C . VAL A 1 752 ? 6.851 1.753 -20.762 1.00 92.00 752 VAL A C 1
ATOM 5427 O O . VAL A 1 752 ? 7.859 1.983 -21.429 1.00 92.00 752 VAL A O 1
ATOM 5430 N N . THR A 1 753 ? 5.842 1.011 -21.236 1.00 92.38 753 THR A N 1
ATOM 5431 C CA . THR A 1 753 ? 5.857 0.421 -22.588 1.00 92.38 753 THR A CA 1
ATOM 5432 C C . THR A 1 753 ? 5.952 1.494 -23.676 1.00 92.38 753 THR A C 1
ATOM 5434 O O . THR A 1 753 ? 6.863 1.441 -24.495 1.00 92.38 753 THR A O 1
ATOM 5437 N N . ALA A 1 754 ? 5.088 2.514 -23.646 1.00 84.44 754 ALA A N 1
ATOM 5438 C CA . ALA A 1 754 ? 5.097 3.590 -24.639 1.00 84.44 754 ALA A CA 1
ATOM 5439 C C . ALA A 1 754 ? 6.412 4.394 -24.633 1.00 84.44 754 ALA A C 1
ATOM 5441 O O . ALA A 1 754 ? 6.885 4.809 -25.689 1.00 84.44 754 ALA A O 1
ATOM 5442 N N . THR A 1 755 ? 7.039 4.570 -23.465 1.00 88.38 755 THR A N 1
ATOM 5443 C CA . THR A 1 755 ? 8.357 5.215 -23.331 1.00 88.38 755 THR A CA 1
ATOM 5444 C C . THR A 1 755 ? 9.472 4.351 -23.933 1.00 88.38 755 THR A C 1
ATOM 5446 O O . THR A 1 755 ? 10.355 4.876 -24.612 1.00 88.38 755 THR A O 1
ATOM 5449 N N . ALA A 1 756 ? 9.425 3.029 -23.738 1.00 85.19 756 ALA A N 1
ATOM 5450 C CA . ALA A 1 756 ? 10.374 2.096 -24.346 1.00 85.19 756 ALA A CA 1
ATOM 5451 C C . ALA A 1 756 ? 10.220 2.029 -25.878 1.00 85.19 756 ALA A C 1
ATOM 5453 O O . ALA A 1 756 ? 11.222 2.084 -26.593 1.00 85.19 756 ALA A O 1
ATOM 5454 N N . ASP A 1 757 ? 8.985 1.996 -26.390 1.00 90.25 757 ASP A N 1
ATOM 5455 C CA . ASP A 1 757 ? 8.694 2.041 -27.829 1.00 90.25 757 ASP A CA 1
ATOM 5456 C C . ASP A 1 757 ? 9.169 3.359 -28.467 1.00 90.25 757 ASP A C 1
ATOM 5458 O O . ASP A 1 757 ? 9.751 3.354 -29.555 1.00 90.25 757 ASP A O 1
ATOM 5462 N N . LEU A 1 758 ? 8.983 4.491 -27.776 1.00 91.81 758 LEU A N 1
ATOM 5463 C CA . LEU A 1 758 ? 9.482 5.801 -28.205 1.00 91.81 758 LEU A CA 1
ATOM 5464 C C . LEU A 1 758 ? 11.018 5.807 -28.302 1.00 91.81 758 LEU A C 1
ATOM 5466 O O . LEU A 1 758 ? 11.568 6.175 -29.341 1.00 91.81 758 LEU A O 1
ATOM 5470 N N . ALA A 1 759 ? 11.709 5.324 -27.264 1.00 84.38 759 ALA A N 1
ATOM 5471 C CA . ALA A 1 759 ? 13.167 5.215 -27.245 1.00 84.38 759 ALA A CA 1
ATOM 5472 C C . ALA A 1 759 ? 13.697 4.263 -28.336 1.00 84.38 759 ALA A C 1
ATOM 5474 O O . ALA A 1 759 ? 14.697 4.562 -28.992 1.00 84.38 759 ALA A O 1
ATOM 5475 N N . ALA A 1 760 ? 12.999 3.153 -28.598 1.00 89.50 760 ALA A N 1
ATOM 5476 C CA . ALA A 1 760 ? 13.316 2.250 -29.702 1.00 89.50 760 ALA A CA 1
ATOM 5477 C C . ALA A 1 760 ? 13.145 2.930 -31.074 1.00 89.50 760 ALA A C 1
ATOM 5479 O O . ALA A 1 760 ? 13.954 2.702 -31.978 1.00 89.50 760 ALA A O 1
ATOM 5480 N N . LYS A 1 761 ? 12.144 3.808 -31.239 1.00 91.00 761 LYS A N 1
ATOM 5481 C CA . LYS A 1 761 ? 11.972 4.607 -32.463 1.00 91.00 761 LYS A CA 1
ATOM 5482 C C . LYS A 1 761 ? 13.043 5.677 -32.626 1.00 91.00 761 LYS A C 1
ATOM 5484 O O . LYS A 1 761 ? 13.550 5.827 -33.734 1.00 91.00 761 LYS A O 1
ATOM 5489 N N . ASP A 1 762 ? 13.457 6.359 -31.562 1.00 92.12 762 ASP A N 1
ATOM 5490 C CA . ASP A 1 762 ? 14.582 7.301 -31.629 1.00 92.12 762 ASP A CA 1
ATOM 5491 C C . ASP A 1 762 ? 15.925 6.605 -31.905 1.00 92.12 762 ASP A C 1
ATOM 5493 O O . ASP A 1 762 ? 16.739 7.121 -32.675 1.00 92.12 762 ASP A O 1
ATOM 5497 N N . ALA A 1 763 ? 16.134 5.386 -31.397 1.00 86.62 763 ALA A N 1
ATOM 5498 C CA . ALA A 1 763 ? 17.277 4.555 -31.776 1.00 86.62 763 ALA A CA 1
ATOM 5499 C C . ALA A 1 763 ? 17.231 4.147 -33.264 1.00 86.62 763 ALA A C 1
ATOM 5501 O O . ALA A 1 763 ? 18.243 4.245 -33.962 1.00 86.62 763 ALA A O 1
ATOM 5502 N N . GLN A 1 764 ? 16.060 3.760 -33.788 1.00 93.69 764 GLN A N 1
ATOM 5503 C CA . GLN A 1 764 ? 15.864 3.467 -35.217 1.00 93.69 764 GLN A CA 1
ATOM 5504 C C . GLN A 1 764 ? 16.098 4.704 -36.105 1.00 93.69 764 GLN A C 1
ATOM 5506 O O . GLN A 1 764 ? 16.764 4.597 -37.135 1.00 93.69 764 GLN A O 1
ATOM 5511 N N . ILE A 1 765 ? 15.616 5.882 -35.688 1.00 91.38 765 ILE A N 1
ATOM 5512 C CA . ILE A 1 765 ? 15.859 7.179 -36.344 1.00 91.38 765 ILE A CA 1
ATOM 5513 C C . ILE A 1 765 ? 17.358 7.508 -36.361 1.00 91.38 765 ILE A C 1
ATOM 5515 O O . ILE A 1 765 ? 17.899 7.828 -37.418 1.00 91.38 765 ILE A O 1
ATOM 5519 N N . THR A 1 766 ? 18.042 7.369 -35.225 1.00 90.38 766 THR A N 1
ATOM 5520 C CA . THR A 1 766 ? 19.485 7.634 -35.103 1.00 90.38 766 THR A CA 1
ATOM 5521 C C . THR A 1 766 ? 20.302 6.683 -35.984 1.00 90.38 766 THR A C 1
ATOM 5523 O O . THR A 1 766 ? 21.221 7.107 -36.684 1.00 90.38 766 THR A O 1
ATOM 5526 N N . SER A 1 767 ? 19.931 5.398 -36.014 1.00 90.81 767 SER A N 1
ATOM 5527 C CA . SER A 1 767 ? 20.580 4.382 -36.846 1.00 90.81 767 SER A CA 1
ATOM 5528 C C . SER A 1 767 ? 20.449 4.695 -38.341 1.00 90.81 767 SER A C 1
ATOM 5530 O O . SER A 1 767 ? 21.465 4.786 -39.033 1.00 90.81 767 SER A O 1
ATOM 5532 N N . ILE A 1 768 ? 19.231 4.961 -38.835 1.00 92.56 768 ILE A N 1
ATOM 5533 C CA . ILE A 1 768 ? 19.016 5.260 -40.260 1.00 92.56 768 ILE A CA 1
ATOM 5534 C C . ILE A 1 768 ? 19.612 6.621 -40.663 1.00 92.56 768 ILE A C 1
ATOM 5536 O O . ILE A 1 768 ? 20.089 6.765 -41.787 1.00 92.56 768 ILE A O 1
ATOM 5540 N N . GLN A 1 769 ? 19.691 7.598 -39.749 1.00 92.06 769 GLN A N 1
ATOM 5541 C CA . GLN A 1 769 ? 20.450 8.841 -39.956 1.00 92.06 769 GLN A CA 1
ATOM 5542 C C . GLN A 1 769 ? 21.957 8.579 -40.114 1.00 92.06 769 GLN A C 1
ATOM 5544 O O . GLN A 1 769 ? 22.582 9.148 -41.011 1.00 92.06 769 GLN A O 1
ATOM 5549 N N . GLY A 1 770 ? 22.533 7.671 -39.320 1.00 86.12 770 GLY A N 1
ATOM 5550 C CA . GLY A 1 770 ? 23.910 7.199 -39.499 1.00 86.12 770 GLY A CA 1
ATOM 5551 C C . GLY A 1 770 ? 24.128 6.511 -40.854 1.00 86.12 770 GLY A C 1
ATOM 5552 O O . GLY A 1 770 ? 25.113 6.789 -41.543 1.00 86.12 770 GLY A O 1
ATOM 5553 N N . THR A 1 771 ? 23.176 5.681 -41.295 1.00 93.50 771 THR A N 1
ATOM 5554 C CA . THR A 1 771 ? 23.183 5.078 -42.639 1.00 93.50 771 THR A CA 1
ATOM 5555 C C . THR A 1 771 ? 23.136 6.143 -43.738 1.00 93.50 771 THR A C 1
ATOM 5557 O O . THR A 1 771 ? 23.950 6.101 -44.658 1.00 93.50 771 THR A O 1
ATOM 5560 N N . ILE A 1 772 ? 22.246 7.135 -43.628 1.00 92.56 772 ILE A N 1
ATOM 5561 C CA . ILE A 1 772 ? 22.123 8.265 -44.566 1.00 92.56 772 ILE A CA 1
ATOM 5562 C C . ILE A 1 772 ? 23.434 9.059 -44.653 1.00 92.56 772 ILE A C 1
ATOM 5564 O O . ILE A 1 772 ? 23.889 9.361 -45.758 1.00 92.56 772 ILE A O 1
ATOM 5568 N N . ALA A 1 773 ? 24.082 9.350 -43.522 1.00 88.31 773 ALA A N 1
ATOM 5569 C CA . ALA A 1 773 ? 25.370 10.043 -43.492 1.00 88.31 773 ALA A CA 1
ATOM 5570 C C . ALA A 1 773 ? 26.488 9.223 -44.167 1.00 88.31 773 ALA A C 1
ATOM 5572 O O . ALA A 1 773 ? 27.252 9.761 -44.972 1.00 88.31 773 ALA A O 1
ATOM 5573 N N . SER A 1 774 ? 26.545 7.911 -43.907 1.00 91.12 774 SER A N 1
ATOM 5574 C CA . SER A 1 774 ? 27.503 6.999 -44.546 1.00 91.12 774 SER A CA 1
ATOM 5575 C C . SER A 1 774 ? 27.299 6.914 -46.063 1.00 91.12 774 SER A C 1
ATOM 5577 O O . SER A 1 774 ? 28.254 7.095 -46.820 1.00 91.12 774 SER A O 1
ATOM 5579 N N . LEU A 1 775 ? 26.058 6.723 -46.523 1.00 91.69 775 LEU A N 1
ATOM 5580 C CA . LEU A 1 775 ? 25.711 6.700 -47.949 1.00 91.69 775 LEU A CA 1
ATOM 5581 C C . LEU A 1 775 ? 26.054 8.030 -48.634 1.00 91.69 775 LEU A C 1
ATOM 5583 O O . LEU A 1 775 ? 26.635 8.030 -49.715 1.00 91.69 775 LEU A O 1
ATOM 5587 N N . THR A 1 776 ? 25.776 9.164 -47.984 1.00 91.81 776 THR A N 1
ATOM 5588 C CA . THR A 1 776 ? 26.117 10.504 -48.496 1.00 91.81 776 THR A CA 1
ATOM 5589 C C . THR A 1 776 ? 27.633 10.684 -48.653 1.00 91.81 776 THR A C 1
ATOM 5591 O O . THR A 1 776 ? 28.092 11.201 -49.671 1.00 91.81 776 THR A O 1
ATOM 5594 N N . SER A 1 777 ? 28.425 10.207 -47.688 1.00 90.44 777 SER A N 1
ATOM 5595 C CA . SER A 1 777 ? 29.894 10.236 -47.752 1.00 90.44 777 SER A CA 1
ATOM 5596 C C . SER A 1 777 ? 30.446 9.342 -48.874 1.00 90.44 777 SER A C 1
ATOM 5598 O O . SER A 1 777 ? 31.305 9.764 -49.652 1.00 90.44 777 SER A O 1
ATOM 5600 N N . GLN A 1 778 ? 29.897 8.131 -49.028 1.00 93.06 778 GLN A N 1
ATOM 5601 C CA . GLN A 1 778 ? 30.250 7.212 -50.117 1.00 93.06 778 GLN A CA 1
ATOM 5602 C C . GLN A 1 778 ? 29.916 7.804 -51.496 1.00 93.06 778 GLN A C 1
ATOM 5604 O O . GLN A 1 778 ? 30.749 7.744 -52.399 1.00 93.06 778 GLN A O 1
ATOM 5609 N N . ILE A 1 779 ? 28.751 8.445 -51.640 1.00 92.31 779 ILE A N 1
ATOM 5610 C CA . ILE A 1 779 ? 28.341 9.170 -52.852 1.00 92.31 779 ILE A CA 1
ATOM 5611 C C . ILE A 1 779 ? 29.332 10.291 -53.188 1.00 92.31 779 ILE A C 1
ATOM 5613 O O . ILE A 1 779 ? 29.809 10.350 -54.319 1.00 92.31 779 ILE A O 1
ATOM 5617 N N . ALA A 1 780 ? 29.701 11.138 -52.222 1.00 88.56 780 ALA A N 1
ATOM 5618 C CA . ALA A 1 780 ? 30.646 12.238 -52.445 1.00 88.56 780 ALA A CA 1
ATOM 5619 C C . ALA A 1 780 ? 32.060 11.743 -52.821 1.00 88.56 780 ALA A C 1
ATOM 5621 O O . ALA A 1 780 ? 32.713 12.300 -53.711 1.00 88.56 780 ALA A O 1
ATOM 5622 N N . SER A 1 781 ? 32.522 10.658 -52.192 1.00 91.56 781 SER A N 1
ATOM 5623 C CA . SER A 1 781 ? 33.785 9.992 -52.537 1.00 91.56 781 SER A CA 1
ATOM 5624 C C . SER A 1 781 ? 33.755 9.433 -53.966 1.00 91.56 781 SER A C 1
ATOM 5626 O O . SER A 1 781 ? 34.648 9.705 -54.772 1.00 91.56 781 SER A O 1
ATOM 5628 N N . LEU A 1 782 ? 32.681 8.726 -54.329 1.00 92.62 782 LEU A N 1
ATOM 5629 C CA . LEU A 1 782 ? 32.515 8.133 -55.655 1.00 92.62 782 LEU A CA 1
ATOM 5630 C C . LEU A 1 782 ? 32.371 9.194 -56.756 1.00 92.62 782 LEU A C 1
ATOM 5632 O O . LEU A 1 782 ? 32.997 9.063 -57.803 1.00 92.62 782 LEU A O 1
ATOM 5636 N N . GLN A 1 783 ? 31.647 10.288 -56.502 1.00 93.06 783 GLN A N 1
ATOM 5637 C CA . GLN A 1 783 ? 31.588 11.458 -57.390 1.00 93.06 783 GLN A CA 1
ATOM 5638 C C . GLN A 1 783 ? 32.975 12.081 -57.618 1.00 93.06 783 GLN A C 1
ATOM 5640 O O . GLN A 1 783 ? 33.312 12.442 -58.746 1.00 93.06 783 GLN A O 1
ATOM 5645 N N . THR A 1 784 ? 33.811 12.148 -56.576 1.00 91.31 784 THR A N 1
ATOM 5646 C CA . THR A 1 784 ? 35.196 12.637 -56.682 1.00 91.31 784 THR A CA 1
ATOM 5647 C C . THR A 1 784 ? 36.057 11.704 -57.544 1.00 91.31 784 THR A C 1
ATOM 5649 O O . THR A 1 784 ? 36.808 12.170 -58.403 1.00 91.31 784 THR A O 1
ATOM 5652 N N . MET A 1 785 ? 35.912 10.382 -57.385 1.00 90.75 785 MET A N 1
ATOM 5653 C CA . MET A 1 785 ? 36.605 9.392 -58.222 1.00 90.75 785 MET A CA 1
ATOM 5654 C C . MET A 1 785 ? 36.132 9.421 -59.684 1.00 90.75 785 MET A C 1
ATOM 5656 O O . MET A 1 785 ? 36.963 9.376 -60.590 1.00 90.75 785 MET A O 1
ATOM 5660 N N . ILE A 1 786 ? 34.827 9.576 -59.925 1.00 92.12 786 ILE A N 1
ATOM 5661 C CA . ILE A 1 786 ? 34.226 9.751 -61.258 1.00 92.12 786 ILE A CA 1
ATOM 5662 C C . ILE A 1 786 ? 34.803 10.991 -61.955 1.00 92.12 786 ILE A C 1
ATOM 5664 O O . ILE A 1 786 ? 35.252 10.895 -63.097 1.00 92.12 786 ILE A O 1
ATOM 5668 N N . ALA A 1 787 ? 34.879 12.133 -61.262 1.00 88.94 787 ALA A N 1
ATOM 5669 C CA . ALA A 1 787 ? 35.472 13.356 -61.805 1.00 88.94 787 ALA A CA 1
ATOM 5670 C C . ALA A 1 787 ? 36.966 13.183 -62.149 1.00 88.94 787 ALA A C 1
ATOM 5672 O O . ALA A 1 787 ? 37.413 13.610 -63.214 1.00 88.94 787 ALA A O 1
ATOM 5673 N N . ALA A 1 788 ? 37.734 12.498 -61.294 1.00 89.19 788 ALA A N 1
ATOM 5674 C CA . ALA A 1 788 ? 39.141 12.193 -61.557 1.00 89.19 788 ALA A CA 1
ATOM 5675 C C . ALA A 1 788 ? 39.332 11.232 -62.750 1.00 89.19 788 ALA A C 1
ATOM 5677 O O . ALA A 1 788 ? 40.253 11.413 -63.550 1.00 89.19 788 ALA A O 1
ATOM 5678 N N . LYS A 1 789 ? 38.451 10.234 -62.913 1.00 90.81 789 LYS A N 1
ATOM 5679 C CA . LYS A 1 789 ? 38.464 9.319 -64.067 1.00 90.81 789 LYS A CA 1
ATOM 5680 C C . LYS A 1 789 ? 38.072 10.025 -65.364 1.00 90.81 789 LYS A C 1
ATOM 5682 O O . LYS A 1 789 ? 38.723 9.782 -66.377 1.00 90.81 789 LYS A O 1
ATOM 5687 N N . GLN A 1 790 ? 37.105 10.946 -65.332 1.00 92.88 790 GLN A N 1
ATOM 5688 C CA . GLN A 1 790 ? 36.781 11.790 -66.487 1.00 92.88 790 GLN A CA 1
ATOM 5689 C C . GLN A 1 790 ? 37.985 12.648 -66.904 1.00 92.88 790 GLN A C 1
ATOM 5691 O O . GLN A 1 790 ? 38.389 12.598 -68.061 1.00 92.88 790 GLN A O 1
ATOM 5696 N N . ALA A 1 791 ? 38.647 13.330 -65.964 1.00 88.56 791 ALA A N 1
ATOM 5697 C CA . ALA A 1 791 ? 39.846 14.115 -66.270 1.00 88.56 791 ALA A CA 1
ATOM 5698 C C . ALA A 1 791 ? 40.994 13.263 -66.862 1.00 88.56 791 ALA A C 1
ATOM 5700 O O . ALA A 1 791 ? 41.731 13.728 -67.733 1.00 88.56 791 ALA A O 1
ATOM 5701 N N . ALA A 1 792 ? 41.135 12.001 -66.439 1.00 89.88 792 ALA A N 1
ATOM 5702 C CA . ALA A 1 792 ? 42.097 11.061 -67.023 1.00 89.88 792 ALA A CA 1
ATOM 5703 C C . ALA A 1 792 ? 41.713 10.616 -68.452 1.00 89.88 792 ALA A C 1
ATOM 5705 O O . ALA A 1 792 ? 42.591 10.484 -69.308 1.00 89.88 792 ALA A O 1
ATOM 5706 N N . ILE A 1 793 ? 40.418 10.423 -68.725 1.00 91.25 793 ILE A N 1
ATOM 5707 C CA . ILE A 1 793 ? 39.865 10.153 -70.065 1.00 91.25 793 ILE A CA 1
ATOM 5708 C C . ILE A 1 793 ? 40.109 11.345 -70.996 1.00 91.25 793 ILE A C 1
ATOM 5710 O O . ILE A 1 793 ? 40.587 11.158 -72.116 1.00 91.25 793 ILE A O 1
ATOM 5714 N N . ASP A 1 794 ? 39.863 12.566 -70.525 1.00 90.31 794 ASP A N 1
ATOM 5715 C CA . ASP A 1 794 ? 40.077 13.798 -71.288 1.00 90.31 794 ASP A CA 1
ATOM 5716 C C . ASP A 1 794 ? 41.570 13.985 -71.617 1.00 90.31 794 ASP A C 1
ATOM 5718 O O . ASP A 1 794 ? 41.938 14.230 -72.769 1.00 90.31 794 ASP A O 1
ATOM 5722 N N . ALA A 1 795 ? 42.453 13.764 -70.634 1.00 89.62 795 ALA A N 1
ATOM 5723 C CA . ALA A 1 795 ? 43.903 13.811 -70.823 1.00 89.62 795 ALA A CA 1
ATOM 5724 C C . ALA A 1 795 ? 44.404 12.756 -71.827 1.00 89.62 795 ALA A C 1
ATOM 5726 O O . ALA A 1 795 ? 45.208 13.075 -72.707 1.00 89.62 795 ALA A O 1
ATOM 5727 N N . LYS A 1 796 ? 43.904 11.512 -71.761 1.00 90.75 796 LYS A N 1
ATOM 5728 C CA . LYS A 1 796 ? 44.247 10.473 -72.747 1.00 90.75 796 LYS A CA 1
ATOM 5729 C C . LYS A 1 796 ? 43.672 10.757 -74.132 1.00 90.75 796 LYS A C 1
ATOM 5731 O O . LYS A 1 796 ? 44.350 10.493 -75.121 1.00 90.75 796 LYS A O 1
ATOM 5736 N N . THR A 1 797 ? 42.500 11.378 -74.222 1.00 90.44 797 THR A N 1
ATOM 5737 C CA . THR A 1 797 ? 41.923 11.846 -75.493 1.00 90.44 797 THR A CA 1
ATOM 5738 C C . THR A 1 797 ? 42.786 12.945 -76.129 1.00 90.44 797 THR A C 1
ATOM 5740 O O . THR A 1 797 ? 43.027 12.925 -77.339 1.00 90.44 797 THR A O 1
ATOM 5743 N N . ALA A 1 798 ? 43.338 13.862 -75.327 1.00 86.75 798 ALA A N 1
ATOM 5744 C CA . ALA A 1 798 ? 44.295 14.865 -75.796 1.00 86.75 798 ALA A CA 1
ATOM 5745 C C . ALA A 1 798 ? 45.626 14.239 -76.265 1.00 86.75 798 ALA A C 1
ATOM 5747 O O . ALA A 1 798 ? 46.137 14.610 -77.321 1.00 86.75 798 ALA A O 1
ATOM 5748 N N . GLU A 1 799 ? 46.158 13.247 -75.544 1.00 90.56 799 GLU A N 1
ATOM 5749 C CA . GLU A 1 799 ? 47.382 12.521 -75.927 1.00 90.56 799 GLU A CA 1
ATOM 5750 C C . GLU A 1 799 ? 47.203 11.725 -77.235 1.00 90.56 799 GLU A C 1
ATOM 5752 O O . GLU A 1 799 ? 48.053 11.785 -78.124 1.00 90.56 799 GLU A O 1
ATOM 5757 N N . ILE A 1 800 ? 46.055 11.059 -77.406 1.00 89.19 800 ILE A N 1
ATOM 5758 C CA . ILE A 1 800 ? 45.637 10.392 -78.653 1.00 89.19 800 ILE A CA 1
ATOM 5759 C C . ILE A 1 800 ? 45.547 11.395 -79.811 1.00 89.19 800 ILE A C 1
ATOM 5761 O O . ILE A 1 800 ? 46.025 11.118 -80.913 1.00 89.19 800 ILE A O 1
ATOM 5765 N N . THR A 1 801 ? 44.990 12.583 -79.563 1.00 88.62 801 THR A N 1
ATOM 5766 C CA . THR A 1 801 ? 44.891 13.659 -80.562 1.00 88.62 801 THR A CA 1
ATOM 5767 C C . THR A 1 801 ? 46.279 14.158 -80.982 1.00 88.62 801 THR A C 1
ATOM 5769 O O . THR A 1 801 ? 46.554 14.277 -82.177 1.00 88.62 801 THR A O 1
ATOM 5772 N N . ALA A 1 802 ? 47.186 14.372 -80.023 1.00 86.94 802 ALA A N 1
ATOM 5773 C CA . ALA A 1 802 ? 48.568 14.768 -80.293 1.00 86.94 802 ALA A CA 1
ATOM 5774 C C . ALA A 1 802 ? 49.329 13.696 -81.095 1.00 86.94 802 ALA A C 1
ATOM 5776 O O . ALA A 1 802 ? 49.923 14.009 -82.126 1.00 86.94 802 ALA A O 1
ATOM 5777 N N . LYS A 1 803 ? 49.234 12.419 -80.702 1.00 88.69 803 LYS A N 1
ATOM 5778 C CA . LYS A 1 803 ? 49.867 11.304 -81.427 1.00 88.69 803 LYS A CA 1
ATOM 5779 C C . LYS A 1 803 ? 49.310 11.125 -82.838 1.00 88.69 803 LYS A C 1
ATOM 5781 O O . LYS A 1 803 ? 50.070 10.856 -83.763 1.00 88.69 803 LYS A O 1
ATOM 5786 N N . THR A 1 804 ? 48.014 11.361 -83.034 1.00 88.56 804 THR A N 1
ATOM 5787 C CA . THR A 1 804 ? 47.396 11.377 -84.370 1.00 88.56 804 THR A CA 1
ATOM 5788 C C . THR A 1 804 ? 47.973 12.500 -85.244 1.00 88.56 804 THR A C 1
ATOM 5790 O O . THR A 1 804 ? 48.252 12.277 -86.422 1.00 88.56 804 THR A O 1
ATOM 5793 N N . ALA A 1 805 ? 48.229 13.685 -84.676 1.00 84.12 805 ALA A N 1
ATOM 5794 C CA . ALA A 1 805 ? 48.879 14.788 -85.386 1.00 84.12 805 ALA A CA 1
ATOM 5795 C C . ALA A 1 805 ? 50.365 14.508 -85.702 1.00 84.12 805 ALA A C 1
ATOM 5797 O O . ALA A 1 805 ? 50.817 14.819 -86.805 1.00 84.12 805 ALA A O 1
ATOM 5798 N N . GLU A 1 806 ? 51.113 13.871 -84.791 1.00 88.25 806 GLU A N 1
ATOM 5799 C CA . GLU A 1 806 ? 52.487 13.405 -85.047 1.00 88.25 806 GLU A CA 1
ATOM 5800 C C . GLU A 1 806 ? 52.537 12.402 -86.217 1.00 88.25 806 GLU A C 1
ATOM 5802 O O . GLU A 1 806 ? 53.369 12.537 -87.116 1.00 88.25 806 GLU A O 1
ATOM 5807 N N . ILE A 1 807 ? 51.612 11.434 -86.253 1.00 86.88 807 ILE A N 1
ATOM 5808 C CA . ILE A 1 807 ? 51.498 10.446 -87.339 1.00 86.88 807 ILE A CA 1
ATOM 5809 C C . ILE A 1 807 ? 51.168 11.131 -88.673 1.00 86.88 807 ILE A C 1
ATOM 5811 O O . ILE A 1 807 ? 51.808 10.832 -89.683 1.00 86.88 807 ILE A O 1
ATOM 5815 N N . ALA A 1 808 ? 50.235 12.089 -88.682 1.00 83.94 808 ALA A N 1
ATOM 5816 C CA . ALA A 1 808 ? 49.889 12.854 -89.880 1.00 83.94 808 ALA A CA 1
ATOM 5817 C C . ALA A 1 808 ? 51.072 13.693 -90.405 1.00 83.94 808 ALA A C 1
ATOM 5819 O O . ALA A 1 808 ? 51.312 13.744 -91.614 1.00 83.94 808 ALA A O 1
ATOM 5820 N N . ALA A 1 809 ? 51.862 14.299 -89.512 1.00 82.19 809 ALA A N 1
ATOM 5821 C CA . ALA A 1 809 ? 53.080 15.021 -89.878 1.00 82.19 809 ALA A CA 1
ATOM 5822 C C . ALA A 1 809 ? 54.159 14.082 -90.452 1.00 82.19 809 ALA A C 1
ATOM 5824 O O . ALA A 1 809 ? 54.770 14.397 -91.476 1.00 82.19 809 ALA A O 1
ATOM 5825 N N . ALA A 1 810 ? 54.351 12.899 -89.856 1.00 83.38 810 ALA A N 1
ATOM 5826 C CA . ALA A 1 810 ? 55.253 11.875 -90.385 1.00 83.38 810 ALA A CA 1
ATOM 5827 C C . ALA A 1 810 ? 54.812 11.388 -91.779 1.00 83.38 810 ALA A C 1
ATOM 5829 O O . ALA A 1 810 ? 55.643 11.258 -92.675 1.00 83.38 810 ALA A O 1
ATOM 5830 N N . GLN A 1 811 ? 53.507 11.192 -92.005 1.00 88.88 811 GLN A N 1
ATOM 5831 C CA . GLN A 1 811 ? 52.952 10.840 -93.319 1.00 88.88 811 GLN A CA 1
ATOM 5832 C C . GLN A 1 811 ? 53.184 11.937 -94.368 1.00 88.88 811 GLN A C 1
ATOM 5834 O O . GLN A 1 811 ? 53.576 11.627 -95.493 1.00 88.88 811 GLN A O 1
ATOM 5839 N N . ALA A 1 812 ? 53.007 13.213 -94.013 1.00 82.75 812 ALA A N 1
ATOM 5840 C CA . ALA A 1 812 ? 53.294 14.329 -94.916 1.00 82.75 812 ALA A CA 1
ATOM 5841 C C . ALA A 1 812 ? 54.787 14.400 -95.297 1.00 82.75 812 ALA A C 1
ATOM 5843 O O . ALA A 1 812 ? 55.120 14.625 -96.462 1.00 82.75 812 ALA A O 1
ATOM 5844 N N . LEU A 1 813 ? 55.689 14.146 -94.342 1.00 86.88 813 LEU A N 1
ATOM 5845 C CA . LEU A 1 813 ? 57.132 14.084 -94.592 1.00 86.88 813 LEU A CA 1
ATOM 5846 C C . LEU A 1 813 ? 57.537 12.863 -95.439 1.00 86.88 813 LEU A C 1
ATOM 5848 O O . LEU A 1 813 ? 58.411 13.001 -96.292 1.00 86.88 813 LEU A O 1
ATOM 5852 N N . ILE A 1 814 ? 56.877 11.708 -95.275 1.00 85.38 814 ILE A N 1
ATOM 5853 C CA . ILE A 1 814 ? 57.039 10.533 -96.153 1.00 85.38 814 ILE A CA 1
ATOM 5854 C C . ILE A 1 814 ? 56.680 10.905 -97.600 1.00 85.38 814 ILE A C 1
ATOM 5856 O O . ILE A 1 814 ? 57.490 10.709 -98.502 1.00 85.38 814 ILE A O 1
ATOM 5860 N N . VAL A 1 815 ? 55.517 11.524 -97.832 1.00 85.25 815 VAL A N 1
ATOM 5861 C CA . VAL A 1 815 ? 55.099 11.958 -99.181 1.00 85.25 815 VAL A CA 1
ATOM 5862 C C . VAL A 1 815 ? 56.079 12.981 -99.774 1.00 85.25 815 VAL A C 1
ATOM 5864 O O . VAL A 1 815 ? 56.444 12.877 -100.945 1.00 85.25 815 VAL A O 1
ATOM 5867 N N . ALA A 1 816 ? 56.573 13.929 -98.971 1.00 80.69 816 ALA A N 1
ATOM 5868 C CA . ALA A 1 816 ? 57.575 14.899 -99.415 1.00 80.69 816 ALA A CA 1
ATOM 5869 C C . ALA A 1 816 ? 58.925 14.244 -99.777 1.00 80.69 816 ALA A C 1
ATOM 5871 O O . ALA A 1 816 ? 59.541 14.622 -100.774 1.00 80.69 816 ALA A O 1
ATOM 5872 N N . LYS A 1 817 ? 59.376 13.241 -99.009 1.00 85.94 817 LYS A N 1
ATOM 5873 C CA . LYS A 1 817 ? 60.588 12.463 -99.314 1.00 85.94 817 LYS A CA 1
ATOM 5874 C C . LYS A 1 817 ? 60.423 11.615 -100.576 1.00 85.94 817 LYS A C 1
ATOM 5876 O O . LYS A 1 817 ? 61.367 11.544 -101.357 1.00 85.94 817 LYS A O 1
ATOM 5881 N N . GLN A 1 818 ? 59.238 11.054 -100.828 1.00 86.94 818 GLN A N 1
ATOM 5882 C CA . GLN A 1 818 ? 58.965 10.322 -102.069 1.00 86.94 818 GLN A CA 1
ATOM 5883 C C . GLN A 1 818 ? 59.059 11.245 -103.291 1.00 86.94 818 GLN A C 1
ATOM 5885 O O . GLN A 1 818 ? 59.783 10.942 -104.232 1.00 86.94 818 GLN A O 1
ATOM 5890 N N . ALA A 1 819 ? 58.446 12.431 -103.239 1.00 78.75 819 ALA A N 1
ATOM 5891 C CA . ALA A 1 819 ? 58.550 13.406 -104.328 1.00 78.75 819 ALA A CA 1
ATOM 5892 C C . ALA A 1 819 ? 60.005 13.862 -104.595 1.00 78.75 819 ALA A C 1
ATOM 5894 O O . ALA A 1 819 ? 60.370 14.136 -105.740 1.00 78.75 819 ALA A O 1
ATOM 5895 N N . GLN A 1 820 ? 60.858 13.916 -103.561 1.00 80.88 820 GLN A N 1
ATOM 5896 C CA . GLN A 1 820 ? 62.299 14.165 -103.718 1.00 80.88 820 GLN A CA 1
ATOM 5897 C C . GLN A 1 820 ? 63.022 12.983 -104.386 1.00 80.88 820 GLN A C 1
ATOM 5899 O O . GLN A 1 820 ? 63.847 13.205 -105.270 1.00 80.88 820 GLN A O 1
ATOM 5904 N N . ILE A 1 821 ? 62.693 11.742 -104.010 1.00 80.81 821 ILE A N 1
ATOM 5905 C CA . ILE A 1 821 ? 63.202 10.511 -104.640 1.00 80.81 821 ILE A CA 1
ATOM 5906 C C . ILE A 1 821 ? 62.847 10.478 -106.135 1.00 80.81 821 ILE A C 1
ATOM 5908 O O . ILE A 1 821 ? 63.732 10.285 -106.969 1.00 80.81 821 ILE A O 1
ATOM 5912 N N . ASP A 1 822 ? 61.591 10.753 -106.487 1.00 78.12 822 ASP A N 1
ATOM 5913 C CA . ASP A 1 822 ? 61.094 10.711 -107.869 1.00 78.12 822 ASP A CA 1
ATOM 5914 C C . ASP A 1 822 ? 61.759 11.786 -108.757 1.00 78.12 822 ASP A C 1
ATOM 5916 O O . ASP A 1 822 ? 62.133 11.530 -109.910 1.00 78.12 822 ASP A O 1
ATOM 5920 N N . ALA A 1 823 ? 61.979 12.989 -108.211 1.00 75.56 823 ALA A N 1
ATOM 5921 C CA . ALA A 1 823 ? 62.709 14.066 -108.883 1.00 75.56 823 ALA A CA 1
ATOM 5922 C C . ALA A 1 823 ? 64.202 13.730 -109.077 1.00 75.56 823 ALA A C 1
ATOM 5924 O O . ALA A 1 823 ? 64.776 13.990 -110.142 1.00 75.56 823 ALA A O 1
ATOM 5925 N N . GLN A 1 824 ? 64.829 13.099 -108.081 1.00 80.38 824 GLN A N 1
ATOM 5926 C CA . GLN A 1 824 ? 66.225 12.674 -108.159 1.00 80.38 824 GLN A CA 1
ATOM 5927 C C . GLN A 1 824 ? 66.411 11.537 -109.177 1.00 80.38 824 GLN A C 1
ATOM 5929 O O . GLN A 1 824 ? 67.339 11.573 -109.987 1.00 80.38 824 GLN A O 1
ATOM 5934 N N . GLN A 1 825 ? 65.479 10.581 -109.220 1.00 83.31 825 GLN A N 1
ATOM 5935 C CA . GLN A 1 825 ? 65.450 9.513 -110.221 1.00 83.31 825 GLN A CA 1
ATOM 5936 C C . GLN A 1 825 ? 65.241 10.064 -111.642 1.00 83.31 825 GLN A C 1
ATOM 5938 O O . GLN A 1 825 ? 65.899 9.624 -112.585 1.00 83.31 825 GLN A O 1
ATOM 5943 N N . SER A 1 826 ? 64.387 11.080 -111.800 1.00 75.19 826 SER A N 1
ATOM 5944 C CA . SER A 1 826 ? 64.197 11.784 -113.078 1.00 75.19 826 SER A CA 1
ATOM 5945 C C . SER A 1 826 ? 65.479 12.491 -113.546 1.00 75.19 826 SER A C 1
ATOM 5947 O O . SER A 1 826 ? 65.813 12.463 -114.732 1.00 75.19 826 SER A O 1
ATOM 5949 N N . THR A 1 827 ? 66.242 13.064 -112.610 1.00 80.69 827 THR A N 1
ATOM 5950 C CA . THR A 1 827 ? 67.543 13.702 -112.878 1.00 80.69 827 THR A CA 1
ATOM 5951 C C . THR A 1 827 ? 68.589 12.675 -113.329 1.00 80.69 827 THR A C 1
ATOM 5953 O O . THR A 1 827 ? 69.251 12.876 -114.347 1.00 80.69 827 THR A O 1
ATOM 5956 N N . ILE A 1 828 ? 68.672 11.530 -112.642 1.00 78.56 828 ILE A N 1
ATOM 5957 C CA . ILE A 1 828 ? 69.522 10.384 -113.014 1.00 78.56 828 ILE A CA 1
ATOM 5958 C C . ILE A 1 828 ? 69.210 9.897 -114.440 1.00 78.56 828 ILE A C 1
ATOM 5960 O O . ILE A 1 828 ? 70.124 9.710 -115.245 1.00 78.56 828 ILE A O 1
ATOM 5964 N N . ASN A 1 829 ? 67.928 9.761 -114.792 1.00 76.81 829 ASN A N 1
ATOM 5965 C CA . ASN A 1 829 ? 67.502 9.328 -116.128 1.00 76.81 829 ASN A CA 1
ATOM 5966 C C . ASN A 1 829 ? 67.906 10.333 -117.232 1.00 76.81 829 ASN A C 1
ATOM 5968 O O . ASN A 1 829 ? 68.316 9.929 -118.324 1.00 76.81 829 ASN A O 1
ATOM 5972 N N . SER A 1 830 ? 67.848 11.638 -116.942 1.00 75.62 830 SER A N 1
ATOM 5973 C CA . SER A 1 830 ? 68.320 12.692 -117.854 1.00 75.62 830 SER A CA 1
ATOM 5974 C C . SER A 1 830 ? 69.836 12.623 -118.079 1.00 75.62 830 SER A C 1
ATOM 5976 O O . SER A 1 830 ? 70.288 12.629 -119.226 1.00 75.62 830 SER A O 1
ATOM 5978 N N . LEU A 1 831 ? 70.625 12.480 -117.008 1.00 77.12 831 LEU A N 1
ATOM 5979 C CA . LEU A 1 831 ? 72.088 12.382 -117.091 1.00 77.12 831 LEU A CA 1
ATOM 5980 C C . LEU A 1 831 ? 72.537 11.149 -117.891 1.00 77.12 831 LEU A C 1
ATOM 5982 O O . LEU A 1 831 ? 73.372 11.275 -118.784 1.00 77.12 831 LEU A O 1
ATOM 5986 N N . MET A 1 832 ? 71.924 9.980 -117.664 1.00 76.19 832 MET A N 1
ATOM 5987 C CA . MET A 1 832 ? 72.203 8.776 -118.465 1.00 76.19 832 MET A CA 1
ATOM 5988 C C . MET A 1 832 ? 71.921 8.983 -119.962 1.00 76.19 832 MET A C 1
ATOM 5990 O O . MET A 1 832 ? 72.682 8.506 -120.804 1.00 76.19 832 MET A O 1
ATOM 5994 N N . THR A 1 833 ? 70.870 9.736 -120.303 1.00 74.56 833 THR A N 1
ATOM 5995 C CA . THR A 1 833 ? 70.531 10.060 -121.699 1.00 74.56 833 THR A CA 1
ATOM 5996 C C . THR A 1 833 ? 71.600 10.953 -122.338 1.00 74.56 833 THR A C 1
ATOM 5998 O O . THR A 1 833 ? 72.047 10.674 -123.448 1.00 74.56 833 THR A O 1
ATOM 6001 N N . GLN A 1 834 ? 72.081 11.973 -121.620 1.00 70.44 834 GLN A N 1
ATOM 6002 C CA . GLN A 1 834 ? 73.147 12.868 -122.091 1.00 70.44 834 GLN A CA 1
ATOM 6003 C C . GLN A 1 834 ? 74.485 12.127 -122.279 1.00 70.44 834 GLN A C 1
ATOM 6005 O O . GLN A 1 834 ? 75.158 12.309 -123.296 1.00 70.44 834 GLN A O 1
ATOM 6010 N N . ILE A 1 835 ? 74.838 11.229 -121.350 1.00 73.88 835 ILE A N 1
ATOM 6011 C CA . ILE A 1 835 ? 76.031 10.369 -121.442 1.00 73.88 835 ILE A CA 1
ATOM 6012 C C . ILE A 1 835 ? 75.960 9.455 -122.677 1.00 73.88 835 ILE A C 1
ATOM 6014 O O . ILE A 1 835 ? 76.957 9.306 -123.388 1.00 73.88 835 ILE A O 1
ATOM 6018 N N . ALA A 1 836 ? 74.789 8.874 -122.965 1.00 69.88 836 ALA A N 1
ATOM 6019 C CA . ALA A 1 836 ? 74.580 8.054 -124.156 1.00 69.88 836 ALA A CA 1
ATOM 6020 C C . ALA A 1 836 ? 74.735 8.872 -125.452 1.00 69.88 836 ALA A C 1
ATOM 6022 O O . ALA A 1 836 ? 75.434 8.439 -126.367 1.00 69.88 836 ALA A O 1
ATOM 6023 N N . THR A 1 837 ? 74.167 10.083 -125.518 1.00 67.81 837 THR A N 1
ATOM 6024 C CA . THR A 1 837 ? 74.332 10.989 -126.670 1.00 67.81 837 THR A CA 1
ATOM 6025 C C . THR A 1 837 ? 75.800 11.360 -126.905 1.00 67.81 837 THR A C 1
ATOM 6027 O O . THR A 1 837 ? 76.269 11.321 -128.044 1.00 67.81 837 THR A O 1
ATOM 6030 N N . ALA A 1 838 ? 76.552 11.657 -125.838 1.00 62.47 838 ALA A N 1
ATOM 6031 C CA . ALA A 1 838 ? 77.982 11.953 -125.929 1.00 62.47 838 ALA A CA 1
ATOM 6032 C C . ALA A 1 838 ? 78.800 10.756 -126.454 1.00 62.47 838 ALA A C 1
ATOM 6034 O O . ALA A 1 838 ? 79.723 10.950 -127.244 1.00 62.47 838 ALA A O 1
ATOM 6035 N N . ALA A 1 839 ? 78.446 9.523 -126.068 1.00 68.06 839 ALA A N 1
ATOM 6036 C CA . ALA A 1 839 ? 79.102 8.304 -126.549 1.00 68.06 839 ALA A CA 1
ATOM 6037 C C . ALA A 1 839 ? 78.865 8.039 -128.051 1.00 68.06 839 ALA A C 1
ATOM 6039 O O . ALA A 1 839 ? 79.789 7.612 -128.751 1.00 68.06 839 ALA A O 1
ATOM 6040 N N . THR A 1 840 ? 77.669 8.342 -128.571 1.00 67.75 840 THR A N 1
ATOM 6041 C CA . THR A 1 840 ? 77.368 8.231 -130.010 1.00 67.75 840 THR A CA 1
ATOM 6042 C C . THR A 1 840 ? 78.227 9.194 -130.831 1.00 67.75 840 THR A C 1
ATOM 6044 O O . THR A 1 840 ? 78.964 8.750 -131.709 1.00 67.75 840 THR A O 1
ATOM 6047 N N . GLY A 1 841 ? 78.252 10.487 -130.480 1.00 64.12 841 GLY A N 1
ATOM 6048 C CA . GLY A 1 841 ? 79.058 11.485 -131.203 1.00 64.12 841 GLY A CA 1
ATOM 6049 C C . GLY A 1 841 ? 80.571 11.211 -131.166 1.00 64.12 841 GLY A C 1
ATOM 6050 O O . GLY A 1 841 ? 81.288 11.523 -132.117 1.00 64.12 841 GLY A O 1
ATOM 6051 N N . LEU A 1 842 ? 81.055 10.562 -130.102 1.00 68.06 842 LEU A N 1
ATOM 6052 C CA . LEU A 1 842 ? 82.426 10.048 -129.990 1.00 68.06 842 LEU A CA 1
ATOM 6053 C C . LEU A 1 842 ? 82.725 8.943 -131.021 1.00 68.06 842 LEU A C 1
ATOM 6055 O O . LEU A 1 842 ? 83.832 8.875 -131.556 1.00 68.06 842 LEU A O 1
ATOM 6059 N N . THR A 1 843 ? 81.734 8.100 -131.313 1.00 66.12 843 THR A N 1
ATOM 6060 C CA . THR A 1 843 ? 81.830 6.985 -132.266 1.00 66.12 843 THR A CA 1
ATOM 6061 C C . THR A 1 843 ? 81.805 7.487 -133.712 1.00 66.12 843 THR A C 1
ATOM 6063 O O . THR A 1 843 ? 82.659 7.098 -134.510 1.00 66.12 843 THR A O 1
ATOM 6066 N N . ASP A 1 844 ? 80.895 8.409 -134.037 1.00 64.25 844 ASP A N 1
ATOM 6067 C CA . ASP A 1 844 ? 80.767 8.983 -135.384 1.00 64.25 844 ASP A CA 1
ATOM 6068 C C . ASP A 1 844 ? 82.019 9.782 -135.787 1.00 64.25 844 ASP A C 1
ATOM 6070 O O . ASP A 1 844 ? 82.537 9.644 -136.900 1.00 64.25 844 ASP A O 1
ATOM 6074 N N . LEU A 1 845 ? 82.577 10.562 -134.855 1.00 64.69 845 LEU A N 1
ATOM 6075 C CA . LEU A 1 845 ? 83.819 11.305 -135.075 1.00 64.69 845 LEU A CA 1
ATOM 6076 C C . LEU A 1 845 ? 85.027 10.370 -135.272 1.00 64.69 845 LEU A C 1
ATOM 6078 O O . LEU A 1 845 ? 85.879 10.628 -136.126 1.00 64.69 845 LEU A O 1
ATOM 6082 N N . GLN A 1 846 ? 85.085 9.254 -134.539 1.00 66.44 846 GLN A N 1
ATOM 6083 C CA . GLN A 1 846 ? 86.114 8.230 -134.733 1.00 66.44 846 GLN A CA 1
ATOM 6084 C C . GLN A 1 846 ? 85.980 7.539 -136.103 1.00 66.44 846 GLN A C 1
ATOM 6086 O O . GLN A 1 846 ? 86.994 7.258 -136.748 1.00 66.44 846 GLN A O 1
ATOM 6091 N N . ALA A 1 847 ? 84.755 7.311 -136.589 1.00 62.72 847 ALA A N 1
ATOM 6092 C CA . ALA A 1 847 ? 84.510 6.786 -137.932 1.00 62.72 847 ALA A CA 1
ATOM 6093 C C . ALA A 1 847 ? 84.958 7.772 -139.030 1.00 62.72 847 ALA A C 1
ATOM 6095 O O . ALA A 1 847 ? 85.624 7.361 -139.983 1.00 62.72 847 ALA A O 1
ATOM 6096 N N . ALA A 1 848 ? 84.683 9.071 -138.867 1.00 57.84 848 ALA A N 1
ATOM 6097 C CA . ALA A 1 848 ? 85.130 10.117 -139.790 1.00 57.84 848 ALA A CA 1
ATOM 6098 C C . ALA A 1 848 ? 86.668 10.212 -139.880 1.00 57.84 848 ALA A C 1
ATOM 6100 O O . ALA A 1 848 ? 87.219 10.298 -140.979 1.00 57.84 848 ALA A O 1
ATOM 6101 N N . ILE A 1 849 ? 87.369 10.119 -138.742 1.00 59.31 849 ILE A N 1
ATOM 6102 C CA . ILE A 1 849 ? 88.841 10.051 -138.687 1.00 59.31 849 ILE A CA 1
ATOM 6103 C C . ILE A 1 849 ? 89.359 8.820 -139.451 1.00 59.31 849 ILE A C 1
ATOM 6105 O O . ILE A 1 849 ? 90.268 8.935 -140.277 1.00 59.31 849 ILE A O 1
ATOM 6109 N N . ASN A 1 850 ? 88.757 7.649 -139.223 1.00 62.62 850 ASN A N 1
ATOM 6110 C CA . ASN A 1 850 ? 89.179 6.394 -139.851 1.00 62.62 850 ASN A CA 1
ATOM 6111 C C . ASN A 1 850 ? 88.981 6.399 -141.381 1.00 62.62 850 ASN A C 1
ATOM 6113 O O . ASN A 1 850 ? 89.803 5.842 -142.109 1.00 62.62 850 ASN A O 1
ATOM 6117 N N . ALA A 1 851 ? 87.927 7.053 -141.880 1.00 60.69 851 ALA A N 1
ATOM 6118 C CA . ALA A 1 851 ? 87.608 7.117 -143.308 1.00 60.69 851 ALA A CA 1
ATOM 6119 C C . ALA A 1 851 ? 88.614 7.935 -144.144 1.00 60.69 851 ALA A C 1
ATOM 6121 O O . ALA A 1 851 ? 88.736 7.705 -145.348 1.00 60.69 851 ALA A O 1
ATOM 6122 N N . TYR A 1 852 ? 89.348 8.874 -143.535 1.00 57.19 852 TYR A N 1
ATOM 6123 C CA . TYR A 1 852 ? 90.252 9.780 -144.260 1.00 57.19 852 TYR A CA 1
ATOM 6124 C C . TYR A 1 852 ? 91.673 9.219 -144.462 1.00 57.19 852 TYR A C 1
ATOM 6126 O O . TYR A 1 852 ? 92.385 9.632 -145.381 1.00 57.19 852 TYR A O 1
ATOM 6134 N N . ALA A 1 853 ? 92.083 8.241 -143.648 1.00 54.03 853 ALA A N 1
ATOM 6135 C CA . ALA A 1 853 ? 93.433 7.670 -143.666 1.00 54.03 853 ALA A CA 1
ATOM 6136 C C . ALA A 1 853 ? 93.891 7.073 -145.025 1.00 54.03 853 ALA A C 1
ATOM 6138 O O . ALA A 1 853 ? 95.048 7.298 -145.391 1.00 54.03 853 ALA A O 1
ATOM 6139 N N . PRO A 1 854 ? 93.049 6.372 -145.821 1.00 56.38 854 PRO A N 1
ATOM 6140 C CA . PRO A 1 854 ? 93.484 5.782 -147.095 1.00 56.38 854 PRO A CA 1
ATOM 6141 C C . PRO A 1 854 ? 93.795 6.806 -148.198 1.00 56.38 854 PRO A C 1
ATOM 6143 O O . PRO A 1 854 ? 94.510 6.494 -149.148 1.00 56.38 854 PRO A O 1
ATOM 6146 N N . PHE A 1 855 ? 93.254 8.026 -148.107 1.00 54.53 855 PHE A N 1
ATOM 6147 C CA . PHE A 1 855 ? 93.391 9.024 -149.175 1.00 54.53 855 PHE A CA 1
ATOM 6148 C C . PHE A 1 855 ? 94.781 9.683 -149.191 1.00 54.53 855 PHE A C 1
ATOM 6150 O O . PHE A 1 855 ? 95.260 10.113 -150.240 1.00 54.53 855 PHE A O 1
ATOM 6157 N N . VAL A 1 856 ? 95.456 9.718 -148.037 1.00 55.41 856 VAL A N 1
ATOM 6158 C CA . VAL A 1 856 ? 96.793 10.314 -147.873 1.00 55.41 856 VAL A CA 1
ATOM 6159 C C . VAL A 1 856 ? 97.899 9.395 -148.416 1.00 55.41 856 VAL A C 1
ATOM 6161 O O . VAL A 1 856 ? 98.918 9.879 -148.906 1.00 55.41 856 VAL A O 1
ATOM 6164 N N . THR A 1 857 ? 97.704 8.073 -148.392 1.00 52.91 857 THR A N 1
ATOM 6165 C CA . THR A 1 857 ? 98.724 7.078 -148.780 1.00 52.91 857 THR A CA 1
ATOM 6166 C C . THR A 1 857 ? 98.805 6.785 -150.284 1.00 52.91 857 THR A C 1
ATOM 6168 O O . THR A 1 857 ? 99.806 6.234 -150.737 1.00 52.91 857 THR A O 1
ATOM 6171 N N . GLY A 1 858 ? 97.803 7.163 -151.088 1.00 56.09 858 GLY A N 1
ATOM 6172 C CA . GLY A 1 858 ? 97.727 6.798 -152.514 1.00 56.09 858 GLY A CA 1
ATOM 6173 C C . GLY A 1 858 ? 98.476 7.699 -153.513 1.00 56.09 858 GLY A C 1
ATOM 6174 O O . GLY A 1 858 ? 98.589 7.345 -154.685 1.00 56.09 858 GLY A O 1
ATOM 6175 N N . LEU A 1 859 ? 98.973 8.870 -153.099 1.00 53.31 859 LEU A N 1
ATOM 6176 C CA . LEU A 1 859 ? 99.367 9.956 -154.021 1.00 53.31 859 LEU A CA 1
ATOM 6177 C C . LEU A 1 859 ? 100.770 9.848 -154.662 1.00 53.31 859 LEU A C 1
ATOM 6179 O O . LEU A 1 859 ? 101.139 10.724 -155.443 1.00 53.31 859 LEU A O 1
ATOM 6183 N N . GLY A 1 860 ? 101.561 8.816 -154.351 1.00 47.81 860 GLY A N 1
ATOM 6184 C CA . GLY A 1 860 ? 103.005 8.798 -154.639 1.00 47.81 860 GLY A CA 1
ATOM 6185 C C . GLY A 1 860 ? 103.487 8.174 -155.961 1.00 47.81 860 GLY A C 1
ATOM 6186 O O . GLY A 1 860 ? 104.689 8.202 -156.202 1.00 47.81 860 GLY A O 1
ATOM 6187 N N . THR A 1 861 ? 102.631 7.549 -156.786 1.00 47.38 861 THR A N 1
ATOM 6188 C CA . THR A 1 861 ? 103.110 6.530 -157.760 1.00 47.38 861 THR A CA 1
ATOM 6189 C C . THR A 1 861 ? 102.545 6.566 -159.191 1.00 47.38 861 THR A C 1
ATOM 6191 O O . THR A 1 861 ? 102.811 5.635 -159.953 1.00 47.38 861 THR A O 1
ATOM 6194 N N . LYS A 1 862 ? 101.809 7.606 -159.622 1.00 49.00 862 LYS A N 1
ATOM 6195 C CA . LYS A 1 862 ? 101.321 7.701 -161.020 1.00 49.00 862 LYS A CA 1
ATOM 6196 C C . LYS A 1 862 ? 101.497 9.068 -161.682 1.00 49.00 862 LYS A C 1
ATOM 6198 O O . LYS A 1 862 ? 100.899 10.059 -161.275 1.00 49.00 862 LYS A O 1
ATOM 6203 N N . SER A 1 863 ? 102.227 9.065 -162.796 1.00 38.38 863 SER A N 1
ATOM 6204 C CA . SER A 1 863 ? 102.108 10.054 -163.868 1.00 38.38 863 SER A CA 1
ATOM 6205 C C . SER A 1 863 ? 100.860 9.769 -164.722 1.00 38.38 863 SER A C 1
ATOM 6207 O O . SER A 1 863 ? 100.427 8.622 -164.837 1.00 38.38 863 SER A O 1
ATOM 6209 N N . GLY A 1 864 ? 100.271 10.813 -165.316 1.00 46.88 864 GLY A N 1
ATOM 6210 C CA . GLY A 1 864 ? 99.024 10.706 -166.090 1.00 46.88 864 GLY A CA 1
ATOM 6211 C C . GLY A 1 864 ? 97.757 11.014 -165.283 1.00 46.88 864 GLY A C 1
ATOM 6212 O O . GLY A 1 864 ? 96.831 10.209 -165.252 1.00 46.88 864 GLY A O 1
ATOM 6213 N N . LEU A 1 865 ? 97.710 12.186 -164.642 1.00 44.50 865 LEU A N 1
ATOM 6214 C CA . LEU A 1 865 ? 96.484 12.760 -164.079 1.00 44.50 865 LEU A CA 1
ATOM 6215 C C . LEU A 1 865 ? 95.887 13.754 -165.082 1.00 44.50 865 LEU A C 1
ATOM 6217 O O . LEU A 1 865 ? 96.562 14.704 -165.468 1.00 44.50 865 LEU A O 1
ATOM 6221 N N . SER A 1 866 ? 94.635 13.540 -165.487 1.00 43.06 866 SER A N 1
ATOM 6222 C CA . SER A 1 866 ? 93.832 14.511 -166.240 1.00 43.06 866 SER A CA 1
ATOM 6223 C C . SER A 1 866 ? 92.976 15.359 -165.292 1.00 43.06 866 SER A C 1
ATOM 6225 O O . SER A 1 866 ? 92.603 14.913 -164.202 1.00 43.06 866 SER A O 1
ATOM 6227 N N . ASP A 1 867 ? 92.655 16.590 -165.699 1.00 52.91 867 ASP A N 1
ATOM 6228 C CA . ASP A 1 867 ? 92.143 17.642 -164.802 1.00 52.91 867 ASP A CA 1
ATOM 6229 C C . ASP A 1 867 ? 90.834 17.287 -164.068 1.00 52.91 867 ASP A C 1
ATOM 6231 O O . ASP A 1 867 ? 90.600 17.741 -162.945 1.00 52.91 867 ASP A O 1
ATOM 6235 N N . ALA A 1 868 ? 90.015 16.400 -164.644 1.00 50.12 868 ALA A N 1
ATOM 6236 C CA . ALA A 1 868 ? 88.779 15.908 -164.032 1.00 50.12 868 ALA A CA 1
ATOM 6237 C C . ALA A 1 868 ? 89.000 15.240 -162.656 1.00 50.12 868 ALA A C 1
ATOM 6239 O O . ALA A 1 868 ? 88.207 15.444 -161.734 1.00 50.12 868 ALA A O 1
ATOM 6240 N N . ALA A 1 869 ? 90.095 14.489 -162.479 1.00 50.44 869 ALA A N 1
ATOM 6241 C CA . ALA A 1 869 ? 90.393 13.804 -161.216 1.00 50.44 869 ALA A CA 1
ATOM 6242 C C . ALA A 1 869 ? 90.789 14.781 -160.090 1.00 50.44 869 ALA A C 1
ATOM 6244 O O . ALA A 1 869 ? 90.530 14.528 -158.909 1.00 50.44 869 ALA A O 1
ATOM 6245 N N . VAL A 1 870 ? 91.388 15.920 -160.455 1.00 52.75 870 VAL A N 1
ATOM 6246 C CA . VAL A 1 870 ? 91.768 16.983 -159.514 1.00 52.75 870 VAL A CA 1
ATOM 6247 C C . VAL A 1 870 ? 90.526 17.753 -159.058 1.00 52.75 870 VAL A C 1
ATOM 6249 O O . VAL A 1 870 ? 90.349 17.961 -157.857 1.00 52.75 870 VAL A O 1
ATOM 6252 N N . ALA A 1 871 ? 89.624 18.090 -159.986 1.00 50.59 871 ALA A N 1
ATOM 6253 C CA . ALA A 1 871 ? 88.366 18.774 -159.681 1.00 50.59 871 ALA A CA 1
ATOM 6254 C C . ALA A 1 871 ? 87.449 17.951 -158.753 1.00 50.59 871 ALA A C 1
ATOM 6256 O O . ALA A 1 871 ? 86.977 18.463 -157.736 1.00 50.59 871 ALA A O 1
ATOM 6257 N N . ALA A 1 872 ? 87.256 16.658 -159.046 1.00 54.22 872 ALA A N 1
ATOM 6258 C CA . ALA A 1 872 ? 86.424 15.770 -158.228 1.00 54.22 872 ALA A CA 1
ATOM 6259 C C . ALA A 1 872 ? 86.968 15.580 -156.798 1.00 54.22 872 ALA A C 1
ATOM 6261 O O . ALA A 1 872 ? 86.196 15.441 -155.848 1.00 54.22 872 ALA A O 1
ATOM 6262 N N . SER A 1 873 ? 88.294 15.608 -156.630 1.00 51.88 873 SER A N 1
ATOM 6263 C CA . SER A 1 873 ? 88.934 15.521 -155.311 1.00 51.88 873 SER A CA 1
ATOM 6264 C C . SER A 1 873 ? 88.773 16.822 -154.517 1.00 51.88 873 SER A C 1
ATOM 6266 O O . SER A 1 873 ? 88.453 16.777 -153.331 1.00 51.88 873 SER A O 1
ATOM 6268 N N . ALA A 1 874 ? 88.924 17.984 -155.166 1.00 50.53 874 ALA A N 1
ATOM 6269 C CA . ALA A 1 874 ? 88.748 19.289 -154.527 1.00 50.53 874 ALA A CA 1
ATOM 6270 C C . ALA A 1 874 ? 87.322 19.487 -153.978 1.00 50.53 874 ALA A C 1
ATOM 6272 O O . ALA A 1 874 ? 87.163 19.913 -152.836 1.00 50.53 874 ALA A O 1
ATOM 6273 N N . ALA A 1 875 ? 86.294 19.098 -154.741 1.00 53.94 875 ALA A N 1
ATOM 6274 C CA . ALA A 1 875 ? 84.897 19.196 -154.309 1.00 53.94 875 ALA A CA 1
ATOM 6275 C C . ALA A 1 875 ? 84.609 18.398 -153.019 1.00 53.94 875 ALA A C 1
ATOM 6277 O O . ALA A 1 875 ? 83.894 18.877 -152.137 1.00 53.94 875 ALA A O 1
ATOM 6278 N N . LYS A 1 876 ? 85.211 17.207 -152.868 1.00 55.94 876 LYS A N 1
ATOM 6279 C CA . LYS A 1 876 ? 85.049 16.372 -151.664 1.00 55.94 876 LYS A CA 1
ATOM 6280 C C . LYS A 1 876 ? 85.733 16.969 -150.426 1.00 55.94 876 LYS A C 1
ATOM 6282 O O . LYS A 1 876 ? 85.192 16.828 -149.332 1.00 55.94 876 LYS A O 1
ATOM 6287 N N . LEU A 1 877 ? 86.849 17.694 -150.584 1.00 54.16 877 LEU A N 1
ATOM 6288 C CA . LEU A 1 877 ? 87.444 18.467 -149.481 1.00 54.16 877 LEU A CA 1
ATOM 6289 C C . LEU A 1 877 ? 86.512 19.595 -149.022 1.00 54.16 877 LEU A C 1
ATOM 6291 O O . LEU A 1 877 ? 86.321 19.768 -147.822 1.00 54.16 877 LEU A O 1
ATOM 6295 N N . THR A 1 878 ? 85.923 20.351 -149.956 1.00 55.00 878 THR A N 1
ATOM 6296 C CA . THR A 1 878 ? 85.011 21.455 -149.614 1.00 55.00 878 THR A CA 1
ATOM 6297 C C . THR A 1 878 ? 83.782 20.952 -148.854 1.00 55.00 878 THR A C 1
ATOM 6299 O O . THR A 1 878 ? 83.433 21.530 -147.828 1.00 55.00 878 THR A O 1
ATOM 6302 N N . ALA A 1 879 ? 83.178 19.844 -149.296 1.00 56.59 879 ALA A N 1
ATOM 6303 C CA . ALA A 1 879 ? 82.027 19.245 -148.622 1.00 56.59 879 ALA A CA 1
ATOM 6304 C C . ALA A 1 879 ? 82.339 18.806 -147.176 1.00 56.59 879 ALA A C 1
ATOM 6306 O O . ALA A 1 879 ? 81.566 19.106 -146.265 1.00 56.59 879 ALA A O 1
ATOM 6307 N N . LEU A 1 880 ? 83.483 18.145 -146.942 1.00 55.62 880 LEU A N 1
ATOM 6308 C CA . LEU A 1 880 ? 83.867 17.722 -145.590 1.00 55.62 880 LEU A CA 1
ATOM 6309 C C . LEU A 1 880 ? 84.224 18.912 -144.687 1.00 55.62 880 LEU A C 1
ATOM 6311 O O . LEU A 1 880 ? 83.833 18.925 -143.521 1.00 55.62 880 LEU A O 1
ATOM 6315 N N . ALA A 1 881 ? 84.907 19.931 -145.218 1.00 54.03 881 ALA A N 1
ATOM 6316 C CA . ALA A 1 881 ? 85.230 21.138 -144.462 1.00 54.03 881 ALA A CA 1
ATOM 6317 C C . ALA A 1 881 ? 83.959 21.844 -143.951 1.00 54.03 881 ALA A C 1
ATOM 6319 O O . ALA A 1 881 ? 83.887 22.189 -142.773 1.00 54.03 881 ALA A O 1
ATOM 6320 N N . SER A 1 882 ? 82.927 21.982 -144.795 1.00 55.28 882 SER A N 1
ATOM 6321 C CA . SER A 1 882 ? 81.633 22.550 -144.388 1.00 55.28 882 SER A CA 1
ATOM 6322 C C . SER A 1 882 ? 80.925 21.727 -143.305 1.00 55.28 882 SER A C 1
ATOM 6324 O O . SER A 1 882 ? 80.358 22.308 -142.381 1.00 55.28 882 SER A O 1
ATOM 6326 N N . ALA A 1 883 ? 80.986 20.392 -143.372 1.00 56.09 883 ALA A N 1
ATOM 6327 C CA . ALA A 1 883 ? 80.407 19.523 -142.344 1.00 56.09 883 ALA A CA 1
ATOM 6328 C C . ALA A 1 883 ? 81.119 19.665 -140.983 1.00 56.09 883 ALA A C 1
ATOM 6330 O O . ALA A 1 883 ? 80.466 19.679 -139.940 1.00 56.09 883 ALA A O 1
ATOM 6331 N N . ILE A 1 884 ? 82.448 19.822 -140.988 1.00 56.00 884 ILE A N 1
ATOM 6332 C CA . ILE A 1 884 ? 83.241 20.030 -139.767 1.00 56.00 884 ILE A CA 1
ATOM 6333 C C . ILE A 1 884 ? 82.916 21.386 -139.125 1.00 56.00 884 ILE A C 1
ATOM 6335 O O . ILE A 1 884 ? 82.705 21.436 -137.914 1.00 56.00 884 ILE A O 1
ATOM 6339 N N . THR A 1 885 ? 82.803 22.465 -139.910 1.00 56.44 885 THR A N 1
ATOM 6340 C CA . THR A 1 885 ? 82.408 23.787 -139.389 1.00 56.44 885 THR A CA 1
ATOM 6341 C C . THR A 1 885 ? 81.014 23.758 -138.756 1.00 56.44 885 THR A C 1
ATOM 6343 O O . THR A 1 885 ? 80.866 24.184 -137.615 1.00 56.44 885 THR A O 1
ATOM 6346 N N . ALA A 1 886 ? 80.017 23.159 -139.419 1.00 55.59 886 ALA A N 1
ATOM 6347 C CA . ALA A 1 886 ? 78.659 23.058 -138.872 1.00 55.59 886 ALA A CA 1
ATOM 6348 C C . ALA A 1 886 ? 78.606 22.321 -137.514 1.00 55.59 886 ALA A C 1
ATOM 6350 O O . ALA A 1 886 ? 77.823 22.682 -136.629 1.00 55.59 886 ALA A O 1
ATOM 6351 N N . PHE A 1 887 ? 79.463 21.314 -137.312 1.00 56.62 887 PHE A N 1
ATOM 6352 C CA . PHE A 1 887 ? 79.550 20.604 -136.034 1.00 56.62 887 PHE A CA 1
ATOM 6353 C C . PHE A 1 887 ? 80.306 21.408 -134.960 1.00 56.62 887 PHE A C 1
ATOM 6355 O O . PHE A 1 887 ? 79.911 21.387 -133.795 1.00 56.62 887 PHE A O 1
ATOM 6362 N N . GLN A 1 888 ? 81.327 22.183 -135.344 1.00 53.84 888 GLN A N 1
ATOM 6363 C CA . GLN A 1 888 ? 82.030 23.111 -134.446 1.00 53.84 888 GLN A CA 1
ATOM 6364 C C . GLN A 1 888 ? 81.124 24.252 -133.955 1.00 53.84 888 GLN A C 1
ATOM 6366 O O . GLN A 1 888 ? 81.132 24.558 -132.761 1.00 53.84 888 GLN A O 1
ATOM 6371 N N . ASP A 1 889 ? 80.296 24.830 -134.828 1.00 55.75 889 ASP A N 1
ATOM 6372 C CA . ASP A 1 889 ? 79.320 25.863 -134.452 1.00 55.75 889 ASP A CA 1
ATOM 6373 C C . ASP A 1 889 ? 78.251 25.299 -133.494 1.00 55.75 889 ASP A C 1
ATOM 6375 O O . ASP A 1 889 ? 77.921 25.909 -132.470 1.00 55.75 889 ASP A O 1
ATOM 6379 N N . SER A 1 890 ? 77.779 24.075 -133.762 1.00 55.81 890 SER A N 1
ATOM 6380 C CA . SER A 1 890 ? 76.824 23.355 -132.902 1.00 55.81 890 SER A CA 1
ATOM 6381 C C . SER A 1 890 ? 77.395 23.071 -131.505 1.00 55.81 890 SER A C 1
ATOM 6383 O O . SER A 1 890 ? 76.730 23.297 -130.492 1.00 55.81 890 SER A O 1
ATOM 6385 N N . PHE A 1 891 ? 78.652 22.626 -131.424 1.00 55.41 891 PHE A N 1
ATOM 6386 C CA . PHE A 1 891 ? 79.337 22.364 -130.156 1.00 55.41 891 PHE A CA 1
ATOM 6387 C C . PHE A 1 891 ? 79.656 23.647 -129.376 1.00 55.41 891 PHE A C 1
ATOM 6389 O O . PHE A 1 891 ? 79.497 23.686 -128.157 1.00 55.41 891 PHE A O 1
ATOM 6396 N N . THR A 1 892 ? 80.034 24.725 -130.067 1.00 54.22 892 THR A N 1
ATOM 6397 C CA . THR A 1 892 ? 80.261 26.048 -129.455 1.00 54.22 892 THR A CA 1
ATOM 6398 C C . THR A 1 892 ? 78.965 26.620 -128.866 1.00 54.22 892 THR A C 1
ATOM 6400 O O . THR A 1 892 ? 78.969 27.212 -127.782 1.00 54.22 892 THR A O 1
ATOM 6403 N N . THR A 1 893 ? 77.831 26.377 -129.530 1.00 53.84 893 THR A N 1
ATOM 6404 C CA . THR A 1 893 ? 76.490 26.720 -129.028 1.00 53.84 893 THR A CA 1
ATOM 6405 C C . THR A 1 893 ? 76.146 25.921 -127.762 1.00 53.84 893 THR A C 1
ATOM 6407 O O . THR A 1 893 ? 75.700 26.493 -126.769 1.00 53.84 893 THR A O 1
ATOM 6410 N N . LEU A 1 894 ? 76.437 24.615 -127.732 1.00 50.84 894 LEU A N 1
ATOM 6411 C CA . LEU A 1 894 ? 76.310 23.798 -126.517 1.00 50.84 894 LEU A CA 1
ATOM 6412 C C . LEU A 1 894 ? 77.208 24.306 -125.375 1.00 50.84 894 LEU A C 1
ATOM 6414 O O . LEU A 1 894 ? 76.735 24.457 -124.248 1.00 50.84 894 LEU A O 1
ATOM 6418 N N . GLN A 1 895 ? 78.470 24.651 -125.652 1.00 49.38 895 GLN A N 1
ATOM 6419 C CA . GLN A 1 895 ? 79.372 25.219 -124.643 1.00 49.38 895 GLN A CA 1
ATOM 6420 C C . GLN A 1 895 ? 78.901 26.574 -124.097 1.00 49.38 895 GLN A C 1
ATOM 6422 O O . GLN A 1 895 ? 79.100 26.835 -122.914 1.00 49.38 895 GLN A O 1
ATOM 6427 N N . THR A 1 896 ? 78.253 27.430 -124.893 1.00 49.66 896 THR A N 1
ATOM 6428 C CA . THR A 1 896 ? 77.722 28.718 -124.396 1.00 49.66 896 THR A CA 1
ATOM 6429 C C . THR A 1 896 ? 76.445 28.559 -123.566 1.00 49.66 896 THR A C 1
ATOM 6431 O O . THR A 1 896 ? 76.270 29.287 -122.585 1.00 49.66 896 THR A O 1
ATOM 6434 N N . ILE A 1 897 ? 75.600 27.571 -123.883 1.00 50.47 897 ILE A N 1
ATOM 6435 C CA . ILE A 1 897 ? 74.435 27.194 -123.062 1.00 50.47 897 ILE A CA 1
ATOM 6436 C C . ILE A 1 897 ? 74.875 26.647 -121.692 1.00 50.47 897 ILE A C 1
ATOM 6438 O O . ILE A 1 897 ? 74.263 26.973 -120.679 1.00 50.47 897 ILE A O 1
ATOM 6442 N N . ILE A 1 898 ? 75.949 25.851 -121.648 1.00 50.44 898 ILE A N 1
ATOM 6443 C CA . ILE A 1 898 ? 76.449 25.207 -120.419 1.00 50.44 898 ILE A CA 1
ATOM 6444 C C . ILE A 1 898 ? 77.387 26.134 -119.613 1.00 50.44 898 ILE A C 1
ATOM 6446 O O . ILE A 1 898 ? 77.433 26.062 -118.389 1.00 50.44 898 ILE A O 1
ATOM 6450 N N . GLY A 1 899 ? 78.135 27.019 -120.279 1.00 42.91 899 GLY A N 1
ATOM 6451 C CA . GLY A 1 899 ? 79.232 27.801 -119.691 1.00 42.91 899 GLY A CA 1
ATOM 6452 C C . GLY A 1 899 ? 78.872 29.168 -119.093 1.00 42.91 899 GLY A C 1
ATOM 6453 O O . GLY A 1 899 ? 79.780 29.933 -118.771 1.00 42.91 899 GLY A O 1
ATOM 6454 N N . SER A 1 900 ? 77.588 29.516 -118.963 1.00 35.41 900 SER A N 1
ATOM 6455 C CA . SER A 1 900 ? 77.156 30.832 -118.458 1.00 35.41 900 SER A CA 1
ATOM 6456 C C . SER A 1 900 ? 77.111 30.877 -116.914 1.00 35.41 900 SER A C 1
ATOM 6458 O O . SER A 1 900 ? 76.285 30.185 -116.317 1.00 35.41 900 SER A O 1
ATOM 6460 N N . PRO A 1 901 ? 77.942 31.692 -116.227 1.00 41.38 901 PRO A N 1
ATOM 6461 C CA . PRO A 1 901 ? 78.137 31.605 -114.776 1.00 41.38 901 PRO A CA 1
ATOM 6462 C C . PRO A 1 901 ? 77.071 32.364 -113.959 1.00 41.38 901 PRO A C 1
ATOM 6464 O O . PRO A 1 901 ? 77.398 33.273 -113.196 1.00 41.38 901 PRO A O 1
ATOM 6467 N N . THR A 1 902 ? 75.794 31.981 -114.079 1.00 39.41 902 THR A N 1
ATOM 6468 C CA . THR A 1 902 ? 74.709 32.591 -113.287 1.00 39.41 902 THR A CA 1
ATOM 6469 C C . THR A 1 902 ? 73.558 31.617 -113.001 1.00 39.41 902 THR A C 1
ATOM 6471 O O . THR A 1 902 ? 72.616 31.565 -113.782 1.00 39.41 902 THR A O 1
ATOM 6474 N N . LEU A 1 903 ? 73.598 30.886 -111.873 1.00 30.44 903 LEU A N 1
ATOM 6475 C CA . LEU A 1 903 ? 72.415 30.336 -111.165 1.00 30.44 903 LEU A CA 1
ATOM 6476 C C . LEU A 1 903 ? 72.803 29.648 -109.829 1.00 30.44 903 LEU A C 1
ATOM 6478 O O . LEU A 1 903 ? 72.778 28.428 -109.701 1.00 30.44 903 LEU A O 1
ATOM 6482 N N . ILE A 1 904 ? 73.141 30.435 -108.798 1.00 34.62 904 ILE A N 1
ATOM 6483 C CA . ILE A 1 904 ? 73.205 29.953 -107.400 1.00 34.62 904 ILE A CA 1
ATOM 6484 C C . ILE A 1 904 ? 72.288 30.815 -106.524 1.00 34.62 904 ILE A C 1
ATOM 6486 O O . ILE A 1 904 ? 72.705 31.801 -105.921 1.00 34.62 904 ILE A O 1
ATOM 6490 N N . SER A 1 905 ? 71.003 30.465 -106.504 1.00 30.52 905 SER A N 1
ATOM 6491 C CA . SER A 1 905 ? 70.020 30.730 -105.434 1.00 30.52 905 SER A CA 1
ATOM 6492 C C . SER A 1 905 ? 68.675 30.136 -105.867 1.00 30.52 905 SER A C 1
ATOM 6494 O O . SER A 1 905 ? 68.257 30.313 -107.008 1.00 30.52 905 SER A O 1
ATOM 6496 N N . GLY A 1 906 ? 68.019 29.370 -104.992 1.00 34.84 906 GLY A N 1
ATOM 6497 C CA . GLY A 1 906 ? 66.852 28.565 -105.367 1.00 34.84 906 GLY A CA 1
ATOM 6498 C C . GLY A 1 906 ? 65.506 29.187 -104.991 1.00 34.84 906 GLY A C 1
ATOM 6499 O O . GLY A 1 906 ? 65.277 29.484 -103.822 1.00 34.84 906 GLY A O 1
ATOM 6500 N N . ALA A 1 907 ? 64.595 29.285 -105.963 1.00 31.16 907 ALA A N 1
ATOM 6501 C CA . ALA A 1 907 ? 63.139 29.297 -105.773 1.00 31.16 907 ALA A CA 1
ATOM 6502 C C . ALA A 1 907 ? 62.443 28.894 -107.099 1.00 31.16 907 ALA A C 1
ATOM 6504 O O . ALA A 1 907 ? 62.928 29.286 -108.162 1.00 31.16 907 ALA A O 1
ATOM 6505 N N . PRO A 1 908 ? 61.342 28.115 -107.090 1.00 42.84 908 PRO A N 1
ATOM 6506 C CA . PRO A 1 908 ? 60.766 27.556 -108.317 1.00 42.84 908 PRO A CA 1
ATOM 6507 C C . PRO A 1 908 ? 59.706 28.465 -108.970 1.00 42.84 908 PRO A C 1
ATOM 6509 O O . PRO A 1 908 ? 58.643 28.698 -108.397 1.00 42.84 908 PRO A O 1
ATOM 6512 N N . ALA A 1 909 ? 59.949 28.912 -110.207 1.00 31.00 909 ALA A N 1
ATOM 6513 C CA . ALA A 1 909 ? 58.943 29.556 -111.061 1.00 31.00 909 ALA A CA 1
ATOM 6514 C C . ALA A 1 909 ? 59.272 29.416 -112.565 1.00 31.00 909 ALA A C 1
ATOM 6516 O O . ALA A 1 909 ? 60.428 29.252 -112.939 1.00 31.00 909 ALA A O 1
ATOM 6517 N N . ALA A 1 910 ? 58.245 29.540 -113.417 1.00 32.81 910 ALA A N 1
ATOM 6518 C CA . ALA A 1 910 ? 58.332 29.702 -114.880 1.00 32.81 910 ALA A CA 1
ATOM 6519 C C . ALA A 1 910 ? 59.065 28.595 -115.683 1.00 32.81 910 ALA A C 1
ATOM 6521 O O . ALA A 1 910 ? 60.077 28.834 -116.339 1.00 32.81 910 ALA A O 1
ATOM 6522 N N . ALA A 1 911 ? 58.459 27.404 -115.766 1.00 37.84 911 ALA A N 1
ATOM 6523 C CA . ALA A 1 911 ? 58.886 26.293 -116.636 1.00 37.84 911 ALA A CA 1
ATOM 6524 C C . ALA A 1 911 ? 58.697 26.535 -118.163 1.00 37.84 911 ALA A C 1
ATOM 6526 O O . ALA A 1 911 ? 58.523 25.593 -118.931 1.00 37.84 911 ALA A O 1
ATOM 6527 N N . THR A 1 912 ? 58.701 27.792 -118.618 1.00 40.88 912 THR A N 1
ATOM 6528 C CA . THR A 1 912 ? 58.420 28.202 -120.007 1.00 40.88 912 THR A CA 1
ATOM 6529 C C . THR A 1 912 ? 59.654 28.664 -120.786 1.00 40.88 912 THR A C 1
ATOM 6531 O O . THR A 1 912 ? 59.621 28.662 -122.014 1.00 40.88 912 THR A O 1
ATOM 6534 N N . ALA A 1 913 ? 60.768 28.994 -120.121 1.00 39.28 913 ALA A N 1
ATOM 6535 C CA . ALA A 1 913 ? 62.036 29.285 -120.802 1.00 39.28 913 ALA A CA 1
ATOM 6536 C C . ALA A 1 913 ? 62.717 28.006 -121.335 1.00 39.28 913 ALA A C 1
ATOM 6538 O O . ALA A 1 913 ? 63.255 27.987 -122.442 1.00 39.28 913 ALA A O 1
ATOM 6539 N N . THR A 1 914 ? 62.636 26.907 -120.579 1.00 44.31 914 THR A N 1
ATOM 6540 C CA . THR A 1 914 ? 63.289 25.622 -120.887 1.00 44.31 914 THR A CA 1
ATOM 6541 C C . THR A 1 914 ? 62.784 24.989 -122.187 1.00 44.31 914 THR A C 1
ATOM 6543 O O . THR A 1 914 ? 63.535 24.316 -122.890 1.00 44.31 914 THR A O 1
ATOM 6546 N N . GLN A 1 915 ? 61.519 25.233 -122.543 1.00 44.25 915 GLN A N 1
ATOM 6547 C CA . GLN A 1 915 ? 60.902 24.668 -123.744 1.00 44.25 915 GLN A CA 1
ATOM 6548 C C . GLN A 1 915 ? 61.424 25.321 -125.037 1.00 44.25 915 GLN A C 1
ATOM 6550 O O . GLN A 1 915 ? 61.532 24.645 -126.058 1.00 44.25 915 GLN A O 1
ATOM 6555 N N . ALA A 1 916 ? 61.833 26.595 -124.991 1.00 42.00 916 ALA A N 1
ATOM 6556 C CA . ALA A 1 916 ? 62.460 27.270 -126.129 1.00 42.00 916 ALA A CA 1
ATOM 6557 C C . ALA A 1 916 ? 63.863 26.711 -126.431 1.00 42.00 916 ALA A C 1
ATOM 6559 O O . ALA A 1 916 ? 64.204 26.502 -127.594 1.00 42.00 916 ALA A O 1
ATOM 6560 N N . ALA A 1 917 ? 64.648 26.397 -125.393 1.00 43.03 917 ALA A N 1
ATOM 6561 C CA . ALA A 1 917 ? 65.960 25.764 -125.546 1.00 43.03 917 ALA A CA 1
ATOM 6562 C C . ALA A 1 917 ? 65.856 24.349 -126.148 1.00 43.03 917 ALA A C 1
ATOM 6564 O O . ALA A 1 917 ? 66.629 23.998 -127.038 1.00 43.03 917 ALA A O 1
ATOM 6565 N N . ALA A 1 918 ? 64.858 23.563 -125.723 1.00 43.00 918 ALA A N 1
ATOM 6566 C CA . ALA A 1 918 ? 64.597 22.236 -126.284 1.00 43.00 918 ALA A CA 1
ATOM 6567 C C . ALA A 1 918 ? 64.227 22.292 -127.780 1.00 43.00 918 ALA A C 1
ATOM 6569 O O . ALA A 1 918 ? 64.776 21.534 -128.578 1.00 43.00 918 ALA A O 1
ATOM 6570 N N . VAL A 1 919 ? 63.352 23.225 -128.181 1.00 51.88 919 VAL A N 1
ATOM 6571 C CA . VAL A 1 919 ? 62.962 23.405 -129.593 1.00 51.88 919 VAL A CA 1
ATOM 6572 C C . VAL A 1 919 ? 64.136 23.901 -130.449 1.00 51.88 919 VAL A C 1
ATOM 6574 O O . VAL A 1 919 ? 64.303 23.429 -131.572 1.00 51.88 919 VAL A O 1
ATOM 6577 N N . ALA A 1 920 ? 64.995 24.782 -129.925 1.00 46.81 920 ALA A N 1
ATOM 6578 C CA . ALA A 1 920 ? 66.200 25.228 -130.630 1.00 46.81 920 ALA A CA 1
ATOM 6579 C C . ALA A 1 920 ? 67.193 24.075 -130.884 1.00 46.81 920 ALA A C 1
ATOM 6581 O O . ALA A 1 920 ? 67.693 23.927 -132.000 1.00 46.81 920 ALA A O 1
ATOM 6582 N N . ALA A 1 921 ? 67.419 23.209 -129.889 1.00 43.19 921 ALA A N 1
ATOM 6583 C CA . ALA A 1 921 ? 68.240 22.007 -130.056 1.00 43.19 921 ALA A CA 1
ATOM 6584 C C . ALA A 1 921 ? 67.634 21.025 -131.081 1.00 43.19 921 ALA A C 1
ATOM 6586 O O . ALA A 1 921 ? 68.356 20.428 -131.879 1.00 43.19 921 ALA A O 1
ATOM 6587 N N . GLN A 1 922 ? 66.305 20.893 -131.106 1.00 49.91 922 GLN A N 1
ATOM 6588 C CA . GLN A 1 922 ? 65.594 20.023 -132.047 1.00 49.91 922 GLN A CA 1
ATOM 6589 C C . GLN A 1 922 ? 65.636 20.552 -133.496 1.00 49.91 922 GLN A C 1
ATOM 6591 O O . GLN A 1 922 ? 65.704 19.758 -134.438 1.00 49.91 922 GLN A O 1
ATOM 6596 N N . GLY A 1 923 ? 65.682 21.877 -133.679 1.00 52.16 923 GLY A N 1
ATOM 6597 C CA . GLY A 1 923 ? 65.988 22.519 -134.962 1.00 52.16 923 GLY A CA 1
ATOM 6598 C C . GLY A 1 923 ? 67.396 22.177 -135.456 1.00 52.16 923 GLY A C 1
ATOM 6599 O O . GLY A 1 923 ? 67.539 21.609 -136.534 1.00 52.16 923 GLY A O 1
ATOM 6600 N N . ALA A 1 924 ? 68.420 22.398 -134.624 1.00 47.44 924 ALA A N 1
ATOM 6601 C CA . ALA A 1 924 ? 69.816 22.123 -134.985 1.00 47.44 924 ALA A CA 1
ATOM 6602 C C . ALA A 1 924 ? 70.072 20.651 -135.377 1.00 47.44 924 ALA A C 1
ATOM 6604 O O . ALA A 1 924 ? 70.810 20.380 -136.324 1.00 47.44 924 ALA A O 1
ATOM 6605 N N . VAL A 1 925 ? 69.424 19.690 -134.704 1.00 47.75 925 VAL A N 1
ATOM 6606 C CA . VAL A 1 925 ? 69.481 18.264 -135.087 1.00 47.75 925 VAL A CA 1
ATOM 6607 C C . VAL A 1 925 ? 68.830 18.017 -136.455 1.00 47.75 925 VAL A C 1
ATOM 6609 O O . VAL A 1 925 ? 69.360 17.242 -137.251 1.00 47.75 925 VAL A O 1
ATOM 6612 N N . SER A 1 926 ? 67.721 18.697 -136.755 1.00 52.19 926 SER A N 1
ATOM 6613 C CA . SER A 1 926 ? 67.022 18.581 -138.043 1.00 52.19 926 SER A CA 1
ATOM 6614 C C . SER A 1 926 ? 67.862 19.142 -139.199 1.00 52.19 926 SER A C 1
ATOM 6616 O O . SER A 1 926 ? 67.976 18.501 -140.245 1.00 52.19 926 SER A O 1
ATOM 6618 N N . ASP A 1 927 ? 68.512 20.290 -138.993 1.00 50.16 927 ASP A N 1
ATOM 6619 C CA . ASP A 1 927 ? 69.397 20.914 -139.985 1.00 50.16 927 ASP A CA 1
ATOM 6620 C C . ASP A 1 927 ? 70.657 20.067 -140.241 1.00 50.16 927 ASP A C 1
ATOM 6622 O O . ASP A 1 927 ? 71.060 19.879 -141.392 1.00 50.16 927 ASP A O 1
ATOM 6626 N N . LEU A 1 928 ? 71.238 19.467 -139.193 1.00 47.59 928 LEU A N 1
ATOM 6627 C CA . LEU A 1 928 ? 72.361 18.530 -139.313 1.00 47.59 928 LEU A CA 1
ATOM 6628 C C . LEU A 1 928 ? 71.969 17.273 -140.115 1.00 47.59 928 LEU A C 1
ATOM 6630 O O . LEU A 1 928 ? 72.729 16.802 -140.965 1.00 47.59 928 LEU A O 1
ATOM 6634 N N . GLN A 1 929 ? 70.758 16.754 -139.892 1.00 55.72 929 GLN A N 1
ATOM 6635 C CA . GLN A 1 929 ? 70.220 15.592 -140.602 1.00 55.72 929 GLN A CA 1
ATOM 6636 C C . GLN A 1 929 ? 69.936 15.901 -142.086 1.00 55.72 929 GLN A C 1
ATOM 6638 O O . GLN A 1 929 ? 70.230 15.075 -142.955 1.00 55.72 929 GLN A O 1
ATOM 6643 N N . ALA A 1 930 ? 69.452 17.109 -142.397 1.00 50.91 930 ALA A N 1
ATOM 6644 C CA . ALA A 1 930 ? 69.266 17.589 -143.767 1.00 50.91 930 ALA A CA 1
ATOM 6645 C C . ALA A 1 930 ? 70.604 17.838 -144.494 1.00 50.91 930 ALA A C 1
ATOM 6647 O O . ALA A 1 930 ? 70.748 17.488 -145.669 1.00 50.91 930 ALA A O 1
ATOM 6648 N N . ALA A 1 931 ? 71.608 18.395 -143.810 1.00 49.06 931 ALA A N 1
ATOM 6649 C CA . ALA A 1 931 ? 72.952 18.573 -144.362 1.00 49.06 931 ALA A CA 1
ATOM 6650 C C . ALA A 1 931 ? 73.598 17.223 -144.727 1.00 49.06 931 ALA A C 1
ATOM 6652 O O . ALA A 1 931 ? 74.151 17.074 -145.819 1.00 49.06 931 ALA A O 1
ATOM 6653 N N . LEU A 1 932 ? 73.458 16.215 -143.858 1.00 49.34 932 LEU A N 1
ATOM 6654 C CA . LEU A 1 932 ? 73.984 14.869 -144.088 1.00 49.34 932 LEU A CA 1
ATOM 6655 C C . LEU A 1 932 ? 73.296 14.159 -145.270 1.00 49.34 932 LEU A C 1
ATOM 6657 O O . LEU A 1 932 ? 73.977 13.542 -146.089 1.00 49.34 932 LEU A O 1
ATOM 6661 N N . GLN A 1 933 ? 71.972 14.285 -145.417 1.00 54.09 933 GLN A N 1
ATOM 6662 C CA . GLN A 1 933 ? 71.255 13.725 -146.573 1.00 54.09 933 GLN A CA 1
ATOM 6663 C C . GLN A 1 933 ? 71.676 14.378 -147.898 1.00 54.09 933 GLN A C 1
ATOM 6665 O O . GLN A 1 933 ? 71.908 13.668 -148.877 1.00 54.09 933 GLN A O 1
ATOM 6670 N N . ASN A 1 934 ? 71.849 15.703 -147.930 1.00 49.25 934 ASN A N 1
ATOM 6671 C CA . ASN A 1 934 ? 72.335 16.403 -149.123 1.00 49.25 934 ASN A CA 1
ATOM 6672 C C . ASN A 1 934 ? 73.783 16.014 -149.483 1.00 49.25 934 ASN A C 1
ATOM 6674 O O . ASN A 1 934 ? 74.104 15.861 -150.662 1.00 49.25 934 ASN A O 1
ATOM 6678 N N . ALA A 1 935 ? 74.645 15.782 -148.484 1.00 47.91 935 ALA A N 1
ATOM 6679 C CA . ALA A 1 935 ? 76.008 15.295 -148.701 1.00 47.91 935 ALA A CA 1
ATOM 6680 C C . ALA A 1 935 ? 76.051 13.862 -149.272 1.00 47.91 935 ALA A C 1
ATOM 6682 O O . ALA A 1 935 ? 76.892 13.572 -150.124 1.00 47.91 935 ALA A O 1
ATOM 6683 N N . LEU A 1 936 ? 75.135 12.977 -148.853 1.00 48.66 936 LEU A N 1
ATOM 6684 C CA . LEU A 1 936 ? 74.999 11.630 -149.426 1.00 48.66 936 LEU A CA 1
ATOM 6685 C C . LEU A 1 936 ? 74.428 11.656 -150.854 1.00 48.66 936 LEU A C 1
ATOM 6687 O O . LEU A 1 936 ? 74.912 10.921 -151.713 1.00 48.66 936 LEU A O 1
ATOM 6691 N N . ALA A 1 937 ? 73.438 12.508 -151.132 1.00 47.56 937 ALA A N 1
ATOM 6692 C CA . ALA A 1 937 ? 72.820 12.607 -152.457 1.00 47.56 937 ALA A CA 1
ATOM 6693 C C . ALA A 1 937 ? 73.827 13.017 -153.551 1.00 47.56 937 ALA A C 1
ATOM 6695 O O . ALA A 1 937 ? 73.805 12.472 -154.653 1.00 47.56 937 ALA A O 1
ATOM 6696 N N . ALA A 1 938 ? 74.768 13.912 -153.231 1.00 44.88 938 ALA A N 1
ATOM 6697 C CA . ALA A 1 938 ? 75.812 14.374 -154.151 1.00 44.88 938 ALA A CA 1
ATOM 6698 C C . ALA A 1 938 ? 76.917 13.333 -154.462 1.00 44.88 938 ALA A C 1
ATOM 6700 O O . ALA A 1 938 ? 77.834 13.624 -155.231 1.00 44.88 938 ALA A O 1
ATOM 6701 N N . LEU A 1 939 ? 76.860 12.134 -153.869 1.00 41.88 939 LEU A N 1
ATOM 6702 C CA . LEU A 1 939 ? 77.831 11.048 -154.065 1.00 41.88 939 LEU A CA 1
ATOM 6703 C C . LEU A 1 939 ? 77.318 9.895 -154.948 1.00 41.88 939 LEU A C 1
ATOM 6705 O O . LEU A 1 939 ? 78.085 8.968 -155.204 1.00 41.88 939 LEU A O 1
ATOM 6709 N N . ALA A 1 940 ? 76.057 9.935 -155.393 1.00 41.34 940 ALA A N 1
ATOM 6710 C CA . ALA A 1 940 ? 75.350 8.766 -155.928 1.00 41.34 940 ALA A CA 1
ATOM 6711 C C . ALA A 1 940 ? 75.178 8.711 -157.463 1.00 41.34 940 ALA A C 1
ATOM 6713 O O . ALA A 1 940 ? 74.718 7.689 -157.966 1.00 41.34 940 ALA A O 1
ATOM 6714 N N . ASP A 1 941 ? 75.524 9.765 -158.211 1.00 34.88 941 ASP A N 1
ATOM 6715 C CA . ASP A 1 941 ? 75.191 9.886 -159.644 1.00 34.88 941 ASP A CA 1
ATOM 6716 C C . ASP A 1 941 ? 76.422 9.760 -160.567 1.00 34.88 941 ASP A C 1
ATOM 6718 O O . ASP A 1 941 ? 76.955 10.744 -161.084 1.00 34.88 941 ASP A O 1
ATOM 6722 N N . SER A 1 942 ? 76.912 8.525 -160.739 1.00 32.97 942 SER A N 1
ATOM 6723 C CA . SER A 1 942 ? 77.844 8.164 -161.821 1.00 32.97 942 SER A CA 1
ATOM 6724 C C . SER A 1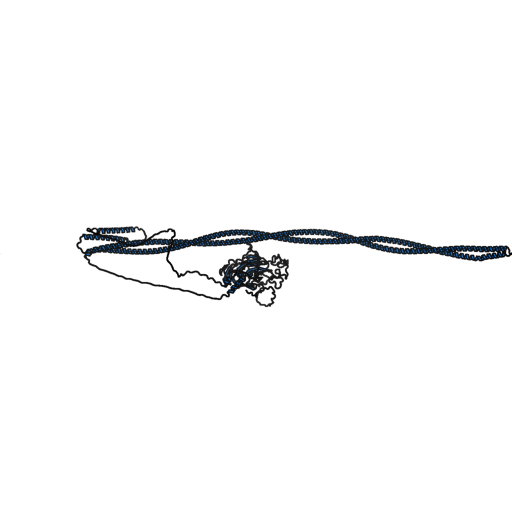 942 ? 77.865 6.649 -162.093 1.00 32.97 942 SER A C 1
ATOM 6726 O O . SER A 1 942 ? 78.888 5.995 -161.875 1.00 32.97 942 SER A O 1
ATOM 6728 N N . ASP A 1 943 ? 76.752 6.073 -162.559 1.00 32.75 943 ASP A N 1
ATOM 6729 C CA . ASP A 1 943 ? 76.695 4.655 -162.954 1.00 32.75 943 ASP A CA 1
ATOM 6730 C C . ASP A 1 943 ? 76.024 4.453 -164.322 1.00 32.75 943 ASP A C 1
ATOM 6732 O O . ASP A 1 943 ? 74.960 5.007 -164.599 1.00 32.75 943 ASP A O 1
ATOM 6736 N N . ALA A 1 944 ? 76.681 3.663 -165.177 1.00 28.19 944 ALA A N 1
ATOM 6737 C CA . ALA A 1 944 ? 76.170 3.197 -166.461 1.00 28.19 944 ALA A CA 1
ATOM 6738 C C . ALA A 1 944 ? 77.021 2.045 -167.054 1.00 28.19 944 ALA A C 1
ATOM 6740 O O . ALA A 1 944 ? 77.592 2.221 -168.133 1.00 28.19 944 ALA A O 1
ATOM 6741 N N . ALA A 1 945 ? 77.086 0.870 -166.398 1.00 28.06 945 ALA A N 1
ATOM 6742 C CA . ALA A 1 945 ? 76.847 -0.430 -167.076 1.00 28.06 945 ALA A CA 1
ATOM 6743 C C . ALA A 1 945 ? 76.982 -1.695 -166.183 1.00 28.06 945 ALA A C 1
ATOM 6745 O O . ALA A 1 945 ? 78.072 -1.994 -165.708 1.00 28.06 945 ALA A O 1
ATOM 6746 N N . ALA A 1 946 ? 75.914 -2.516 -166.178 1.00 29.39 946 ALA A N 1
ATOM 6747 C CA . ALA A 1 946 ? 75.828 -3.958 -165.841 1.00 29.39 946 ALA A CA 1
ATOM 6748 C C . ALA A 1 946 ? 76.190 -4.393 -164.391 1.00 29.39 946 ALA A C 1
ATOM 6750 O O . ALA A 1 946 ? 77.358 -4.445 -164.026 1.00 29.39 946 ALA A O 1
ATOM 6751 N N . ASP A 1 947 ? 75.234 -4.674 -163.488 1.00 28.58 947 ASP A N 1
ATOM 6752 C CA . ASP A 1 947 ? 74.305 -5.844 -163.439 1.00 28.58 947 ASP A CA 1
ATOM 6753 C C . ASP A 1 947 ? 75.027 -7.221 -163.355 1.00 28.58 947 ASP A C 1
ATOM 6755 O O . ASP A 1 947 ? 75.954 -7.416 -164.146 1.00 28.58 947 ASP A O 1
ATOM 6759 N N . PRO A 1 948 ? 74.641 -8.207 -162.488 1.00 42.81 948 PRO A N 1
ATOM 6760 C CA . PRO A 1 948 ? 73.444 -8.327 -161.619 1.00 42.81 948 PRO A CA 1
ATOM 6761 C C . PRO A 1 948 ? 73.706 -8.636 -160.109 1.00 42.81 948 PRO A C 1
ATOM 6763 O O . PRO A 1 948 ? 74.843 -8.773 -159.666 1.00 42.81 948 PRO A O 1
ATOM 6766 N N . GLY A 1 949 ? 72.629 -8.772 -159.306 1.00 27.89 949 GLY A N 1
ATOM 6767 C CA . GLY A 1 949 ? 72.630 -9.261 -157.897 1.00 27.89 949 GLY A CA 1
ATOM 6768 C C . GLY A 1 949 ? 72.568 -10.805 -157.753 1.00 27.89 949 GLY A C 1
ATOM 6769 O O . GLY A 1 949 ? 73.017 -11.480 -158.680 1.00 27.89 949 GLY A O 1
ATOM 6770 N N . PRO A 1 950 ? 71.973 -11.419 -156.685 1.00 53.44 950 PRO A N 1
ATOM 6771 C CA . PRO A 1 950 ? 71.222 -10.869 -155.530 1.00 53.44 950 PRO A CA 1
ATOM 6772 C C . PRO A 1 950 ? 71.570 -11.545 -154.148 1.00 53.44 950 PRO A C 1
ATOM 6774 O O . PRO A 1 950 ? 72.657 -12.089 -153.995 1.00 53.44 950 PRO A O 1
ATOM 6777 N N . VAL A 1 951 ? 70.611 -11.593 -153.188 1.00 25.75 951 VAL A N 1
ATOM 6778 C CA . VAL A 1 951 ? 70.607 -12.291 -151.852 1.00 25.75 951 VAL A CA 1
ATOM 6779 C C . VAL A 1 951 ? 71.375 -11.580 -150.703 1.00 25.75 951 VAL A C 1
ATOM 6781 O O . VAL A 1 951 ? 72.468 -11.084 -150.925 1.00 25.75 951 VAL A O 1
ATOM 6784 N N . GLY A 1 952 ? 70.917 -11.503 -149.432 1.00 28.00 952 GLY A N 1
ATOM 6785 C CA . GLY A 1 952 ? 69.572 -11.724 -148.849 1.00 28.00 952 GLY A CA 1
ATOM 6786 C C . GLY A 1 952 ? 69.519 -12.301 -147.403 1.00 28.00 952 GLY A C 1
ATOM 6787 O O . GLY A 1 952 ? 69.830 -13.474 -147.232 1.00 28.00 952 GLY A O 1
ATOM 6788 N N . THR A 1 953 ? 68.964 -11.553 -146.418 1.00 35.66 953 THR A N 1
ATOM 6789 C CA . THR A 1 953 ? 68.497 -11.985 -145.044 1.00 35.66 953 THR A CA 1
ATOM 6790 C C . THR A 1 953 ? 69.572 -12.537 -144.056 1.00 35.66 953 THR A C 1
ATOM 6792 O O . THR A 1 953 ? 70.660 -12.832 -144.542 1.00 35.66 953 THR A O 1
ATOM 6795 N N . PRO A 1 954 ? 69.368 -12.676 -142.702 1.00 37.09 954 PRO A N 1
ATOM 6796 C CA . PRO A 1 954 ? 68.111 -12.721 -141.905 1.00 37.09 954 PRO A CA 1
ATOM 6797 C C . PRO A 1 954 ? 68.102 -12.042 -140.487 1.00 37.09 954 PRO A C 1
ATOM 6799 O O . PRO A 1 954 ? 69.041 -11.360 -140.090 1.00 37.09 954 PRO A O 1
ATOM 6802 N N . THR A 1 955 ? 67.029 -12.281 -139.708 1.00 37.00 955 THR A N 1
ATOM 6803 C CA . THR A 1 955 ? 66.857 -12.068 -138.238 1.00 37.00 955 THR A CA 1
ATOM 6804 C C . THR A 1 955 ? 67.007 -13.392 -137.443 1.00 37.00 955 THR A C 1
ATOM 6806 O O . THR A 1 955 ? 66.847 -14.450 -138.059 1.00 37.00 955 THR A O 1
ATOM 6809 N N . PRO A 1 956 ? 67.369 -13.397 -136.128 1.00 41.22 956 PRO A N 1
ATOM 6810 C CA . PRO A 1 956 ? 66.422 -13.555 -134.976 1.00 41.22 956 PRO A CA 1
ATOM 6811 C C . PRO A 1 956 ? 66.842 -12.769 -133.680 1.00 41.22 956 PRO A C 1
ATOM 6813 O O . PRO A 1 956 ? 67.956 -12.265 -133.637 1.00 41.22 956 PRO A O 1
ATOM 6816 N N . ILE A 1 957 ? 66.031 -12.430 -132.649 1.00 25.53 957 ILE A N 1
ATOM 6817 C CA . ILE A 1 957 ? 65.147 -13.127 -131.650 1.00 25.53 957 ILE A CA 1
ATOM 6818 C C . ILE A 1 957 ? 65.888 -13.854 -130.485 1.00 25.53 957 ILE A C 1
ATOM 6820 O O . ILE A 1 957 ? 66.833 -14.583 -130.760 1.00 25.53 957 ILE A O 1
ATOM 6824 N N . ILE A 1 958 ? 65.347 -13.717 -129.239 1.00 26.31 958 ILE A N 1
ATOM 6825 C CA . ILE A 1 958 ? 65.530 -14.461 -127.937 1.00 26.31 958 ILE A CA 1
ATOM 6826 C C . ILE A 1 958 ? 66.107 -13.581 -126.789 1.00 26.31 958 ILE A C 1
ATOM 6828 O O . ILE A 1 958 ? 67.084 -12.889 -127.034 1.00 26.31 958 ILE A O 1
ATOM 6832 N N . VAL A 1 959 ? 65.683 -13.607 -125.501 1.00 26.92 959 VAL A N 1
ATOM 6833 C CA . VAL A 1 959 ? 64.391 -13.785 -124.757 1.00 26.92 959 VAL A CA 1
ATOM 6834 C C . VAL A 1 959 ? 64.682 -13.632 -123.230 1.00 26.92 959 VAL A C 1
ATOM 6836 O O . VAL A 1 959 ? 65.825 -13.840 -122.838 1.00 26.92 959 VAL A O 1
ATOM 6839 N N . ALA A 1 960 ? 63.657 -13.368 -122.388 1.00 27.25 960 ALA A N 1
ATOM 6840 C CA . ALA A 1 960 ? 63.662 -13.362 -120.896 1.00 27.25 960 ALA A CA 1
ATOM 6841 C C . ALA A 1 960 ? 64.401 -12.183 -120.199 1.00 27.25 960 ALA A C 1
ATOM 6843 O O . ALA A 1 960 ? 65.451 -11.762 -120.661 1.00 27.25 960 ALA A O 1
ATOM 6844 N N . ALA A 1 961 ? 63.947 -11.603 -119.072 1.00 27.05 961 ALA A N 1
ATOM 6845 C CA . ALA A 1 961 ? 62.671 -11.622 -118.310 1.00 27.05 961 ALA A CA 1
ATOM 6846 C C . ALA A 1 961 ? 62.629 -10.329 -117.415 1.00 27.05 961 ALA A C 1
ATOM 6848 O O . ALA A 1 961 ? 63.488 -9.475 -117.609 1.00 27.05 961 ALA A O 1
ATOM 6849 N N . GLN A 1 962 ? 61.731 -10.040 -116.452 1.00 28.05 962 GLN A N 1
ATOM 6850 C CA . GLN A 1 962 ? 60.634 -10.773 -115.786 1.00 28.05 962 GLN A CA 1
ATOM 6851 C C . GLN A 1 962 ? 59.578 -9.781 -115.201 1.00 28.05 962 GLN A C 1
ATOM 6853 O O . GLN A 1 962 ? 59.636 -8.585 -115.464 1.00 28.05 962 GLN A O 1
ATOM 6858 N N . ALA A 1 963 ? 58.616 -10.286 -114.419 1.00 28.55 963 ALA A N 1
ATOM 6859 C CA . ALA A 1 963 ? 57.607 -9.558 -113.628 1.00 28.55 963 ALA A CA 1
ATOM 6860 C C . ALA A 1 963 ? 58.180 -8.774 -112.416 1.00 28.55 963 ALA A C 1
ATOM 6862 O O . ALA A 1 963 ? 59.228 -9.170 -111.907 1.00 28.55 963 ALA A O 1
ATOM 6863 N N . ALA A 1 964 ? 57.517 -7.762 -111.825 1.00 26.38 964 ALA A N 1
ATOM 6864 C CA . ALA A 1 964 ? 56.448 -6.846 -112.293 1.00 26.38 964 ALA A CA 1
ATOM 6865 C C . ALA A 1 964 ? 56.467 -5.554 -111.398 1.00 26.38 964 ALA A C 1
ATOM 6867 O O . ALA A 1 964 ? 57.530 -4.947 -111.364 1.00 26.38 964 ALA A O 1
ATOM 6868 N N . ASP A 1 965 ? 55.479 -5.026 -110.646 1.00 29.17 965 ASP A N 1
ATOM 6869 C CA . ASP A 1 965 ? 54.066 -5.368 -110.350 1.00 29.17 965 ASP A CA 1
ATOM 6870 C C . ASP A 1 965 ? 53.237 -4.109 -109.923 1.00 29.17 965 ASP A C 1
ATOM 6872 O O . ASP A 1 965 ? 53.304 -3.083 -110.597 1.00 29.17 965 ASP A O 1
ATOM 6876 N N . THR A 1 966 ? 52.409 -4.182 -108.868 1.00 28.72 966 THR A N 1
ATOM 6877 C CA . THR A 1 966 ? 51.260 -3.302 -108.537 1.00 28.72 966 THR A CA 1
ATOM 6878 C C . THR A 1 966 ? 51.115 -3.092 -106.995 1.00 28.72 966 THR A C 1
ATOM 6880 O O . THR A 1 966 ? 51.953 -3.600 -106.258 1.00 28.72 966 THR A O 1
ATOM 6883 N N . LEU A 1 967 ? 50.159 -2.371 -106.363 1.00 28.25 967 LEU A N 1
ATOM 6884 C CA . LEU A 1 967 ? 48.994 -1.550 -106.769 1.00 28.25 967 LEU A CA 1
ATOM 6885 C C . LEU A 1 967 ? 48.575 -0.569 -105.626 1.00 28.25 967 LEU A C 1
ATOM 6887 O O . LEU A 1 967 ? 48.891 -0.796 -104.463 1.00 28.25 967 LEU A O 1
ATOM 6891 N N . ALA A 1 968 ? 47.686 0.375 -105.966 1.00 28.36 968 ALA A N 1
ATOM 6892 C CA . ALA A 1 968 ? 46.527 0.833 -105.170 1.00 28.36 968 ALA A CA 1
ATOM 6893 C C . ALA A 1 968 ? 46.686 1.799 -103.974 1.00 28.36 968 ALA A C 1
ATOM 6895 O O . ALA A 1 968 ? 47.711 1.935 -103.317 1.00 28.36 968 ALA A O 1
ATOM 6896 N N . ALA A 1 969 ? 45.558 2.461 -103.702 1.00 29.25 969 ALA A N 1
ATOM 6897 C CA . ALA A 1 969 ? 45.278 3.316 -102.558 1.00 29.25 969 ALA A CA 1
ATOM 6898 C C . ALA A 1 969 ? 43.808 3.126 -102.122 1.00 29.25 969 ALA A C 1
ATOM 6900 O O . ALA A 1 969 ? 43.031 2.461 -102.807 1.00 29.25 969 ALA A O 1
ATOM 6901 N N . SER A 1 970 ? 43.419 3.839 -101.061 1.00 28.00 970 SER A N 1
ATOM 6902 C CA . SER A 1 970 ? 42.041 4.163 -100.646 1.00 28.00 970 SER A CA 1
ATOM 6903 C C . SER A 1 970 ? 41.209 3.133 -99.851 1.00 28.00 970 SER A C 1
ATOM 6905 O O . SER A 1 970 ? 40.956 2.015 -100.278 1.00 28.00 970 SER A O 1
ATOM 6907 N N . HIS A 1 971 ? 40.691 3.661 -98.736 1.00 27.75 971 HIS A N 1
ATOM 6908 C CA . HIS A 1 971 ? 39.336 3.524 -98.189 1.00 27.75 971 HIS A CA 1
ATOM 6909 C C . HIS A 1 971 ? 38.784 2.216 -97.593 1.00 27.75 971 HIS A C 1
ATOM 6911 O O . HIS A 1 971 ? 39.086 1.088 -97.959 1.00 27.75 971 HIS A O 1
ATOM 6917 N N . THR A 1 972 ? 37.915 2.461 -96.612 1.00 28.25 972 THR A N 1
ATOM 6918 C CA . THR A 1 972 ? 37.152 1.527 -95.787 1.00 28.25 972 THR A CA 1
ATOM 6919 C C . THR A 1 972 ? 35.814 1.143 -96.419 1.00 28.25 972 THR A C 1
ATOM 6921 O O . THR A 1 972 ? 35.123 1.997 -96.974 1.00 28.25 972 THR A O 1
ATOM 6924 N N . ALA A 1 973 ? 35.380 -0.104 -96.208 1.00 27.70 973 ALA A N 1
ATOM 6925 C CA . ALA A 1 973 ? 33.964 -0.473 -96.203 1.00 27.70 973 ALA A CA 1
ATOM 6926 C C . ALA A 1 973 ? 33.703 -1.725 -95.338 1.00 27.70 973 ALA A C 1
ATOM 6928 O O . ALA A 1 973 ? 34.472 -2.680 -95.357 1.00 27.70 973 ALA A O 1
ATOM 6929 N N . THR A 1 974 ? 32.607 -1.652 -94.582 1.00 29.25 974 THR A N 1
ATOM 6930 C CA . THR A 1 974 ? 31.748 -2.714 -94.009 1.00 29.25 974 THR A CA 1
ATOM 6931 C C . THR A 1 974 ? 32.026 -4.187 -94.363 1.00 29.25 974 THR A C 1
ATOM 6933 O O . THR A 1 974 ? 32.162 -4.528 -95.536 1.00 29.25 974 THR A O 1
ATOM 6936 N N . GLY A 1 975 ? 31.946 -5.076 -93.365 1.00 27.81 975 GLY A N 1
ATOM 6937 C CA . GLY A 1 975 ? 31.911 -6.535 -93.563 1.00 27.81 975 GLY A CA 1
ATOM 6938 C C . GLY A 1 975 ? 30.501 -7.148 -93.525 1.00 27.81 975 GLY A C 1
ATOM 6939 O O . GLY A 1 975 ? 29.526 -6.446 -93.285 1.00 27.81 975 GLY A O 1
ATOM 6940 N N . GLU A 1 976 ? 30.445 -8.470 -93.713 1.00 28.59 976 GLU A N 1
ATOM 6941 C CA . GLU A 1 976 ? 29.351 -9.410 -93.386 1.00 28.59 976 GLU A CA 1
ATOM 6942 C C . GLU A 1 976 ? 29.996 -10.806 -93.123 1.00 28.59 976 GLU A C 1
ATOM 6944 O O . GLU A 1 976 ? 31.161 -10.995 -93.496 1.00 28.59 976 GLU A O 1
ATOM 6949 N N . PRO A 1 977 ? 29.329 -11.776 -92.458 1.00 49.88 977 PRO A N 1
ATOM 6950 C CA . PRO A 1 977 ? 29.964 -13.010 -91.966 1.00 49.88 977 PRO A CA 1
ATOM 6951 C C . PRO A 1 977 ? 29.570 -14.289 -92.756 1.00 49.88 977 PRO A C 1
ATOM 6953 O O . PRO A 1 977 ? 29.040 -14.209 -93.857 1.00 49.88 977 PRO A O 1
ATOM 6956 N N . VAL A 1 978 ? 29.780 -15.464 -92.124 1.00 27.48 978 VAL A N 1
ATOM 6957 C CA . VAL A 1 978 ? 29.131 -16.793 -92.332 1.00 27.48 978 VAL A CA 1
ATOM 6958 C C . VAL A 1 978 ? 30.014 -17.958 -92.854 1.00 27.48 978 VAL A C 1
ATOM 6960 O O . VAL A 1 978 ? 30.212 -18.122 -94.047 1.00 27.48 978 VAL A O 1
ATOM 6963 N N . TYR A 1 979 ? 30.412 -18.824 -91.899 1.00 25.81 979 TYR A N 1
ATOM 6964 C CA . TYR A 1 979 ? 30.588 -20.303 -91.932 1.00 25.81 979 TYR A CA 1
ATOM 6965 C C . TYR A 1 979 ? 31.436 -21.007 -93.026 1.00 25.81 979 TYR A C 1
ATOM 6967 O O . TYR A 1 979 ? 31.205 -20.857 -94.219 1.00 25.81 979 TYR A O 1
ATOM 6975 N N . GLY A 1 980 ? 32.317 -21.939 -92.607 1.00 26.97 980 GLY A N 1
ATOM 6976 C CA . GLY A 1 980 ? 33.036 -22.827 -93.544 1.00 26.97 980 GLY A CA 1
ATOM 6977 C C . GLY A 1 980 ? 34.150 -23.738 -92.986 1.00 26.97 980 GLY A C 1
ATOM 6978 O O . GLY A 1 980 ? 35.239 -23.768 -93.549 1.00 26.97 980 GLY A O 1
ATOM 6979 N N . THR A 1 981 ? 33.926 -24.486 -91.900 1.00 29.86 981 THR A N 1
ATOM 6980 C CA . THR A 1 981 ? 34.785 -25.639 -91.513 1.00 29.86 981 THR A CA 1
ATOM 6981 C C . THR A 1 981 ? 34.384 -26.905 -92.313 1.00 29.86 981 THR A C 1
ATOM 6983 O O . THR A 1 981 ? 33.249 -26.925 -92.794 1.00 29.86 981 THR A O 1
ATOM 6986 N N . PRO A 1 982 ? 35.227 -27.966 -92.474 1.00 37.31 982 PRO A N 1
ATOM 6987 C CA . PRO A 1 982 ? 36.341 -28.355 -91.594 1.00 37.31 982 PRO A CA 1
ATOM 6988 C C . PRO A 1 982 ? 37.670 -28.855 -92.233 1.00 37.31 982 PRO A C 1
ATOM 6990 O O . PRO A 1 982 ? 37.790 -29.129 -93.422 1.00 37.31 982 PRO A O 1
ATOM 6993 N N . LEU A 1 983 ? 38.648 -29.032 -91.331 1.00 30.80 983 LEU A N 1
ATOM 6994 C CA . LEU A 1 983 ? 39.695 -30.079 -91.242 1.00 30.80 983 LEU A CA 1
ATOM 6995 C C . LEU A 1 983 ? 39.398 -31.412 -91.989 1.00 30.80 983 LEU A C 1
ATOM 6997 O O . LEU A 1 983 ? 38.221 -31.775 -92.060 1.00 30.80 983 LEU A O 1
ATOM 7001 N N . PRO A 1 984 ? 40.415 -32.220 -92.418 1.00 42.38 984 PRO A N 1
ATOM 7002 C CA . PRO A 1 984 ? 41.370 -32.810 -91.452 1.00 42.38 984 PRO A CA 1
ATOM 7003 C C . PRO A 1 984 ? 42.796 -33.252 -91.892 1.00 42.38 984 PRO A C 1
ATOM 7005 O O . PRO A 1 984 ? 43.035 -33.621 -93.033 1.00 42.38 984 PRO A O 1
ATOM 7008 N N . SER A 1 985 ? 43.658 -33.390 -90.867 1.00 31.11 985 SER A N 1
ATOM 7009 C CA . SER A 1 985 ? 44.727 -34.407 -90.681 1.00 31.11 985 SER A CA 1
ATOM 7010 C C . SER A 1 985 ? 45.925 -34.511 -91.651 1.00 31.11 985 SER A C 1
ATOM 7012 O O . SER A 1 985 ? 45.792 -34.350 -92.852 1.00 31.11 985 SER A O 1
ATOM 7014 N N . ALA A 1 986 ? 47.127 -34.928 -91.221 1.00 30.66 986 ALA A N 1
ATOM 7015 C CA . ALA A 1 986 ? 47.766 -35.017 -89.890 1.00 30.66 986 ALA A CA 1
ATOM 7016 C C . ALA A 1 986 ? 49.246 -35.446 -90.072 1.00 30.66 986 ALA A C 1
ATOM 7018 O O . ALA A 1 986 ? 49.537 -36.106 -91.065 1.00 30.66 986 ALA A O 1
ATOM 7019 N N . LEU A 1 987 ? 50.131 -35.207 -89.086 1.00 28.11 987 LEU A N 1
ATOM 7020 C CA . LEU A 1 987 ? 50.901 -36.291 -88.435 1.00 28.11 987 LEU A CA 1
ATOM 7021 C C . LEU A 1 987 ? 51.670 -35.840 -87.164 1.00 28.11 987 LEU A C 1
ATOM 7023 O O . LEU A 1 987 ? 52.377 -34.844 -87.182 1.00 28.11 987 LEU A O 1
ATOM 7027 N N . LEU A 1 988 ? 51.508 -36.646 -86.107 1.00 27.25 988 LEU A N 1
ATOM 7028 C CA . LEU A 1 988 ? 52.331 -36.915 -84.906 1.00 27.25 988 LEU A CA 1
ATOM 7029 C C . LEU A 1 988 ? 53.244 -35.851 -84.227 1.00 27.25 988 LEU A C 1
ATOM 7031 O O . LEU A 1 988 ? 54.122 -35.234 -84.817 1.00 27.25 988 LEU A O 1
ATOM 7035 N N . ALA A 1 989 ? 53.113 -35.822 -82.894 1.00 27.48 989 ALA A N 1
ATOM 7036 C CA . ALA A 1 989 ? 54.067 -35.335 -81.880 1.00 27.48 989 ALA A CA 1
ATOM 7037 C C . ALA A 1 989 ? 54.985 -36.521 -81.412 1.00 27.48 989 ALA A C 1
ATOM 7039 O O . ALA A 1 989 ? 54.963 -37.542 -82.108 1.00 27.48 989 ALA A O 1
ATOM 7040 N N . PRO A 1 990 ? 55.717 -36.524 -80.261 1.00 47.72 990 PRO A N 1
ATOM 7041 C CA . PRO A 1 990 ? 55.905 -35.494 -79.217 1.00 47.72 990 PRO A CA 1
ATOM 7042 C C . PRO A 1 990 ? 57.358 -35.313 -78.692 1.00 47.72 990 PRO A C 1
ATOM 7044 O O . PRO A 1 990 ? 58.247 -36.082 -79.040 1.00 47.72 990 PRO A O 1
ATOM 7047 N N . LEU A 1 991 ? 57.577 -34.334 -77.792 1.00 26.88 991 LEU A N 1
ATOM 7048 C CA . LEU A 1 991 ? 58.179 -34.491 -76.439 1.00 26.88 991 LEU A CA 1
ATOM 7049 C C . LEU A 1 991 ? 58.591 -33.137 -75.810 1.00 26.88 991 LEU A C 1
ATOM 7051 O O . LEU A 1 991 ? 59.043 -32.223 -76.490 1.00 26.88 991 LEU A O 1
ATOM 7055 N N . THR A 1 992 ? 58.465 -33.050 -74.485 1.00 33.47 992 THR A N 1
ATOM 7056 C CA . THR A 1 992 ? 58.959 -31.992 -73.573 1.00 33.47 992 THR A CA 1
ATOM 7057 C C . THR A 1 992 ? 59.592 -32.710 -72.354 1.00 33.47 992 THR A C 1
ATOM 7059 O O . THR A 1 992 ? 59.214 -33.865 -72.124 1.00 33.47 992 THR A O 1
ATOM 7062 N N . PRO A 1 993 ? 60.575 -32.139 -71.607 1.00 35.81 993 PRO A N 1
ATOM 7063 C CA . PRO A 1 993 ? 60.355 -30.961 -70.751 1.00 35.81 993 PRO A CA 1
ATOM 7064 C C . PRO A 1 993 ? 61.536 -29.965 -70.574 1.00 35.81 993 PRO A C 1
ATOM 7066 O O . PRO A 1 993 ? 62.624 -30.117 -71.119 1.00 35.81 993 PRO A O 1
ATOM 7069 N N . LEU A 1 994 ? 61.234 -28.933 -69.771 1.00 35.38 994 LEU A N 1
ATOM 7070 C CA . LEU A 1 994 ? 62.079 -27.928 -69.089 1.00 35.38 994 LEU A CA 1
ATOM 7071 C C . LEU A 1 994 ? 63.209 -28.540 -68.207 1.00 35.38 994 LEU A C 1
ATOM 7073 O O . LEU A 1 994 ? 63.164 -29.756 -68.006 1.00 35.38 994 LEU A O 1
ATOM 7077 N N . PRO A 1 995 ? 64.175 -27.768 -67.622 1.00 41.03 995 PRO A N 1
ATOM 7078 C CA . PRO A 1 995 ? 64.122 -26.351 -67.169 1.00 41.03 995 PRO A CA 1
ATOM 7079 C C . PRO A 1 995 ? 65.352 -25.507 -67.629 1.00 41.03 995 PRO A C 1
ATOM 7081 O O . PRO A 1 995 ? 65.905 -25.837 -68.669 1.00 41.03 995 PRO A O 1
ATOM 7084 N N . SER A 1 996 ? 65.834 -24.390 -67.047 1.00 26.64 996 SER A N 1
ATOM 7085 C CA . SER A 1 996 ? 65.677 -23.635 -65.766 1.00 26.64 996 SER A CA 1
ATOM 7086 C C . SER A 1 996 ? 66.325 -22.232 -65.922 1.00 26.64 996 SER A C 1
ATOM 7088 O O . SER A 1 996 ? 67.247 -22.130 -66.724 1.00 26.64 996 SER A O 1
ATOM 7090 N N . THR A 1 997 ? 66.040 -21.128 -65.205 1.00 27.75 997 THR A N 1
ATOM 7091 C CA . THR A 1 997 ? 64.981 -20.656 -64.262 1.00 27.75 997 THR A CA 1
ATOM 7092 C C . THR A 1 997 ? 65.126 -19.114 -64.103 1.00 27.75 997 THR A C 1
ATOM 7094 O O . THR A 1 997 ? 66.210 -18.602 -64.383 1.00 27.75 997 THR A O 1
ATOM 7097 N N . PRO A 1 998 ? 64.103 -18.350 -63.653 1.00 43.28 998 PRO A N 1
ATOM 7098 C CA . PRO A 1 998 ? 64.194 -16.891 -63.456 1.00 43.28 998 PRO A CA 1
ATOM 7099 C C . PRO A 1 998 ? 64.771 -16.476 -62.083 1.00 43.28 998 PRO A C 1
ATOM 7101 O O . PRO A 1 998 ? 64.880 -17.300 -61.177 1.00 43.28 998 PRO A O 1
ATOM 7104 N N . ALA A 1 999 ? 65.046 -15.176 -61.908 1.00 26.94 999 ALA A N 1
ATOM 7105 C CA . ALA A 1 999 ? 65.300 -14.524 -60.613 1.00 26.94 999 ALA A CA 1
ATOM 7106 C C . ALA A 1 999 ? 64.324 -13.333 -60.399 1.00 26.94 999 ALA A C 1
ATOM 7108 O O . ALA A 1 999 ? 63.867 -12.772 -61.399 1.00 26.94 999 ALA A O 1
ATOM 7109 N N . PRO A 1 1000 ? 63.937 -12.970 -59.154 1.00 36.34 1000 PRO A N 1
ATOM 7110 C CA . PRO A 1 1000 ? 62.590 -12.441 -58.906 1.00 36.34 1000 PRO A CA 1
ATOM 7111 C C . PRO A 1 1000 ? 62.509 -11.019 -58.309 1.00 36.34 1000 PRO A C 1
ATOM 7113 O O . PRO A 1 1000 ? 63.500 -10.423 -57.891 1.00 36.34 1000 PRO A O 1
ATOM 7116 N N . GLN A 1 1001 ? 61.277 -10.501 -58.233 1.00 29.11 1001 GLN A N 1
ATOM 7117 C CA . GLN A 1 1001 ? 60.899 -9.337 -57.418 1.00 29.11 1001 GLN A CA 1
ATOM 7118 C C . GLN A 1 1001 ? 60.692 -9.724 -55.936 1.00 29.11 1001 GLN A C 1
ATOM 7120 O O . GLN A 1 1001 ? 60.678 -10.905 -55.593 1.00 29.11 1001 GLN A O 1
ATOM 7125 N N . ALA A 1 1002 ? 60.544 -8.725 -55.060 1.00 28.02 1002 ALA A N 1
ATOM 7126 C CA . ALA A 1 1002 ? 60.439 -8.883 -53.603 1.00 28.02 1002 ALA A CA 1
ATOM 7127 C C . ALA A 1 1002 ? 59.006 -8.667 -53.054 1.00 28.02 1002 ALA A C 1
ATOM 7129 O O . ALA A 1 1002 ? 58.108 -8.296 -53.807 1.00 28.02 1002 ALA A O 1
ATOM 7130 N N . LEU A 1 1003 ? 58.867 -8.798 -51.720 1.00 27.53 1003 LEU A N 1
ATOM 7131 C CA . LEU A 1 1003 ? 57.653 -8.765 -50.867 1.00 27.53 1003 LEU A CA 1
ATOM 7132 C C . LEU A 1 1003 ? 56.912 -10.117 -50.729 1.00 27.53 1003 LEU A C 1
ATOM 7134 O O . LEU A 1 1003 ? 56.918 -10.896 -51.681 1.00 27.53 1003 LEU A O 1
ATOM 7138 N N . PRO A 1 1004 ? 56.208 -10.384 -49.601 1.00 38.31 1004 PRO A N 1
ATOM 7139 C CA . PRO A 1 1004 ? 56.161 -9.663 -48.316 1.00 38.31 1004 PRO A CA 1
ATOM 7140 C C . PRO A 1 1004 ? 56.719 -10.496 -47.131 1.00 38.31 1004 PRO A C 1
ATOM 7142 O O . PRO A 1 1004 ? 57.115 -11.648 -47.291 1.00 38.31 1004 PRO A O 1
ATOM 7145 N N . ALA A 1 1005 ? 56.728 -9.924 -45.920 1.00 28.11 1005 ALA A N 1
ATOM 7146 C CA . ALA A 1 1005 ? 57.025 -10.652 -44.679 1.00 28.11 1005 ALA A CA 1
ATOM 7147 C C . ALA A 1 1005 ? 55.756 -11.280 -44.065 1.00 28.11 1005 ALA A C 1
ATOM 7149 O O . ALA A 1 1005 ? 54.670 -10.712 -44.175 1.00 28.11 1005 ALA A O 1
ATOM 7150 N N . ILE A 1 1006 ? 55.902 -12.423 -43.385 1.00 29.81 1006 ILE A N 1
ATOM 7151 C CA . ILE A 1 1006 ? 54.824 -13.128 -42.669 1.00 29.81 1006 ILE A CA 1
ATOM 7152 C C . ILE A 1 1006 ? 55.000 -12.923 -41.156 1.00 29.81 1006 ILE A C 1
ATOM 7154 O O . ILE A 1 1006 ? 56.121 -12.957 -40.651 1.00 29.81 1006 ILE A O 1
ATOM 7158 N N . GLN A 1 1007 ? 53.898 -12.698 -40.436 1.00 30.17 1007 GLN A N 1
ATOM 7159 C CA . GLN A 1 1007 ? 53.899 -12.512 -38.981 1.00 30.17 1007 GLN A CA 1
ATOM 7160 C C . GLN A 1 1007 ? 54.177 -13.828 -38.239 1.00 30.17 1007 GLN A C 1
ATOM 7162 O O . GLN A 1 1007 ? 53.680 -14.886 -38.621 1.00 30.17 1007 GLN A O 1
ATOM 7167 N N . ALA A 1 1008 ? 54.924 -13.750 -37.136 1.00 29.30 1008 ALA A N 1
ATOM 7168 C CA . ALA A 1 1008 ? 55.061 -14.860 -36.198 1.00 29.30 1008 ALA A CA 1
ATOM 7169 C C . ALA A 1 1008 ? 53.821 -14.957 -35.291 1.00 29.30 1008 ALA A C 1
ATOM 7171 O O . ALA A 1 1008 ? 53.345 -13.943 -34.779 1.00 29.30 1008 ALA A O 1
ATOM 7172 N N . VAL A 1 1009 ? 53.333 -16.177 -35.061 1.00 28.48 1009 VAL A N 1
ATOM 7173 C CA . VAL A 1 1009 ? 52.295 -16.467 -34.060 1.00 28.48 1009 VAL A CA 1
ATOM 7174 C C . VAL A 1 1009 ? 52.987 -16.831 -32.739 1.00 28.48 1009 VAL A C 1
ATOM 7176 O O . VAL A 1 1009 ? 53.830 -17.731 -32.749 1.00 28.48 1009 VAL A O 1
ATOM 7179 N N . PRO A 1 1010 ? 52.676 -16.172 -31.608 1.00 37.84 1010 PRO A N 1
ATOM 7180 C CA . PRO A 1 1010 ? 53.235 -16.547 -30.316 1.00 37.84 1010 PRO A CA 1
ATOM 7181 C C . PRO A 1 1010 ? 52.589 -17.838 -29.797 1.00 37.84 1010 PRO A C 1
ATOM 7183 O O . PRO A 1 1010 ? 51.366 -17.976 -29.785 1.00 37.84 1010 PRO A O 1
ATOM 7186 N N . LEU A 1 1011 ? 53.412 -18.774 -29.323 1.00 35.12 1011 LEU A N 1
ATOM 7187 C CA . LEU A 1 1011 ? 52.942 -19.908 -28.528 1.00 35.12 1011 LEU A CA 1
ATOM 7188 C C . LEU A 1 1011 ? 52.599 -19.416 -27.117 1.00 35.12 1011 LEU A C 1
ATOM 7190 O O . LEU A 1 1011 ? 53.453 -18.856 -26.431 1.00 35.12 1011 LEU A O 1
ATOM 7194 N N . LEU A 1 1012 ? 51.355 -19.632 -26.687 1.00 43.94 1012 LEU A N 1
ATOM 7195 C CA . LEU A 1 1012 ? 50.951 -19.419 -25.297 1.00 43.94 1012 LEU A CA 1
ATOM 7196 C C . LEU A 1 1012 ? 51.650 -20.433 -24.379 1.00 43.94 1012 LEU A C 1
ATOM 7198 O O . LEU A 1 1012 ? 51.871 -21.583 -24.759 1.00 43.94 1012 LEU A O 1
ATOM 7202 N N . SER A 1 1013 ? 51.946 -20.009 -23.149 1.00 51.53 1013 SER A N 1
ATOM 7203 C CA . SER A 1 1013 ? 52.388 -20.912 -22.079 1.00 51.53 1013 SER A CA 1
ATOM 7204 C C . SER A 1 1013 ? 51.351 -22.028 -21.857 1.00 51.53 1013 SER A C 1
ATOM 7206 O O . SER A 1 1013 ? 50.151 -21.731 -21.894 1.00 51.53 1013 SER A O 1
ATOM 7208 N N . PRO A 1 1014 ? 51.756 -23.283 -21.570 1.00 58.88 1014 PRO A N 1
ATOM 7209 C CA . PRO A 1 1014 ? 50.812 -24.356 -21.246 1.00 58.88 1014 PRO A CA 1
ATOM 7210 C C . PRO A 1 1014 ? 49.931 -24.026 -20.028 1.00 58.88 1014 PRO A C 1
ATOM 7212 O O . PRO A 1 1014 ? 48.789 -24.479 -19.980 1.00 58.88 1014 PRO A O 1
ATOM 7215 N N . VAL A 1 1015 ? 50.407 -23.175 -19.106 1.00 62.34 1015 VAL A N 1
ATOM 7216 C CA . VAL A 1 1015 ? 49.605 -22.605 -18.005 1.00 62.34 1015 VAL A CA 1
ATOM 7217 C C . VAL A 1 1015 ? 48.419 -21.814 -18.569 1.00 62.34 1015 VAL A C 1
ATOM 7219 O O . VAL A 1 1015 ? 47.261 -22.135 -18.314 1.00 62.34 1015 VAL A O 1
ATOM 7222 N N . ALA A 1 1016 ? 48.711 -20.812 -19.403 1.00 61.28 1016 ALA A N 1
ATOM 7223 C CA . ALA A 1 1016 ? 47.725 -19.897 -19.970 1.00 61.28 1016 ALA A CA 1
ATOM 7224 C C . ALA A 1 1016 ? 46.729 -20.619 -20.890 1.00 61.28 1016 ALA A C 1
ATOM 7226 O O . ALA A 1 1016 ? 45.536 -20.329 -20.857 1.00 61.28 1016 ALA A O 1
ATOM 7227 N N . ALA A 1 1017 ? 47.202 -21.593 -21.675 1.00 64.44 1017 ALA A N 1
ATOM 7228 C CA . ALA A 1 1017 ? 46.352 -22.416 -22.530 1.00 64.44 1017 ALA A CA 1
ATOM 7229 C C . ALA A 1 1017 ? 45.384 -23.308 -21.729 1.00 64.44 1017 ALA A C 1
ATOM 7231 O O . ALA A 1 1017 ? 44.266 -23.535 -22.184 1.00 64.44 1017 ALA A O 1
ATOM 7232 N N . SER A 1 1018 ? 45.792 -23.780 -20.546 1.00 74.56 1018 SER A N 1
ATOM 7233 C CA . SER A 1 1018 ? 44.969 -24.632 -19.677 1.00 74.56 1018 SER A CA 1
ATOM 7234 C C . SER A 1 1018 ? 43.969 -23.815 -18.850 1.00 74.56 1018 SER A C 1
ATOM 7236 O O . SER A 1 1018 ? 42.793 -24.163 -18.794 1.00 74.56 1018 SER A O 1
ATOM 7238 N N . LEU A 1 1019 ? 44.384 -22.670 -18.291 1.00 78.75 1019 LEU A N 1
ATOM 7239 C CA . LEU A 1 1019 ? 43.475 -21.733 -17.610 1.00 78.75 1019 LEU A CA 1
ATOM 7240 C C . LEU A 1 1019 ? 42.410 -21.172 -18.569 1.00 78.75 1019 LEU A C 1
ATOM 7242 O O . LEU A 1 1019 ? 41.249 -21.009 -18.196 1.00 78.75 1019 LEU A O 1
ATOM 7246 N N . ALA A 1 1020 ? 42.765 -20.951 -19.839 1.00 72.25 1020 ALA A N 1
ATOM 7247 C CA . ALA A 1 1020 ? 41.821 -20.570 -20.892 1.00 72.25 1020 ALA A CA 1
ATOM 7248 C C . ALA A 1 1020 ? 40.805 -21.674 -21.272 1.00 72.25 1020 ALA A C 1
ATOM 7250 O O . ALA A 1 1020 ? 39.901 -21.401 -22.056 1.00 72.25 1020 ALA A O 1
ATOM 7251 N N . GLN A 1 1021 ? 40.931 -22.897 -20.735 1.00 80.56 1021 GLN A N 1
ATOM 7252 C CA . GLN A 1 1021 ? 40.028 -24.031 -20.991 1.00 80.56 1021 GLN A CA 1
ATOM 7253 C C . GLN A 1 1021 ? 39.156 -24.430 -19.788 1.00 80.56 1021 GLN A C 1
ATOM 7255 O O . GLN A 1 1021 ? 38.368 -25.366 -19.910 1.00 80.56 1021 GLN A O 1
ATOM 7260 N N . ILE A 1 1022 ? 39.250 -23.731 -18.648 1.00 85.69 1022 ILE A N 1
ATOM 7261 C CA . ILE A 1 1022 ? 38.335 -23.933 -17.509 1.00 85.69 1022 ILE A CA 1
ATOM 7262 C C . ILE A 1 1022 ? 36.891 -23.685 -17.967 1.00 85.69 1022 ILE A C 1
ATOM 7264 O O . ILE A 1 1022 ? 36.602 -22.615 -18.510 1.00 85.69 1022 ILE A O 1
ATOM 7268 N N . ASP A 1 1023 ? 36.001 -24.657 -17.747 1.00 84.19 1023 ASP A N 1
ATOM 7269 C CA . ASP A 1 1023 ? 34.572 -24.531 -18.045 1.00 84.19 1023 ASP A CA 1
ATOM 7270 C C . ASP A 1 1023 ? 33.868 -23.697 -16.967 1.00 84.19 1023 ASP A C 1
ATOM 7272 O O . ASP A 1 1023 ? 33.847 -24.064 -15.796 1.00 84.19 1023 ASP A O 1
ATOM 7276 N N . THR A 1 1024 ? 33.282 -22.580 -17.388 1.00 90.06 1024 THR A N 1
ATOM 7277 C CA . THR A 1 1024 ? 32.511 -21.639 -16.562 1.00 90.06 1024 THR A CA 1
ATOM 7278 C C . THR A 1 1024 ? 31.012 -21.674 -16.907 1.00 90.06 1024 THR A C 1
ATOM 7280 O O . THR A 1 1024 ? 30.223 -20.881 -16.381 1.00 90.06 1024 THR A O 1
ATOM 7283 N N . ALA A 1 1025 ? 30.576 -22.587 -17.789 1.00 85.88 1025 ALA A N 1
ATOM 7284 C CA . ALA A 1 1025 ? 29.169 -22.757 -18.155 1.00 85.88 1025 ALA A CA 1
ATOM 7285 C C . ALA A 1 1025 ? 28.357 -23.460 -17.054 1.00 85.88 1025 ALA A C 1
ATOM 7287 O O . ALA A 1 1025 ? 27.179 -23.149 -16.872 1.00 85.88 1025 ALA A O 1
ATOM 7288 N N . HIS A 1 1026 ? 28.988 -24.365 -16.303 1.00 85.50 1026 HIS A N 1
ATOM 7289 C CA . HIS A 1 1026 ? 28.416 -25.013 -15.124 1.00 85.50 1026 HIS A CA 1
ATOM 7290 C C . HIS A 1 1026 ? 28.868 -24.263 -13.865 1.00 85.50 1026 HIS A C 1
ATOM 7292 O O . HIS A 1 1026 ? 30.004 -24.421 -13.436 1.00 85.50 1026 HIS A O 1
ATOM 7298 N N . HIS A 1 1027 ? 27.984 -23.439 -13.300 1.00 90.00 1027 HIS A N 1
ATOM 7299 C CA . HIS A 1 1027 ? 28.258 -22.594 -12.131 1.00 90.00 1027 HIS A CA 1
ATOM 7300 C C . HIS A 1 1027 ? 27.310 -22.948 -10.983 1.00 90.00 1027 HIS A C 1
ATOM 7302 O O . HIS A 1 1027 ? 26.099 -23.078 -11.180 1.00 90.00 1027 HIS A O 1
ATOM 7308 N N . VAL A 1 1028 ? 27.873 -23.177 -9.798 1.00 90.56 1028 VAL A N 1
ATOM 7309 C CA . VAL A 1 1028 ? 27.182 -23.644 -8.592 1.00 90.56 1028 VAL A CA 1
ATOM 7310 C C . VAL A 1 1028 ? 27.768 -22.938 -7.363 1.00 90.56 1028 VAL A C 1
ATOM 7312 O O . VAL A 1 1028 ? 28.393 -23.563 -6.507 1.00 90.56 1028 VAL A O 1
ATOM 7315 N N . ALA A 1 1029 ? 27.528 -21.629 -7.250 1.00 92.56 1029 ALA A N 1
ATOM 7316 C CA . ALA A 1 1029 ? 27.984 -20.821 -6.117 1.00 92.56 1029 ALA A CA 1
ATOM 7317 C C . ALA A 1 1029 ? 27.673 -21.457 -4.745 1.00 92.56 1029 ALA A C 1
ATOM 7319 O O . ALA A 1 1029 ? 26.568 -21.955 -4.519 1.00 92.56 1029 ALA A O 1
ATOM 7320 N N . ASN A 1 1030 ? 28.649 -21.452 -3.830 1.00 91.12 1030 ASN A N 1
ATOM 7321 C CA . ASN A 1 1030 ? 28.510 -21.986 -2.462 1.00 91.12 1030 ASN A CA 1
ATOM 7322 C C . ASN A 1 1030 ? 29.002 -21.023 -1.366 1.00 91.12 1030 ASN A C 1
ATOM 7324 O O . ASN A 1 1030 ? 28.876 -21.341 -0.178 1.00 91.12 1030 ASN A O 1
ATOM 7328 N N . TYR A 1 1031 ? 29.532 -19.864 -1.765 1.00 92.62 1031 TYR A N 1
ATOM 7329 C CA . TYR A 1 1031 ? 29.850 -18.726 -0.907 1.00 92.62 1031 TYR A CA 1
ATOM 7330 C C . TYR A 1 1031 ? 29.244 -17.463 -1.518 1.00 92.62 1031 TYR A C 1
ATOM 7332 O O . TYR A 1 1031 ? 29.229 -17.311 -2.740 1.00 92.62 1031 TYR A O 1
ATOM 7340 N N . TRP A 1 1032 ? 28.766 -16.564 -0.660 1.00 95.38 1032 TRP A N 1
ATOM 7341 C CA . TRP A 1 1032 ? 28.113 -15.312 -1.035 1.00 95.38 1032 TRP A CA 1
ATOM 7342 C C . TRP A 1 1032 ? 28.624 -14.218 -0.103 1.00 95.38 1032 TRP A C 1
ATOM 7344 O O . TRP A 1 1032 ? 28.612 -14.379 1.114 1.00 95.38 1032 TRP A O 1
ATOM 7354 N N . PHE A 1 1033 ? 29.112 -13.120 -0.658 1.00 95.31 1033 PHE A N 1
ATOM 7355 C CA . PHE A 1 1033 ? 29.942 -12.156 0.047 1.00 95.31 1033 PHE A CA 1
ATOM 7356 C C . PHE A 1 1033 ? 29.313 -10.764 0.054 1.00 95.31 1033 PHE A C 1
ATOM 7358 O O . PHE A 1 1033 ? 28.779 -10.298 -0.949 1.00 95.31 1033 PHE A O 1
ATOM 7365 N N . ILE A 1 1034 ? 29.460 -10.064 1.177 1.00 96.81 1034 ILE A N 1
ATOM 7366 C CA . ILE A 1 1034 ? 29.277 -8.616 1.277 1.00 96.81 1034 ILE A CA 1
ATOM 7367 C C . ILE A 1 1034 ? 30.661 -8.025 1.533 1.00 96.81 1034 ILE A C 1
ATOM 7369 O O . ILE A 1 1034 ? 31.317 -8.394 2.507 1.00 96.81 1034 ILE A O 1
ATOM 7373 N N . ASN A 1 1035 ? 31.134 -7.158 0.638 1.00 95.75 1035 ASN A N 1
ATOM 7374 C CA . ASN A 1 1035 ? 32.495 -6.609 0.654 1.00 95.75 1035 ASN A CA 1
ATOM 7375 C C . ASN A 1 1035 ? 33.569 -7.703 0.831 1.00 95.75 1035 ASN A C 1
ATOM 7377 O O . ASN A 1 1035 ? 34.488 -7.576 1.637 1.00 95.75 1035 ASN A O 1
ATOM 7381 N N . GLY A 1 1036 ? 33.435 -8.802 0.080 1.00 93.75 1036 GLY A N 1
ATOM 7382 C CA . GLY A 1 1036 ? 34.379 -9.926 0.096 1.00 93.75 1036 GLY A CA 1
ATOM 7383 C C . GLY A 1 1036 ? 34.337 -10.798 1.355 1.00 93.75 1036 GLY A C 1
ATOM 7384 O O . GLY A 1 1036 ? 35.167 -11.694 1.499 1.00 93.75 1036 GLY A O 1
ATOM 7385 N N . ARG A 1 1037 ? 33.375 -10.588 2.265 1.00 94.06 1037 ARG A N 1
ATOM 7386 C CA . ARG A 1 1037 ? 33.207 -11.371 3.499 1.00 94.06 1037 ARG A CA 1
ATOM 7387 C C . ARG A 1 1037 ? 31.866 -12.101 3.527 1.00 94.06 1037 ARG A C 1
ATOM 7389 O O . ARG A 1 1037 ? 30.838 -11.524 3.191 1.00 94.06 1037 ARG A O 1
ATOM 7396 N N . CYS A 1 1038 ? 31.876 -13.356 3.962 1.00 92.38 1038 CYS A N 1
ATOM 7397 C CA . CYS A 1 1038 ? 30.663 -14.105 4.295 1.00 92.38 1038 CYS A CA 1
ATOM 7398 C C . CYS A 1 1038 ? 30.281 -13.862 5.765 1.00 92.38 1038 CYS A C 1
ATOM 7400 O O . CYS A 1 1038 ? 31.153 -13.605 6.595 1.00 92.38 1038 CYS A O 1
ATOM 7402 N N . GLY A 1 1039 ? 29.009 -14.001 6.135 1.00 89.50 1039 GLY A N 1
ATOM 7403 C CA . GLY A 1 1039 ? 28.605 -14.023 7.544 1.00 89.50 1039 GLY A CA 1
ATOM 7404 C C . GLY A 1 1039 ? 29.279 -15.182 8.306 1.00 89.50 1039 GLY A C 1
ATOM 7405 O O . GLY A 1 1039 ? 29.463 -16.254 7.724 1.00 89.50 1039 GLY A O 1
ATOM 7406 N N . PRO A 1 1040 ? 29.657 -15.017 9.591 1.00 85.56 1040 PRO A N 1
ATOM 7407 C CA . PRO A 1 1040 ? 29.558 -13.808 10.419 1.00 85.56 1040 PRO A CA 1
ATOM 7408 C C . PRO A 1 1040 ? 30.699 -12.782 10.241 1.00 85.56 1040 PRO A C 1
ATOM 7410 O O . PRO A 1 1040 ? 30.668 -11.740 10.892 1.00 85.56 1040 PRO A O 1
ATOM 7413 N N . ASP A 1 1041 ? 31.699 -13.041 9.394 1.00 89.25 1041 ASP A N 1
ATOM 7414 C CA . ASP A 1 1041 ? 32.903 -12.200 9.250 1.00 89.25 1041 ASP A CA 1
ATOM 7415 C C . ASP A 1 1041 ? 32.602 -10.792 8.687 1.00 89.25 1041 ASP A C 1
ATOM 7417 O O . ASP A 1 1041 ? 33.349 -9.838 8.921 1.00 89.25 1041 ASP A O 1
ATOM 7421 N N . THR A 1 1042 ? 31.453 -10.626 8.024 1.00 91.06 1042 THR A N 1
ATOM 7422 C CA . THR A 1 1042 ? 30.827 -9.334 7.673 1.00 91.06 1042 THR A CA 1
ATOM 7423 C C . THR A 1 1042 ? 30.708 -8.359 8.850 1.00 91.06 1042 THR A C 1
ATOM 7425 O O . THR A 1 1042 ? 30.795 -7.150 8.643 1.00 91.06 1042 THR A O 1
ATOM 7428 N N . MET A 1 1043 ? 30.557 -8.875 10.075 1.00 86.69 1043 MET A N 1
ATOM 7429 C CA . MET A 1 1043 ? 30.418 -8.100 11.315 1.00 86.69 1043 MET A CA 1
ATOM 7430 C C . MET A 1 1043 ? 31.761 -7.778 11.998 1.00 86.69 1043 MET A C 1
ATOM 7432 O O . MET A 1 1043 ? 31.778 -7.148 13.053 1.00 86.69 1043 MET A O 1
ATOM 7436 N N . MET A 1 1044 ? 32.897 -8.194 11.422 1.00 83.38 1044 MET A N 1
ATOM 7437 C CA . MET A 1 1044 ? 34.215 -7.731 11.868 1.00 83.38 1044 MET A CA 1
ATOM 7438 C C . MET A 1 1044 ? 34.501 -6.301 11.394 1.00 83.38 1044 MET A C 1
ATOM 7440 O O . MET A 1 1044 ? 34.071 -5.878 10.325 1.00 83.38 1044 MET A O 1
ATOM 7444 N N . ALA A 1 1045 ? 35.340 -5.589 12.141 1.00 78.81 1045 ALA A N 1
ATOM 7445 C CA . ALA A 1 1045 ? 35.817 -4.260 11.769 1.00 78.81 1045 ALA A CA 1
ATOM 7446 C C . ALA A 1 1045 ? 36.622 -4.216 10.452 1.00 78.81 1045 ALA A C 1
ATOM 7448 O O . ALA A 1 1045 ? 37.161 -5.228 9.977 1.00 78.81 1045 ALA A O 1
ATOM 7449 N N . ALA A 1 1046 ? 36.762 -3.014 9.895 1.00 84.44 1046 ALA A N 1
ATOM 7450 C CA . ALA A 1 1046 ? 37.689 -2.742 8.807 1.00 84.44 1046 ALA A CA 1
ATOM 7451 C C . ALA A 1 1046 ? 39.148 -3.021 9.227 1.00 84.44 1046 ALA A C 1
ATOM 7453 O O . ALA A 1 1046 ? 39.533 -2.835 10.385 1.00 84.44 1046 ALA A O 1
ATOM 7454 N N . GLY A 1 1047 ? 39.965 -3.511 8.293 1.00 84.62 1047 GLY A N 1
ATOM 7455 C CA . GLY A 1 1047 ? 41.371 -3.857 8.528 1.00 84.62 1047 GLY A CA 1
ATOM 7456 C C . GLY A 1 1047 ? 41.603 -4.993 9.536 1.00 84.62 1047 GLY A C 1
ATOM 7457 O O . GLY A 1 1047 ? 42.677 -5.058 10.137 1.00 84.62 1047 GLY A O 1
ATOM 7458 N N . SER A 1 1048 ? 40.613 -5.871 9.759 1.00 84.12 1048 SER A N 1
ATOM 7459 C CA . SER A 1 1048 ? 40.733 -7.018 10.671 1.00 84.12 1048 SER A CA 1
ATOM 7460 C C . SER A 1 1048 ? 41.934 -7.901 10.312 1.00 84.12 1048 SER A C 1
ATOM 7462 O O . SER A 1 1048 ? 42.030 -8.421 9.202 1.00 84.12 1048 SER A O 1
ATOM 7464 N N . SER A 1 1049 ? 42.831 -8.142 11.272 1.00 84.12 1049 SER A N 1
ATOM 7465 C CA . SER A 1 1049 ? 44.030 -8.970 11.065 1.00 84.12 1049 SER A CA 1
ATOM 7466 C C . SER A 1 1049 ? 43.738 -10.463 10.863 1.00 84.12 1049 SER A C 1
ATOM 7468 O O . SER A 1 1049 ? 44.645 -11.210 10.502 1.00 84.12 1049 SER A O 1
ATOM 7470 N N . ALA A 1 1050 ? 42.492 -10.898 11.073 1.00 81.88 1050 ALA A N 1
ATOM 7471 C CA . ALA A 1 1050 ? 42.020 -12.230 10.696 1.00 81.88 1050 ALA A CA 1
ATOM 7472 C C . ALA A 1 1050 ? 41.663 -12.340 9.200 1.00 81.88 1050 ALA A C 1
ATOM 7474 O O . ALA A 1 1050 ? 41.573 -13.450 8.688 1.00 81.88 1050 ALA A O 1
ATOM 7475 N N . LEU A 1 1051 ? 41.465 -11.206 8.517 1.00 89.81 1051 LEU A N 1
ATOM 7476 C CA . LEU A 1 1051 ? 40.952 -11.097 7.149 1.00 89.81 1051 LEU A CA 1
ATOM 7477 C C . LEU A 1 1051 ? 41.839 -10.154 6.303 1.00 89.81 1051 LEU A C 1
ATOM 7479 O O . LEU A 1 1051 ? 41.341 -9.169 5.753 1.00 89.81 1051 LEU A O 1
ATOM 7483 N N . PRO A 1 1052 ? 43.163 -10.397 6.201 1.00 87.81 1052 PRO A N 1
ATOM 7484 C CA . PRO A 1 1052 ? 44.108 -9.438 5.617 1.00 87.81 1052 PRO A CA 1
ATOM 7485 C C . PRO A 1 1052 ? 43.835 -9.113 4.139 1.00 87.81 1052 PRO A C 1
ATOM 7487 O O . PRO A 1 1052 ? 44.147 -8.011 3.699 1.00 87.81 1052 PRO A O 1
ATOM 7490 N N . ALA A 1 1053 ? 43.226 -10.041 3.394 1.00 91.75 1053 ALA A N 1
ATOM 7491 C CA . ALA A 1 1053 ? 42.825 -9.843 2.001 1.00 91.75 1053 ALA A CA 1
ATOM 7492 C C . ALA A 1 1053 ? 41.455 -9.153 1.843 1.00 91.75 1053 ALA A C 1
ATOM 7494 O O . ALA A 1 1053 ? 41.132 -8.709 0.747 1.00 91.75 1053 ALA A O 1
ATOM 7495 N N . GLN A 1 1054 ? 40.638 -9.059 2.900 1.00 94.31 1054 GLN A N 1
ATOM 7496 C CA . GLN A 1 1054 ? 39.236 -8.610 2.841 1.00 94.31 1054 GLN A CA 1
ATOM 7497 C C . GLN A 1 1054 ? 39.034 -7.384 3.759 1.00 94.31 1054 GLN A C 1
ATOM 7499 O O . GLN A 1 1054 ? 38.383 -7.472 4.810 1.00 94.31 1054 GLN A O 1
ATOM 7504 N N . PRO A 1 1055 ? 39.649 -6.228 3.428 1.00 90.75 1055 PRO A N 1
ATOM 7505 C CA . PRO A 1 1055 ? 39.878 -5.150 4.387 1.00 90.75 1055 PRO A CA 1
ATOM 7506 C C . PRO A 1 1055 ? 38.620 -4.372 4.773 1.00 90.75 1055 PRO A C 1
ATOM 7508 O O . PRO A 1 1055 ? 38.570 -3.874 5.892 1.00 90.75 1055 PRO A O 1
ATOM 7511 N N . TYR A 1 1056 ? 37.620 -4.269 3.900 1.00 91.75 1056 TYR A N 1
ATOM 7512 C CA . TYR A 1 1056 ? 36.434 -3.437 4.124 1.00 91.75 1056 TYR A CA 1
ATOM 7513 C C . TYR A 1 1056 ? 35.416 -4.128 5.035 1.00 91.75 1056 TYR A C 1
ATOM 7515 O O . TYR A 1 1056 ? 35.203 -5.334 4.912 1.00 91.75 1056 TYR A O 1
ATOM 7523 N N . ASP A 1 1057 ? 34.800 -3.384 5.958 1.00 86.06 1057 ASP A N 1
ATOM 7524 C CA . ASP A 1 1057 ? 33.692 -3.915 6.757 1.00 86.06 1057 ASP A CA 1
ATOM 7525 C C . ASP A 1 1057 ? 32.368 -3.935 5.986 1.00 86.06 1057 ASP A C 1
ATOM 7527 O O . ASP A 1 1057 ? 32.260 -3.431 4.869 1.00 86.06 1057 ASP A O 1
ATOM 7531 N N . ALA A 1 1058 ? 31.368 -4.594 6.566 1.00 90.19 1058 ALA A N 1
ATOM 7532 C CA . ALA A 1 1058 ? 30.016 -4.684 6.027 1.00 90.19 1058 ALA A CA 1
ATOM 7533 C C . ALA A 1 1058 ? 28.968 -4.549 7.148 1.00 90.19 1058 ALA A C 1
ATOM 7535 O O . ALA A 1 1058 ? 27.884 -5.126 7.058 1.00 90.19 1058 ALA A O 1
ATOM 7536 N N . PHE A 1 1059 ? 29.303 -3.837 8.228 1.00 89.38 1059 PHE A N 1
ATOM 7537 C CA . PHE A 1 1059 ? 28.565 -3.820 9.495 1.00 89.38 1059 PHE A CA 1
ATOM 7538 C C . PHE A 1 1059 ? 27.960 -2.433 9.765 1.00 89.38 1059 PHE A C 1
ATOM 7540 O O . PHE A 1 1059 ? 28.559 -1.638 10.486 1.00 89.38 1059 PHE A O 1
ATOM 7547 N N . PRO A 1 1060 ? 26.806 -2.089 9.165 1.00 91.25 1060 PRO A N 1
ATOM 7548 C CA . PRO A 1 1060 ? 26.243 -0.752 9.295 1.00 91.25 1060 PRO A CA 1
ATOM 7549 C C . PRO A 1 1060 ? 25.822 -0.421 10.735 1.00 91.25 1060 PRO A C 1
ATOM 7551 O O . PRO A 1 1060 ? 25.088 -1.176 11.375 1.00 91.25 1060 PRO A O 1
ATOM 7554 N N . TRP A 1 1061 ? 26.211 0.763 11.213 1.00 87.75 1061 TRP A N 1
ATOM 7555 C CA . TRP A 1 1061 ? 25.721 1.350 12.466 1.00 87.75 1061 TRP A CA 1
ATOM 7556 C C . TRP A 1 1061 ? 25.139 2.752 12.250 1.00 87.75 1061 TRP A C 1
ATOM 7558 O O . TRP A 1 1061 ? 25.566 3.498 11.365 1.00 87.75 1061 TRP A O 1
ATOM 7568 N N . MET A 1 1062 ? 24.160 3.128 13.073 1.00 90.25 1062 MET A N 1
ATOM 7569 C CA . MET A 1 1062 ? 23.549 4.464 13.075 1.00 90.25 1062 MET A CA 1
ATOM 7570 C C . MET A 1 1062 ? 22.837 4.762 14.401 1.00 90.25 1062 MET A C 1
ATOM 7572 O O . MET A 1 1062 ? 22.520 3.845 15.148 1.00 90.25 1062 MET A O 1
ATOM 7576 N N . HIS A 1 1063 ? 22.489 6.026 14.646 1.00 88.38 1063 HIS A N 1
ATOM 7577 C CA . HIS A 1 1063 ? 21.549 6.402 15.715 1.00 88.38 1063 HIS A CA 1
ATOM 7578 C C . HIS A 1 1063 ? 20.168 6.781 15.135 1.00 88.38 1063 HIS A C 1
ATOM 7580 O O . HIS A 1 1063 ? 20.094 7.167 13.961 1.00 88.38 1063 HIS A O 1
ATOM 7586 N N . PRO A 1 1064 ? 19.067 6.726 15.913 1.00 89.06 1064 PRO A N 1
ATOM 7587 C CA . PRO A 1 1064 ? 17.742 7.118 15.441 1.00 89.06 1064 PRO A CA 1
ATOM 7588 C C . PRO A 1 1064 ? 17.691 8.536 14.856 1.00 89.06 1064 PRO A C 1
ATOM 7590 O O . PRO A 1 1064 ? 18.298 9.471 15.378 1.00 89.06 1064 PRO A O 1
ATOM 7593 N N . GLY A 1 1065 ? 16.960 8.702 13.757 1.00 87.06 1065 GLY A N 1
ATOM 7594 C CA . GLY A 1 1065 ? 16.850 9.953 13.007 1.00 87.06 1065 GLY A CA 1
ATOM 7595 C C . GLY A 1 1065 ? 18.034 10.269 12.081 1.00 87.06 1065 GLY A C 1
ATOM 7596 O O . GLY A 1 1065 ? 17.928 11.209 11.296 1.00 87.06 1065 GLY A O 1
ATOM 7597 N N . GLN A 1 1066 ? 19.132 9.502 12.118 1.00 90.75 1066 GLN A N 1
ATOM 7598 C CA . GLN A 1 1066 ? 20.218 9.634 11.139 1.00 90.75 1066 GLN A CA 1
ATOM 7599 C C . GLN A 1 1066 ? 19.823 9.055 9.769 1.00 90.75 1066 GLN A C 1
ATOM 7601 O O . GLN A 1 1066 ? 19.022 8.123 9.669 1.00 90.75 1066 GLN A O 1
ATOM 7606 N N . LYS A 1 1067 ? 20.436 9.582 8.706 1.00 93.44 1067 LYS A N 1
ATOM 7607 C CA . LYS A 1 1067 ? 20.406 9.023 7.350 1.00 93.44 1067 LYS A CA 1
ATOM 7608 C C . LYS A 1 1067 ? 21.659 8.193 7.070 1.00 93.44 1067 LYS A C 1
ATOM 7610 O O . LYS A 1 1067 ? 22.764 8.736 7.039 1.00 93.44 1067 LYS A O 1
ATOM 7615 N N . LEU A 1 1068 ? 21.484 6.912 6.771 1.00 95.00 1068 LEU A N 1
ATOM 7616 C CA . LEU A 1 1068 ? 22.549 6.027 6.304 1.00 95.00 1068 LEU A CA 1
ATOM 7617 C C . LEU A 1 1068 ? 22.483 5.910 4.77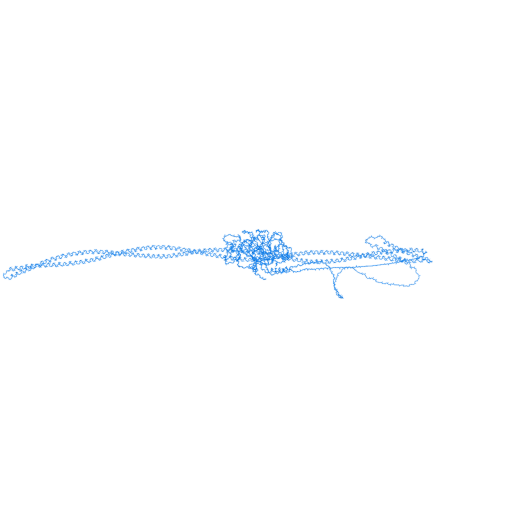6 1.00 95.00 1068 LEU A C 1
ATOM 7619 O O . LEU A 1 1068 ? 21.474 5.479 4.222 1.00 95.00 1068 LEU A O 1
ATOM 7623 N N . LEU A 1 1069 ? 23.555 6.299 4.089 1.00 96.94 1069 LEU A N 1
ATOM 7624 C CA . LEU A 1 1069 ? 23.724 6.108 2.653 1.00 96.94 1069 LEU A CA 1
ATOM 7625 C C . LEU A 1 1069 ? 24.233 4.690 2.376 1.00 96.94 1069 LEU A C 1
ATOM 7627 O O . LEU A 1 1069 ? 25.390 4.366 2.638 1.00 96.94 1069 LEU A O 1
ATOM 7631 N N . MET A 1 1070 ? 23.358 3.857 1.827 1.00 97.00 1070 MET A N 1
ATOM 7632 C CA . MET A 1 1070 ? 23.683 2.541 1.291 1.00 97.00 1070 MET A CA 1
ATOM 7633 C C . MET A 1 1070 ? 24.185 2.706 -0.144 1.00 97.00 1070 MET A C 1
ATOM 7635 O O . MET A 1 1070 ? 23.455 3.228 -0.988 1.00 97.00 1070 MET A O 1
ATOM 7639 N N . ARG A 1 1071 ? 25.397 2.235 -0.442 1.00 97.50 1071 ARG A N 1
ATOM 7640 C CA . ARG A 1 1071 ? 25.904 2.080 -1.815 1.00 97.50 1071 ARG A CA 1
ATOM 7641 C C . ARG A 1 1071 ? 25.920 0.597 -2.159 1.00 97.50 1071 ARG A C 1
ATOM 7643 O O . ARG A 1 1071 ? 26.842 -0.105 -1.761 1.00 97.50 1071 ARG A O 1
ATOM 7650 N N . VAL A 1 1072 ? 24.895 0.106 -2.847 1.00 97.69 1072 VAL A N 1
ATOM 7651 C CA . VAL A 1 1072 ? 24.766 -1.311 -3.218 1.00 97.69 1072 VAL A CA 1
ATOM 7652 C C . VAL A 1 1072 ? 25.318 -1.520 -4.628 1.00 97.69 1072 VAL A C 1
ATOM 7654 O O . VAL A 1 1072 ? 25.003 -0.751 -5.538 1.00 97.69 1072 VAL A O 1
ATOM 7657 N N . ILE A 1 1073 ? 26.138 -2.552 -4.820 1.00 97.62 1073 ILE A N 1
ATOM 7658 C CA . ILE A 1 1073 ? 26.698 -2.937 -6.121 1.00 97.62 1073 ILE A CA 1
ATOM 7659 C C . ILE A 1 1073 ? 26.438 -4.426 -6.344 1.00 97.62 1073 ILE A C 1
ATOM 7661 O O . ILE A 1 1073 ? 26.932 -5.254 -5.580 1.00 97.62 1073 ILE A O 1
ATOM 7665 N N . GLY A 1 1074 ? 25.709 -4.767 -7.409 1.00 96.50 1074 GLY A N 1
ATOM 7666 C CA . GLY A 1 1074 ? 25.652 -6.133 -7.927 1.00 96.50 1074 GLY A CA 1
ATOM 7667 C C . GLY A 1 1074 ? 26.902 -6.404 -8.757 1.00 96.50 1074 GLY A C 1
ATOM 7668 O O . GLY A 1 1074 ? 26.978 -6.006 -9.917 1.00 96.50 1074 GLY A O 1
ATOM 7669 N N . ALA A 1 1075 ? 27.906 -7.024 -8.147 1.00 94.19 1075 ALA A N 1
ATOM 7670 C CA . ALA A 1 1075 ? 29.185 -7.352 -8.777 1.00 94.19 1075 ALA A CA 1
ATOM 7671 C C . ALA A 1 1075 ? 29.301 -8.843 -9.159 1.00 94.19 1075 ALA A C 1
ATOM 7673 O O . ALA A 1 1075 ? 30.264 -9.222 -9.822 1.00 94.19 1075 ALA A O 1
ATOM 7674 N N . GLY A 1 1076 ? 28.324 -9.658 -8.750 1.00 89.56 1076 GLY A N 1
ATOM 7675 C CA . GLY A 1 1076 ? 28.204 -11.076 -9.076 1.00 89.56 1076 GLY A CA 1
ATOM 7676 C C . GLY A 1 1076 ? 27.649 -11.392 -10.469 1.00 89.56 1076 GLY A C 1
ATOM 7677 O O . GLY A 1 1076 ? 27.398 -10.502 -11.290 1.00 89.56 1076 GLY A O 1
ATOM 7678 N N . ARG A 1 1077 ? 27.448 -12.689 -10.722 1.00 89.75 1077 ARG A N 1
ATOM 7679 C CA . ARG A 1 1077 ? 26.875 -13.262 -11.953 1.00 89.75 1077 ARG A CA 1
ATOM 7680 C C . ARG A 1 1077 ? 25.363 -13.470 -11.845 1.00 89.75 1077 ARG A C 1
ATOM 7682 O O . ARG A 1 1077 ? 24.662 -13.281 -12.841 1.00 89.75 1077 ARG A O 1
ATOM 7689 N N . ASP A 1 1078 ? 24.875 -13.829 -10.664 1.00 89.88 1078 ASP A N 1
ATOM 7690 C CA . ASP A 1 1078 ? 23.458 -13.954 -10.330 1.00 89.88 1078 ASP A CA 1
ATOM 7691 C C . ASP A 1 1078 ? 22.889 -12.654 -9.705 1.00 89.88 1078 ASP A C 1
ATOM 7693 O O . ASP A 1 1078 ? 23.627 -11.787 -9.231 1.00 89.88 1078 ASP A O 1
ATOM 7697 N N . PRO A 1 1079 ? 21.557 -12.443 -9.737 1.00 93.38 1079 PRO A N 1
ATOM 7698 C CA . PRO A 1 1079 ? 20.923 -11.264 -9.150 1.00 93.38 1079 PRO A CA 1
ATOM 7699 C C . PRO A 1 1079 ? 20.643 -11.455 -7.653 1.00 93.38 1079 PRO A C 1
ATOM 7701 O O . PRO A 1 1079 ? 19.739 -12.204 -7.283 1.00 93.38 1079 PRO A O 1
ATOM 7704 N N . HIS A 1 1080 ? 21.338 -10.711 -6.790 1.00 95.94 1080 HIS A N 1
ATOM 7705 C CA . HIS A 1 1080 ? 21.221 -10.857 -5.334 1.00 95.94 1080 HIS A CA 1
ATOM 7706 C C . HIS A 1 1080 ? 20.139 -9.927 -4.740 1.00 95.94 1080 HIS A C 1
ATOM 7708 O O . HIS A 1 1080 ? 20.288 -8.699 -4.766 1.00 95.94 1080 HIS A O 1
ATOM 7714 N N . PRO A 1 1081 ? 19.024 -10.453 -4.192 1.00 95.75 1081 PRO A N 1
ATOM 7715 C CA . PRO A 1 1081 ? 17.951 -9.644 -3.612 1.00 95.75 1081 PRO A CA 1
ATOM 7716 C C . PRO A 1 1081 ? 18.297 -9.198 -2.181 1.00 95.75 1081 PRO A C 1
ATOM 7718 O O . PRO A 1 1081 ? 17.792 -9.758 -1.208 1.00 95.75 1081 PRO A O 1
ATOM 7721 N N . PHE A 1 1082 ? 19.149 -8.182 -2.038 1.00 96.25 1082 PHE A N 1
ATOM 7722 C CA . PHE A 1 1082 ? 19.611 -7.689 -0.737 1.00 96.25 1082 PHE A CA 1
ATOM 7723 C C . PHE A 1 1082 ? 18.474 -7.030 0.059 1.00 96.25 1082 PHE A C 1
ATOM 7725 O O . PHE A 1 1082 ? 17.975 -5.962 -0.298 1.00 96.25 1082 PHE A O 1
ATOM 7732 N N . HIS A 1 1083 ? 18.041 -7.694 1.127 1.00 95.88 1083 HIS A N 1
ATOM 7733 C CA . HIS A 1 1083 ? 16.930 -7.328 1.993 1.00 95.88 1083 HIS A CA 1
ATOM 7734 C C . HIS A 1 1083 ? 17.429 -6.709 3.301 1.00 95.88 1083 HIS A C 1
ATOM 7736 O O . HIS A 1 1083 ? 18.173 -7.319 4.071 1.00 95.88 1083 HIS A O 1
ATOM 7742 N N . HIS A 1 1084 ? 16.973 -5.487 3.562 1.00 93.25 1084 HIS A N 1
ATOM 7743 C CA . HIS A 1 1084 ? 17.279 -4.716 4.760 1.00 93.25 1084 HIS A CA 1
ATOM 7744 C C . HIS A 1 1084 ? 16.038 -4.625 5.654 1.00 93.25 1084 HIS A C 1
ATOM 7746 O O . HIS A 1 1084 ? 14.991 -4.112 5.258 1.00 93.25 1084 HIS A O 1
ATOM 7752 N N . HIS A 1 1085 ? 16.154 -5.147 6.876 1.00 93.88 1085 HIS A N 1
ATOM 7753 C CA . HIS A 1 1085 ? 15.086 -5.122 7.879 1.00 93.88 1085 HIS A CA 1
ATOM 7754 C C . HIS A 1 1085 ? 14.923 -3.729 8.527 1.00 93.88 1085 HIS A C 1
ATOM 7756 O O . HIS A 1 1085 ? 15.683 -2.794 8.266 1.00 93.88 1085 HIS A O 1
ATOM 7762 N N . ALA A 1 1086 ? 13.925 -3.614 9.408 1.00 91.69 1086 ALA A N 1
ATOM 7763 C CA . ALA A 1 1086 ? 13.497 -2.427 10.165 1.00 91.69 1086 ALA A CA 1
ATOM 7764 C C . ALA A 1 1086 ? 12.768 -1.320 9.385 1.00 91.69 1086 ALA A C 1
ATOM 7766 O O . ALA A 1 1086 ? 11.736 -0.855 9.862 1.00 91.69 1086 ALA A O 1
ATOM 7767 N N . ASN A 1 1087 ? 13.254 -0.877 8.220 1.00 91.81 1087 ASN A N 1
ATOM 7768 C CA . ASN A 1 1087 ? 12.573 0.171 7.443 1.00 91.81 1087 ASN A CA 1
ATOM 7769 C C . ASN A 1 1087 ? 12.857 0.081 5.934 1.00 91.81 1087 ASN A C 1
ATOM 7771 O O . ASN A 1 1087 ? 13.709 -0.675 5.484 1.00 91.81 1087 ASN A O 1
ATOM 7775 N N . HIS A 1 1088 ? 12.149 0.883 5.140 1.00 93.19 1088 HIS A N 1
ATOM 7776 C CA . HIS A 1 1088 ? 12.415 1.031 3.714 1.00 93.19 1088 HIS A CA 1
ATOM 7777 C C . HIS A 1 1088 ? 13.552 2.033 3.471 1.00 93.19 1088 HIS A C 1
ATOM 7779 O O . HIS A 1 1088 ? 13.491 3.170 3.945 1.00 93.19 1088 HIS A O 1
ATOM 7785 N N . ALA A 1 1089 ? 14.517 1.658 2.634 1.00 94.31 1089 ALA A N 1
ATOM 7786 C CA . ALA A 1 1089 ? 15.457 2.592 2.028 1.00 94.31 1089 ALA A CA 1
ATOM 7787 C C . ALA A 1 1089 ? 14.786 3.327 0.856 1.00 94.31 1089 ALA A C 1
ATOM 7789 O O . ALA A 1 1089 ? 14.040 2.727 0.079 1.00 94.31 1089 ALA A O 1
ATOM 7790 N N . LEU A 1 1090 ? 15.054 4.625 0.716 1.00 94.75 1090 LEU A N 1
ATOM 7791 C CA . LEU A 1 1090 ? 14.715 5.416 -0.466 1.00 94.75 1090 LEU A CA 1
ATOM 7792 C C . LEU A 1 1090 ? 15.860 5.300 -1.476 1.00 94.75 1090 LEU A C 1
ATOM 7794 O O . LEU A 1 1090 ? 16.918 5.884 -1.257 1.00 94.75 1090 LEU A O 1
ATOM 7798 N N . VAL A 1 1091 ? 15.658 4.581 -2.578 1.00 95.69 1091 VAL A N 1
ATOM 7799 C CA . VAL A 1 1091 ? 16.597 4.564 -3.706 1.00 95.69 1091 VAL A CA 1
ATOM 7800 C C . VAL A 1 1091 ? 16.624 5.958 -4.332 1.00 95.69 1091 VAL A C 1
ATOM 7802 O O . VAL A 1 1091 ? 15.601 6.439 -4.817 1.00 95.69 1091 VAL A O 1
ATOM 7805 N N . ILE A 1 1092 ? 17.793 6.604 -4.294 1.00 94.00 1092 ILE A N 1
ATOM 7806 C CA . ILE A 1 1092 ? 18.015 7.964 -4.807 1.00 94.00 1092 ILE A CA 1
ATOM 7807 C C . ILE A 1 1092 ? 18.789 7.982 -6.125 1.00 94.00 1092 ILE A C 1
ATOM 7809 O O . ILE A 1 1092 ? 18.680 8.958 -6.861 1.00 94.00 1092 ILE A O 1
ATOM 7813 N N . ALA A 1 1093 ? 19.563 6.941 -6.449 1.00 94.12 1093 ALA A N 1
ATOM 7814 C CA . ALA A 1 1093 ? 20.313 6.866 -7.701 1.00 94.12 1093 ALA A CA 1
ATOM 7815 C C . ALA A 1 1093 ? 20.535 5.424 -8.171 1.00 94.12 1093 ALA A C 1
ATOM 7817 O O . ALA A 1 1093 ? 20.575 4.502 -7.359 1.00 94.12 1093 ALA A O 1
ATOM 7818 N N . ARG A 1 1094 ? 20.740 5.250 -9.480 1.00 93.75 1094 ARG A N 1
ATOM 7819 C CA . ARG A 1 1094 ? 21.079 3.971 -10.124 1.00 93.75 1094 ARG A CA 1
ATOM 7820 C C . ARG A 1 1094 ? 22.127 4.181 -11.220 1.00 93.75 1094 ARG A C 1
ATOM 7822 O O . ARG A 1 1094 ? 22.017 5.132 -11.991 1.00 93.75 1094 ARG A O 1
ATOM 7829 N N . ASN A 1 1095 ? 23.133 3.312 -11.308 1.00 92.50 1095 ASN A N 1
ATOM 7830 C CA . ASN A 1 1095 ? 24.221 3.347 -12.299 1.00 92.50 1095 ASN A CA 1
ATOM 7831 C C . ASN A 1 1095 ? 24.917 4.720 -12.388 1.00 92.50 1095 ASN A C 1
ATOM 7833 O O . ASN A 1 1095 ? 25.078 5.294 -13.470 1.00 92.50 1095 ASN A O 1
ATOM 7837 N N . GLY A 1 1096 ? 25.246 5.292 -11.223 1.00 88.19 1096 GLY A N 1
ATOM 7838 C CA . GLY A 1 1096 ? 25.821 6.636 -11.094 1.00 88.19 1096 GLY A CA 1
ATOM 7839 C C . GLY A 1 1096 ? 24.901 7.772 -11.572 1.00 88.19 1096 GLY A C 1
ATOM 7840 O O . GLY A 1 1096 ? 25.386 8.847 -11.932 1.00 88.19 1096 GLY A O 1
ATOM 7841 N N . ARG A 1 1097 ? 23.580 7.552 -11.666 1.00 88.44 1097 ARG A N 1
ATOM 7842 C CA . ARG A 1 1097 ? 22.586 8.551 -12.104 1.00 88.44 1097 ARG A CA 1
ATOM 7843 C C . ARG A 1 1097 ? 21.572 8.818 -10.999 1.00 88.44 1097 ARG A C 1
ATOM 7845 O O . ARG A 1 1097 ? 20.811 7.923 -10.641 1.00 88.44 1097 ARG A O 1
ATOM 7852 N N . LEU A 1 1098 ? 21.549 10.055 -10.499 1.00 89.62 1098 LEU A N 1
ATOM 7853 C CA . LEU A 1 1098 ? 20.508 10.537 -9.592 1.00 89.62 1098 LEU A CA 1
ATOM 7854 C C . LEU A 1 1098 ? 19.124 10.357 -10.239 1.00 89.62 1098 LEU A C 1
ATOM 7856 O O . LEU A 1 1098 ? 18.939 10.692 -11.410 1.00 89.62 1098 LEU A O 1
ATOM 7860 N N . LEU A 1 1099 ? 18.188 9.806 -9.471 1.00 87.94 1099 LEU A N 1
ATOM 7861 C CA . LEU A 1 1099 ? 16.793 9.582 -9.849 1.00 87.94 1099 LEU A CA 1
ATOM 7862 C C . LEU A 1 1099 ? 15.869 10.678 -9.302 1.00 87.94 1099 LEU A C 1
ATOM 7864 O O . LEU A 1 1099 ? 14.826 10.930 -9.900 1.00 87.94 1099 LEU A O 1
ATOM 7868 N N . SER A 1 1100 ? 16.247 11.361 -8.217 1.00 70.69 1100 SER A N 1
ATOM 7869 C CA . SER A 1 1100 ? 15.532 12.558 -7.766 1.00 70.69 1100 SER A CA 1
ATOM 7870 C C . SER A 1 1100 ? 15.854 13.774 -8.632 1.00 70.69 1100 SER A C 1
ATOM 7872 O O . SER A 1 1100 ? 16.944 13.887 -9.200 1.00 70.69 1100 SER A O 1
ATOM 7874 N N . SER A 1 1101 ? 14.922 14.721 -8.708 1.00 60.41 1101 SER A N 1
ATOM 7875 C CA . SER A 1 1101 ? 15.168 15.992 -9.383 1.00 60.41 1101 SER A CA 1
ATOM 7876 C C . SER A 1 1101 ? 15.863 17.008 -8.476 1.00 60.41 1101 SER A C 1
ATOM 7878 O O . SER A 1 1101 ? 15.866 16.900 -7.252 1.00 60.41 1101 SER A O 1
ATOM 7880 N N . ASP A 1 1102 ? 16.415 18.045 -9.099 1.00 58.16 1102 ASP A N 1
ATOM 7881 C CA . ASP A 1 1102 ? 16.828 19.305 -8.469 1.00 58.16 1102 ASP A CA 1
ATOM 7882 C C . ASP A 1 1102 ? 15.641 20.278 -8.263 1.00 58.16 1102 ASP A C 1
ATOM 7884 O O . ASP A 1 1102 ? 15.832 21.473 -8.041 1.00 58.16 1102 ASP A O 1
ATOM 7888 N N . GLY A 1 1103 ? 14.405 19.779 -8.392 1.00 57.00 1103 GLY A N 1
ATOM 7889 C CA . GLY A 1 1103 ? 13.176 20.568 -8.456 1.00 57.00 1103 GLY A CA 1
ATOM 7890 C C . GLY A 1 1103 ? 12.732 20.970 -9.872 1.00 57.00 1103 GLY A C 1
ATOM 7891 O O . GLY A 1 1103 ? 11.639 21.519 -10.005 1.00 57.00 1103 GLY A O 1
ATOM 7892 N N . SER A 1 1104 ? 13.514 20.698 -10.929 1.00 55.12 1104 SER A N 1
ATOM 7893 C CA . SER A 1 1104 ? 13.145 21.032 -12.323 1.00 55.12 1104 SER A CA 1
ATOM 7894 C C . SER A 1 1104 ? 12.457 19.902 -13.108 1.00 55.12 1104 SER A C 1
ATOM 7896 O O . SER A 1 1104 ? 11.842 20.154 -14.146 1.00 55.12 1104 SER A O 1
ATOM 7898 N N . THR A 1 1105 ? 12.529 18.665 -12.615 1.00 56.28 1105 THR A N 1
ATOM 7899 C CA . THR A 1 1105 ? 11.978 17.448 -13.241 1.00 56.28 1105 THR A CA 1
ATOM 7900 C C . THR A 1 1105 ? 11.181 16.608 -12.231 1.00 56.28 1105 THR A C 1
ATOM 7902 O O . THR A 1 1105 ? 11.063 16.970 -11.058 1.00 56.28 1105 THR A O 1
ATOM 7905 N N . ALA A 1 1106 ? 10.588 15.493 -12.673 1.00 62.41 1106 ALA A N 1
ATOM 7906 C CA . ALA A 1 1106 ? 9.941 14.543 -11.768 1.00 62.41 1106 ALA A CA 1
ATOM 7907 C C . ALA A 1 1106 ? 10.979 13.820 -10.892 1.00 62.41 1106 ALA A C 1
ATOM 7909 O O . ALA A 1 1106 ? 12.024 13.407 -11.390 1.00 62.41 1106 ALA A O 1
ATOM 7910 N N . ASP A 1 1107 ? 10.669 13.646 -9.607 1.00 79.88 1107 ASP A N 1
ATOM 7911 C CA . ASP A 1 1107 ? 11.421 12.760 -8.716 1.00 79.88 1107 ASP A CA 1
ATOM 7912 C C . ASP A 1 1107 ? 11.051 11.302 -9.034 1.00 79.88 1107 ASP A C 1
ATOM 7914 O O . ASP A 1 1107 ? 9.880 10.921 -8.961 1.00 79.88 1107 ASP A O 1
ATOM 7918 N N . LEU A 1 1108 ? 12.043 10.511 -9.446 1.00 86.62 1108 LEU A N 1
ATOM 7919 C CA . LEU A 1 1108 ? 11.921 9.087 -9.766 1.00 86.62 1108 LEU A CA 1
ATOM 7920 C C . LEU A 1 1108 ? 12.470 8.192 -8.639 1.00 86.62 1108 LEU A C 1
ATOM 7922 O O . LEU A 1 1108 ? 12.595 6.980 -8.828 1.00 86.62 1108 LEU A O 1
ATOM 7926 N N . GLY A 1 1109 ? 12.828 8.765 -7.485 1.00 89.94 1109 GLY A N 1
ATOM 7927 C CA . GLY A 1 1109 ? 13.238 8.019 -6.300 1.00 89.94 1109 GLY A CA 1
ATOM 7928 C C . GLY A 1 1109 ? 12.089 7.188 -5.721 1.00 89.94 1109 GLY A C 1
ATOM 7929 O O . GLY A 1 1109 ? 10.933 7.611 -5.696 1.00 89.94 1109 GLY A O 1
ATOM 7930 N N . TYR A 1 1110 ? 12.393 5.978 -5.248 1.00 93.69 1110 TYR A N 1
ATOM 7931 C CA . TYR A 1 1110 ? 11.378 5.019 -4.799 1.00 93.69 1110 TYR A CA 1
ATOM 7932 C C . TYR A 1 1110 ? 11.817 4.254 -3.547 1.00 93.69 1110 TYR A C 1
ATOM 7934 O O . TYR A 1 1110 ? 13.002 4.028 -3.315 1.00 93.69 1110 TYR A O 1
ATOM 7942 N N . LYS A 1 1111 ? 10.853 3.867 -2.704 1.00 93.94 1111 LYS A N 1
ATOM 7943 C CA . LYS A 1 1111 ? 11.118 3.156 -1.446 1.00 93.94 1111 LYS A CA 1
ATOM 7944 C C . LYS A 1 1111 ? 11.063 1.640 -1.625 1.00 93.94 1111 LYS A C 1
ATOM 7946 O O . LYS A 1 1111 ? 10.103 1.133 -2.197 1.00 93.94 1111 LYS A O 1
ATOM 7951 N N . VAL A 1 1112 ? 12.038 0.925 -1.064 1.00 95.00 1112 VAL A N 1
ATOM 7952 C CA . VAL A 1 1112 ? 12.093 -0.548 -1.035 1.00 95.00 1112 VAL A CA 1
ATOM 7953 C C . VAL A 1 1112 ? 12.571 -1.076 0.315 1.00 95.00 1112 VAL A C 1
ATOM 7955 O O . VAL A 1 1112 ? 13.363 -0.425 0.994 1.00 95.00 1112 VAL A O 1
ATOM 7958 N N . PHE A 1 1113 ? 12.136 -2.283 0.677 1.00 91.81 1113 PHE A N 1
ATOM 7959 C CA . PHE A 1 1113 ? 12.729 -3.103 1.746 1.00 91.81 1113 PHE A CA 1
ATOM 7960 C C . PHE A 1 1113 ? 13.713 -4.162 1.203 1.00 91.81 1113 PHE A C 1
ATOM 7962 O O . PHE A 1 1113 ? 14.470 -4.749 1.969 1.00 91.81 1113 PHE A O 1
ATOM 7969 N N . THR A 1 1114 ? 13.738 -4.381 -0.117 1.00 95.50 1114 THR A N 1
ATOM 7970 C CA . THR A 1 1114 ? 14.682 -5.279 -0.801 1.00 95.50 1114 THR A CA 1
ATOM 7971 C C . THR A 1 1114 ? 15.211 -4.603 -2.060 1.00 95.50 1114 THR A C 1
ATOM 7973 O O . THR A 1 1114 ? 14.431 -4.165 -2.907 1.00 95.50 1114 THR A O 1
ATOM 7976 N N . THR A 1 1115 ? 16.531 -4.527 -2.187 1.00 94.12 1115 THR A N 1
ATOM 7977 C CA . THR A 1 1115 ? 17.242 -3.988 -3.350 1.00 94.12 1115 THR A CA 1
ATOM 7978 C C . THR A 1 1115 ? 17.667 -5.151 -4.250 1.00 94.12 1115 THR A C 1
ATOM 7980 O O . THR A 1 1115 ? 18.537 -5.921 -3.848 1.00 94.12 1115 THR A O 1
ATOM 7983 N N . PRO A 1 1116 ? 17.081 -5.329 -5.449 1.00 90.81 1116 PRO A N 1
ATOM 7984 C CA . PRO A 1 1116 ? 17.539 -6.349 -6.386 1.00 90.81 1116 PRO A CA 1
ATOM 7985 C C . PRO A 1 1116 ? 18.855 -5.892 -7.028 1.00 90.81 1116 PRO A C 1
ATOM 7987 O O . PRO A 1 1116 ? 18.852 -5.082 -7.953 1.00 90.81 1116 PRO A O 1
ATOM 7990 N N . ALA A 1 1117 ? 19.982 -6.381 -6.513 1.00 93.12 1117 ALA A N 1
ATOM 7991 C CA . ALA A 1 1117 ? 21.308 -6.063 -7.025 1.00 93.12 1117 ALA A CA 1
ATOM 7992 C C . ALA A 1 1117 ? 21.609 -6.939 -8.250 1.00 93.12 1117 ALA A C 1
ATOM 7994 O O . ALA A 1 1117 ? 22.104 -8.059 -8.132 1.00 93.12 1117 ALA A O 1
ATOM 7995 N N . TYR A 1 1118 ? 21.255 -6.439 -9.434 1.00 95.31 1118 TYR A N 1
ATOM 7996 C CA . TYR A 1 1118 ? 21.533 -7.112 -10.703 1.00 95.31 1118 TYR A CA 1
ATOM 7997 C C . TYR A 1 1118 ? 23.024 -7.024 -11.086 1.00 95.31 1118 TYR A C 1
ATOM 7999 O O . TYR A 1 1118 ? 23.658 -6.008 -10.791 1.00 95.31 1118 TYR A O 1
ATOM 8007 N N . PRO A 1 1119 ? 23.573 -8.027 -11.800 1.00 94.19 1119 PRO A N 1
ATOM 8008 C CA . PRO A 1 1119 ? 24.937 -8.004 -12.331 1.00 94.19 1119 PRO A CA 1
ATOM 8009 C C . PRO A 1 1119 ? 25.276 -6.715 -13.092 1.00 94.19 1119 PRO A C 1
ATOM 8011 O O . PRO A 1 1119 ? 24.620 -6.355 -14.072 1.00 94.19 1119 PRO A O 1
ATOM 8014 N N . GLY A 1 1120 ? 26.317 -6.017 -12.640 1.00 91.12 1120 GLY A N 1
ATOM 8015 C CA . GLY A 1 1120 ? 26.777 -4.746 -13.199 1.00 91.12 1120 GLY A CA 1
ATOM 8016 C C . GLY A 1 1120 ? 25.985 -3.506 -12.765 1.00 91.12 1120 GLY A C 1
ATOM 8017 O O . GLY A 1 1120 ? 26.330 -2.406 -13.200 1.00 91.12 1120 GLY A O 1
ATOM 8018 N N . GLU A 1 1121 ? 24.945 -3.641 -11.934 1.00 94.75 1121 GLU A N 1
ATOM 8019 C CA . GLU A 1 1121 ? 24.129 -2.515 -11.469 1.00 94.75 1121 GLU A CA 1
ATOM 8020 C C . GLU A 1 1121 ? 24.684 -1.894 -10.174 1.00 94.75 1121 GLU A C 1
ATOM 8022 O O . GLU A 1 1121 ? 25.012 -2.598 -9.216 1.00 94.75 1121 GLU A O 1
ATOM 8027 N N . THR A 1 1122 ? 24.723 -0.559 -10.106 1.00 96.75 1122 THR A N 1
ATOM 8028 C CA . THR A 1 1122 ? 24.925 0.182 -8.849 1.00 96.75 1122 THR A CA 1
ATOM 8029 C C . THR A 1 1122 ? 23.640 0.887 -8.427 1.00 96.75 1122 THR A C 1
ATOM 8031 O O . THR A 1 1122 ? 22.903 1.405 -9.266 1.00 96.75 1122 THR A O 1
ATOM 8034 N N . THR A 1 1123 ? 23.364 0.932 -7.126 1.00 96.75 1123 THR A N 1
ATOM 8035 C CA . THR A 1 1123 ? 22.209 1.619 -6.535 1.00 96.75 1123 THR A CA 1
ATOM 8036 C C . THR A 1 1123 ? 22.643 2.373 -5.279 1.00 96.75 1123 THR A C 1
ATOM 8038 O O . THR A 1 1123 ? 23.162 1.767 -4.344 1.00 96.75 1123 THR A O 1
ATOM 8041 N N . ASP A 1 1124 ? 22.389 3.684 -5.230 1.00 97.44 1124 ASP A N 1
ATOM 8042 C CA . ASP A 1 1124 ? 22.548 4.483 -4.008 1.00 97.44 1124 ASP A CA 1
ATOM 8043 C C . ASP A 1 1124 ? 21.172 4.688 -3.358 1.00 97.44 1124 ASP A C 1
ATOM 8045 O O . ASP A 1 1124 ? 20.225 5.134 -4.016 1.00 97.44 1124 ASP A O 1
ATOM 8049 N N . GLY A 1 1125 ? 21.061 4.407 -2.060 1.00 95.69 1125 GLY A N 1
ATOM 8050 C CA . GLY A 1 1125 ? 19.825 4.553 -1.292 1.00 95.69 1125 GLY A CA 1
ATOM 8051 C C . GLY A 1 1125 ? 20.036 5.194 0.078 1.00 95.69 1125 GLY A C 1
ATOM 8052 O O . GLY A 1 1125 ? 21.060 4.990 0.719 1.00 95.69 1125 GLY A O 1
ATOM 8053 N N . ILE A 1 1126 ? 19.058 5.969 0.543 1.00 96.19 1126 ILE A N 1
ATOM 8054 C CA . ILE A 1 1126 ? 19.033 6.561 1.883 1.00 96.19 1126 ILE A CA 1
ATOM 8055 C C . ILE A 1 1126 ? 18.127 5.720 2.783 1.00 96.19 1126 ILE A C 1
ATOM 8057 O O . ILE A 1 1126 ? 16.909 5.686 2.595 1.00 96.19 1126 ILE A O 1
ATOM 8061 N N . PHE A 1 1127 ? 18.719 5.067 3.776 1.00 96.00 1127 PHE A N 1
ATOM 8062 C CA . PHE A 1 1127 ? 18.027 4.376 4.858 1.00 96.00 1127 PHE A CA 1
ATOM 8063 C C . PHE A 1 1127 ? 17.894 5.294 6.083 1.00 96.00 1127 PHE A C 1
ATOM 8065 O O . PHE A 1 1127 ? 18.778 6.099 6.376 1.00 96.00 1127 PHE A O 1
ATOM 8072 N N . THR A 1 1128 ? 16.785 5.171 6.810 1.00 93.00 1128 THR A N 1
ATOM 8073 C CA . THR A 1 1128 ? 16.503 5.924 8.043 1.00 93.00 1128 THR A CA 1
ATOM 8074 C C . THR A 1 1128 ? 15.757 5.039 9.031 1.00 93.00 1128 THR A C 1
ATOM 8076 O O . THR A 1 1128 ? 14.787 4.387 8.644 1.00 93.00 1128 THR A O 1
ATOM 8079 N N . TYR A 1 1129 ? 16.128 5.082 10.307 1.00 90.94 1129 TYR A N 1
ATOM 8080 C CA . TYR A 1 1129 ? 15.366 4.474 11.398 1.00 90.94 1129 TYR A CA 1
ATOM 8081 C C . TYR A 1 1129 ? 15.003 5.548 12.423 1.00 90.94 1129 TYR A C 1
ATOM 8083 O O . TYR A 1 1129 ? 15.876 6.293 12.856 1.00 90.94 1129 TYR A O 1
ATOM 8091 N N . ASP A 1 1130 ? 13.733 5.632 12.806 1.00 82.75 1130 ASP A N 1
ATOM 8092 C CA . ASP A 1 1130 ? 13.180 6.614 13.751 1.00 82.75 1130 ASP A CA 1
ATOM 8093 C C . ASP A 1 1130 ? 12.163 5.991 14.732 1.00 82.75 1130 ASP A C 1
ATOM 8095 O O . ASP A 1 1130 ? 11.413 6.711 15.382 1.00 82.75 1130 ASP A O 1
ATOM 8099 N N . GLY A 1 1131 ? 12.100 4.652 14.812 1.00 81.38 1131 GLY A N 1
ATOM 8100 C CA . GLY A 1 1131 ? 11.173 3.915 15.689 1.00 81.38 1131 GLY A CA 1
ATOM 8101 C C . GLY A 1 1131 ? 9.679 4.138 15.407 1.00 81.38 1131 GLY A C 1
ATOM 8102 O O . GLY A 1 1131 ? 8.837 3.711 16.193 1.00 81.38 1131 GLY A O 1
ATOM 8103 N N . LYS A 1 1132 ? 9.344 4.826 14.312 1.00 85.88 1132 LYS A N 1
ATOM 8104 C CA . LYS A 1 1132 ? 8.052 5.481 14.122 1.00 85.88 1132 LYS A CA 1
ATOM 8105 C C . LYS A 1 1132 ? 6.896 4.528 13.847 1.00 85.88 1132 LYS A C 1
ATOM 8107 O O . LYS A 1 1132 ? 6.957 3.713 12.928 1.00 85.88 1132 LYS A O 1
ATOM 8112 N N . GLY A 1 1133 ? 5.794 4.718 14.574 1.00 84.12 1133 GLY A N 1
ATOM 8113 C CA . GLY A 1 1133 ? 4.563 3.949 14.388 1.00 84.12 1133 GLY A CA 1
ATOM 8114 C C . GLY A 1 1133 ? 4.678 2.469 14.764 1.00 84.12 1133 GLY A C 1
ATOM 8115 O O . GLY A 1 1133 ? 3.920 1.656 14.236 1.00 84.12 1133 GLY A O 1
ATOM 8116 N N . LEU A 1 1134 ? 5.604 2.115 15.662 1.00 86.88 1134 LEU A N 1
ATOM 8117 C CA . LEU A 1 1134 ? 5.686 0.771 16.244 1.00 86.88 1134 LEU A CA 1
ATOM 8118 C C . LEU A 1 1134 ? 4.570 0.518 17.277 1.00 86.88 1134 LEU A C 1
ATOM 8120 O O . LEU A 1 1134 ? 4.269 -0.633 17.586 1.00 86.88 1134 LEU A O 1
ATOM 8124 N N . GLY A 1 1135 ? 3.926 1.574 17.784 1.00 90.31 1135 GLY A N 1
ATOM 8125 C CA . GLY A 1 1135 ? 2.788 1.506 18.703 1.00 90.31 1135 GLY A CA 1
ATOM 8126 C C . GLY A 1 1135 ? 3.162 1.435 20.187 1.00 90.31 1135 GLY A C 1
ATOM 8127 O O . GLY A 1 1135 ? 2.262 1.327 21.022 1.00 90.31 1135 GLY A O 1
ATOM 8128 N N . TRP A 1 1136 ? 4.455 1.508 20.515 1.00 91.50 1136 TRP A N 1
ATOM 8129 C CA . TRP A 1 1136 ? 5.015 1.383 21.865 1.00 91.50 1136 TRP A CA 1
ATOM 8130 C C . TRP A 1 1136 ? 6.117 2.408 22.133 1.00 91.50 1136 TRP A C 1
ATOM 8132 O O . TRP A 1 1136 ? 6.792 2.864 21.212 1.00 91.50 1136 TRP A O 1
ATOM 8142 N N . ASP A 1 1137 ? 6.363 2.730 23.398 1.00 91.00 1137 ASP A N 1
ATOM 8143 C CA . ASP A 1 1137 ? 7.565 3.471 23.751 1.00 91.00 1137 ASP A CA 1
ATOM 8144 C C . ASP A 1 1137 ? 8.790 2.550 23.626 1.00 91.00 1137 ASP A C 1
ATOM 8146 O O . ASP A 1 1137 ? 8.969 1.626 24.425 1.00 91.00 1137 ASP A O 1
ATOM 8150 N N . ILE A 1 1138 ? 9.639 2.796 22.621 1.00 90.19 1138 ILE A N 1
ATOM 8151 C CA . ILE A 1 1138 ? 10.857 2.002 22.405 1.00 90.19 1138 ILE A CA 1
ATOM 8152 C C . ILE A 1 1138 ? 11.871 2.150 23.544 1.00 90.19 1138 ILE A C 1
ATOM 8154 O O . ILE A 1 1138 ? 12.646 1.230 23.766 1.00 90.19 1138 ILE A O 1
ATOM 8158 N N . TYR A 1 1139 ? 11.874 3.261 24.283 1.00 90.75 1139 TYR A N 1
ATOM 8159 C CA . TYR A 1 1139 ? 12.761 3.498 25.425 1.00 90.75 1139 TYR A CA 1
ATOM 8160 C C . TYR A 1 1139 ? 12.141 3.062 26.764 1.00 90.75 1139 TYR A C 1
ATOM 8162 O O . TYR A 1 1139 ? 12.860 2.929 27.755 1.00 90.75 1139 TYR A O 1
ATOM 8170 N N . GLY A 1 1140 ? 10.828 2.815 26.795 1.00 89.06 1140 GLY A N 1
ATOM 8171 C CA . GLY A 1 1140 ? 10.089 2.357 27.970 1.00 89.06 1140 GLY A CA 1
ATOM 8172 C C . GLY A 1 1140 ? 9.827 3.447 29.011 1.00 89.06 1140 GLY A C 1
ATOM 8173 O O . GLY A 1 1140 ? 9.819 3.146 30.208 1.00 89.06 1140 GLY A O 1
ATOM 8174 N N . HIS A 1 1141 ? 9.650 4.704 28.593 1.00 90.62 1141 HIS A N 1
ATOM 8175 C CA . HIS A 1 1141 ? 9.382 5.807 29.516 1.00 90.62 1141 HIS A CA 1
ATOM 8176 C C . HIS A 1 1141 ? 8.011 5.718 30.202 1.00 90.62 1141 HIS A C 1
ATOM 8178 O O . HIS A 1 1141 ? 7.080 5.038 29.762 1.00 90.62 1141 HIS A O 1
ATOM 8184 N N . SER A 1 1142 ? 7.871 6.470 31.294 1.00 86.56 1142 SER A N 1
ATOM 8185 C CA . SER A 1 1142 ? 6.581 6.759 31.914 1.00 86.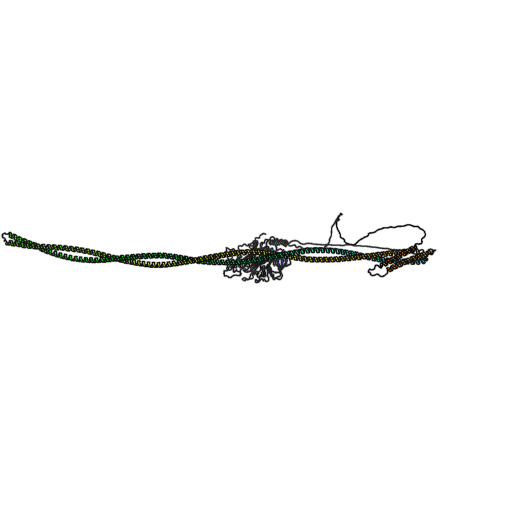56 1142 SER A CA 1
ATOM 8186 C C . SER A 1 1142 ? 5.921 7.972 31.256 1.00 86.56 1142 SER A C 1
ATOM 8188 O O . SER A 1 1142 ? 6.589 8.908 30.819 1.00 86.56 1142 SER A O 1
ATOM 8190 N N . ALA A 1 1143 ? 4.586 7.997 31.237 1.00 72.25 1143 ALA A N 1
ATOM 8191 C CA . ALA A 1 1143 ? 3.815 9.117 30.700 1.00 72.25 1143 ALA A CA 1
ATOM 8192 C C . ALA A 1 1143 ? 4.075 10.418 31.494 1.00 72.25 1143 ALA A C 1
ATOM 8194 O O . ALA A 1 1143 ? 3.463 10.652 32.539 1.00 72.25 1143 ALA A O 1
ATOM 8195 N N . GLY A 1 1144 ? 4.981 11.260 30.985 1.00 77.56 1144 GLY A N 1
ATOM 8196 C CA . GLY A 1 1144 ? 5.434 12.497 31.632 1.00 77.56 1144 GLY A CA 1
ATOM 8197 C C . GLY A 1 1144 ? 6.955 12.694 31.677 1.00 77.56 1144 GLY A C 1
ATOM 8198 O O . GLY A 1 1144 ? 7.393 13.759 32.114 1.00 77.56 1144 GLY A O 1
ATOM 8199 N N . ASP A 1 1145 ? 7.747 11.714 31.234 1.00 87.75 1145 ASP A N 1
ATOM 8200 C CA . ASP A 1 1145 ? 9.189 11.878 31.016 1.00 87.75 1145 ASP A CA 1
ATOM 8201 C C . ASP A 1 1145 ? 9.488 12.806 29.812 1.00 87.75 1145 ASP A C 1
ATOM 8203 O O . ASP A 1 1145 ? 8.591 13.303 29.127 1.00 87.75 1145 ASP A O 1
ATOM 8207 N N . ALA A 1 1146 ? 10.769 13.088 29.560 1.00 88.88 1146 ALA A N 1
ATOM 8208 C CA . ALA A 1 1146 ? 11.198 13.897 28.420 1.00 88.88 1146 ALA A CA 1
ATOM 8209 C C . ALA A 1 1146 ? 11.520 13.022 27.198 1.00 88.88 1146 ALA A C 1
ATOM 8211 O O . ALA A 1 1146 ? 12.275 12.060 27.317 1.00 88.88 1146 ALA A O 1
ATOM 8212 N N . LEU A 1 1147 ? 11.015 13.420 26.024 1.00 87.25 1147 LEU A N 1
ATOM 8213 C CA . LEU A 1 1147 ? 11.335 12.792 24.737 1.00 87.25 1147 LEU A CA 1
ATOM 8214 C C . LEU A 1 1147 ? 12.850 12.745 24.489 1.00 87.25 1147 LEU A C 1
ATOM 8216 O O . LEU A 1 1147 ? 13.532 13.774 24.555 1.00 87.25 1147 LEU A O 1
ATOM 8220 N N . ARG A 1 1148 ? 13.356 11.568 24.125 1.00 85.62 1148 ARG A N 1
ATOM 8221 C CA . ARG A 1 1148 ? 14.726 11.359 23.652 1.00 85.62 1148 ARG A CA 1
ATOM 8222 C C . ARG A 1 1148 ? 14.866 11.654 22.162 1.00 85.62 1148 ARG A C 1
ATOM 8224 O O . ARG A 1 1148 ? 13.905 11.749 21.399 1.00 85.62 1148 ARG A O 1
ATOM 8231 N N . GLN A 1 1149 ? 16.114 11.808 21.734 1.00 81.56 1149 GLN A N 1
ATOM 8232 C CA . GLN A 1 1149 ? 16.443 12.105 20.348 1.00 81.56 1149 GLN A CA 1
ATOM 8233 C C . GLN A 1 1149 ? 16.114 10.911 19.437 1.00 81.56 1149 GLN A C 1
ATOM 8235 O O . GLN A 1 1149 ? 16.710 9.845 19.556 1.00 81.56 1149 GLN A O 1
ATOM 8240 N N . GLY A 1 1150 ? 15.171 11.108 18.512 1.00 78.62 1150 GLY A N 1
ATOM 8241 C CA . GLY A 1 1150 ? 14.694 10.060 17.602 1.00 78.62 1150 GLY A CA 1
ATOM 8242 C C . GLY A 1 1150 ? 13.717 9.058 18.230 1.00 78.62 1150 GLY A C 1
ATOM 8243 O O . GLY A 1 1150 ? 13.546 7.968 17.696 1.00 78.62 1150 GLY A O 1
ATOM 8244 N N . GLU A 1 1151 ? 13.073 9.434 19.336 1.00 86.38 1151 GLU A N 1
ATOM 8245 C CA . GLU A 1 1151 ? 11.826 8.832 19.819 1.00 86.38 1151 GLU A CA 1
ATOM 8246 C C . GLU A 1 1151 ? 10.627 9.369 19.014 1.00 86.38 1151 GLU A C 1
ATOM 8248 O O . GLU A 1 1151 ? 10.608 10.553 18.664 1.00 86.38 1151 GLU A O 1
ATOM 8253 N N . ASP A 1 1152 ? 9.612 8.542 18.735 1.00 88.75 1152 ASP A N 1
ATOM 8254 C CA . ASP A 1 1152 ? 8.368 9.001 18.100 1.00 88.75 1152 ASP A CA 1
ATOM 8255 C C . ASP A 1 1152 ? 7.434 9.648 19.145 1.00 88.75 1152 ASP A C 1
ATOM 8257 O O . ASP A 1 1152 ? 6.914 8.947 20.021 1.00 88.75 1152 ASP A O 1
ATOM 8261 N N . PRO A 1 1153 ? 7.132 10.962 19.057 1.00 89.00 1153 PRO A N 1
ATOM 8262 C CA . PRO A 1 1153 ? 6.239 11.629 20.004 1.00 89.00 1153 PRO A CA 1
ATOM 8263 C C . PRO A 1 1153 ? 4.802 11.093 19.990 1.00 89.00 1153 PRO A C 1
ATOM 8265 O O . PRO A 1 1153 ? 4.034 11.399 20.900 1.00 89.00 1153 PRO A O 1
ATOM 8268 N N . ALA A 1 1154 ? 4.413 10.331 18.961 1.00 90.94 1154 ALA A N 1
ATOM 8269 C CA . ALA A 1 1154 ? 3.117 9.664 18.909 1.00 90.94 1154 ALA A CA 1
ATOM 8270 C C . ALA A 1 1154 ? 3.064 8.371 19.743 1.00 90.94 1154 ALA A C 1
ATOM 8272 O O . ALA A 1 1154 ? 1.956 7.928 20.059 1.00 90.94 1154 ALA A O 1
ATOM 8273 N N . ASP A 1 1155 ? 4.215 7.780 20.084 1.00 90.50 1155 ASP A N 1
ATOM 8274 C CA . ASP A 1 1155 ? 4.349 6.498 20.790 1.00 90.50 1155 ASP A CA 1
ATOM 8275 C C . ASP A 1 1155 ? 4.965 6.616 22.206 1.00 90.50 1155 ASP A C 1
ATOM 8277 O O . ASP A 1 1155 ? 4.818 5.691 23.005 1.00 90.50 1155 ASP A O 1
ATOM 8281 N N . HIS A 1 1156 ? 5.563 7.760 22.556 1.00 91.69 1156 HIS A N 1
ATOM 8282 C CA . HIS A 1 1156 ? 6.075 8.074 23.899 1.00 91.69 1156 HIS A CA 1
ATOM 8283 C C . HIS A 1 1156 ? 5.094 7.735 25.041 1.00 91.69 1156 HIS A C 1
ATOM 8285 O O . HIS A 1 1156 ? 3.908 8.080 25.000 1.00 91.69 1156 HIS A O 1
ATOM 8291 N N . GLY A 1 1157 ? 5.597 7.078 26.088 1.00 89.12 1157 GLY A N 1
ATOM 8292 C CA . GLY A 1 1157 ? 4.840 6.645 27.262 1.00 89.12 1157 GLY A CA 1
ATOM 8293 C C . GLY A 1 1157 ? 3.828 5.516 27.014 1.00 89.12 1157 GLY A C 1
ATOM 8294 O O . GLY A 1 1157 ? 3.069 5.179 27.928 1.00 89.12 1157 GLY A O 1
ATOM 8295 N N . LYS A 1 1158 ? 3.767 4.920 25.810 1.00 91.88 1158 LYS A N 1
ATOM 8296 C CA . LYS A 1 1158 ? 2.918 3.747 25.547 1.00 91.88 1158 LYS A CA 1
ATOM 8297 C C . LYS A 1 1158 ? 3.553 2.473 26.085 1.00 91.88 1158 LYS A C 1
ATOM 8299 O O . LYS A 1 1158 ? 4.691 2.137 25.767 1.00 91.88 1158 LYS A O 1
ATOM 8304 N N . ALA A 1 1159 ? 2.759 1.711 26.831 1.00 89.31 1159 ALA A N 1
ATOM 8305 C CA . ALA A 1 1159 ? 3.149 0.393 27.307 1.00 89.31 1159 ALA A CA 1
ATOM 8306 C C . ALA A 1 1159 ? 3.446 -0.583 26.153 1.00 89.31 1159 ALA A C 1
ATOM 8308 O O . ALA A 1 1159 ? 2.825 -0.537 25.091 1.00 89.31 1159 ALA A O 1
ATOM 8309 N N . PHE A 1 1160 ? 4.354 -1.520 26.421 1.00 89.19 1160 PHE A N 1
ATOM 8310 C CA . PHE A 1 1160 ? 4.634 -2.680 25.577 1.00 89.19 1160 PHE A CA 1
ATOM 8311 C C . PHE A 1 1160 ? 3.320 -3.461 25.303 1.00 89.19 1160 PHE A C 1
ATOM 8313 O O . PHE A 1 1160 ? 2.594 -3.752 26.257 1.00 89.19 1160 PHE A O 1
ATOM 8320 N N . PRO A 1 1161 ? 2.966 -3.818 24.048 1.00 87.88 1161 PRO A N 1
ATOM 8321 C CA . PRO A 1 1161 ? 1.638 -4.322 23.686 1.00 87.88 1161 PRO A CA 1
ATOM 8322 C C . PRO A 1 1161 ? 1.462 -5.823 23.971 1.00 87.88 1161 PRO A C 1
ATOM 8324 O O . PRO A 1 1161 ? 0.416 -6.395 23.668 1.00 87.88 1161 PRO A O 1
ATOM 8327 N N . VAL A 1 1162 ? 2.479 -6.469 24.545 1.00 87.75 1162 VAL A N 1
ATOM 8328 C CA . VAL A 1 1162 ? 2.461 -7.866 24.989 1.00 87.75 1162 VAL A CA 1
ATOM 8329 C C . VAL A 1 1162 ? 3.001 -7.964 26.413 1.00 87.75 1162 VAL A C 1
ATOM 8331 O O . VAL A 1 1162 ? 3.840 -7.169 26.833 1.00 87.75 1162 VAL A O 1
ATOM 8334 N N . ILE A 1 1163 ? 2.544 -8.966 27.162 1.00 87.00 1163 ILE A N 1
ATOM 8335 C CA . ILE A 1 1163 ? 3.183 -9.334 28.429 1.00 87.00 1163 ILE A CA 1
ATOM 8336 C C . ILE A 1 1163 ? 4.510 -10.012 28.083 1.00 87.00 1163 ILE A C 1
ATOM 8338 O O . ILE A 1 1163 ? 4.530 -10.933 27.266 1.00 87.00 1163 ILE A O 1
ATOM 8342 N N . LEU A 1 1164 ? 5.609 -9.562 28.691 1.00 80.38 1164 LEU A N 1
ATOM 8343 C CA . LEU A 1 1164 ? 6.916 -10.173 28.467 1.00 80.38 1164 LEU A CA 1
ATOM 8344 C C . LEU A 1 1164 ? 6.927 -11.618 29.011 1.00 80.38 1164 LEU A C 1
ATOM 8346 O O . LEU A 1 1164 ? 6.570 -11.813 30.177 1.00 80.38 1164 LEU A O 1
ATOM 8350 N N . PRO A 1 1165 ? 7.326 -12.624 28.205 1.00 81.81 1165 PRO A N 1
ATOM 8351 C CA . PRO A 1 1165 ? 7.528 -13.995 28.682 1.00 81.81 1165 PRO A CA 1
ATOM 8352 C C . PRO A 1 1165 ? 8.602 -14.039 29.778 1.00 81.81 1165 PRO A C 1
ATOM 8354 O O . PRO A 1 1165 ? 9.487 -13.181 29.805 1.00 81.81 1165 PRO A O 1
ATOM 8357 N N . THR A 1 1166 ? 8.562 -15.025 30.681 1.00 81.62 1166 THR A N 1
ATOM 8358 C CA . THR A 1 1166 ? 9.602 -15.135 31.719 1.00 81.62 1166 THR A CA 1
ATOM 8359 C C . THR A 1 1166 ? 10.925 -15.609 31.113 1.00 81.62 1166 THR A C 1
ATOM 8361 O O . THR A 1 1166 ? 10.945 -16.160 30.016 1.00 81.62 1166 THR A O 1
ATOM 8364 N N . GLU A 1 1167 ? 12.042 -15.463 31.831 1.00 70.81 1167 GLU A N 1
ATOM 8365 C CA . GLU A 1 1167 ? 13.350 -15.988 31.390 1.00 70.81 1167 GLU A CA 1
ATOM 8366 C C . GLU A 1 1167 ? 13.351 -17.513 31.141 1.00 70.81 1167 GLU A C 1
ATOM 8368 O O . GLU A 1 1167 ? 14.244 -18.020 30.471 1.00 70.81 1167 GLU A O 1
ATOM 8373 N N . GLN A 1 1168 ? 12.361 -18.255 31.659 1.00 76.19 1168 GLN A N 1
ATOM 8374 C CA . GLN A 1 1168 ? 12.193 -19.695 31.409 1.00 76.19 1168 GLN A CA 1
ATOM 8375 C C . GLN A 1 1168 ? 11.430 -19.993 30.107 1.00 76.19 1168 GLN A C 1
ATOM 8377 O O . GLN A 1 1168 ? 11.498 -21.112 29.605 1.00 76.19 1168 GLN A O 1
ATOM 8382 N N . ASP A 1 1169 ? 10.731 -18.994 29.562 1.00 80.62 1169 ASP A N 1
ATOM 8383 C CA . ASP A 1 1169 ? 9.919 -19.067 28.343 1.00 80.62 1169 ASP A CA 1
ATOM 8384 C C . ASP A 1 1169 ? 10.604 -18.364 27.143 1.00 80.62 1169 ASP A C 1
ATOM 8386 O O . ASP A 1 1169 ? 9.999 -18.224 26.079 1.00 80.62 1169 ASP A O 1
ATOM 8390 N N . GLN A 1 1170 ? 11.845 -17.885 27.310 1.00 77.56 1170 GLN A N 1
ATOM 8391 C CA . GLN A 1 1170 ? 12.625 -17.159 26.299 1.00 77.56 1170 GLN A CA 1
ATOM 8392 C C . GLN A 1 1170 ? 13.835 -17.967 25.807 1.00 77.56 1170 GLN A C 1
ATOM 8394 O O . GLN A 1 1170 ? 14.620 -18.476 26.606 1.00 77.56 1170 GLN A O 1
ATOM 8399 N N . GLU A 1 1171 ? 14.060 -17.984 24.491 1.00 78.94 1171 GLU A N 1
ATOM 8400 C CA . GLU A 1 1171 ? 15.359 -18.335 23.907 1.00 78.94 1171 GLU A CA 1
ATOM 8401 C C . GLU A 1 1171 ? 16.147 -17.044 23.624 1.00 78.94 1171 GLU A C 1
ATOM 8403 O O . GLU A 1 1171 ? 15.746 -16.214 22.807 1.00 78.94 1171 GLU A O 1
ATOM 8408 N N . ILE A 1 1172 ? 17.251 -16.840 24.348 1.00 79.12 1172 ILE A N 1
ATOM 8409 C CA . ILE A 1 1172 ? 18.009 -15.580 24.341 1.00 79.12 1172 ILE A CA 1
ATOM 8410 C C . ILE A 1 1172 ? 19.096 -15.616 23.257 1.00 79.12 1172 ILE A C 1
ATOM 8412 O O . ILE A 1 1172 ? 20.150 -16.234 23.419 1.00 79.12 1172 ILE A O 1
ATOM 8416 N N . GLY A 1 1173 ? 18.845 -14.916 22.149 1.00 79.75 1173 GLY A N 1
ATOM 8417 C CA . GLY A 1 1173 ? 19.808 -14.746 21.058 1.00 79.75 1173 GLY A CA 1
ATOM 8418 C C . GLY A 1 1173 ? 20.999 -13.846 21.423 1.00 79.75 1173 GLY A C 1
ATOM 8419 O O . GLY A 1 1173 ? 20.888 -12.940 22.248 1.00 79.75 1173 GLY A O 1
ATOM 8420 N N . LEU A 1 1174 ? 22.144 -14.048 20.757 1.00 76.69 1174 LEU A N 1
ATOM 8421 C CA . LEU A 1 1174 ? 23.410 -13.338 21.036 1.00 76.69 1174 LEU A CA 1
ATOM 8422 C C . LEU A 1 1174 ? 23.325 -11.801 20.923 1.00 76.69 1174 LEU A C 1
ATOM 8424 O O . LEU A 1 1174 ? 24.089 -11.089 21.576 1.00 76.69 1174 LEU A O 1
ATOM 8428 N N . PHE A 1 1175 ? 22.389 -11.302 20.113 1.00 83.00 1175 PHE A N 1
ATOM 8429 C CA . PHE A 1 1175 ? 22.148 -9.877 19.871 1.00 83.00 1175 PHE A CA 1
ATOM 8430 C C . PHE A 1 1175 ? 21.031 -9.272 20.746 1.00 83.00 1175 PHE A C 1
ATOM 8432 O O . PHE A 1 1175 ? 20.670 -8.113 20.555 1.00 83.00 1175 PHE A O 1
ATOM 8439 N N . TYR A 1 1176 ? 20.476 -10.009 21.714 1.00 86.38 1176 TYR A N 1
ATOM 8440 C CA . TYR A 1 1176 ? 19.534 -9.451 22.690 1.00 86.38 1176 TYR A CA 1
ATOM 8441 C C . TYR A 1 1176 ? 20.291 -8.823 23.873 1.00 86.38 1176 TYR A C 1
ATOM 8443 O O . TYR A 1 1176 ? 21.214 -9.432 24.413 1.00 86.38 1176 TYR A O 1
ATOM 8451 N N . SER A 1 1177 ? 19.902 -7.617 24.303 1.00 85.00 1177 SER A N 1
ATOM 8452 C CA . SER A 1 1177 ? 20.531 -6.911 25.438 1.00 85.00 1177 SER A CA 1
ATOM 8453 C C . SER A 1 1177 ? 20.017 -7.369 26.814 1.00 85.00 1177 SER A C 1
ATOM 8455 O O . SER A 1 1177 ? 20.384 -6.798 27.840 1.00 85.00 1177 SER A O 1
ATOM 8457 N N . GLY A 1 1178 ? 19.113 -8.355 26.854 1.00 83.44 1178 GLY A N 1
ATOM 8458 C CA . GLY A 1 1178 ? 18.341 -8.725 28.047 1.00 83.44 1178 GLY A CA 1
ATOM 8459 C C . GLY A 1 1178 ? 17.115 -7.829 28.282 1.00 83.44 1178 GLY A C 1
ATOM 8460 O O . GLY A 1 1178 ? 16.285 -8.138 29.133 1.00 83.44 1178 GLY A O 1
ATOM 8461 N N . SER A 1 1179 ? 16.977 -6.736 27.526 1.00 87.06 1179 SER A N 1
ATOM 8462 C CA . SER A 1 1179 ? 15.863 -5.788 27.589 1.00 87.06 1179 SER A CA 1
ATOM 8463 C C . SER A 1 1179 ? 15.215 -5.649 26.210 1.00 87.06 1179 SER A C 1
ATOM 8465 O O . SER A 1 1179 ? 15.924 -5.589 25.206 1.00 87.06 1179 SER A O 1
ATOM 8467 N N . PRO A 1 1180 ? 13.882 -5.527 26.130 1.00 86.75 1180 PRO A N 1
ATOM 8468 C CA . PRO A 1 1180 ? 13.204 -5.223 24.880 1.00 86.75 1180 PRO A CA 1
ATOM 8469 C C . PRO A 1 1180 ? 13.155 -3.710 24.591 1.00 86.75 1180 PRO A C 1
ATOM 8471 O O . PRO A 1 1180 ? 12.810 -3.303 23.482 1.00 86.75 1180 PRO A O 1
ATOM 8474 N N . PHE A 1 1181 ? 13.502 -2.875 25.577 1.00 90.69 1181 PHE A N 1
ATOM 8475 C CA . PHE A 1 1181 ? 13.596 -1.425 25.446 1.00 90.69 1181 PHE A CA 1
ATOM 8476 C C . PHE A 1 1181 ? 14.995 -1.006 24.985 1.00 90.69 1181 PHE A C 1
ATOM 8478 O O . PHE A 1 1181 ? 16.008 -1.476 25.512 1.00 90.69 1181 PHE A O 1
ATOM 8485 N N . PHE A 1 1182 ? 15.017 -0.101 24.015 1.00 89.62 1182 PHE A N 1
ATOM 8486 C CA . PHE A 1 1182 ? 16.158 0.442 23.296 1.00 89.62 1182 PHE A CA 1
ATOM 8487 C C . PHE A 1 1182 ? 17.142 1.176 24.219 1.00 89.62 1182 PHE A C 1
ATOM 8489 O O . PHE A 1 1182 ? 16.764 2.064 24.984 1.00 89.62 1182 PHE A O 1
ATOM 8496 N N . GLY A 1 1183 ? 18.419 0.788 24.181 1.00 86.00 1183 GLY A N 1
ATOM 8497 C CA . GLY A 1 1183 ? 19.447 1.256 25.117 1.00 86.00 1183 GLY A CA 1
ATOM 8498 C C . GLY A 1 1183 ? 19.373 0.624 26.517 1.00 86.00 1183 GLY A C 1
ATOM 8499 O O . GLY A 1 1183 ? 20.337 0.698 27.284 1.00 86.00 1183 GLY A O 1
ATOM 8500 N N . GLY A 1 1184 ? 18.269 -0.046 26.857 1.00 85.38 1184 GLY A N 1
ATOM 8501 C CA . GLY A 1 1184 ? 18.130 -0.807 28.094 1.00 85.38 1184 GLY A CA 1
ATOM 8502 C C . GLY A 1 1184 ? 18.978 -2.079 28.072 1.00 85.38 1184 GLY A C 1
ATOM 8503 O O . GLY A 1 1184 ? 19.036 -2.783 27.065 1.00 85.38 1184 GLY A O 1
ATOM 8504 N N . GLY A 1 1185 ? 19.614 -2.392 29.200 1.00 84.25 1185 GLY A N 1
ATOM 8505 C CA . GLY A 1 1185 ? 20.270 -3.678 29.444 1.00 84.25 1185 GLY A CA 1
ATOM 8506 C C . GLY A 1 1185 ? 19.514 -4.455 30.518 1.00 84.25 1185 GLY A C 1
ATOM 8507 O O . GLY A 1 1185 ? 19.095 -3.868 31.517 1.00 84.25 1185 GLY A O 1
ATOM 8508 N N . GLY A 1 1186 ? 19.325 -5.756 30.312 1.00 80.75 1186 GLY A N 1
ATOM 8509 C CA . GLY A 1 1186 ? 18.678 -6.654 31.272 1.00 80.75 1186 GLY A CA 1
ATOM 8510 C C . GLY A 1 1186 ? 19.639 -7.674 31.879 1.00 80.75 1186 GLY A C 1
ATOM 8511 O O . GLY A 1 1186 ? 20.857 -7.596 31.711 1.00 80.75 1186 GLY A O 1
ATOM 8512 N N . PHE A 1 1187 ? 19.083 -8.654 32.591 1.00 78.81 1187 PHE A N 1
ATOM 8513 C CA . PHE A 1 1187 ? 19.844 -9.835 32.988 1.00 78.81 1187 PHE A CA 1
ATOM 8514 C C . PHE A 1 1187 ? 20.039 -10.760 31.778 1.00 78.81 1187 PHE A C 1
ATOM 8516 O O . PHE A 1 1187 ? 19.157 -10.892 30.930 1.00 78.81 1187 PHE A O 1
ATOM 8523 N N . LEU A 1 1188 ? 21.209 -11.390 31.698 1.00 80.19 1188 LEU A N 1
ATOM 8524 C CA . LEU A 1 1188 ? 21.568 -12.353 30.662 1.00 80.19 1188 LEU A CA 1
ATOM 8525 C C . LEU A 1 1188 ? 22.181 -13.585 31.344 1.00 80.19 1188 LEU A C 1
ATOM 8527 O O . LEU A 1 1188 ? 23.164 -13.437 32.082 1.00 80.19 1188 LEU A O 1
ATOM 8531 N N . PRO A 1 1189 ? 21.638 -14.799 31.132 1.00 75.38 1189 PRO A N 1
ATOM 8532 C CA . PRO A 1 1189 ? 22.237 -16.030 31.632 1.00 75.38 1189 PRO A CA 1
ATOM 8533 C C . PRO A 1 1189 ? 23.708 -16.198 31.199 1.00 75.38 1189 PRO A C 1
ATOM 8535 O O . PRO A 1 1189 ? 24.078 -15.774 30.098 1.00 75.38 1189 PRO A O 1
ATOM 8538 N N . PRO A 1 1190 ? 24.565 -16.848 32.012 1.00 72.06 1190 PRO A N 1
ATOM 8539 C CA . PRO A 1 1190 ? 25.961 -17.091 31.651 1.00 72.06 1190 PRO A CA 1
ATOM 8540 C C . PRO A 1 1190 ? 26.103 -17.771 30.280 1.00 72.06 1190 PRO A C 1
ATOM 8542 O O . PRO A 1 1190 ? 25.420 -18.754 30.001 1.00 72.06 1190 PRO A O 1
ATOM 8545 N N . ASN A 1 1191 ? 27.024 -17.262 29.456 1.00 65.38 1191 ASN A N 1
ATOM 8546 C CA . ASN A 1 1191 ? 27.235 -17.637 28.049 1.00 65.38 1191 ASN A CA 1
ATOM 8547 C C . ASN A 1 1191 ? 26.090 -17.277 27.071 1.00 65.38 1191 ASN A C 1
ATOM 8549 O O . ASN A 1 1191 ? 26.028 -17.857 25.989 1.00 65.38 1191 ASN A O 1
ATOM 8553 N N . THR A 1 1192 ? 25.223 -16.311 27.399 1.00 67.38 1192 THR A N 1
ATOM 8554 C CA . THR A 1 1192 ? 24.251 -15.722 26.451 1.00 67.38 1192 THR A CA 1
ATOM 8555 C C . THR A 1 1192 ? 24.522 -14.235 26.201 1.00 67.38 1192 THR A C 1
ATOM 8557 O O . THR A 1 1192 ? 25.170 -13.568 27.011 1.00 67.38 1192 THR A O 1
ATOM 8560 N N . GLY A 1 1193 ? 24.023 -13.713 25.075 1.00 67.38 1193 GLY A N 1
ATOM 8561 C CA . GLY A 1 1193 ? 24.172 -12.306 24.694 1.00 67.38 1193 GLY A CA 1
ATOM 8562 C C . GLY A 1 1193 ? 25.614 -11.887 24.370 1.00 67.38 1193 GLY A C 1
ATOM 8563 O O . GLY A 1 1193 ? 26.436 -12.688 23.927 1.00 67.38 1193 GLY A O 1
ATOM 8564 N N . GLY A 1 1194 ? 25.917 -10.605 24.593 1.00 67.31 1194 GLY A N 1
ATOM 8565 C CA . GLY A 1 1194 ? 27.263 -10.036 24.453 1.00 67.31 1194 GLY A CA 1
ATOM 8566 C C . GLY A 1 1194 ? 27.665 -9.591 23.041 1.00 67.31 1194 GLY A C 1
ATOM 8567 O O . GLY A 1 1194 ? 28.719 -8.973 22.904 1.00 67.31 1194 GLY A O 1
ATOM 8568 N N . PHE A 1 1195 ? 26.846 -9.847 22.011 1.00 71.75 1195 PHE A N 1
ATOM 8569 C CA . PHE A 1 1195 ? 27.078 -9.354 20.642 1.00 71.75 1195 PHE A CA 1
ATOM 8570 C C . PHE A 1 1195 ? 26.254 -8.101 20.280 1.00 71.75 1195 PHE A C 1
ATOM 8572 O O . PHE A 1 1195 ? 26.296 -7.631 19.145 1.00 71.75 1195 PHE A O 1
ATOM 8579 N N . ASN A 1 1196 ? 25.517 -7.540 21.240 1.00 74.75 1196 ASN A N 1
ATOM 8580 C CA . ASN A 1 1196 ? 24.780 -6.287 21.092 1.00 74.75 1196 ASN A CA 1
ATOM 8581 C C . ASN A 1 1196 ? 25.632 -5.108 21.621 1.00 74.75 1196 ASN A C 1
ATOM 8583 O O . ASN A 1 1196 ? 25.818 -5.013 22.839 1.00 74.75 1196 ASN A O 1
ATOM 8587 N N . PRO A 1 1197 ? 26.179 -4.227 20.759 1.00 70.81 1197 PRO A N 1
ATOM 8588 C CA . PRO A 1 1197 ? 26.880 -3.035 21.214 1.00 70.81 1197 PRO A CA 1
ATOM 8589 C C . PRO A 1 1197 ? 25.880 -1.955 21.662 1.00 70.81 1197 PRO A C 1
ATOM 8591 O O . PRO A 1 1197 ? 24.819 -1.766 21.068 1.00 70.81 1197 PRO A O 1
ATOM 8594 N N . ASN A 1 1198 ? 26.223 -1.257 22.749 1.00 76.62 1198 ASN A N 1
ATOM 8595 C CA . ASN A 1 1198 ? 25.470 -0.125 23.310 1.00 76.62 1198 ASN A CA 1
ATOM 8596 C C . ASN A 1 1198 ? 23.968 -0.380 23.583 1.00 76.62 1198 ASN A C 1
ATOM 8598 O O . ASN A 1 1198 ? 23.193 0.569 23.688 1.00 76.62 1198 ASN A O 1
ATOM 8602 N N . ASN A 1 1199 ? 23.559 -1.647 23.752 1.00 85.88 1199 ASN A N 1
ATOM 8603 C CA . ASN A 1 1199 ? 22.163 -2.069 23.937 1.00 85.88 1199 ASN A CA 1
ATOM 8604 C C . ASN A 1 1199 ? 21.220 -1.599 22.804 1.00 85.88 1199 ASN A C 1
ATOM 8606 O O . ASN A 1 1199 ? 20.048 -1.291 23.038 1.00 85.88 1199 ASN A O 1
ATOM 8610 N N . GLY A 1 1200 ? 21.739 -1.504 21.579 1.00 86.31 1200 GLY A N 1
ATOM 8611 C CA . GLY A 1 1200 ? 20.978 -1.130 20.394 1.00 86.31 1200 GLY A CA 1
ATOM 8612 C C . GLY A 1 1200 ? 19.961 -2.183 19.938 1.00 86.31 1200 GLY A C 1
ATOM 8613 O O . GLY A 1 1200 ? 19.841 -3.275 20.498 1.00 86.31 1200 GLY A O 1
ATOM 8614 N N . TYR A 1 1201 ? 19.245 -1.879 18.858 1.00 90.00 1201 TYR A N 1
ATOM 8615 C CA . TYR A 1 1201 ? 18.451 -2.862 18.122 1.00 90.00 1201 TYR A CA 1
ATOM 8616 C C . TYR A 1 1201 ? 19.257 -3.365 16.927 1.00 90.00 1201 TYR A C 1
ATOM 8618 O O . TYR A 1 1201 ? 19.689 -2.584 16.078 1.00 90.00 1201 TYR A O 1
ATOM 8626 N N . CYS A 1 1202 ? 19.452 -4.682 16.878 1.00 89.88 1202 CYS A N 1
ATOM 8627 C CA . CYS A 1 1202 ? 20.185 -5.368 15.820 1.00 89.88 1202 CYS A CA 1
ATOM 8628 C C . CYS A 1 1202 ? 19.190 -5.962 14.814 1.00 89.88 1202 CYS A C 1
ATOM 8630 O O . CYS A 1 1202 ? 18.323 -6.750 15.194 1.00 89.88 1202 CYS A O 1
ATOM 8632 N N . PHE A 1 1203 ? 19.321 -5.605 13.540 1.00 92.56 1203 PHE A N 1
ATOM 8633 C CA . PHE A 1 1203 ? 18.430 -6.024 12.461 1.00 92.56 1203 PHE A CA 1
ATOM 8634 C C . PHE A 1 1203 ? 19.224 -6.750 11.376 1.00 92.56 1203 PHE A C 1
ATOM 8636 O O . PHE A 1 1203 ? 20.169 -6.191 10.821 1.00 92.56 1203 PHE A O 1
ATOM 8643 N N . MET A 1 1204 ? 18.833 -7.981 11.045 1.00 92.81 1204 MET A N 1
ATOM 8644 C CA . MET A 1 1204 ? 19.525 -8.768 10.023 1.00 92.81 1204 MET A CA 1
ATOM 8645 C C . MET A 1 1204 ? 19.373 -8.114 8.647 1.00 92.81 1204 MET A C 1
ATOM 8647 O O . MET A 1 1204 ? 18.268 -7.782 8.228 1.00 92.81 1204 MET A O 1
ATOM 8651 N N . TRP A 1 1205 ? 20.480 -7.920 7.941 1.00 94.88 1205 TRP A N 1
ATOM 8652 C CA . TRP A 1 1205 ? 20.519 -7.419 6.567 1.00 94.88 1205 TRP A CA 1
ATOM 8653 C C . TRP A 1 1205 ? 21.161 -8.510 5.712 1.00 94.88 1205 TRP A C 1
ATOM 8655 O O . TRP A 1 1205 ? 22.300 -8.902 5.963 1.00 94.88 1205 TRP A O 1
ATOM 8665 N N . HIS A 1 1206 ? 20.414 -9.078 4.770 1.00 96.19 1206 HIS A N 1
ATOM 8666 C CA . HIS A 1 1206 ? 20.777 -10.352 4.151 1.00 96.19 1206 HIS A CA 1
ATOM 8667 C C . HIS A 1 1206 ? 20.215 -10.505 2.737 1.00 96.19 1206 HIS A C 1
ATOM 8669 O O . HIS A 1 1206 ? 19.281 -9.803 2.364 1.00 96.19 1206 HIS A O 1
ATOM 8675 N N . SER A 1 1207 ? 20.726 -11.442 1.938 1.00 95.00 1207 SER A N 1
ATOM 8676 C CA . SER A 1 1207 ? 20.039 -11.808 0.692 1.00 95.00 1207 SER A CA 1
ATOM 8677 C C . SER A 1 1207 ? 18.730 -12.551 0.985 1.00 95.00 1207 SER A C 1
ATOM 8679 O O . SER A 1 1207 ? 18.684 -13.467 1.807 1.00 95.00 1207 SER A O 1
ATOM 8681 N N . HIS A 1 1208 ? 17.648 -12.166 0.307 1.00 93.88 1208 HIS A N 1
ATOM 8682 C CA . HIS A 1 1208 ? 16.336 -12.811 0.414 1.00 93.88 1208 HIS A CA 1
ATOM 8683 C C . HIS A 1 1208 ? 16.262 -14.157 -0.343 1.00 93.88 1208 HIS A C 1
ATOM 8685 O O . HIS A 1 1208 ? 15.265 -14.876 -0.245 1.00 93.88 1208 HIS A O 1
ATOM 8691 N N . ALA A 1 1209 ? 17.299 -14.530 -1.096 1.00 92.31 1209 ALA A N 1
ATOM 8692 C CA . ALA A 1 1209 ? 17.443 -15.888 -1.599 1.00 92.31 1209 ALA A CA 1
ATOM 8693 C C . ALA A 1 1209 ? 18.005 -16.767 -0.466 1.00 92.31 1209 ALA A C 1
ATOM 8695 O O . ALA A 1 1209 ? 19.174 -16.666 -0.120 1.00 92.31 1209 ALA A O 1
ATOM 8696 N N . GLU A 1 1210 ? 17.183 -17.642 0.124 1.00 83.81 1210 GLU A N 1
ATOM 8697 C CA . GLU A 1 1210 ? 17.530 -18.399 1.348 1.00 83.81 1210 GLU A CA 1
ATOM 8698 C C . GLU A 1 1210 ? 18.754 -19.331 1.210 1.00 83.81 1210 GLU A C 1
ATOM 8700 O O . GLU A 1 1210 ? 19.348 -19.731 2.210 1.00 83.81 1210 GLU A O 1
ATOM 8705 N N . ARG A 1 1211 ? 19.177 -19.658 -0.020 1.00 90.12 1211 ARG A N 1
ATOM 8706 C CA . ARG A 1 1211 ? 20.441 -20.370 -0.283 1.00 90.12 1211 ARG A CA 1
ATOM 8707 C C . ARG A 1 1211 ? 21.676 -19.489 -0.041 1.00 90.12 1211 ARG A C 1
ATOM 8709 O O . ARG A 1 1211 ? 22.748 -20.019 0.208 1.00 90.12 1211 ARG A O 1
ATOM 8716 N N . GLU A 1 1212 ? 21.538 -18.171 -0.096 1.00 94.56 1212 GLU A N 1
ATOM 8717 C CA . GLU A 1 1212 ? 22.651 -17.218 -0.040 1.00 94.56 1212 GLU A CA 1
ATOM 8718 C C . GLU A 1 1212 ? 22.975 -16.742 1.384 1.00 94.56 1212 GLU A C 1
ATOM 8720 O O . GLU A 1 1212 ? 23.888 -15.945 1.559 1.00 94.56 1212 GLU A O 1
ATOM 8725 N N . ILE A 1 1213 ? 22.262 -17.230 2.408 1.00 93.12 1213 ILE A N 1
ATOM 8726 C CA . ILE A 1 1213 ? 22.508 -16.938 3.839 1.00 93.12 1213 ILE A CA 1
ATOM 8727 C C . ILE A 1 1213 ? 23.214 -18.095 4.572 1.00 93.12 1213 ILE A C 1
ATOM 8729 O O . ILE A 1 1213 ? 23.117 -18.247 5.794 1.00 93.12 1213 ILE A O 1
ATOM 8733 N N . VAL A 1 1214 ? 23.931 -18.931 3.817 1.00 89.31 1214 VAL A N 1
ATOM 8734 C CA . VAL A 1 1214 ? 24.712 -20.077 4.302 1.00 89.31 1214 VAL A CA 1
ATOM 8735 C C . VAL A 1 1214 ? 26.080 -20.140 3.621 1.00 89.31 1214 VAL A C 1
ATOM 8737 O O . VAL A 1 1214 ? 26.225 -19.714 2.483 1.00 89.31 1214 VAL A O 1
ATOM 8740 N N . ASN A 1 1215 ? 27.079 -20.713 4.293 1.00 85.44 1215 ASN A N 1
ATOM 8741 C CA . ASN A 1 1215 ? 28.373 -21.063 3.689 1.00 85.44 1215 ASN A CA 1
ATOM 8742 C C . ASN A 1 1215 ? 28.374 -22.568 3.442 1.00 85.44 1215 ASN A C 1
ATOM 8744 O O . ASN A 1 1215 ? 28.276 -23.326 4.406 1.00 85.44 1215 ASN A O 1
ATOM 8748 N N . ASN A 1 1216 ? 28.437 -23.027 2.188 1.00 83.00 1216 ASN A N 1
ATOM 8749 C CA . ASN A 1 1216 ? 28.415 -24.462 1.861 1.00 83.00 1216 ASN A CA 1
ATOM 8750 C C . ASN A 1 1216 ? 27.279 -25.237 2.588 1.00 83.00 1216 ASN A C 1
ATOM 8752 O O . ASN A 1 1216 ? 27.476 -26.316 3.146 1.00 83.00 1216 ASN A O 1
ATOM 8756 N N . ASN A 1 1217 ? 26.071 -24.657 2.604 1.00 83.06 1217 ASN A N 1
ATOM 8757 C CA . ASN A 1 1217 ? 24.871 -25.153 3.304 1.00 83.06 1217 ASN A CA 1
ATOM 8758 C C . ASN A 1 1217 ? 24.904 -25.121 4.854 1.00 83.06 1217 ASN A C 1
ATOM 8760 O O . ASN A 1 1217 ? 23.994 -25.657 5.486 1.00 83.06 1217 ASN A O 1
ATOM 8764 N N . ALA A 1 1218 ? 25.887 -24.470 5.486 1.00 81.38 1218 ALA A N 1
ATOM 8765 C CA . ALA A 1 1218 ? 25.905 -24.204 6.928 1.00 81.38 1218 ALA A CA 1
ATOM 8766 C C . ALA A 1 1218 ? 25.373 -22.795 7.266 1.00 81.38 1218 ALA A C 1
ATOM 8768 O O . ALA A 1 1218 ? 25.861 -21.799 6.731 1.00 81.38 1218 ALA A O 1
ATOM 8769 N N . PHE A 1 1219 ? 24.398 -22.715 8.179 1.00 84.88 1219 PHE A N 1
ATOM 8770 C CA . PHE A 1 1219 ? 23.827 -21.465 8.704 1.00 84.88 1219 PHE A CA 1
ATOM 8771 C C . PHE A 1 1219 ? 24.417 -21.109 10.086 1.00 84.88 1219 PHE A C 1
ATOM 8773 O O . PHE A 1 1219 ? 24.612 -22.023 10.893 1.00 84.88 1219 PHE A O 1
ATOM 8780 N N . PRO A 1 1220 ? 24.623 -19.817 10.419 1.00 85.25 1220 PRO A N 1
ATOM 8781 C CA . PRO A 1 1220 ? 24.542 -18.645 9.540 1.00 85.25 1220 PRO A CA 1
ATOM 8782 C C . PRO A 1 1220 ? 25.770 -18.520 8.630 1.00 85.25 1220 PRO A C 1
ATOM 8784 O O . PRO A 1 1220 ? 26.880 -18.877 9.026 1.00 85.25 1220 PRO A O 1
ATOM 8787 N N . GLY A 1 1221 ? 25.578 -17.978 7.427 1.00 87.69 1221 GLY A N 1
ATOM 8788 C CA . GLY A 1 1221 ? 26.658 -17.738 6.474 1.00 87.69 1221 GLY A CA 1
ATOM 8789 C C . GLY A 1 1221 ? 26.286 -16.763 5.358 1.00 87.69 1221 GLY A C 1
ATOM 8790 O O . GLY A 1 1221 ? 25.285 -16.057 5.455 1.00 87.69 1221 GLY A O 1
ATOM 8791 N N . GLY A 1 1222 ? 27.089 -16.748 4.296 1.00 93.12 1222 GLY A N 1
ATOM 8792 C CA . GLY A 1 1222 ? 26.799 -16.071 3.035 1.00 93.12 1222 GLY A CA 1
ATOM 8793 C C . GLY A 1 1222 ? 26.590 -14.555 3.147 1.00 93.12 1222 GLY A C 1
ATOM 8794 O O . GLY A 1 1222 ? 27.198 -13.888 3.990 1.00 93.12 1222 GLY A O 1
ATOM 8795 N N . MET A 1 1223 ? 25.713 -14.005 2.302 1.00 94.94 1223 MET A N 1
ATOM 8796 C CA . MET A 1 1223 ? 25.285 -12.606 2.330 1.00 94.94 1223 MET A CA 1
ATOM 8797 C C . MET A 1 1223 ? 24.361 -12.356 3.522 1.00 94.94 1223 MET A C 1
ATOM 8799 O O . MET A 1 1223 ? 23.145 -12.234 3.380 1.00 94.94 1223 MET A O 1
ATOM 8803 N N . LEU A 1 1224 ? 24.963 -12.269 4.705 1.00 94.12 1224 LEU A N 1
ATOM 8804 C CA . LEU A 1 1224 ? 24.315 -11.951 5.970 1.00 94.12 1224 LEU A CA 1
ATOM 8805 C C . LEU A 1 1224 ? 25.214 -11.007 6.770 1.00 94.12 1224 LEU A C 1
ATOM 8807 O O . LEU A 1 1224 ? 26.378 -11.301 7.039 1.00 94.12 1224 LEU A O 1
ATOM 8811 N N . THR A 1 1225 ? 24.650 -9.879 7.183 1.00 93.44 1225 THR A N 1
ATOM 8812 C CA . THR A 1 1225 ? 25.220 -8.939 8.152 1.00 93.44 1225 THR A CA 1
ATOM 8813 C C . THR A 1 1225 ? 24.116 -8.436 9.093 1.00 93.44 1225 THR A C 1
ATOM 8815 O O . THR A 1 1225 ? 22.972 -8.895 9.034 1.00 93.44 1225 THR A O 1
ATOM 8818 N N . MET A 1 1226 ? 24.448 -7.506 9.983 1.00 90.69 1226 MET A N 1
ATOM 8819 C CA . MET A 1 1226 ? 23.515 -6.852 10.896 1.00 90.69 1226 MET A CA 1
ATOM 8820 C C . MET A 1 1226 ? 23.663 -5.334 10.777 1.00 90.69 1226 MET A C 1
ATOM 8822 O O . MET A 1 1226 ? 24.776 -4.819 10.836 1.00 90.69 1226 MET A O 1
ATOM 8826 N N . LEU A 1 1227 ? 22.541 -4.625 10.672 1.00 92.44 1227 LEU A N 1
ATOM 8827 C CA . LEU A 1 1227 ? 22.448 -3.222 11.067 1.00 92.44 1227 LEU A CA 1
ATOM 8828 C C . LEU A 1 1227 ? 22.332 -3.160 12.587 1.00 92.44 1227 LEU A C 1
ATOM 8830 O O . LEU A 1 1227 ? 21.453 -3.819 13.143 1.00 92.44 1227 LEU A O 1
ATOM 8834 N N . VAL A 1 1228 ? 23.125 -2.317 13.247 1.00 88.94 1228 VAL A N 1
ATOM 8835 C CA . VAL A 1 1228 ? 22.834 -1.908 14.628 1.00 88.94 1228 VAL A CA 1
ATOM 8836 C C . VAL A 1 1228 ? 22.384 -0.456 14.655 1.00 88.94 1228 VAL A C 1
ATOM 8838 O O . VAL A 1 1228 ? 23.109 0.454 14.254 1.00 88.94 1228 VAL A O 1
ATOM 8841 N N . VAL A 1 1229 ? 21.176 -0.232 15.162 1.00 90.56 1229 VAL A N 1
ATOM 8842 C CA . VAL A 1 1229 ? 20.747 1.102 15.575 1.00 90.56 1229 VAL A CA 1
ATOM 8843 C C . VAL A 1 1229 ? 21.110 1.249 17.051 1.00 90.56 1229 VAL A C 1
ATOM 8845 O O . VAL A 1 1229 ? 20.620 0.477 17.869 1.00 90.56 1229 VAL A O 1
ATOM 8848 N N . GLU A 1 1230 ? 21.963 2.206 17.403 1.00 87.00 1230 GLU A N 1
ATOM 8849 C CA . GLU A 1 1230 ? 22.396 2.465 18.783 1.00 87.00 1230 GLU A CA 1
ATOM 8850 C C . GLU A 1 1230 ? 21.650 3.673 19.379 1.00 87.00 1230 GLU A C 1
ATOM 8852 O O . GLU A 1 1230 ? 21.353 4.628 18.654 1.00 87.00 1230 GLU A O 1
ATOM 8857 N N . PRO A 1 1231 ? 21.341 3.696 20.690 1.00 83.06 1231 PRO A N 1
ATOM 8858 C CA . PRO A 1 1231 ? 20.801 4.893 21.335 1.00 83.06 1231 PRO A CA 1
ATOM 8859 C C . PRO A 1 1231 ? 21.757 6.085 21.188 1.00 83.06 1231 PRO A C 1
ATOM 8861 O O . PRO A 1 1231 ? 22.969 5.914 21.075 1.00 83.06 1231 PRO A O 1
ATOM 8864 N N . TRP A 1 1232 ? 21.214 7.303 21.193 1.00 81.94 1232 TRP A N 1
ATOM 8865 C CA . TRP A 1 1232 ? 22.024 8.500 21.440 1.00 81.94 1232 TRP A CA 1
ATOM 8866 C C . TRP A 1 1232 ? 22.532 8.490 22.904 1.00 81.94 1232 TRP A C 1
ATOM 8868 O O . TRP A 1 1232 ? 21.839 7.920 23.757 1.00 81.94 1232 TRP A O 1
ATOM 8878 N N . PRO A 1 1233 ? 23.720 9.067 23.176 1.00 67.00 1233 PRO A N 1
ATOM 8879 C CA . PRO A 1 1233 ? 24.427 8.997 24.466 1.00 67.00 1233 PRO A CA 1
ATOM 8880 C C . PRO A 1 1233 ? 23.730 9.721 25.634 1.00 67.00 1233 PRO A C 1
ATOM 8882 O O . PRO A 1 1233 ? 23.014 10.718 25.387 1.00 67.00 1233 PRO A O 1
#

pLDDT: mean 76.61, std 21.78, range [22.58, 97.69]

Sequence (1233 aa):
MKVNPTNLKQWTWGLISSVTLLGAAAYGGSQKTGGWYGTGAGDASTDPLRQHLADGVQITGGQLDIYANEGYVSTPEGGSVYSWGFSLNTDIQYPGPTIILDQSTTTPVTIVLHNNLPLKCSITFPGMDSVTATGGTPGLLTQEAAPYGGTATYQFLPSRPGTYLYQSGTRPDLETEMGLVGAIIVRPTGFVPGAKNSWKAYPTTETAFDQEFLFLLTEMDPGIHEAAEQVNFQTLDAQLDVATPVMLDLLGYEAPLLAAQATLAAAQASVEAAQAEVAGRSTGFQAHLAGLQAYLTQLQTYKSGLDGDLAAAQAALAGLNTDMAALVTSKAALDAQLALLNSALTGLQAELAAMNTQLGDLNSQLTAANTQLATYQTERVALQAALDGLNAQLATATGLLNGYLADRTALMTQIAGLTADIATQNGELAGLQSVRATMQANLDGLNTLLGQQNTQLGDLQTAHTATVNDIAAQTAQLQQLNLDLAGVMADQAVAQSDLNAALGLQGQYDGDMIGLQTTATDLQNQLTAQNSSLTALNNDLLARQNALPALSQAVLDAQAALDAALLDPNTDQATIDTLTQAVADAQLALDTENTAIAFDQAQIAQVTADIAATNALIDANNAAIAAKQAQLDAVATQIANLQSALATLAANIATTNGQITAASSALATAQSTESTQAAAIAALMAQISDTTAQIASATAALMAQDALISAKQVQIGVTTTALADAQTALTAKETQITNVQAQITTLNGQIVTATADLAAKDAQITSIQGTIASLTSQIASLQTMIAAKQAAIDAKTAEITAKTAEIAAAQALIVAKQAQIDAQQSTINSLMTQIATAATGLTDLQAAINAYAPFVTGLGTKSGLSDAAVAASAAKLTALASAITAFQDSFTTLQTIIGSPTLISGAPAAATATQAAAVAAQGAVSDLQAALQNALAALADSDAAADPGPVGTPTPIIVAAQAADTLAASHTATGEPVYGTPLPSALLAPLTPLPSTPAPQALPAIQAVPLLSPVAASLAQIDTAHHVANYWFINGRCGPDTMMAAGSSALPAQPYDAFPWMHPGQKLLMRVIGAGRDPHPFHHHANHALVIARNGRLLSSDGSTADLGYKVFTTPAYPGETTDGIFTYDGKGLGWDIYGHSAGDALRQGEDPADHGKAFPVILPTEQDQEIGLFYSGSPFFGGGGFLPPNTGGFNPNNGYCFMWHSHAEREIVNNNAFPGGMLTMLVVEPWP

Foldseek 3Di:
DDDDPPLFPPPPVDDPDDDDDDDDDDDDDDDDPDDQQGCPPDDDDDDDAPFADFDFDEDLADEQEKEWEWDWFAFPRGDIFTFIEIERDRYFFFQHTAYEYELPRPHKYKYKYFYQALAWWDKDKFLFPPKDKDFAPDADHGHTAHYHGGMIMIIGHLNFFAKTKMATPHCCLQRLQRRRIYIYGYAYPQQDPPPLCSAARYPFPVRRFRYAYEWEWAFHDSVLRVLLVVLVVVQVVPPDDDDDDDYDDDEYDDYDDYDEYDDEDEYDDEDEDDDPPLVVVLVVVVVVLVVLVVVLVVLVVVLVVLVVVLVVLVVVLVVLVVVLVVLVVVLVVLVVVLVVLVVVLVVLVVVLVVLVVVLVVLVVVLVVLVVVLVVLVVVLVVLVVVLVVLVVVLVVLVVLLVVLVVVLVVLVVLLVVLVVVLVVLVVVLVVLVVVLVVLVVVLVVLVVVLVVLVVVLVVLVVVLVVLVVVLVVLVVVLVVLVVVLVVLVVVLVVLVVVLVVLVVVLVVLVVVLVVLVVVLVVLVVVLVVLVVVLVVLVVVLVVLVVCLVVLVVQLVVLVVQLVVLVPPPVHDVVSNVVSVVSNVVSVVVNVVSVVVSVVSVVVSVVSVVVSVVSVVVSVVSVVVSVVSVVVNVVSVVSSVVSVVSSVVSVVVSVVSVVVSVVSVVVSVVSVVVSVVSVVVSVVSVVVSVVSVVVSVVSVVVSVVSVVVSVVSVVVSVVSVVVSVVSVVVSVVSVVSSVVSVVVSVVSVVVSVVSVVVSVVSVVVSVVSVVVSVVSVVVSVVSVVVSVVSVVVSVVSVVVSVVSVVVSVVSVVVSVVSVVVSVVSVVVSVVSVVVSVVSVVVSVVSVVVSVVSVVVSPPDDDDDDDDVVVVVVVVVVVVLVVVLVVLVVVVVVVVCVVVVDPDDPDDDDDDPPVVVVVVVVNVVSVVVNVVSVVVSVVVVPPDDDDDDDDDDDDDDDDDDDDDDDDYDDDDDDDDDDDDDDDDDDDDDDDDDDDDDDDDDDDDDDDDDDDDDSDSSNVSSVPSDSVDGDTQFMDTQSHKPPCLSGDACDPVGNNRRTHNAAEAAAPGKYKYKYAHSYPDWFFWFWPDAWWWWQDKSSGGQQDSPPDHRRIDTDRTDGRDHRMIIITIDHHLVPPPQAFLQQDADPDDDFDSTYPVHPRGDDPDDDDDPVRDDAAQQAQLDSHALDHRDDPPPHHPPHPSRFDKTKTFGPPVSQCARNPHPRIHGIYIYTHHYDD